Protein AF-0000000080752839 (afdb_homodimer)

Radius of gyration: 28.92 Å; Cα contacts (8 Å, |Δi|>4): 1980; chains: 2; bounding box: 73×85×80 Å

InterPro domains:
  IPR005656 MmgE/PrpD [PTHR16943] (7-370)
  IPR036148 MmgE/PrpD superfamily [SSF103378] (5-432)
  IPR042183 MmgE/PrpD superfamily, domain 1 [G3DSA:1.10.4100.10] (29-265)
  IPR042188 MmgE/PrpD superfamily, domain 2 [G3DSA:3.30.1330.120] (266-371)
  IPR045336 MmgE/PrpD, N-terminal [PF03972] (16-245)
  IPR045337 MmgE/PrpD, C-terminal [PF19305] (266-372)

Secondary structure (DSSP, 8-state):
-----HHHHHHHHHHH--GGGS-HHHHHHHHHHHHHHHHHHHHTTT-HHHHHHHHHHHHHT----EEETTTTEEE-HHHHHHHHHHHTTTTS-S-BBTTTTB--HHHHHHHHHHHHHHHT--HHHHHHHHHHHHHHHHHHHHHH-THHHHHTB-TTTHHHHHHHHHHHHHHHT--HHHHHHHHHHHHHH---BGGGTTSTHHHHHHHHHHHHHHHHHHHHHTT----S-TTTSTTSHHHHH-SS--SSPPP-TT--GGGG-B--SSSS-GGGHHHHHHHHHHHHHTTTPPPPS-EEEEE-GGGHHHHB-SS--SHHHHTTBHHHHHHHHHHT--SS-GGGGSHHHHT-HHHHHHHHTEEEEE-TTSPTTEEEEEETTEEEEEE-SS--S-HHHHHHHHHHHHHHHHBTTB-HHHHHHHHHHHHTGGG-S-HHHHHHHHHHHHHTS-----------/-----HHHHHHHHHHH--GGGS-HHHHHHHHHHHHHHHHHHHHTTT-HHHHHHHHHHHHHT----EEETTTTEEE-HHHHHHHHHHHTTTTS-S-BBTTTTB--HHHHHHHHHHHHHHHT--HHHHHHHHHHHHHHHHHHHHHH-THHHHHTB-TTTHHHHHHHHHHHHHHHT--HHHHHHHHHHHHHH---BGGGTTSTHHHHHHHHHHHHHHHHHHHHHTT----S-TTTSTTSHHHHH-SS--SSPPP-TT--GGGG-B--SSSS-GGGHHHHHHHHHHHHHTTTPPPPS-EEEEE-GGGHHHHB-SS--SHHHHTTBHHHHHHHHHHT--SS-GGGGSHHHHT-HHHHHHHHHEEEEE-TTSPTTEEEEEETTEEEEEE-SS--S-HHHHHHHHHHHHHHHHBTTB-HHHHHHHHHHHHTGGG-S-HHHHHHHHHHHHHTS-----------

Nearest PDB structures (foldseek):
  2hp0-assembly1_B  TM=9.163E-01  e=9.903E-26  Agrobacterium tumefaciens
  7e9d-assembly1_B  TM=8.704E-01  e=6.791E-26  Bacillus subtilis
  7bra-assembly1_B  TM=8.760E-01  e=1.314E-25  Bacillus subtilis
  7br9-assembly1_A  TM=8.448E-01  e=5.451E-24  Mus musculus
  6r6t-assembly1_A  TM=8.705E-01  e=1.411E-22  Mus musculus

Solvent-accessible surface area (backbone atoms only — not comparable to full-atom values): 44192 Å² total; per-residue (Å²): 124,81,79,66,53,45,38,57,45,44,49,49,54,41,70,64,65,48,61,88,73,52,53,68,68,54,52,48,47,52,31,48,44,46,37,47,40,54,30,37,19,52,57,21,38,79,40,68,65,36,46,48,52,49,51,53,50,58,71,42,43,34,45,63,56,9,62,31,78,68,68,46,42,54,24,31,39,54,53,19,3,26,42,44,4,18,11,19,33,65,55,43,40,45,42,36,28,70,92,49,52,23,43,50,50,35,10,32,51,26,13,37,52,18,48,24,35,67,62,44,30,26,22,44,56,47,52,40,26,45,52,25,13,47,40,40,24,40,48,50,33,61,21,25,32,68,46,25,49,74,61,32,38,30,36,26,13,41,44,27,14,49,11,9,18,51,20,26,18,55,71,73,61,51,49,70,69,40,42,30,13,13,49,27,42,29,59,31,58,36,28,27,46,46,63,31,55,95,35,62,44,48,18,40,24,24,1,44,8,3,21,42,2,40,48,22,20,50,42,15,71,71,63,46,57,40,42,59,43,38,55,56,41,84,61,16,54,31,57,58,60,15,90,61,38,47,80,57,63,73,82,59,85,88,61,58,58,63,67,49,48,35,76,55,88,43,45,26,40,66,71,33,48,8,43,26,50,14,28,40,53,48,16,58,77,53,75,60,45,67,77,70,76,60,32,40,38,36,27,24,51,72,39,62,80,67,26,56,41,82,75,45,83,45,46,71,41,37,29,25,10,39,34,48,44,28,32,31,33,30,71,68,42,58,60,63,50,68,70,57,42,31,67,69,47,60,63,30,63,69,53,48,54,47,23,71,34,41,42,78,45,70,31,84,84,41,53,76,38,25,20,36,34,35,44,85,92,42,76,30,70,24,72,59,66,65,47,78,84,52,62,68,59,49,48,53,51,45,52,49,51,32,48,60,52,34,52,87,67,46,55,68,68,52,46,53,50,50,52,51,51,36,65,44,38,61,78,33,70,30,34,51,58,54,51,50,53,49,25,57,58,56,58,68,38,75,74,74,74,76,78,85,60,85,73,127,125,83,79,66,52,45,38,56,45,45,49,48,54,39,70,65,65,48,60,89,73,51,52,67,69,53,52,49,47,52,31,49,44,47,37,47,40,52,30,38,19,50,57,21,37,80,39,67,65,36,47,47,52,48,50,53,49,57,71,42,43,36,44,61,56,10,62,31,78,70,71,44,43,54,25,32,40,54,54,18,4,25,42,44,3,17,12,19,32,65,54,43,40,46,41,34,29,70,91,46,53,23,44,51,49,33,10,33,50,25,15,37,52,16,46,23,35,66,60,45,30,26,23,44,55,46,52,40,26,45,52,26,12,45,40,40,25,39,48,48,34,63,20,24,32,70,47,24,48,73,60,32,39,30,35,28,14,42,44,28,14,48,11,9,18,51,20,26,18,55,70,72,62,50,50,72,68,38,42,31,12,13,49,26,42,28,60,31,60,36,27,27,45,47,62,31,56,96,35,62,46,48,18,41,27,23,0,45,9,2,21,41,2,39,49,20,22,52,42,16,72,71,64,46,58,41,42,59,43,38,57,56,42,83,61,16,54,31,56,56,59,16,91,62,38,47,80,56,62,74,82,58,85,87,61,59,57,64,66,47,46,34,76,54,86,43,46,26,40,68,72,33,48,9,44,28,50,13,28,41,52,48,17,59,76,52,75,59,45,67,79,72,76,61,33,39,39,35,28,24,51,72,40,61,80,67,26,57,40,82,75,46,82,44,46,71,41,37,29,25,10,38,35,47,44,27,32,30,34,30,71,69,41,59,59,64,50,69,70,56,42,30,68,68,46,59,62,29,63,69,53,47,54,47,23,72,33,42,44,79,45,68,32,84,86,41,53,74,36,25,20,38,34,36,45,85,92,40,76,31,68,25,75,59,64,65,46,78,84,54,60,68,58,49,47,52,52,45,53,50,50,34,49,60,51,35,53,88,65,44,56,70,68,53,46,54,50,49,53,50,51,37,66,43,38,62,77,31,71,29,33,50,58,55,51,49,52,50,25,57,57,55,58,67,39,76,75,73,74,75,78,84,62,84,73,127

Foldseek 3Di:
DPDDALLLVLLCLLLVDALVPDDPVLLLLLLLLLLLQLLLLLLQCPPPVLVVLVVVQVVVPADFQAAQLNQLGGGQLLSQLLSSLLSSPQLVQHKALVQLQARQSSQAVSLLRSLQSVLQAALSLSSSLSQSLLQSLNLLSQQLDDQLVVVWFRSNLQSSLLSLLSSSLSSLVHDSQLSLFLSQQLLVPTGGGNVCPVHSVNSSSRSNSNSSSNVSSVCSSVPDGGDSNQRQDCPHRSNVRHPDGHNDGDDCVPPGSSQQMAGGLFSAHLQLRFLLVQLLVVCVVVVLAAADAAKEKEAAPVLCVFQPDLQDQALRNLRSHSLLSSLCSSNVHGRQDSVCSDRVNSPPVSSNVSSVRYHYYYDNVHDHSKMWMDGPHDIGIGHRSGGDPPSVVSLVSSLVSSCNSCPVQADPVLSVVSSVLSSCSNVGRGSNVSSSVSSVSNNPGDPPPDPPPDDD/DPDDALLLVLLCLLLVDALVPDDPVLLLLLLLLLLLQLLLLLLQCPPPVLVVLVVVQVVVPADFQAAQLNQLGGGQLLSQLLSSLLSSPQLVQHKALVQLQARQSSQAVSLLRSLQSVLQAALSLSSSLSQSLLQSLNLLSQQLDDQLVVVWFRSNLQSSLLSLLSSSLSSLVHDSQLSLFLSQQLLVPTGGGNVCPVHSVVSSSRSNSNSSSNVSSVCSSVPDGGDSNQRQDCPHRSNVRHPDGHNDGDDCVPPGSSQQMAGGLFSAHLQLRFLLVQLLVVCVVVVLAQADAAKEKEAAPVLCVFQPDLQDQALRNLRSHSLLSSLCSSNVHGRQDSVCGDRVNSPPVSSNVSSVRYHYYYDNVHDHSKMWMDGPHDIGIGHRSGGDPPSVVSLVSSLVSSCNSCPVQADPVLSVVSSVLSSCSNVGRGSNVSSSSSSVSNNPGDPPPDPPPDDD

Organism: Azotobacter vinelandii (strain DJ / ATCC BAA-1303) (NCBI:txid322710)

Structure (mmCIF, N/CA/C/O backbone):
data_AF-0000000080752839-model_v1
#
loop_
_entity.id
_entity.type
_entity.pdbx_description
1 polymer 'MmgE/PrpD family protein'
#
loop_
_atom_site.group_PDB
_atom_site.id
_atom_site.type_symbol
_atom_site.label_atom_id
_atom_site.label_alt_id
_atom_site.label_comp_id
_atom_site.label_asym_id
_atom_site.label_entity_id
_atom_site.label_seq_id
_atom_site.pdbx_PDB_ins_code
_atom_site.Cartn_x
_atom_site.Cartn_y
_atom_site.Cartn_z
_atom_site.occupancy
_atom_site.B_iso_or_equiv
_atom_site.auth_seq_id
_atom_site.auth_comp_id
_atom_site.auth_asym_id
_atom_site.auth_atom_id
_atom_site.pdbx_PDB_model_num
ATOM 1 N N . MET A 1 1 ? -36.688 -7.707 -3.594 1 44.81 1 MET A N 1
ATOM 2 C CA . MET A 1 1 ? -35.656 -7.328 -2.621 1 44.81 1 MET A CA 1
ATOM 3 C C . MET A 1 1 ? -34.625 -6.387 -3.25 1 44.81 1 MET A C 1
ATOM 5 O O . MET A 1 1 ? -34.281 -6.551 -4.414 1 44.81 1 MET A O 1
ATOM 9 N N . PRO A 1 2 ? -34.5 -5.254 -2.766 1 57.47 2 PRO A N 1
ATOM 10 C CA . PRO A 1 2 ? -33.594 -4.324 -3.438 1 57.47 2 PRO A CA 1
ATOM 11 C C . PRO A 1 2 ? -32.25 -4.957 -3.771 1 57.47 2 PRO A C 1
ATOM 13 O O . PRO A 1 2 ? -31.781 -5.844 -3.053 1 57.47 2 PRO A O 1
ATOM 16 N N . ILE A 1 3 ? -31.859 -4.863 -5.008 1 64.5 3 ILE A N 1
ATOM 17 C CA . ILE A 1 3 ? -30.562 -5.371 -5.473 1 64.5 3 ILE A CA 1
ATOM 18 C C . ILE A 1 3 ? -29.453 -4.852 -4.57 1 64.5 3 ILE A C 1
ATOM 20 O O . ILE A 1 3 ? -29.312 -3.643 -4.387 1 64.5 3 ILE A O 1
ATOM 24 N N . PRO A 1 4 ? -28.891 -5.785 -3.889 1 79.19 4 PRO A N 1
ATOM 25 C CA . PRO A 1 4 ? -27.828 -5.355 -2.986 1 79.19 4 PRO A CA 1
ATOM 26 C C . PRO A 1 4 ? -26.734 -4.559 -3.703 1 79.19 4 PRO A C 1
ATOM 28 O O . PRO A 1 4 ? -26.516 -4.754 -4.902 1 79.19 4 PRO A O 1
ATOM 31 N N . SER A 1 5 ? -26.234 -3.623 -3.016 1 91.75 5 SER A N 1
ATOM 32 C CA . SER A 1 5 ? -25.094 -2.881 -3.543 1 91.75 5 SER A CA 1
ATOM 33 C C . SER A 1 5 ? -23.906 -3.801 -3.793 1 91.75 5 SER A C 1
ATOM 35 O O . SER A 1 5 ? -23.797 -4.871 -3.188 1 91.75 5 SER A O 1
ATOM 37 N N . PRO A 1 6 ? -23.062 -3.541 -4.711 1 95.62 6 PRO A N 1
ATOM 38 C CA . PRO A 1 6 ? -21.938 -4.398 -5.07 1 95.62 6 PRO A CA 1
ATOM 39 C C . PRO A 1 6 ? -21.094 -4.82 -3.859 1 95.62 6 PRO A C 1
ATOM 41 O O . PRO A 1 6 ? -20.766 -6 -3.711 1 95.62 6 PRO A O 1
ATOM 44 N N . THR A 1 7 ? -20.766 -3.91 -2.975 1 97.44 7 THR A N 1
ATOM 45 C CA . THR A 1 7 ? -19.938 -4.25 -1.818 1 97.44 7 THR A CA 1
ATOM 46 C C . THR A 1 7 ? -20.656 -5.25 -0.919 1 97.44 7 THR A C 1
ATOM 48 O O . THR A 1 7 ? -20.062 -6.242 -0.489 1 97.44 7 THR A O 1
ATOM 51 N N . ALA A 1 8 ? -21.906 -5.004 -0.637 1 96.38 8 ALA A N 1
ATOM 52 C CA . ALA A 1 8 ? -22.703 -5.906 0.2 1 96.38 8 ALA A CA 1
ATOM 53 C C . ALA A 1 8 ? -22.859 -7.273 -0.461 1 96.38 8 ALA A C 1
ATOM 55 O O . ALA A 1 8 ? -22.797 -8.305 0.211 1 96.38 8 ALA A O 1
ATOM 56 N N . ALA A 1 9 ? -23.094 -7.266 -1.784 1 95.5 9 ALA A N 1
ATOM 57 C CA . ALA A 1 9 ? -23.281 -8.516 -2.523 1 95.5 9 ALA A CA 1
ATOM 58 C C . ALA A 1 9 ? -22.016 -9.367 -2.473 1 95.5 9 ALA A C 1
ATOM 60 O O . ALA A 1 9 ? -22.094 -10.594 -2.363 1 95.5 9 ALA A O 1
ATOM 61 N N . LEU A 1 10 ? -20.859 -8.766 -2.594 1 96.88 10 LEU A N 1
ATOM 62 C CA . LEU A 1 10 ? -19.594 -9.469 -2.547 1 96.88 10 LEU A CA 1
ATOM 63 C C . LEU A 1 10 ? -19.359 -10.078 -1.171 1 96.88 10 LEU A C 1
ATOM 65 O O . LEU A 1 10 ? -18.891 -11.219 -1.063 1 96.88 10 LEU A O 1
ATOM 69 N N . VAL A 1 11 ? -19.641 -9.305 -0.128 1 97.69 11 VAL A N 1
ATOM 70 C CA . VAL A 1 11 ? -19.5 -9.781 1.243 1 97.69 11 VAL A CA 1
ATOM 71 C C . VAL A 1 11 ? -20.422 -10.969 1.482 1 97.69 11 VAL A C 1
ATOM 73 O O . VAL A 1 11 ? -20.016 -11.984 2.049 1 97.69 11 VAL A O 1
ATOM 76 N N . ASP A 1 12 ? -21.688 -10.852 0.991 1 95.69 12 ASP A N 1
ATOM 77 C CA . ASP A 1 12 ? -22.656 -11.922 1.141 1 95.69 12 ASP A CA 1
ATOM 78 C C . ASP A 1 12 ? -22.203 -13.18 0.398 1 95.69 12 ASP A C 1
ATOM 80 O O . ASP A 1 12 ? -22.359 -14.297 0.903 1 95.69 12 ASP A O 1
ATOM 84 N N . LEU A 1 13 ? -21.656 -12.977 -0.75 1 93.5 13 LEU A N 1
ATOM 85 C CA . LEU A 1 13 ? -21.141 -14.094 -1.531 1 93.5 13 LEU A CA 1
ATOM 86 C C . LEU A 1 13 ? -20.047 -14.828 -0.772 1 93.5 13 LEU A C 1
ATOM 88 O O . LEU A 1 13 ? -20.078 -16.062 -0.662 1 93.5 13 LEU A O 1
ATOM 92 N N . GLY A 1 14 ? -19.109 -14.125 -0.285 1 94.75 14 GLY A N 1
ATOM 93 C CA . GLY A 1 14 ? -17.969 -14.727 0.39 1 94.75 14 GLY A CA 1
ATOM 94 C C . GLY A 1 14 ? -18.328 -15.398 1.699 1 94.75 14 GLY A C 1
ATOM 95 O O . GLY A 1 14 ? -17.844 -16.484 2.004 1 94.75 14 GLY A O 1
ATOM 96 N N . LEU A 1 15 ? -19.188 -14.75 2.465 1 96.56 15 LEU A N 1
ATOM 97 C CA . LEU A 1 15 ? -19.547 -15.258 3.785 1 96.56 15 LEU A CA 1
ATOM 98 C C . LEU A 1 15 ? -20.609 -16.344 3.686 1 96.56 15 LEU A C 1
ATOM 100 O O . LEU A 1 15 ? -20.766 -17.141 4.609 1 96.56 15 LEU A O 1
ATOM 104 N N . GLY A 1 16 ? -21.297 -16.422 2.6 1 95.44 16 GLY A N 1
ATOM 105 C CA . GLY A 1 16 ? -22.422 -17.328 2.445 1 95.44 16 GLY A CA 1
ATOM 106 C C . GLY A 1 16 ? -22 -18.734 2.051 1 95.44 16 GLY A C 1
ATOM 107 O O . GLY A 1 16 ? -22.781 -19.688 2.17 1 95.44 16 GLY A O 1
ATOM 108 N N . LEU A 1 17 ? -20.797 -18.922 1.636 1 95.69 17 LEU A N 1
ATOM 109 C CA . LEU A 1 17 ? -20.328 -20.219 1.189 1 95.69 17 LEU A CA 1
ATOM 110 C C . LEU A 1 17 ? -20.078 -21.141 2.377 1 95.69 17 LEU A C 1
ATOM 112 O O . LEU A 1 17 ? -19.562 -20.719 3.408 1 95.69 17 LEU A O 1
ATOM 116 N N . ARG A 1 18 ? -20.516 -22.422 2.262 1 96.62 18 ARG A N 1
ATOM 117 C CA . ARG A 1 18 ? -20.281 -23.469 3.232 1 96.62 18 ARG A CA 1
ATOM 118 C C . ARG A 1 18 ? -19.531 -24.641 2.596 1 96.62 18 ARG A C 1
ATOM 120 O O . ARG A 1 18 ? -19.781 -25 1.442 1 96.62 18 ARG A O 1
ATOM 127 N N . HIS A 1 19 ? -18.594 -25.141 3.342 1 97.06 19 HIS A N 1
ATOM 128 C CA . HIS A 1 19 ? -17.75 -26.203 2.824 1 97.06 19 HIS A CA 1
ATOM 129 C C . HIS A 1 19 ? -18.594 -27.328 2.227 1 97.06 19 HIS A C 1
ATOM 131 O O . HIS A 1 19 ? -18.312 -27.812 1.133 1 97.06 19 HIS A O 1
ATOM 137 N N . ASP A 1 20 ? -19.625 -27.688 2.934 1 96.38 20 ASP A N 1
ATOM 138 C CA . ASP A 1 20 ? -20.438 -28.844 2.549 1 96.38 20 ASP A CA 1
ATOM 139 C C . ASP A 1 20 ? -21.25 -28.562 1.287 1 96.38 20 ASP A C 1
ATOM 141 O O . ASP A 1 20 ? -21.734 -29.469 0.626 1 96.38 20 ASP A O 1
ATOM 145 N N . ASP A 1 21 ? -21.391 -27.344 0.931 1 94.25 21 ASP A N 1
ATOM 146 C CA . ASP A 1 21 ? -22.172 -26.969 -0.249 1 94.25 21 ASP A CA 1
ATOM 147 C C . ASP A 1 21 ? -21.266 -26.812 -1.471 1 94.25 21 ASP A C 1
ATOM 149 O O . ASP A 1 21 ? -21.75 -26.672 -2.594 1 94.25 21 ASP A O 1
ATOM 153 N N . LEU A 1 22 ? -19.953 -26.875 -1.274 1 97.12 22 LEU A N 1
ATOM 154 C CA . LEU A 1 22 ? -19.031 -26.781 -2.404 1 97.12 22 LEU A CA 1
ATOM 155 C C . LEU A 1 22 ? -19.062 -28.062 -3.23 1 97.12 22 LEU A C 1
ATOM 157 O O . LEU A 1 22 ? -18.922 -29.172 -2.688 1 97.12 22 LEU A O 1
ATOM 161 N N . PRO A 1 23 ? -19.281 -27.906 -4.543 1 96.62 23 PRO A N 1
ATOM 162 C CA . PRO A 1 23 ? -19.156 -29.094 -5.391 1 96.62 23 PRO A CA 1
ATOM 163 C C . PRO A 1 23 ? -17.797 -29.766 -5.273 1 96.62 23 PRO A C 1
ATOM 165 O O . PRO A 1 23 ? -16.781 -29.094 -5.02 1 96.62 23 PRO A O 1
ATOM 168 N N . GLU A 1 24 ? -17.781 -31.062 -5.488 1 96.38 24 GLU A N 1
ATOM 169 C CA . GLU A 1 24 ? -16.547 -31.828 -5.316 1 96.38 24 GLU A CA 1
ATOM 170 C C . GLU A 1 24 ? -15.453 -31.328 -6.254 1 96.38 24 GLU A C 1
ATOM 172 O O . GLU A 1 24 ? -14.273 -31.344 -5.895 1 96.38 24 GLU A O 1
ATOM 177 N N . ASP A 1 25 ? -15.758 -31 -7.48 1 96.69 25 ASP A N 1
ATOM 178 C CA . ASP A 1 25 ? -14.75 -30.5 -8.414 1 96.69 25 ASP A CA 1
ATOM 179 C C . ASP A 1 25 ? -14.117 -29.203 -7.918 1 96.69 25 ASP A C 1
ATOM 181 O O . ASP A 1 25 ? -12.906 -29 -8.078 1 96.69 25 ASP A O 1
ATOM 185 N N . ILE A 1 26 ? -14.945 -28.344 -7.266 1 97.62 26 ILE A N 1
ATOM 186 C CA . ILE A 1 26 ? -14.445 -27.094 -6.703 1 97.62 26 ILE A CA 1
ATOM 187 C C . ILE A 1 26 ? -13.477 -27.391 -5.559 1 97.62 26 ILE A C 1
ATOM 189 O O . ILE A 1 26 ? -12.406 -26.781 -5.473 1 97.62 26 ILE A O 1
ATOM 193 N N . ARG A 1 27 ? -13.828 -28.297 -4.691 1 98.06 27 ARG A N 1
ATOM 194 C CA . ARG A 1 27 ? -12.953 -28.703 -3.592 1 98.06 27 ARG A CA 1
ATOM 195 C C . ARG A 1 27 ? -11.648 -29.297 -4.117 1 98.06 27 ARG A C 1
ATOM 197 O O . ARG A 1 27 ? -10.57 -29 -3.594 1 98.06 27 ARG A O 1
ATOM 204 N N . SER A 1 28 ? -11.781 -30.125 -5.141 1 97.88 28 SER A N 1
ATOM 205 C CA . SER A 1 28 ? -10.609 -30.75 -5.742 1 97.88 28 SER A CA 1
ATOM 206 C C . SER A 1 28 ? -9.656 -29.703 -6.316 1 97.88 28 SER A C 1
ATOM 208 O O . SER A 1 28 ? -8.445 -29.766 -6.098 1 97.88 28 SER A O 1
ATOM 210 N N . ILE A 1 29 ? -10.195 -28.75 -7.043 1 98.31 29 ILE A N 1
ATOM 211 C CA . ILE A 1 29 ? -9.383 -27.688 -7.648 1 98.31 29 ILE A CA 1
ATOM 212 C C . ILE A 1 29 ? -8.695 -26.891 -6.559 1 98.31 29 ILE A C 1
ATOM 214 O O . ILE A 1 29 ? -7.523 -26.516 -6.695 1 98.31 29 ILE A O 1
ATOM 218 N N . ALA A 1 30 ? -9.391 -26.609 -5.48 1 98.62 30 ALA A N 1
ATOM 219 C CA . ALA A 1 30 ? -8.797 -25.875 -4.367 1 98.62 30 ALA A CA 1
ATOM 220 C C . ALA A 1 30 ? -7.641 -26.656 -3.748 1 98.62 30 ALA A C 1
ATOM 222 O O . ALA A 1 30 ? -6.59 -26.078 -3.449 1 98.62 30 ALA A O 1
ATOM 223 N N . ARG A 1 31 ? -7.805 -27.984 -3.545 1 98.62 31 ARG A N 1
ATOM 224 C CA . ARG A 1 31 ? -6.727 -28.828 -3.033 1 98.62 31 ARG A CA 1
ATOM 225 C C . ARG A 1 31 ? -5.543 -28.844 -3.994 1 98.62 31 ARG A C 1
ATOM 227 O O . ARG A 1 31 ? -4.391 -28.781 -3.564 1 98.62 31 ARG A O 1
ATOM 234 N N . HIS A 1 32 ? -5.855 -28.953 -5.27 1 98.69 32 HIS A N 1
ATOM 235 C CA . HIS A 1 32 ? -4.809 -28.953 -6.285 1 98.69 32 HIS A CA 1
ATOM 236 C C . HIS A 1 32 ? -4.031 -27.641 -6.277 1 98.69 32 HIS A C 1
ATOM 238 O O . HIS A 1 32 ? -2.814 -27.625 -6.473 1 98.69 32 HIS A O 1
ATOM 244 N N . SER A 1 33 ? -4.734 -26.562 -6.102 1 98.75 33 SER A N 1
ATOM 245 C CA . SER A 1 33 ? -4.078 -25.25 -6.047 1 98.75 33 SER A CA 1
ATOM 246 C C . SER A 1 33 ? -3.121 -25.172 -4.863 1 98.75 33 SER A C 1
ATOM 248 O O . SER A 1 33 ? -2.051 -24.562 -4.965 1 98.75 33 SER A O 1
ATOM 250 N N . LEU A 1 34 ? -3.512 -25.719 -3.748 1 98.81 34 LEU A N 1
ATOM 251 C CA . LEU A 1 34 ? -2.643 -25.766 -2.576 1 98.81 34 LEU A CA 1
ATOM 252 C C . LEU A 1 34 ? -1.389 -26.578 -2.854 1 98.81 34 LEU A C 1
ATOM 254 O O . LEU A 1 34 ? -0.281 -26.172 -2.504 1 98.81 34 LEU A O 1
ATOM 258 N N . LEU A 1 35 ? -1.578 -27.75 -3.455 1 98.69 35 LEU A N 1
ATOM 259 C CA . LEU A 1 35 ? -0.456 -28.594 -3.836 1 98.69 35 LEU A CA 1
ATOM 260 C C . LEU A 1 35 ? 0.511 -27.844 -4.746 1 98.69 35 LEU A C 1
ATOM 262 O O . LEU A 1 35 ? 1.721 -27.859 -4.508 1 98.69 35 LEU A O 1
ATOM 266 N N . ASP A 1 36 ? -0.039 -27.25 -5.746 1 98.38 36 ASP A N 1
ATOM 267 C CA . ASP A 1 36 ? 0.763 -26.484 -6.695 1 98.38 36 ASP A CA 1
ATOM 268 C C . ASP A 1 36 ? 1.498 -25.344 -6 1 98.38 36 ASP A C 1
ATOM 270 O O . ASP A 1 36 ? 2.695 -25.156 -6.215 1 98.38 36 ASP A O 1
ATOM 274 N N . TRP A 1 37 ? 0.786 -24.656 -5.176 1 98.5 37 TRP A N 1
ATOM 275 C CA . TRP A 1 37 ? 1.313 -23.484 -4.488 1 98.5 37 TRP A CA 1
ATOM 276 C C . TRP A 1 37 ? 2.5 -23.859 -3.605 1 98.5 37 TRP A C 1
ATOM 278 O O . TRP A 1 37 ? 3.535 -23.203 -3.631 1 98.5 37 TRP A O 1
ATOM 288 N N . ILE A 1 38 ? 2.4 -24.891 -2.816 1 97.88 38 ILE A N 1
ATOM 289 C CA . ILE A 1 38 ? 3.461 -25.297 -1.903 1 97.88 38 ILE A CA 1
ATOM 290 C C . ILE A 1 38 ? 4.711 -25.672 -2.695 1 97.88 38 ILE A C 1
ATOM 292 O O . ILE A 1 38 ? 5.824 -25.281 -2.332 1 97.88 38 ILE A O 1
ATOM 296 N N . GLY A 1 39 ? 4.496 -26.453 -3.754 1 96.62 39 GLY A N 1
ATOM 297 C CA . GLY A 1 39 ? 5.633 -26.828 -4.586 1 96.62 39 GLY A CA 1
ATOM 298 C C . GLY A 1 39 ? 6.363 -25.625 -5.164 1 96.62 39 GLY A C 1
ATOM 299 O O . GLY A 1 39 ? 7.59 -25.547 -5.098 1 96.62 39 GLY A O 1
ATOM 300 N N . VAL A 1 40 ? 5.613 -24.703 -5.707 1 96.56 40 VAL A N 1
ATOM 301 C CA . VAL A 1 40 ? 6.18 -23.531 -6.352 1 96.56 40 VAL A CA 1
ATOM 302 C C . VAL A 1 40 ? 6.855 -22.641 -5.309 1 96.56 40 VAL A C 1
ATOM 304 O O . VAL A 1 40 ? 7.934 -22.094 -5.555 1 96.56 40 VAL A O 1
ATOM 307 N N . LEU A 1 41 ? 6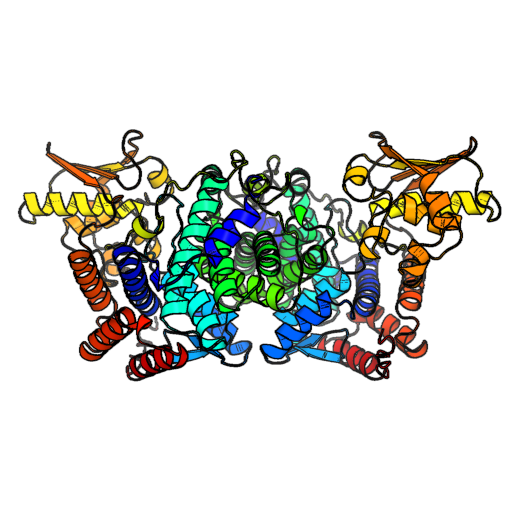.207 -22.484 -4.145 1 97.31 41 LEU A N 1
ATOM 308 C CA . LEU A 1 41 ? 6.758 -21.688 -3.061 1 97.31 41 LEU A CA 1
ATOM 309 C C . LEU A 1 41 ? 8.117 -22.219 -2.627 1 97.31 41 LEU A C 1
ATOM 311 O O . LEU A 1 41 ? 9.086 -21.453 -2.527 1 97.31 41 LEU A O 1
ATOM 315 N N . LEU A 1 42 ? 8.203 -23.5 -2.373 1 96.12 42 LEU A N 1
ATOM 316 C CA . LEU A 1 42 ? 9.445 -24.094 -1.904 1 96.12 42 LEU A CA 1
ATOM 317 C C . LEU A 1 42 ? 10.531 -23.984 -2.965 1 96.12 42 LEU A C 1
ATOM 319 O O . LEU A 1 42 ? 11.695 -23.75 -2.643 1 96.12 42 LEU A O 1
ATOM 323 N N . ALA A 1 43 ? 10.125 -24.156 -4.203 1 92.94 43 ALA A N 1
ATOM 324 C CA . ALA A 1 43 ? 11.086 -24.062 -5.301 1 92.94 43 ALA A CA 1
ATOM 325 C C . ALA A 1 43 ? 11.641 -22.641 -5.418 1 92.94 43 ALA A C 1
ATOM 327 O O . ALA A 1 43 ? 12.789 -22.453 -5.836 1 92.94 43 ALA A O 1
ATOM 328 N N . GLY A 1 44 ? 10.836 -21.641 -5.035 1 93.62 44 GLY A N 1
ATOM 329 C CA . GLY A 1 44 ? 11.242 -20.25 -5.168 1 93.62 44 GLY A CA 1
ATOM 330 C C . GLY A 1 44 ? 11.836 -19.672 -3.895 1 93.62 44 GLY A C 1
ATOM 331 O O . GLY A 1 44 ? 12.203 -18.5 -3.848 1 93.62 44 GLY A O 1
ATOM 332 N N . TRP A 1 45 ? 12.086 -20.453 -2.891 1 95.5 45 TRP A N 1
ATOM 333 C CA . TRP A 1 45 ? 12.367 -19.984 -1.539 1 95.5 45 TRP A CA 1
ATOM 334 C C . TRP A 1 45 ? 13.727 -19.297 -1.475 1 95.5 45 TRP A C 1
ATOM 336 O O . TRP A 1 45 ? 13.914 -18.344 -0.712 1 95.5 45 TRP A O 1
ATOM 346 N N . ASP A 1 46 ? 14.656 -19.75 -2.246 1 93.38 46 ASP A N 1
ATOM 347 C CA . ASP A 1 46 ? 16.031 -19.297 -2.096 1 93.38 46 ASP A CA 1
ATOM 348 C C . ASP A 1 46 ? 16.312 -18.078 -2.984 1 93.38 46 ASP A C 1
ATOM 350 O O . ASP A 1 46 ? 17.438 -17.594 -3.037 1 93.38 46 ASP A O 1
ATOM 354 N N . ASP A 1 47 ? 15.289 -17.656 -3.688 1 93.44 47 ASP A N 1
ATOM 355 C CA . ASP A 1 47 ? 15.461 -16.453 -4.5 1 93.44 47 ASP A CA 1
ATOM 356 C C . ASP A 1 47 ? 16.016 -15.305 -3.666 1 93.44 47 ASP A C 1
ATOM 358 O O . ASP A 1 47 ? 15.594 -15.102 -2.521 1 93.44 47 ASP A O 1
ATOM 362 N N . PRO A 1 48 ? 16.938 -14.5 -4.223 1 95.06 48 PRO A N 1
ATOM 363 C CA . PRO A 1 48 ? 17.562 -13.406 -3.471 1 95.06 48 PRO A CA 1
ATOM 364 C C . PRO A 1 48 ? 16.547 -12.406 -2.941 1 95.06 48 PRO A C 1
ATOM 366 O O . PRO A 1 48 ? 16.688 -11.898 -1.825 1 95.06 48 PRO A O 1
ATOM 369 N N . ALA A 1 49 ? 15.523 -12.062 -3.668 1 96.81 49 ALA A N 1
ATOM 370 C CA . ALA A 1 49 ? 14.508 -11.117 -3.225 1 96.81 49 ALA A CA 1
ATOM 371 C C . ALA A 1 49 ? 13.75 -11.648 -2.01 1 96.81 49 ALA A C 1
ATOM 373 O O . ALA A 1 49 ? 13.43 -10.883 -1.091 1 96.81 49 ALA A O 1
ATOM 374 N N . VAL A 1 50 ? 13.445 -12.914 -2.021 1 97.94 50 VAL A N 1
ATOM 375 C CA . VAL A 1 50 ? 12.758 -13.555 -0.907 1 97.94 50 VAL A CA 1
ATOM 376 C C . VAL A 1 50 ? 13.641 -13.516 0.337 1 97.94 50 VAL A C 1
ATOM 378 O O . VAL A 1 50 ? 13.164 -13.227 1.438 1 97.94 50 VAL A O 1
ATOM 381 N N . GLN A 1 51 ? 14.914 -13.773 0.15 1 97.94 51 GLN A N 1
ATOM 382 C CA . GLN A 1 51 ? 15.844 -13.773 1.274 1 97.94 51 GLN A CA 1
ATOM 383 C C . GLN A 1 51 ? 16 -12.375 1.861 1 97.94 51 GLN A C 1
ATOM 385 O O . GLN A 1 51 ? 16.188 -12.219 3.07 1 97.94 51 GLN A O 1
ATOM 390 N N . ILE A 1 52 ? 15.953 -11.344 1.047 1 98.62 52 ILE A N 1
ATOM 391 C CA . ILE A 1 52 ? 15.992 -9.969 1.533 1 98.62 52 ILE A CA 1
ATOM 392 C C . ILE A 1 52 ? 14.789 -9.703 2.426 1 98.62 52 ILE A C 1
ATOM 394 O O . ILE A 1 52 ? 14.922 -9.125 3.508 1 98.62 52 ILE A O 1
ATOM 398 N N . LEU A 1 53 ? 13.586 -10.078 1.973 1 98.56 53 LEU A N 1
ATOM 399 C CA . LEU A 1 53 ? 12.375 -9.898 2.766 1 98.56 53 LEU A CA 1
ATOM 400 C C . LEU A 1 53 ? 12.477 -10.648 4.086 1 98.56 53 LEU A C 1
ATOM 402 O O . LEU A 1 53 ? 12.086 -10.133 5.133 1 98.56 53 LEU A O 1
ATOM 406 N N . ARG A 1 54 ? 12.977 -11.859 4.004 1 97.75 54 ARG A N 1
ATOM 407 C CA . ARG A 1 54 ? 13.148 -12.664 5.211 1 97.75 54 ARG A CA 1
ATOM 408 C C . ARG A 1 54 ? 14.125 -12 6.176 1 97.75 54 ARG A C 1
ATOM 410 O O . ARG A 1 54 ? 13.883 -11.969 7.387 1 97.75 54 ARG A O 1
ATOM 417 N N . ALA A 1 55 ? 15.211 -11.523 5.652 1 97.75 55 ALA A N 1
ATOM 418 C CA . ALA A 1 55 ? 16.203 -10.852 6.488 1 97.75 55 ALA A CA 1
ATOM 419 C C . ALA A 1 55 ? 15.602 -9.625 7.172 1 97.75 55 ALA A C 1
ATOM 421 O O . ALA A 1 55 ? 15.875 -9.367 8.344 1 97.75 55 ALA A O 1
ATOM 422 N N . GLN A 1 56 ? 14.844 -8.859 6.461 1 97.75 56 GLN A N 1
ATOM 423 C CA . GLN A 1 56 ? 14.18 -7.695 7.043 1 97.75 56 GLN A CA 1
ATOM 424 C C . GLN A 1 56 ? 13.242 -8.102 8.18 1 97.75 56 GLN A C 1
ATOM 426 O O . GLN A 1 56 ? 13.227 -7.469 9.234 1 97.75 56 GLN A O 1
ATOM 431 N N . ALA A 1 57 ? 12.438 -9.102 7.93 1 97.06 57 ALA A N 1
ATOM 432 C CA . ALA A 1 57 ? 11.508 -9.594 8.938 1 97.06 57 ALA A CA 1
ATOM 433 C C . ALA A 1 57 ? 12.25 -10.078 10.18 1 97.06 57 ALA A C 1
ATOM 435 O O . ALA A 1 57 ? 11.82 -9.805 11.305 1 97.06 57 ALA A O 1
ATOM 436 N N . THR A 1 58 ? 13.32 -10.797 9.961 1 95.88 58 THR A N 1
ATOM 437 C CA . THR A 1 58 ? 14.117 -11.32 11.062 1 95.88 58 THR A CA 1
ATOM 438 C C . THR A 1 58 ? 14.688 -10.18 11.906 1 95.88 58 THR A C 1
ATOM 440 O O . THR A 1 58 ? 14.672 -10.242 13.141 1 95.88 58 THR A O 1
ATOM 443 N N . GLU A 1 59 ? 15.164 -9.18 11.25 1 96.06 59 GLU A N 1
ATOM 444 C CA . GLU A 1 59 ? 15.734 -8.031 11.953 1 96.06 59 GLU A CA 1
ATOM 445 C C . GLU A 1 59 ? 14.68 -7.316 12.797 1 96.06 59 GLU A C 1
ATOM 447 O O . GLU A 1 59 ? 14.977 -6.801 13.875 1 96.06 59 GLU A O 1
ATOM 452 N N . ARG A 1 60 ? 13.453 -7.238 12.336 1 95.56 60 ARG A N 1
ATOM 453 C CA . ARG A 1 60 ? 12.375 -6.59 13.07 1 95.56 60 ARG A CA 1
ATOM 454 C C . ARG A 1 60 ? 12.039 -7.359 14.344 1 95.56 60 ARG A C 1
ATOM 456 O O . ARG A 1 60 ? 11.609 -6.77 15.336 1 95.56 60 ARG A O 1
ATOM 463 N N . GLY A 1 61 ? 12.156 -8.688 14.305 1 95.19 61 GLY A N 1
ATOM 464 C CA . GLY A 1 61 ? 12.086 -9.523 15.5 1 95.19 61 GLY A CA 1
ATOM 465 C C . GLY A 1 61 ? 10.688 -9.602 16.094 1 95.19 61 GLY A C 1
ATOM 466 O O . GLY A 1 61 ? 10.523 -9.562 17.312 1 95.19 61 GLY A O 1
ATOM 467 N N . ALA A 1 62 ? 9.656 -9.68 15.234 1 95.56 62 ALA A N 1
ATOM 468 C CA . ALA A 1 62 ? 8.281 -9.836 15.727 1 95.56 62 ALA A CA 1
ATOM 469 C C . ALA A 1 62 ? 8.055 -11.242 16.266 1 95.56 62 ALA A C 1
ATOM 471 O O . ALA A 1 62 ? 8.875 -12.133 16.062 1 95.56 62 ALA A O 1
ATOM 472 N N . LEU A 1 63 ? 7.016 -11.438 17.016 1 96.06 63 LEU A N 1
ATOM 473 C CA . LEU A 1 63 ? 6.699 -12.727 17.625 1 96.06 63 LEU A CA 1
ATOM 474 C C . LEU A 1 63 ? 6.406 -13.773 16.547 1 96.06 63 LEU A C 1
ATOM 476 O O . LEU A 1 63 ? 5.719 -13.484 15.562 1 96.06 63 LEU A O 1
ATOM 480 N N . PRO A 1 64 ? 6.898 -14.906 16.625 1 96.12 64 PRO A N 1
ATOM 481 C CA . PRO A 1 64 ? 6.703 -15.977 15.648 1 96.12 64 PRO A CA 1
ATOM 482 C C . PRO A 1 64 ? 5.348 -16.656 15.781 1 96.12 64 PRO A C 1
ATOM 484 O O . PRO A 1 64 ? 5.195 -17.578 16.594 1 96.12 64 PRO A O 1
ATOM 487 N N . ARG A 1 65 ? 4.418 -16.328 14.906 1 96.38 65 ARG A N 1
ATOM 488 C CA . ARG A 1 65 ? 3.055 -16.797 15.094 1 96.38 65 ARG A CA 1
ATOM 489 C C . ARG A 1 65 ? 2.523 -17.453 13.82 1 96.38 65 ARG A C 1
ATOM 491 O O . ARG A 1 65 ? 1.447 -18.047 13.82 1 96.38 65 ARG A O 1
ATOM 498 N N . ALA A 1 66 ? 3.213 -17.344 12.75 1 97.69 66 ALA A N 1
ATOM 499 C CA . ALA A 1 66 ? 2.822 -17.938 11.477 1 97.69 66 ALA A CA 1
ATOM 500 C C . ALA A 1 66 ? 4.027 -18.547 10.766 1 97.69 66 ALA A C 1
ATOM 502 O O . ALA A 1 66 ? 5.133 -18 10.828 1 97.69 66 ALA A O 1
ATOM 503 N N . THR A 1 67 ? 3.848 -19.562 10.016 1 97.12 67 THR A N 1
ATOM 504 C CA . THR A 1 67 ? 4.91 -20.375 9.438 1 97.12 67 THR A CA 1
ATOM 505 C C . THR A 1 67 ? 5.48 -19.719 8.188 1 97.12 67 THR A C 1
ATOM 507 O O . THR A 1 67 ? 4.73 -19.25 7.328 1 97.12 67 THR A O 1
ATOM 510 N N . LEU A 1 68 ? 6.746 -19.562 8.133 1 96.81 68 LEU A N 1
ATOM 511 C CA . LEU A 1 68 ? 7.492 -19.391 6.891 1 96.81 68 LEU A CA 1
ATOM 512 C C . LEU A 1 68 ? 7.777 -20.734 6.23 1 96.81 68 LEU A C 1
ATOM 514 O O . LEU A 1 68 ? 8.711 -21.438 6.625 1 96.81 68 LEU A O 1
ATOM 518 N N . LEU A 1 69 ? 7.066 -21.016 5.238 1 92.88 69 LEU A N 1
ATOM 519 C CA . LEU A 1 69 ? 6.934 -22.391 4.762 1 92.88 69 LEU A CA 1
ATOM 520 C C . LEU A 1 69 ? 8.258 -22.906 4.203 1 92.88 69 LEU A C 1
ATOM 522 O O . LEU A 1 69 ? 8.516 -24.109 4.219 1 92.88 69 LEU A O 1
ATOM 526 N N . GLY A 1 70 ? 9.094 -22.078 3.74 1 91.44 70 GLY A N 1
ATOM 527 C CA . GLY A 1 70 ? 10.336 -22.531 3.131 1 91.44 70 GLY A CA 1
ATOM 528 C C . GLY A 1 70 ? 11.445 -22.75 4.141 1 91.44 70 GLY A C 1
ATOM 529 O O . GLY A 1 70 ? 12.516 -23.266 3.795 1 91.44 70 GLY A O 1
ATOM 530 N N . SER A 1 71 ? 11.469 -22.344 5.391 1 84.31 71 SER A N 1
ATOM 531 C CA . SER A 1 71 ? 12.547 -22.438 6.367 1 84.31 71 SER A CA 1
ATOM 532 C C . SER A 1 71 ? 12.086 -23.141 7.641 1 84.31 71 SER A C 1
ATOM 534 O O . SER A 1 71 ? 12.867 -23.312 8.578 1 84.31 71 SER A O 1
ATOM 536 N N . ALA A 1 72 ? 10.984 -23.703 7.738 1 81.12 72 ALA A N 1
ATOM 537 C CA . ALA A 1 72 ? 10.438 -24.344 8.93 1 81.12 72 ALA A CA 1
ATOM 538 C C . ALA A 1 72 ? 10.422 -23.391 10.117 1 81.12 72 ALA A C 1
ATOM 540 O O . ALA A 1 72 ? 10.336 -23.828 11.266 1 81.12 72 ALA A O 1
ATOM 541 N N . GLU A 1 73 ? 10.656 -22.172 9.984 1 91.06 73 GLU A N 1
ATOM 542 C CA . GLU A 1 73 ? 10.57 -21.125 10.992 1 91.06 73 GLU A CA 1
ATOM 543 C C . GLU A 1 73 ? 9.18 -20.484 11.008 1 91.06 73 GLU A C 1
ATOM 545 O O . GLU A 1 73 ? 8.336 -20.812 10.172 1 91.06 73 GLU A O 1
ATOM 550 N N . ARG A 1 74 ? 9.016 -19.781 12.078 1 95.31 74 ARG A N 1
ATOM 551 C CA . ARG A 1 74 ? 7.809 -18.969 12.172 1 95.31 74 ARG A CA 1
ATOM 552 C C . ARG A 1 74 ? 8.148 -17.5 12.289 1 95.31 74 ARG A C 1
ATOM 554 O O . ARG A 1 74 ? 9.273 -17.141 12.656 1 95.31 74 ARG A O 1
ATOM 561 N N . GLY A 1 75 ? 7.285 -16.703 11.914 1 95.44 75 GLY A N 1
ATOM 562 C CA . GLY A 1 75 ? 7.41 -15.25 12.023 1 95.44 75 GLY A CA 1
ATOM 563 C C . GLY A 1 75 ? 6.082 -14.555 12.25 1 95.44 75 GLY A C 1
ATOM 564 O O . GLY A 1 75 ? 5.109 -15.18 12.672 1 95.44 75 GLY A O 1
ATOM 565 N N . ASP A 1 76 ? 6.102 -13.227 12.062 1 96 76 ASP A N 1
ATOM 566 C CA . ASP A 1 76 ? 4.902 -12.398 12.141 1 96 76 ASP A CA 1
ATOM 567 C C . ASP A 1 76 ? 3.916 -12.758 11.023 1 96 76 ASP A C 1
ATOM 569 O O . ASP A 1 76 ? 4.32 -13.016 9.891 1 96 76 ASP A O 1
ATOM 573 N N . PRO A 1 77 ? 2.605 -12.859 11.336 1 97.62 77 PRO A N 1
ATOM 574 C CA . PRO A 1 77 ? 1.627 -13.25 10.32 1 97.62 77 PRO A CA 1
ATOM 575 C C . PRO A 1 77 ? 1.689 -12.375 9.07 1 97.62 77 PRO A C 1
ATOM 577 O O . PRO A 1 77 ? 1.553 -12.883 7.953 1 97.62 77 PRO A O 1
ATOM 580 N N . LEU A 1 78 ? 1.878 -11.086 9.266 1 98.06 78 LEU A N 1
ATOM 581 C CA . LEU A 1 78 ? 1.958 -10.195 8.109 1 98.06 78 LEU A CA 1
ATOM 582 C C . LEU A 1 78 ? 3.207 -10.492 7.285 1 98.06 78 LEU A C 1
ATOM 584 O O . LEU A 1 78 ? 3.148 -10.531 6.055 1 98.06 78 LEU A O 1
ATOM 588 N N . ASP A 1 79 ? 4.312 -10.711 7.93 1 98 79 ASP A N 1
ATOM 589 C CA . ASP A 1 79 ? 5.566 -11.023 7.254 1 98 79 ASP A CA 1
ATOM 590 C C . ASP A 1 79 ? 5.504 -12.398 6.59 1 98 79 ASP A C 1
ATOM 592 O O . ASP A 1 79 ? 6.027 -12.586 5.492 1 98 79 ASP A O 1
ATOM 596 N N . ALA A 1 80 ? 4.895 -13.336 7.289 1 98.44 80 ALA A N 1
ATOM 597 C CA . ALA A 1 80 ? 4.758 -14.672 6.715 1 98.44 80 ALA A CA 1
ATOM 598 C C . ALA A 1 80 ? 3.945 -14.641 5.426 1 98.44 80 ALA A C 1
ATOM 600 O O . ALA A 1 80 ? 4.305 -15.281 4.441 1 98.44 80 ALA A O 1
ATOM 601 N N . ALA A 1 81 ? 2.805 -13.922 5.43 1 98.81 81 ALA A N 1
ATOM 602 C CA . ALA A 1 81 ? 1.994 -13.781 4.227 1 98.81 81 ALA A CA 1
ATOM 603 C C . ALA A 1 81 ? 2.791 -13.125 3.102 1 98.81 81 ALA A C 1
ATOM 605 O O . ALA A 1 81 ? 2.752 -13.578 1.956 1 98.81 81 ALA A O 1
ATOM 606 N N . LEU A 1 82 ? 3.531 -12.055 3.43 1 98.81 82 LEU A N 1
ATOM 607 C CA . LEU A 1 82 ? 4.344 -11.312 2.469 1 98.81 82 LEU A CA 1
ATOM 608 C C . LEU A 1 82 ? 5.41 -12.211 1.854 1 98.81 82 LEU A C 1
ATOM 610 O O . LEU A 1 82 ? 5.551 -12.266 0.629 1 98.81 82 LEU A O 1
ATOM 614 N N . ILE A 1 83 ? 6.156 -12.938 2.67 1 98.75 83 ILE A N 1
ATOM 615 C CA . ILE A 1 83 ? 7.316 -13.711 2.244 1 98.75 83 ILE A CA 1
ATOM 616 C C . ILE A 1 83 ? 6.855 -14.961 1.501 1 98.75 83 ILE A C 1
ATOM 618 O O . ILE A 1 83 ? 7.359 -15.266 0.417 1 98.75 83 ILE A O 1
ATOM 622 N N . ASN A 1 84 ? 5.871 -15.688 2.051 1 98.75 84 ASN A N 1
ATOM 623 C CA . ASN A 1 84 ? 5.344 -16.875 1.376 1 98.75 84 ASN A CA 1
ATOM 624 C C . ASN A 1 84 ? 4.707 -16.516 0.036 1 98.75 84 ASN A C 1
ATOM 626 O O . ASN A 1 84 ? 4.844 -17.25 -0.94 1 98.75 84 ASN A O 1
ATOM 630 N N . GLY A 1 85 ? 3.959 -15.398 0.04 1 98.88 85 GLY A N 1
ATOM 631 C CA . GLY A 1 85 ? 3.367 -14.953 -1.211 1 98.88 85 GLY A CA 1
ATOM 632 C C . GLY A 1 85 ? 4.402 -14.562 -2.254 1 98.88 85 GLY A C 1
ATOM 633 O O . GLY A 1 85 ? 4.266 -14.914 -3.428 1 98.88 85 GLY A O 1
ATOM 634 N N . SER A 1 86 ? 5.445 -13.883 -1.86 1 98.75 86 SER A N 1
ATOM 635 C CA . SER A 1 86 ? 6.512 -13.484 -2.777 1 98.75 86 SER A CA 1
ATOM 636 C C . SER A 1 86 ? 7.27 -14.703 -3.301 1 98.75 86 SER A C 1
ATOM 638 O O . SER A 1 86 ? 7.504 -14.82 -4.504 1 98.75 86 SER A O 1
ATOM 640 N N . ALA A 1 87 ? 7.582 -15.609 -2.424 1 98.12 87 ALA A N 1
ATOM 641 C CA . ALA A 1 87 ? 8.344 -16.797 -2.785 1 98.12 87 ALA A CA 1
ATOM 642 C C . ALA A 1 87 ? 7.594 -17.641 -3.803 1 98.12 87 ALA A C 1
ATOM 644 O O . ALA A 1 87 ? 8.203 -18.281 -4.672 1 98.12 87 ALA A O 1
ATOM 645 N N . SER A 1 88 ? 6.328 -17.656 -3.668 1 98.12 88 SER A N 1
ATOM 646 C CA . SER A 1 88 ? 5.527 -18.531 -4.52 1 98.12 88 SER A CA 1
ATOM 647 C C . SER A 1 88 ? 5.285 -17.906 -5.887 1 98.12 88 SER A C 1
ATOM 649 O O . SER A 1 88 ? 4.66 -18.516 -6.754 1 98.12 88 SER A O 1
ATOM 651 N N . HIS A 1 89 ? 5.797 -16.688 -6.125 1 96.81 89 HIS A N 1
ATOM 652 C CA . HIS A 1 89 ? 5.527 -16.016 -7.387 1 96.81 89 HIS A CA 1
ATOM 653 C C . HIS A 1 89 ? 6.824 -15.656 -8.109 1 96.81 89 HIS A C 1
ATOM 655 O O . HIS A 1 89 ? 6.793 -15.148 -9.234 1 96.81 89 HIS A O 1
ATOM 661 N N . VAL A 1 90 ? 8.008 -15.93 -7.523 1 93.19 90 VAL A N 1
ATOM 662 C CA . VAL A 1 90 ? 9.281 -15.516 -8.102 1 93.19 90 VAL A CA 1
ATOM 663 C C . VAL A 1 90 ? 9.555 -16.312 -9.375 1 93.19 90 VAL A C 1
ATOM 665 O O . VAL A 1 90 ? 10.195 -15.82 -10.305 1 93.19 90 VAL A O 1
ATOM 668 N N . LEU A 1 91 ? 9 -17.531 -9.438 1 89.56 91 LEU A N 1
ATOM 669 C CA . LEU A 1 91 ? 9.281 -18.375 -10.594 1 89.56 91 LEU A CA 1
ATOM 670 C C . LEU A 1 91 ? 8.211 -18.203 -11.672 1 89.56 91 LEU A C 1
ATOM 672 O O . LEU A 1 91 ? 8.328 -18.766 -12.766 1 89.56 91 LEU A O 1
ATOM 676 N N . ASP A 1 92 ? 7.188 -17.422 -11.352 1 89.62 92 ASP A N 1
ATOM 677 C CA . ASP A 1 92 ? 6.059 -17.234 -12.258 1 89.62 92 ASP A CA 1
ATOM 678 C C . ASP A 1 92 ? 5.527 -18.594 -12.734 1 89.62 92 ASP A C 1
ATOM 680 O O . ASP A 1 92 ? 5.273 -18.781 -13.93 1 89.62 92 ASP A O 1
ATOM 684 N N . PHE A 1 93 ? 5.426 -19.484 -11.836 1 93.62 93 PHE A N 1
ATOM 685 C CA . PHE A 1 93 ? 5.059 -20.859 -12.156 1 93.62 93 PHE A CA 1
ATOM 686 C C . PHE A 1 93 ? 3.793 -21.266 -11.422 1 93.62 93 PHE A C 1
ATOM 688 O O . PHE A 1 93 ? 3.451 -22.453 -11.375 1 93.62 93 PHE A O 1
ATOM 695 N N . ASP A 1 94 ? 3.129 -20.297 -10.805 1 96.06 94 ASP A N 1
ATOM 696 C CA . ASP A 1 94 ? 1.908 -20.5 -10.031 1 96.06 94 ASP A CA 1
ATOM 697 C C . ASP A 1 94 ? 0.674 -20.469 -10.93 1 96.06 94 ASP A C 1
ATOM 699 O O . ASP A 1 94 ? 0.776 -20.172 -12.117 1 96.06 94 ASP A O 1
ATOM 703 N N . ASP A 1 95 ? -0.436 -20.844 -10.359 1 96.88 95 ASP A N 1
ATOM 704 C CA . ASP A 1 95 ? -1.694 -20.891 -11.094 1 96.88 95 ASP A CA 1
ATOM 705 C C . ASP A 1 95 ? -2.18 -19.484 -11.438 1 96.88 95 ASP A C 1
ATOM 707 O O . ASP A 1 95 ? -1.633 -18.5 -10.945 1 96.88 95 ASP A O 1
ATOM 711 N N . ALA A 1 96 ? -3.139 -19.453 -12.391 1 95.62 96 ALA A N 1
ATOM 712 C CA . ALA A 1 96 ? -3.678 -18.172 -12.836 1 95.62 96 ALA A CA 1
ATOM 713 C C . ALA A 1 96 ? -5.148 -18.297 -13.219 1 95.62 96 ALA A C 1
ATOM 715 O O . ALA A 1 96 ? -5.578 -19.328 -13.734 1 95.62 96 ALA A O 1
ATOM 716 N N . HIS A 1 97 ? -5.859 -17.359 -12.867 1 96 97 HIS A N 1
ATOM 717 C CA . HIS A 1 97 ? -7.199 -17.156 -13.398 1 96 97 HIS A CA 1
ATOM 718 C C . HIS A 1 97 ? -7.191 -16.156 -14.539 1 96 97 HIS A C 1
ATOM 720 O O . HIS A 1 97 ? -7.184 -14.938 -14.312 1 96 97 HIS A O 1
ATOM 726 N N . LEU A 1 98 ? -7.293 -16.578 -15.742 1 92.75 98 LEU A N 1
ATOM 727 C CA . LEU A 1 98 ? -7.023 -15.781 -16.938 1 92.75 98 LEU A CA 1
ATOM 728 C C . LEU A 1 98 ? -8.047 -14.656 -17.078 1 92.75 98 LEU A C 1
ATOM 730 O O . LEU A 1 98 ? -7.688 -13.539 -17.453 1 92.75 98 LEU A O 1
ATOM 734 N N . ALA A 1 99 ? -9.273 -14.984 -16.797 1 91 99 ALA A N 1
ATOM 735 C CA . ALA A 1 99 ? -10.328 -14 -17 1 91 99 ALA A CA 1
ATOM 736 C C . ALA A 1 99 ? -10.102 -12.766 -16.141 1 91 99 ALA A C 1
ATOM 738 O O . ALA A 1 99 ? -10.359 -11.641 -16.578 1 91 99 ALA A O 1
ATOM 739 N N . SER A 1 100 ? -9.648 -12.945 -14.938 1 94.56 100 SER A N 1
ATOM 740 C CA . SER A 1 100 ? -9.43 -11.82 -14.039 1 94.56 100 SER A CA 1
ATOM 741 C C . SER A 1 100 ? -7.992 -11.328 -14.102 1 94.56 100 SER A C 1
ATOM 743 O O . SER A 1 100 ? -7.664 -10.273 -13.562 1 94.56 100 SER A O 1
ATOM 745 N N . ARG A 1 101 ? -7.094 -12.141 -14.727 1 93.44 101 ARG A N 1
ATOM 746 C CA . ARG A 1 101 ? -5.664 -11.852 -14.789 1 93.44 101 ARG A CA 1
ATOM 747 C C . ARG A 1 101 ? -5.047 -11.812 -13.398 1 93.44 101 ARG A C 1
ATOM 749 O O . ARG A 1 101 ? -4.242 -10.93 -13.086 1 93.44 101 ARG A O 1
ATOM 756 N N . ILE A 1 102 ? -5.484 -12.703 -12.531 1 97.38 102 ILE A N 1
ATOM 757 C CA . ILE A 1 102 ? -4.98 -12.766 -11.164 1 97.38 102 ILE A CA 1
ATOM 758 C C . ILE A 1 102 ? -4.336 -14.125 -10.914 1 97.38 102 ILE A C 1
ATOM 760 O O . ILE A 1 102 ? -4.895 -15.164 -11.289 1 97.38 102 ILE A O 1
ATOM 764 N N . HIS A 1 103 ? -3.137 -14.086 -10.43 1 98.06 103 HIS A N 1
ATOM 765 C CA . HIS A 1 103 ? -2.584 -15.289 -9.828 1 98.06 103 HIS A CA 1
ATOM 766 C C . HIS A 1 103 ? -3.191 -15.539 -8.453 1 98.06 103 HIS A C 1
ATOM 768 O O . HIS A 1 103 ? -2.787 -14.922 -7.465 1 98.06 103 HIS A O 1
ATOM 774 N N . ALA A 1 104 ? -4.039 -16.453 -8.367 1 98.38 104 ALA A N 1
ATOM 775 C CA . ALA A 1 104 ? -4.973 -16.547 -7.246 1 98.38 104 ALA A CA 1
ATOM 776 C C . ALA A 1 104 ? -4.293 -17.141 -6.016 1 98.38 104 ALA A C 1
ATOM 778 O O . ALA A 1 104 ? -4.359 -16.562 -4.926 1 98.38 104 ALA A O 1
ATOM 779 N N . SER A 1 105 ? -3.59 -18.219 -6.184 1 98.81 105 SER A N 1
ATOM 780 C CA . SER A 1 105 ? -3.086 -18.984 -5.047 1 98.81 105 SER A CA 1
ATOM 781 C C . SER A 1 105 ? -2.012 -18.203 -4.293 1 98.81 105 SER A C 1
ATOM 783 O O . SER A 1 105 ? -1.925 -18.297 -3.066 1 98.81 105 SER A O 1
ATOM 785 N N . VAL A 1 106 ? -1.202 -17.453 -4.988 1 98.81 106 VAL A N 1
ATOM 786 C CA . VAL A 1 106 ? -0.038 -16.797 -4.398 1 98.81 106 VAL A CA 1
ATOM 787 C C . VAL A 1 106 ? -0.487 -15.633 -3.521 1 98.81 106 VAL A C 1
ATOM 789 O O . VAL A 1 106 ? 0.286 -15.125 -2.703 1 98.81 106 VAL A O 1
ATOM 792 N N . VAL A 1 107 ? -1.741 -15.203 -3.674 1 98.75 107 VAL A N 1
ATOM 793 C CA . VAL A 1 107 ? -2.279 -14.133 -2.844 1 98.75 107 VAL A CA 1
ATOM 794 C C . VAL A 1 107 ? -3.145 -14.719 -1.732 1 98.75 107 VAL A C 1
ATOM 796 O O . VAL A 1 107 ? -3.166 -14.203 -0.613 1 98.75 107 VAL A O 1
ATOM 799 N N . LEU A 1 108 ? -3.844 -15.789 -1.995 1 98.94 108 LEU A N 1
ATOM 800 C CA . LEU A 1 108 ? -4.879 -16.281 -1.095 1 98.94 108 LEU A CA 1
ATOM 801 C C . LEU A 1 108 ? -4.281 -17.234 -0.061 1 98.94 108 LEU A C 1
ATOM 803 O O . LEU A 1 108 ? -4.457 -17.047 1.144 1 98.94 108 LEU A O 1
ATOM 807 N N . TRP A 1 109 ? -3.492 -18.25 -0.467 1 98.94 109 TRP A N 1
ATOM 808 C CA . TRP A 1 109 ? -3.018 -19.266 0.456 1 98.94 109 TRP A CA 1
ATOM 809 C C . TRP A 1 109 ? -2.082 -18.672 1.501 1 98.94 109 TRP A C 1
ATOM 811 O O . TRP A 1 109 ? -2.182 -19 2.688 1 98.94 109 TRP A O 1
ATOM 821 N N . PRO A 1 110 ? -1.126 -17.734 1.098 1 98.88 110 PRO A N 1
ATOM 822 C CA . PRO A 1 110 ? -0.277 -17.141 2.129 1 98.88 110 PRO A CA 1
ATOM 823 C C . PRO A 1 110 ? -1.082 -16.422 3.215 1 98.88 110 PRO A C 1
ATOM 825 O O . PRO A 1 110 ? -0.767 -16.547 4.402 1 98.88 110 PRO A O 1
ATOM 828 N N . ALA A 1 111 ? -2.092 -15.68 2.822 1 98.94 111 ALA A N 1
ATOM 829 C CA . ALA A 1 111 ? -2.953 -14.992 3.781 1 98.94 111 ALA A CA 1
ATOM 830 C C . ALA A 1 111 ? -3.705 -15.992 4.656 1 98.94 111 ALA A C 1
ATOM 832 O O . ALA A 1 111 ? -3.801 -15.812 5.871 1 98.94 111 ALA A O 1
ATOM 833 N N . LEU A 1 112 ? -4.207 -17.047 4.055 1 98.88 112 LEU A N 1
ATOM 834 C CA . LEU A 1 112 ? -5.055 -18.016 4.738 1 98.88 112 LEU A CA 1
ATOM 835 C C . LEU A 1 112 ? -4.238 -18.844 5.73 1 98.88 112 LEU A C 1
ATOM 837 O O . LEU A 1 112 ? -4.719 -19.172 6.816 1 98.88 112 LEU A O 1
ATOM 841 N N . ILE A 1 113 ? -3.016 -19.219 5.336 1 98.56 113 ILE A N 1
ATOM 842 C CA . ILE A 1 113 ? -2.18 -19.984 6.242 1 98.56 113 ILE A CA 1
ATOM 843 C C . ILE A 1 113 ? -1.778 -19.125 7.438 1 98.56 113 ILE A C 1
ATOM 845 O O . ILE A 1 113 ? -1.829 -19.578 8.586 1 98.56 113 ILE A O 1
ATOM 849 N N . ALA A 1 114 ? -1.417 -17.891 7.215 1 98.62 114 ALA A N 1
ATOM 850 C CA . ALA A 1 114 ? -1.018 -17 8.297 1 98.62 114 ALA A CA 1
ATOM 851 C C . ALA A 1 114 ? -2.156 -16.797 9.289 1 98.62 114 ALA A C 1
ATOM 853 O O . ALA A 1 114 ? -1.977 -16.969 10.492 1 98.62 114 ALA A O 1
ATOM 854 N N . VAL A 1 115 ? -3.336 -16.453 8.805 1 98.75 115 VAL A N 1
ATOM 855 C CA . VAL A 1 115 ? -4.473 -16.172 9.68 1 98.75 115 VAL A CA 1
ATOM 856 C C . VAL A 1 115 ? -5.012 -17.469 10.258 1 98.75 115 VAL A C 1
ATOM 858 O O . VAL A 1 115 ? -5.465 -17.5 11.406 1 98.75 115 VAL A O 1
ATOM 861 N N . GLY A 1 116 ? -5.008 -18.531 9.438 1 98.69 116 GLY A N 1
ATOM 862 C CA . GLY A 1 116 ? -5.496 -19.812 9.906 1 98.69 116 GLY A CA 1
ATOM 863 C C . GLY A 1 116 ? -4.723 -20.359 11.094 1 98.69 116 GLY A C 1
ATOM 864 O O . GLY A 1 116 ? -5.309 -20.938 12.016 1 98.69 116 GLY A O 1
ATOM 865 N N . GLU A 1 117 ? -3.41 -20.234 11.062 1 98.06 117 GLU A N 1
ATOM 866 C CA . GLU A 1 117 ? -2.613 -20.609 12.227 1 98.06 117 GLU A CA 1
ATOM 867 C C . GLU A 1 117 ? -2.959 -19.766 13.445 1 98.06 117 GLU A C 1
ATOM 869 O O . GLU A 1 117 ? -3.129 -20.297 14.547 1 98.06 117 GLU A O 1
ATOM 874 N N . LEU A 1 118 ? -3.076 -18.5 13.211 1 96.75 118 LEU A N 1
ATOM 875 C CA . LEU A 1 118 ? -3.379 -17.578 14.297 1 96.75 118 LEU A CA 1
ATOM 876 C C . LEU A 1 118 ? -4.711 -17.938 14.953 1 96.75 118 LEU A C 1
ATOM 878 O O . LEU A 1 118 ? -4.867 -17.797 16.172 1 96.75 118 LEU A O 1
ATOM 882 N N . ARG A 1 119 ? -5.648 -18.391 14.141 1 97.69 119 ARG A N 1
ATOM 883 C CA . ARG A 1 119 ? -7.016 -18.594 14.609 1 97.69 119 ARG A CA 1
ATOM 884 C C . ARG A 1 119 ? -7.285 -20.078 14.859 1 97.69 119 ARG A C 1
ATOM 886 O O . ARG A 1 119 ? -8.391 -20.453 15.25 1 97.69 119 ARG A O 1
ATOM 893 N N . ALA A 1 120 ? -6.273 -20.922 14.602 1 98.31 120 ALA A N 1
ATOM 894 C CA . ALA A 1 120 ? -6.441 -22.359 14.703 1 98.31 120 ALA A CA 1
ATOM 895 C C . ALA A 1 120 ? -7.625 -22.844 13.859 1 98.31 120 ALA A C 1
ATOM 897 O O . ALA A 1 120 ? -8.461 -23.609 14.336 1 98.31 120 ALA A O 1
ATOM 898 N N . SER A 1 121 ? -7.73 -22.312 12.688 1 98.69 121 SER A N 1
ATOM 899 C CA . SER A 1 121 ? -8.797 -22.688 11.766 1 98.69 121 SER A CA 1
ATOM 900 C C . SER A 1 121 ? -8.625 -24.125 11.281 1 98.69 121 SER A C 1
ATOM 902 O O . SER A 1 121 ? -7.512 -24.656 11.281 1 98.69 121 SER A O 1
ATOM 904 N N . SER A 1 122 ? -9.727 -24.766 10.867 1 98.81 122 SER A N 1
ATOM 905 C CA . SER A 1 122 ? -9.648 -26.094 10.258 1 98.81 122 SER A CA 1
ATOM 906 C C . SER A 1 122 ? -9.266 -26 8.789 1 98.81 122 SER A C 1
ATOM 908 O O . SER A 1 122 ? -9.367 -24.938 8.18 1 98.81 122 SER A O 1
ATOM 910 N N . GLY A 1 123 ? -8.812 -27.125 8.281 1 98.75 123 GLY A N 1
ATOM 911 C CA . GLY A 1 123 ? -8.547 -27.203 6.859 1 98.75 123 GLY A CA 1
ATOM 912 C C . GLY A 1 123 ? -9.766 -26.938 6 1 98.75 123 GLY A C 1
ATOM 913 O O . GLY A 1 123 ? -9.664 -26.328 4.938 1 98.75 123 GLY A O 1
ATOM 914 N N . ARG A 1 124 ? -10.938 -27.375 6.438 1 98.75 124 ARG A N 1
ATOM 915 C CA . ARG A 1 124 ? -12.195 -27.141 5.73 1 98.75 124 ARG A CA 1
ATOM 916 C C . ARG A 1 124 ? -12.516 -25.656 5.664 1 98.75 124 ARG A C 1
ATOM 918 O O . ARG A 1 124 ? -12.969 -25.156 4.633 1 98.75 124 ARG A O 1
ATOM 925 N N . GLU A 1 125 ? -12.242 -24.953 6.801 1 98.75 125 GLU A N 1
ATOM 926 C CA . GLU A 1 125 ? -12.469 -23.516 6.824 1 98.75 125 GLU A CA 1
ATOM 927 C C . GLU A 1 125 ? -11.531 -22.797 5.863 1 98.75 125 GLU A C 1
ATOM 929 O O . GLU A 1 125 ? -11.953 -21.891 5.137 1 98.75 125 GLU A O 1
ATOM 934 N N . ALA A 1 126 ? -10.281 -23.234 5.859 1 98.81 126 ALA A N 1
ATOM 935 C CA . ALA A 1 126 ? -9.289 -22.594 4.992 1 98.81 126 ALA A CA 1
ATOM 936 C C . ALA A 1 126 ? -9.625 -22.828 3.52 1 98.81 126 ALA A C 1
ATOM 938 O O . ALA A 1 126 ? -9.531 -21.906 2.705 1 98.81 126 ALA A O 1
ATOM 939 N N . LEU A 1 127 ? -9.984 -24.031 3.18 1 98.81 127 LEU A N 1
ATOM 940 C CA . LEU A 1 127 ? -10.328 -24.359 1.8 1 98.81 127 LEU A CA 1
ATOM 941 C C . LEU A 1 127 ? -11.539 -23.562 1.336 1 98.81 127 LEU A C 1
ATOM 943 O O . LEU A 1 127 ? -11.57 -23.062 0.211 1 98.81 127 LEU A O 1
ATOM 947 N N . THR A 1 128 ? -12.562 -23.453 2.188 1 98.81 128 THR A N 1
ATOM 948 C CA . THR A 1 128 ? -13.758 -22.688 1.869 1 98.81 128 THR A CA 1
ATOM 949 C C . THR A 1 128 ? -13.422 -21.203 1.7 1 98.81 128 THR A C 1
ATOM 951 O O . THR A 1 128 ? -13.938 -20.547 0.794 1 98.81 128 THR A O 1
ATOM 954 N N . ALA A 1 129 ? -12.555 -20.719 2.568 1 98.94 129 ALA A N 1
ATOM 955 C CA . ALA A 1 129 ? -12.117 -19.312 2.482 1 98.94 129 ALA A CA 1
ATOM 956 C C . ALA A 1 129 ? -11.344 -19.062 1.193 1 98.94 129 ALA A C 1
ATOM 958 O O . ALA A 1 129 ? -11.438 -17.984 0.611 1 98.94 129 ALA A O 1
ATOM 959 N N . PHE A 1 130 ? -10.562 -20.078 0.751 1 98.94 130 PHE A N 1
ATOM 960 C CA . PHE A 1 130 ? -9.859 -19.953 -0.523 1 98.94 130 PHE A CA 1
ATOM 961 C C . PHE A 1 130 ? -10.852 -19.781 -1.669 1 98.94 130 PHE A C 1
ATOM 963 O O . PHE A 1 130 ? -10.695 -18.859 -2.482 1 98.94 130 PHE A O 1
ATOM 970 N N . VAL A 1 131 ? -11.836 -20.594 -1.702 1 98.75 131 VAL A N 1
ATOM 971 C CA . VAL A 1 131 ? -12.836 -20.531 -2.758 1 98.75 131 VAL A CA 1
ATOM 972 C C . VAL A 1 131 ? -13.57 -19.188 -2.695 1 98.75 131 VAL A C 1
ATOM 974 O O . VAL A 1 131 ? -13.773 -18.531 -3.723 1 98.75 131 VAL A O 1
ATOM 977 N N . ALA A 1 132 ? -13.938 -18.766 -1.518 1 98.56 132 ALA A N 1
ATOM 978 C CA . ALA A 1 132 ? -14.625 -17.5 -1.337 1 98.56 132 ALA A CA 1
ATOM 979 C C . ALA A 1 132 ? -13.781 -16.344 -1.867 1 98.56 132 ALA A C 1
ATOM 981 O O . ALA A 1 132 ? -14.289 -15.477 -2.592 1 98.56 132 ALA A O 1
ATOM 982 N N . GLY A 1 133 ? -12.5 -16.312 -1.445 1 98.75 133 GLY A N 1
ATOM 983 C CA . GLY A 1 133 ? -11.609 -15.273 -1.922 1 98.75 133 GLY A CA 1
ATOM 984 C C . GLY A 1 133 ? -11.477 -15.25 -3.434 1 98.75 133 GLY A C 1
ATOM 985 O O . GLY A 1 133 ? -11.484 -14.18 -4.043 1 98.75 133 GLY A O 1
ATOM 986 N N . LEU A 1 134 ? -11.359 -16.406 -4.027 1 98.56 134 LEU A N 1
ATOM 987 C CA . LEU A 1 134 ? -11.211 -16.516 -5.473 1 98.56 134 LEU A CA 1
ATOM 988 C C . LEU A 1 134 ? -12.461 -16.031 -6.188 1 98.56 134 LEU A C 1
ATOM 990 O O . LEU A 1 134 ? -12.375 -15.289 -7.168 1 98.56 134 LEU A O 1
ATOM 994 N N . GLU A 1 135 ? -13.633 -16.438 -5.719 1 97.5 135 GLU A N 1
ATOM 995 C CA . GLU A 1 135 ? -14.891 -16 -6.312 1 97.5 135 GLU A CA 1
ATOM 996 C C . GLU A 1 135 ? -15.047 -14.484 -6.234 1 97.5 135 GLU A C 1
ATOM 998 O O . GLU A 1 135 ? -15.453 -13.844 -7.207 1 97.5 135 GLU A O 1
ATOM 1003 N N . VAL A 1 136 ? -14.688 -13.953 -5.145 1 97 136 VAL A N 1
ATOM 1004 C CA . VAL A 1 136 ? -14.883 -12.531 -4.91 1 97 136 VAL A CA 1
ATOM 1005 C C . VAL A 1 136 ? -13.898 -11.727 -5.766 1 97 136 VAL A C 1
ATOM 1007 O O . VAL A 1 136 ? -14.289 -10.75 -6.406 1 97 136 VAL A O 1
ATOM 1010 N N . GLN A 1 137 ? -12.617 -12.086 -5.742 1 97.75 137 GLN A N 1
ATOM 1011 C CA . GLN A 1 137 ? -11.664 -11.32 -6.535 1 97.75 137 GLN A CA 1
ATOM 1012 C C . GLN A 1 137 ? -12.008 -11.391 -8.023 1 97.75 137 GLN A C 1
ATOM 1014 O O . GLN A 1 137 ? -11.797 -10.43 -8.758 1 97.75 137 GLN A O 1
ATOM 1019 N N . ALA A 1 138 ? -12.562 -12.531 -8.477 1 96.81 138 ALA A N 1
ATOM 1020 C CA . ALA A 1 138 ? -12.984 -12.656 -9.867 1 96.81 138 ALA A CA 1
ATOM 1021 C C . ALA A 1 138 ? -14.148 -11.711 -10.172 1 96.81 138 ALA A C 1
ATOM 1023 O O . ALA A 1 138 ? -14.18 -11.078 -11.227 1 96.81 138 ALA A O 1
ATOM 1024 N N . ARG A 1 139 ? -15.102 -11.625 -9.297 1 96.25 139 ARG A N 1
ATOM 1025 C CA . ARG A 1 139 ? -16.25 -10.742 -9.492 1 96.25 139 ARG A CA 1
ATOM 1026 C C . ARG A 1 139 ? -15.82 -9.281 -9.469 1 96.25 139 ARG A C 1
ATOM 1028 O O . ARG A 1 139 ? -16.375 -8.461 -10.203 1 96.25 139 ARG A O 1
ATOM 1035 N N . ILE A 1 140 ? -14.922 -8.961 -8.609 1 97.12 140 ILE A N 1
ATOM 1036 C CA . ILE A 1 140 ? -14.406 -7.594 -8.562 1 97.12 140 ILE A CA 1
ATOM 1037 C C . ILE A 1 140 ? -13.703 -7.262 -9.875 1 97.12 140 ILE A C 1
ATOM 1039 O O . ILE A 1 140 ? -13.82 -6.145 -10.383 1 97.12 140 ILE A O 1
ATOM 1043 N N . ALA A 1 141 ? -12.938 -8.203 -10.375 1 96.94 141 ALA A N 1
ATOM 1044 C CA . ALA A 1 141 ? -12.289 -8.008 -11.664 1 96.94 141 ALA A CA 1
ATOM 1045 C C . ALA A 1 141 ? -13.312 -7.727 -12.758 1 96.94 141 ALA A C 1
ATOM 1047 O O . ALA A 1 141 ? -13.086 -6.875 -13.625 1 96.94 141 ALA A O 1
ATOM 1048 N N . ASP A 1 142 ? -14.406 -8.438 -12.711 1 94.44 142 ASP A N 1
ATOM 1049 C CA . ASP A 1 142 ? -15.484 -8.195 -13.664 1 94.44 142 ASP A CA 1
ATOM 1050 C C . ASP A 1 142 ? -16.047 -6.789 -13.523 1 94.44 142 ASP A C 1
ATOM 1052 O O . ASP A 1 142 ? -16.375 -6.137 -14.516 1 94.44 142 ASP A O 1
ATOM 1056 N N . LEU A 1 143 ? -16.188 -6.414 -12.328 1 95.19 143 LEU A N 1
ATOM 1057 C CA . LEU A 1 143 ? -16.734 -5.094 -12.023 1 95.19 143 LEU A CA 1
ATOM 1058 C C . LEU A 1 143 ? -15.789 -3.998 -12.516 1 95.19 143 LEU A C 1
ATOM 1060 O O . LEU A 1 143 ? -16.234 -3.012 -13.109 1 95.19 143 LEU A O 1
ATOM 1064 N N . VAL A 1 144 ? -14.508 -4.137 -12.266 1 95.75 144 VAL A N 1
ATOM 1065 C CA . VAL A 1 144 ? -13.508 -3.121 -12.578 1 95.75 144 VAL A CA 1
ATOM 1066 C C . VAL A 1 144 ? -13.234 -3.105 -14.086 1 95.75 144 VAL A C 1
ATOM 1068 O O . VAL A 1 144 ? -12.961 -2.051 -14.664 1 95.75 144 VAL A O 1
ATOM 1071 N N . GLY A 1 145 ? -13.266 -4.262 -14.75 1 92.56 145 GLY A N 1
ATOM 1072 C CA . GLY A 1 145 ? -13.102 -4.367 -16.188 1 92.56 145 GLY A CA 1
ATOM 1073 C C . GLY A 1 145 ? -11.648 -4.445 -16.609 1 92.56 145 GLY A C 1
ATOM 1074 O O . GLY A 1 145 ? -10.742 -4.293 -15.789 1 92.56 145 GLY A O 1
ATOM 1075 N N . ASN A 1 146 ? -11.422 -4.574 -17.875 1 89.31 146 ASN A N 1
ATOM 1076 C CA . ASN A 1 146 ? -10.102 -4.863 -18.438 1 89.31 146 ASN A CA 1
ATOM 1077 C C . ASN A 1 146 ? -9.25 -3.605 -18.531 1 89.31 146 ASN A C 1
ATOM 1079 O O . ASN A 1 146 ? -8.031 -3.688 -18.703 1 89.31 146 ASN A O 1
ATOM 1083 N N . ASP A 1 147 ? -9.891 -2.473 -18.5 1 94.44 147 ASP A N 1
ATOM 1084 C CA . ASP A 1 147 ? -9.141 -1.225 -18.578 1 94.44 147 ASP A CA 1
ATOM 1085 C C . ASP A 1 147 ? -8.164 -1.097 -17.406 1 94.44 147 ASP A C 1
ATOM 1087 O O . ASP A 1 147 ? -7.125 -0.443 -17.531 1 94.44 147 ASP A O 1
ATOM 1091 N N . HIS A 1 148 ? -8.5 -1.722 -16.312 1 96.19 148 HIS A N 1
ATOM 1092 C CA . HIS A 1 148 ? -7.652 -1.729 -15.125 1 96.19 148 HIS A CA 1
ATOM 1093 C C . HIS A 1 148 ? -6.246 -2.217 -15.461 1 96.19 148 HIS A C 1
ATOM 1095 O O . HIS A 1 148 ? -5.266 -1.517 -15.203 1 96.19 148 HIS A O 1
ATOM 1101 N N . TYR A 1 149 ? -6.176 -3.326 -16.047 1 93.06 149 TYR A N 1
ATOM 1102 C CA . TYR A 1 149 ? -4.891 -3.912 -16.422 1 93.06 149 TYR A CA 1
ATOM 1103 C C . TYR A 1 149 ? -4.234 -3.115 -17.547 1 93.06 149 TYR A C 1
ATOM 1105 O O . TYR A 1 149 ? -3.023 -2.887 -17.531 1 93.06 149 TYR A O 1
ATOM 1113 N N . ARG A 1 150 ? -4.988 -2.693 -18.5 1 90.94 150 ARG A N 1
ATOM 1114 C CA . ARG A 1 150 ? -4.477 -1.961 -19.656 1 90.94 150 ARG A CA 1
ATOM 1115 C C . ARG A 1 150 ? -3.842 -0.642 -19.219 1 90.94 150 ARG A C 1
ATOM 1117 O O . ARG A 1 150 ? -2.865 -0.194 -19.828 1 90.94 150 ARG A O 1
ATOM 1124 N N . ARG A 1 151 ? -4.34 -0.099 -18.203 1 93.69 151 ARG A N 1
ATOM 1125 C CA . ARG A 1 151 ? -3.844 1.188 -17.734 1 93.69 151 ARG A CA 1
ATOM 1126 C C . ARG A 1 151 ? -2.494 1.033 -17.031 1 93.69 151 ARG A C 1
ATOM 1128 O O . ARG A 1 151 ? -1.733 1.997 -16.922 1 93.69 151 ARG A O 1
ATOM 1135 N N . GLY A 1 152 ? -2.305 -0.167 -16.484 1 95 152 GLY A N 1
ATOM 1136 C CA . GLY A 1 152 ? -0.979 -0.355 -15.922 1 95 152 GLY A CA 1
ATOM 1137 C C . GLY A 1 152 ? -1.002 -0.985 -14.539 1 95 152 GLY A C 1
ATOM 1138 O O . GLY A 1 152 ? 0.045 -1.165 -13.914 1 95 152 GLY A O 1
ATOM 1139 N N . TRP A 1 153 ? -2.152 -1.42 -14.086 1 97.44 153 TRP A N 1
ATOM 1140 C CA . TRP A 1 153 ? -2.256 -2.037 -12.766 1 97.44 153 TRP A CA 1
ATOM 1141 C C . TRP A 1 153 ? -1.976 -3.533 -12.844 1 97.44 153 TRP A C 1
ATOM 1143 O O . TRP A 1 153 ? -2.387 -4.203 -13.789 1 97.44 153 TRP A O 1
ATOM 1153 N N . HIS A 1 154 ? -1.308 -4.043 -11.891 1 97 154 HIS A N 1
ATOM 1154 C CA . HIS A 1 154 ? -1.137 -5.48 -11.719 1 97 154 HIS A CA 1
ATOM 1155 C C . HIS A 1 154 ? -2.295 -6.086 -10.938 1 97 154 HIS A C 1
ATOM 1157 O O . HIS A 1 154 ? -2.307 -6.043 -9.703 1 97 154 HIS A O 1
ATOM 1163 N N . SER A 1 155 ? -3.168 -6.727 -11.586 1 97.88 155 SER A N 1
ATOM 1164 C CA . SER A 1 155 ? -4.402 -7.227 -10.992 1 97.88 155 SER A CA 1
ATOM 1165 C C . SER A 1 155 ? -4.117 -8.141 -9.812 1 97.88 155 SER A C 1
ATOM 1167 O O . SER A 1 155 ? -4.852 -8.141 -8.82 1 97.88 155 SER A O 1
ATOM 1169 N N . THR A 1 156 ? -3.074 -8.945 -9.883 1 98.19 156 THR A N 1
ATOM 1170 C CA . THR A 1 156 ? -2.719 -9.836 -8.781 1 98.19 156 THR A CA 1
ATOM 1171 C C . THR A 1 156 ? -2.475 -9.039 -7.504 1 98.19 156 THR A C 1
ATOM 1173 O O . THR A 1 156 ? -2.881 -9.453 -6.418 1 98.19 156 THR A O 1
ATOM 1176 N N . ALA A 1 157 ? -1.879 -7.906 -7.645 1 98.62 157 ALA A N 1
ATOM 1177 C CA . ALA A 1 157 ? -1.569 -7.047 -6.508 1 98.62 157 ALA A CA 1
ATOM 1178 C C . ALA A 1 157 ? -2.818 -6.328 -6.008 1 98.62 157 ALA A C 1
ATOM 1180 O O . ALA A 1 157 ? -3.092 -6.309 -4.805 1 98.62 157 ALA A O 1
ATOM 1181 N N . THR A 1 158 ? -3.531 -5.699 -6.938 1 98.31 158 THR A N 1
ATOM 1182 C CA . THR A 1 158 ? -4.645 -4.82 -6.598 1 98.31 158 THR A CA 1
ATOM 1183 C C . THR A 1 158 ? -5.887 -5.629 -6.25 1 98.31 158 THR A C 1
ATOM 1185 O O . THR A 1 158 ? -6.223 -5.785 -5.074 1 98.31 158 THR A O 1
ATOM 1188 N N . LEU A 1 159 ? -6.406 -6.344 -7.203 1 98.56 159 LEU A N 1
ATOM 1189 C CA . LEU A 1 159 ? -7.672 -7.047 -7.023 1 98.56 159 LEU A CA 1
ATOM 1190 C C . LEU A 1 159 ? -7.484 -8.289 -6.16 1 98.56 159 LEU A C 1
ATOM 1192 O O . LEU A 1 159 ? -8.391 -8.672 -5.418 1 98.56 159 LEU A O 1
ATOM 1196 N N . GLY A 1 160 ? -6.289 -8.898 -6.242 1 98.75 160 GLY A N 1
ATOM 1197 C CA . GLY A 1 160 ? -5.973 -10.008 -5.355 1 98.75 160 GLY A CA 1
ATOM 1198 C C . GLY A 1 160 ? -6.035 -9.633 -3.887 1 98.75 160 GLY A C 1
ATOM 1199 O O . GLY A 1 160 ? -6.371 -10.469 -3.041 1 98.75 160 GLY A O 1
ATOM 1200 N N . SER A 1 161 ? -5.742 -8.383 -3.553 1 98.75 161 SER A N 1
ATOM 1201 C CA . SER A 1 161 ? -5.805 -7.906 -2.176 1 98.75 161 SER A CA 1
ATOM 1202 C C . SER A 1 161 ? -7.219 -8.008 -1.618 1 98.75 161 SER A C 1
ATOM 1204 O O . SER A 1 161 ? -7.406 -8.266 -0.427 1 98.75 161 SER A O 1
ATOM 1206 N N . PHE A 1 162 ? -8.18 -7.766 -2.469 1 98.81 162 PHE A N 1
ATOM 1207 C CA . PHE A 1 162 ? -9.562 -7.844 -2.016 1 98.81 162 PHE A CA 1
ATOM 1208 C C . PHE A 1 162 ? -9.961 -9.289 -1.735 1 98.81 162 PHE A C 1
ATOM 1210 O O . PHE A 1 162 ? -10.664 -9.57 -0.759 1 98.81 162 PHE A O 1
ATOM 1217 N N . GLY A 1 163 ? -9.539 -10.195 -2.631 1 98.81 163 GLY A N 1
ATOM 1218 C CA . GLY A 1 163 ? -9.758 -11.602 -2.355 1 98.81 163 GLY A CA 1
ATOM 1219 C C . GLY A 1 163 ? -9.133 -12.062 -1.053 1 98.81 163 GLY A C 1
ATOM 1220 O O . GLY A 1 163 ? -9.773 -12.75 -0.256 1 98.81 163 GLY A O 1
ATOM 1221 N N . ALA A 1 164 ? -7.875 -11.68 -0.861 1 98.94 164 ALA A N 1
ATOM 1222 C CA . ALA A 1 164 ? -7.164 -12.023 0.367 1 98.94 164 ALA A CA 1
ATOM 1223 C C . ALA A 1 164 ? -7.859 -11.43 1.589 1 98.94 164 ALA A C 1
ATOM 1225 O O . ALA A 1 164 ? -7.922 -12.062 2.645 1 98.94 164 ALA A O 1
ATOM 1226 N N . THR A 1 165 ? -8.352 -10.195 1.473 1 98.94 165 THR A N 1
ATOM 1227 C CA . THR A 1 165 ? -9.047 -9.531 2.564 1 98.94 165 THR A CA 1
ATOM 1228 C C . THR A 1 165 ? -10.312 -10.297 2.951 1 98.94 165 THR A C 1
ATOM 1230 O O . THR A 1 165 ? -10.562 -10.531 4.133 1 98.94 165 THR A O 1
ATOM 1233 N N . LEU A 1 166 ? -11.094 -10.633 1.934 1 98.81 166 LEU A N 1
ATOM 1234 C CA . LEU A 1 166 ? -12.312 -11.383 2.197 1 98.81 166 LEU A CA 1
ATOM 1235 C C . LEU A 1 166 ? -11.992 -12.727 2.842 1 98.81 166 LEU A C 1
ATOM 1237 O O . LEU A 1 166 ? -12.633 -13.117 3.824 1 98.81 166 LEU A O 1
ATOM 1241 N N . ALA A 1 167 ? -11.039 -13.453 2.271 1 98.88 167 ALA A N 1
ATOM 1242 C CA . ALA A 1 167 ? -10.664 -14.773 2.768 1 98.88 167 ALA A CA 1
ATOM 1243 C C . ALA A 1 167 ? -10.148 -14.695 4.203 1 98.88 167 ALA A C 1
ATOM 1245 O O . ALA A 1 167 ? -10.57 -15.469 5.062 1 98.88 167 ALA A O 1
ATOM 1246 N N . ALA A 1 168 ? -9.242 -13.781 4.496 1 98.94 168 ALA A N 1
ATOM 1247 C CA . ALA A 1 168 ? -8.727 -13.578 5.848 1 98.94 168 ALA A CA 1
ATOM 1248 C C . ALA A 1 168 ? -9.844 -13.164 6.801 1 98.94 168 ALA A C 1
ATOM 1250 O O . ALA A 1 168 ? -9.906 -13.633 7.938 1 98.94 168 ALA A O 1
ATOM 1251 N N . GLY A 1 169 ? -10.68 -12.219 6.32 1 98.88 169 GLY A N 1
ATOM 1252 C CA . GLY A 1 169 ? -11.797 -11.766 7.133 1 98.88 169 GLY A CA 1
ATOM 1253 C C . GLY A 1 169 ? -12.719 -12.898 7.555 1 98.88 169 GLY A C 1
ATOM 1254 O O . GLY A 1 169 ? -13.195 -12.922 8.688 1 98.88 169 GLY A O 1
ATOM 1255 N N . ARG A 1 170 ? -12.961 -13.82 6.652 1 98.56 170 ARG A N 1
ATOM 1256 C CA . ARG A 1 170 ? -13.766 -14.992 6.961 1 98.56 170 ARG A CA 1
ATOM 1257 C C . ARG A 1 170 ? -13.141 -15.812 8.078 1 98.56 170 ARG A C 1
ATOM 1259 O O . ARG A 1 170 ? -13.82 -16.219 9.016 1 98.56 170 ARG A O 1
ATOM 1266 N N . LEU A 1 171 ? -11.844 -16.062 7.996 1 98.69 171 LEU A N 1
ATOM 1267 C CA . LEU A 1 171 ? -11.172 -16.859 9.016 1 98.69 171 LEU A CA 1
ATOM 1268 C C . LEU A 1 171 ? -11.133 -16.125 10.344 1 98.69 171 LEU A C 1
ATOM 1270 O O . LEU A 1 171 ? -11.18 -16.734 11.406 1 98.69 171 LEU A O 1
ATOM 1274 N N . TYR A 1 172 ? -11.055 -14.75 10.305 1 98.56 172 TYR A N 1
ATOM 1275 C CA . TYR A 1 172 ? -11.094 -13.945 11.516 1 98.56 172 TYR A CA 1
ATOM 1276 C C . TYR A 1 172 ? -12.492 -13.922 12.117 1 98.56 172 TYR A C 1
ATOM 1278 O O . TYR A 1 172 ? -12.68 -13.492 13.258 1 98.56 172 TYR A O 1
ATOM 1286 N N . GLY A 1 173 ? -13.477 -14.359 11.352 1 98.38 173 GLY A N 1
ATOM 1287 C CA . GLY A 1 173 ? -14.852 -14.352 11.82 1 98.38 173 GLY A CA 1
ATOM 1288 C C . GLY A 1 173 ? -15.492 -12.984 11.766 1 98.38 173 GLY A C 1
ATOM 1289 O O . GLY A 1 173 ? -16.312 -12.641 12.617 1 98.38 173 GLY A O 1
ATOM 1290 N N . LEU A 1 174 ? -15.133 -12.172 10.82 1 98.56 174 LEU A N 1
ATOM 1291 C CA . LEU A 1 174 ? -15.688 -10.82 10.719 1 98.56 174 LEU A CA 1
ATOM 1292 C C . LEU A 1 174 ? -17.172 -10.867 10.352 1 98.56 174 LEU A C 1
ATOM 1294 O O . LEU A 1 174 ? -17.578 -11.703 9.547 1 98.56 174 LEU A O 1
ATOM 1298 N N . GLU A 1 175 ? -17.922 -9.969 10.953 1 98.38 175 GLU A N 1
ATOM 1299 C CA . GLU A 1 175 ? -19.312 -9.734 10.555 1 98.38 175 GLU A CA 1
ATOM 1300 C C . GLU A 1 175 ? -19.375 -8.93 9.258 1 98.38 175 GLU A C 1
ATOM 1302 O O . GLU A 1 175 ? -18.406 -8.281 8.867 1 98.38 175 GLU A O 1
ATOM 1307 N N . PRO A 1 176 ? -20.547 -9 8.594 1 98.25 176 PRO A N 1
ATOM 1308 C CA . PRO A 1 176 ? -20.656 -8.352 7.285 1 98.25 176 PRO A CA 1
ATOM 1309 C C . PRO A 1 176 ? -20.234 -6.891 7.312 1 98.25 176 PRO A C 1
ATOM 1311 O O . PRO A 1 176 ? -19.516 -6.438 6.418 1 98.25 176 PRO A O 1
ATOM 1314 N N . GLY A 1 177 ? -20.625 -6.18 8.312 1 98.12 177 GLY A N 1
ATOM 1315 C CA . GLY A 1 177 ? -20.25 -4.777 8.414 1 98.12 177 GLY A CA 1
ATOM 1316 C C . GLY A 1 177 ? -18.75 -4.566 8.516 1 98.12 177 GLY A C 1
ATOM 1317 O O . GLY A 1 177 ? -18.188 -3.715 7.824 1 98.12 177 GLY A O 1
ATOM 1318 N N . ALA A 1 178 ? -18.094 -5.332 9.406 1 98.62 178 ALA A N 1
ATOM 1319 C CA . ALA A 1 178 ? -16.641 -5.242 9.578 1 98.62 178 ALA A CA 1
ATOM 1320 C C . ALA A 1 178 ? -15.914 -5.645 8.297 1 98.62 178 ALA A C 1
ATOM 1322 O O . ALA A 1 178 ? -14.875 -5.082 7.965 1 98.62 178 ALA A O 1
ATOM 1323 N N . LEU A 1 179 ? -16.453 -6.613 7.598 1 98.75 179 LEU A N 1
ATOM 1324 C CA . LEU A 1 179 ? -15.828 -7.055 6.355 1 98.75 179 LEU A CA 1
ATOM 1325 C C . LEU A 1 179 ? -15.953 -5.988 5.273 1 98.75 179 LEU A C 1
ATOM 1327 O O . LEU A 1 179 ? -15.055 -5.836 4.441 1 98.75 179 LEU A O 1
ATOM 1331 N N . ARG A 1 180 ? -17.094 -5.238 5.223 1 98.69 180 ARG A N 1
ATOM 1332 C CA . ARG A 1 180 ? -17.203 -4.121 4.289 1 98.69 180 ARG A CA 1
ATOM 1333 C C . ARG A 1 180 ? -16.156 -3.051 4.586 1 98.69 180 ARG A C 1
ATOM 1335 O O . ARG A 1 180 ? -15.555 -2.5 3.668 1 98.69 180 ARG A O 1
ATOM 1342 N N . HIS A 1 181 ? -15.906 -2.789 5.902 1 98.75 181 HIS A N 1
ATOM 1343 C CA . HIS A 1 181 ? -14.836 -1.872 6.281 1 98.75 181 HIS A CA 1
ATOM 1344 C C . HIS A 1 181 ? -13.477 -2.4 5.84 1 98.75 181 HIS A C 1
ATOM 1346 O O . HIS A 1 181 ? -12.625 -1.634 5.375 1 98.75 181 HIS A O 1
ATOM 1352 N N . ALA A 1 182 ? -13.289 -3.699 5.988 1 98.88 182 ALA A N 1
ATOM 1353 C CA . ALA A 1 182 ? -12.016 -4.305 5.598 1 98.88 182 ALA A CA 1
ATOM 1354 C C . ALA A 1 182 ? -11.758 -4.117 4.105 1 98.88 182 ALA A C 1
ATOM 1356 O O . ALA A 1 182 ? -10.625 -3.867 3.691 1 98.88 182 ALA A O 1
ATOM 1357 N N . LEU A 1 183 ? -12.797 -4.254 3.301 1 98.81 183 LEU A N 1
ATOM 1358 C CA . LEU A 1 183 ? -12.648 -4.062 1.861 1 98.81 183 LEU A CA 1
ATOM 1359 C C . LEU A 1 183 ? -12.336 -2.605 1.537 1 98.81 183 LEU A C 1
ATOM 1361 O O . LEU A 1 183 ? -11.539 -2.326 0.64 1 98.81 183 LEU A O 1
ATOM 1365 N N . GLY A 1 184 ? -13 -1.695 2.27 1 98.69 184 GLY A N 1
ATOM 1366 C CA . GLY A 1 184 ? -12.633 -0.295 2.129 1 98.69 184 GLY A CA 1
ATOM 1367 C C . GLY A 1 184 ? -11.18 -0.019 2.486 1 98.69 184 GLY A C 1
ATOM 1368 O O . GLY A 1 184 ? -10.492 0.709 1.773 1 98.69 184 GLY A O 1
ATOM 1369 N N . LEU A 1 185 ? -10.688 -0.627 3.568 1 98.75 185 LEU A N 1
ATOM 1370 C CA . LEU A 1 185 ? -9.297 -0.504 4.004 1 98.75 185 LEU A CA 1
ATOM 1371 C C . LEU A 1 185 ? -8.344 -1.067 2.953 1 98.75 185 LEU A C 1
ATOM 1373 O O . LEU A 1 185 ? -7.348 -0.431 2.611 1 98.75 185 LEU A O 1
ATOM 1377 N N . ALA A 1 186 ? -8.68 -2.232 2.432 1 98.69 186 ALA A N 1
ATOM 1378 C CA . ALA A 1 186 ? -7.836 -2.861 1.419 1 98.69 186 ALA A CA 1
ATOM 1379 C C . ALA A 1 186 ? -7.691 -1.964 0.193 1 98.69 186 ALA A C 1
ATOM 1381 O O . ALA A 1 186 ? -6.609 -1.87 -0.392 1 98.69 186 ALA A O 1
ATOM 1382 N N . ALA A 1 187 ? -8.766 -1.326 -0.191 1 98.56 187 ALA A N 1
ATOM 1383 C CA . ALA A 1 187 ? -8.789 -0.491 -1.389 1 98.56 187 ALA A CA 1
ATOM 1384 C C . ALA A 1 187 ? -7.777 0.649 -1.281 1 98.56 187 ALA A C 1
ATOM 1386 O O . ALA A 1 187 ? -7.098 0.979 -2.256 1 98.56 187 ALA A O 1
ATOM 1387 N N . THR A 1 188 ? -7.66 1.245 -0.128 1 98.06 188 THR A N 1
ATOM 1388 C CA . THR A 1 188 ? -6.844 2.445 0.009 1 98.06 188 THR A CA 1
ATOM 1389 C C . THR A 1 188 ? -5.395 2.078 0.323 1 98.06 188 THR A C 1
ATOM 1391 O O . THR A 1 188 ? -4.496 2.914 0.199 1 98.06 188 THR A O 1
ATOM 1394 N N . LEU A 1 189 ? -5.121 0.771 0.659 1 97.12 189 LEU A N 1
ATOM 1395 C CA . LEU A 1 189 ? -3.777 0.343 1.035 1 97.12 189 LEU A CA 1
ATOM 1396 C C . LEU A 1 189 ? -3.092 -0.374 -0.123 1 97.12 189 LEU A C 1
ATOM 1398 O O . LEU A 1 189 ? -1.932 -0.777 -0.009 1 97.12 189 LEU A O 1
ATOM 1402 N N . THR A 1 190 ? -3.764 -0.528 -1.179 1 95.75 190 THR A N 1
ATOM 1403 C CA . THR A 1 190 ? -3.236 -1.387 -2.234 1 95.75 190 THR A CA 1
ATOM 1404 C C . THR A 1 190 ? -2.592 -0.553 -3.338 1 95.75 190 THR A C 1
ATOM 1406 O O . THR A 1 190 ? -3.053 0.55 -3.639 1 95.75 190 THR A O 1
ATOM 1409 N N . GLY A 1 191 ? -1.506 -1.062 -3.893 1 96.31 191 GLY A N 1
ATOM 1410 C CA . GLY A 1 191 ? -0.812 -0.624 -5.094 1 96.31 191 GLY A CA 1
ATOM 1411 C C . GLY A 1 191 ? -0.387 -1.772 -5.988 1 96.31 191 GLY A C 1
ATOM 1412 O O . GLY A 1 191 ? -0.889 -2.891 -5.852 1 96.31 191 GLY A O 1
ATOM 1413 N N . GLY A 1 192 ? 0.468 -1.542 -6.891 1 98 192 GLY A N 1
ATOM 1414 C CA . GLY A 1 192 ? 0.97 -2.537 -7.824 1 98 192 GLY A CA 1
ATOM 1415 C C . GLY A 1 192 ? 0.968 -2.059 -9.266 1 98 192 GLY A C 1
ATOM 1416 O O . GLY A 1 192 ? -0.066 -2.092 -9.938 1 98 192 GLY A O 1
ATOM 1417 N N . LEU A 1 193 ? 2.152 -1.739 -9.766 1 97.69 193 LEU A N 1
ATOM 1418 C CA . LEU A 1 193 ? 2.293 -1.219 -11.117 1 97.69 193 LEU A CA 1
ATOM 1419 C C . LEU A 1 193 ? 2.91 -2.266 -12.039 1 97.69 193 LEU A C 1
ATOM 1421 O O . LEU A 1 193 ? 3.945 -2.854 -11.719 1 97.69 193 LEU A O 1
ATOM 1425 N N . ARG A 1 194 ? 2.365 -2.445 -13.195 1 94.31 194 ARG A N 1
ATOM 1426 C CA . ARG A 1 194 ? 2.941 -3.334 -14.195 1 94.31 194 ARG A CA 1
ATOM 1427 C C . ARG A 1 194 ? 4.301 -2.826 -14.664 1 94.31 194 ARG A C 1
ATOM 1429 O O . ARG A 1 194 ? 5.125 -3.602 -15.156 1 94.31 194 ARG A O 1
ATOM 1436 N N . ALA A 1 195 ? 4.547 -1.486 -14.508 1 94.56 195 ALA A N 1
ATOM 1437 C CA . ALA A 1 195 ? 5.809 -0.864 -14.898 1 94.56 195 ALA A CA 1
ATOM 1438 C C . ALA A 1 195 ? 6.992 -1.54 -14.219 1 94.56 195 ALA A C 1
ATOM 1440 O O . ALA A 1 195 ? 8.141 -1.37 -14.633 1 94.56 195 ALA A O 1
ATOM 1441 N N . LEU A 1 196 ? 6.742 -2.277 -13.18 1 94.75 196 LEU A N 1
ATOM 1442 C CA . LEU A 1 196 ? 7.824 -2.883 -12.406 1 94.75 196 LEU A CA 1
ATOM 1443 C C . LEU A 1 196 ? 8.031 -4.34 -12.812 1 94.75 196 LEU A C 1
ATOM 1445 O O . LEU A 1 196 ? 8.898 -5.02 -12.266 1 94.75 196 LEU A O 1
ATOM 1449 N N . PHE A 1 197 ? 7.195 -4.836 -13.75 1 88.31 197 PHE A N 1
ATOM 1450 C CA . PHE A 1 197 ? 7.445 -6.184 -14.25 1 88.31 197 PHE A CA 1
ATOM 1451 C C . PHE A 1 197 ? 8.875 -6.32 -14.75 1 88.31 197 PHE A C 1
ATOM 1453 O O . PHE A 1 197 ? 9.469 -5.348 -15.219 1 88.31 197 PHE A O 1
ATOM 1460 N N . GLY A 1 198 ? 9.398 -7.492 -14.57 1 84.44 198 GLY A N 1
ATOM 1461 C CA . GLY A 1 198 ? 10.797 -7.719 -14.922 1 84.44 198 GLY A CA 1
ATOM 1462 C C . GLY A 1 198 ? 11.742 -7.469 -13.766 1 84.44 198 GLY A C 1
ATOM 1463 O O . GLY A 1 198 ? 12.945 -7.715 -13.883 1 84.44 198 GLY A O 1
ATOM 1464 N N . THR A 1 199 ? 11.25 -6.93 -12.664 1 91.5 199 THR A N 1
ATOM 1465 C CA . THR A 1 199 ? 11.984 -6.75 -11.414 1 91.5 199 THR A CA 1
ATOM 1466 C C . THR A 1 199 ? 11.414 -7.656 -10.328 1 91.5 199 THR A C 1
ATOM 1468 O O . THR A 1 199 ? 10.367 -8.273 -10.508 1 91.5 199 THR A O 1
ATOM 1471 N N . PRO A 1 200 ? 12.086 -7.734 -9.188 1 94.88 200 PRO A N 1
ATOM 1472 C CA . PRO A 1 200 ? 11.555 -8.531 -8.078 1 94.88 200 PRO A CA 1
ATOM 1473 C C . PRO A 1 200 ? 10.258 -7.973 -7.512 1 94.88 200 PRO A C 1
ATOM 1475 O O . PRO A 1 200 ? 9.633 -8.602 -6.656 1 94.88 200 PRO A O 1
ATOM 1478 N N . CYS A 1 201 ? 9.844 -6.836 -8.023 1 97.06 201 CYS A N 1
ATOM 1479 C CA . CYS A 1 201 ? 8.641 -6.207 -7.5 1 97.06 201 CYS A CA 1
ATOM 1480 C C . CYS A 1 201 ? 7.395 -6.98 -7.918 1 97.06 201 CYS A C 1
ATOM 1482 O O . CYS A 1 201 ? 6.387 -6.977 -7.207 1 97.06 201 CYS A O 1
ATOM 1484 N N . LYS A 1 202 ? 7.457 -7.66 -9.055 1 94.12 202 LYS A N 1
ATOM 1485 C CA . LYS A 1 202 ? 6.281 -8.422 -9.469 1 94.12 202 LYS A CA 1
ATOM 1486 C C . LYS A 1 202 ? 5.941 -9.508 -8.445 1 94.12 202 LYS A C 1
ATOM 1488 O O . LYS A 1 202 ? 4.809 -9.586 -7.969 1 94.12 202 LYS A O 1
ATOM 1493 N N . PRO A 1 203 ? 6.941 -10.391 -8.07 1 96.88 203 PRO A N 1
ATOM 1494 C CA . PRO A 1 203 ? 6.598 -11.344 -7.012 1 96.88 203 PRO A CA 1
ATOM 1495 C C . PRO A 1 203 ? 6.281 -10.664 -5.684 1 96.88 203 PRO A C 1
ATOM 1497 O O . PRO A 1 203 ? 5.43 -11.141 -4.93 1 96.88 203 PRO A O 1
ATOM 1500 N N . LEU A 1 204 ? 6.898 -9.531 -5.402 1 98.56 204 LEU A N 1
ATOM 1501 C CA . LEU A 1 204 ? 6.578 -8.766 -4.203 1 98.56 204 LEU A CA 1
ATOM 1502 C C . LEU A 1 204 ? 5.109 -8.367 -4.184 1 98.56 204 LEU A C 1
ATOM 1504 O O . LEU A 1 204 ? 4.48 -8.344 -3.123 1 98.56 204 LEU A O 1
ATOM 1508 N N . HIS A 1 205 ? 4.566 -8.055 -5.324 1 98.69 205 HIS A N 1
ATOM 1509 C CA . HIS A 1 205 ? 3.164 -7.664 -5.438 1 98.69 205 HIS A CA 1
ATOM 1510 C C . HIS A 1 205 ? 2.244 -8.758 -4.902 1 98.69 205 HIS A C 1
ATOM 1512 O O . HIS A 1 205 ? 1.261 -8.461 -4.215 1 98.69 205 HIS A O 1
ATOM 1518 N N . ALA A 1 206 ? 2.592 -9.969 -5.223 1 98.62 206 ALA A N 1
ATOM 1519 C CA . ALA A 1 206 ? 1.783 -11.086 -4.738 1 98.62 206 ALA A CA 1
ATOM 1520 C C . ALA A 1 206 ? 1.822 -11.172 -3.217 1 98.62 206 ALA A C 1
ATOM 1522 O O . ALA A 1 206 ? 0.779 -11.273 -2.566 1 98.62 206 ALA A O 1
ATOM 1523 N N . GLY A 1 207 ? 3.018 -11.141 -2.703 1 98.81 207 GLY A N 1
ATOM 1524 C CA . GLY A 1 207 ? 3.168 -11.156 -1.257 1 98.81 207 GLY A CA 1
ATOM 1525 C C . GLY A 1 207 ? 2.48 -9.992 -0.572 1 98.81 207 GLY A C 1
ATOM 1526 O O . GLY A 1 207 ? 1.835 -10.164 0.463 1 98.81 207 GLY A O 1
ATOM 1527 N N . ARG A 1 208 ? 2.609 -8.844 -1.159 1 98.75 208 ARG A N 1
ATOM 1528 C CA . ARG A 1 208 ? 2.006 -7.641 -0.587 1 98.75 208 ARG A CA 1
ATOM 1529 C C . ARG A 1 208 ? 0.484 -7.73 -0.608 1 98.75 208 ARG A C 1
ATOM 1531 O O . ARG A 1 208 ? -0.184 -7.246 0.309 1 98.75 208 ARG A O 1
ATOM 1538 N N . ALA A 1 209 ? -0.067 -8.25 -1.672 1 98.81 209 ALA A N 1
ATOM 1539 C CA . ALA A 1 209 ? -1.514 -8.438 -1.743 1 98.81 209 ALA A CA 1
ATOM 1540 C C . ALA A 1 209 ? -2.008 -9.32 -0.604 1 98.81 209 ALA A C 1
ATOM 1542 O O . ALA A 1 209 ? -3.018 -9.016 0.036 1 98.81 209 ALA A O 1
ATOM 1543 N N . ALA A 1 210 ? -1.293 -10.422 -0.361 1 98.94 210 ALA A N 1
ATOM 1544 C CA . ALA A 1 210 ? -1.637 -11.32 0.739 1 98.94 210 ALA A CA 1
ATOM 1545 C C . ALA A 1 210 ? -1.545 -10.602 2.082 1 98.94 210 ALA A C 1
ATOM 1547 O O . ALA A 1 210 ? -2.477 -10.656 2.887 1 98.94 210 ALA A O 1
ATOM 1548 N N . ALA A 1 211 ? -0.453 -9.906 2.293 1 98.81 211 ALA A N 1
ATOM 1549 C CA . ALA A 1 211 ? -0.231 -9.195 3.549 1 98.81 211 ALA A CA 1
ATOM 1550 C C . ALA A 1 211 ? -1.257 -8.086 3.736 1 98.81 211 ALA A C 1
ATOM 1552 O O . ALA A 1 211 ? -1.709 -7.828 4.855 1 98.81 211 ALA A O 1
ATOM 1553 N N . ASN A 1 212 ? -1.568 -7.387 2.68 1 98.56 212 ASN A N 1
ATOM 1554 C CA . ASN A 1 212 ? -2.574 -6.332 2.736 1 98.56 212 ASN A CA 1
ATOM 1555 C C . ASN A 1 212 ? -3.934 -6.875 3.162 1 98.56 212 ASN A C 1
ATOM 1557 O O . ASN A 1 212 ? -4.656 -6.227 3.924 1 98.56 212 ASN A O 1
ATOM 1561 N N . GLY A 1 213 ? -4.285 -7.996 2.58 1 98.81 213 GLY A N 1
ATOM 1562 C CA . GLY A 1 213 ? -5.535 -8.617 2.979 1 98.81 213 GLY A CA 1
ATOM 1563 C C . GLY A 1 213 ? -5.582 -8.977 4.453 1 98.81 213 GLY A C 1
ATOM 1564 O O . GLY A 1 213 ? -6.566 -8.68 5.137 1 98.81 213 GLY A O 1
ATOM 1565 N N . VAL A 1 214 ? -4.5 -9.602 4.957 1 98.88 214 VAL A N 1
ATOM 1566 C CA . VAL A 1 214 ? -4.414 -9.953 6.367 1 98.88 214 VAL A CA 1
ATOM 1567 C C . VAL A 1 214 ? -4.508 -8.695 7.227 1 98.88 214 VAL A C 1
ATOM 1569 O O . VAL A 1 214 ? -5.246 -8.664 8.211 1 98.88 214 VAL A O 1
ATOM 1572 N N . ASN A 1 215 ? -3.812 -7.656 6.848 1 98.75 215 ASN A N 1
ATOM 1573 C CA . ASN A 1 215 ? -3.766 -6.406 7.602 1 98.75 215 ASN A CA 1
ATOM 1574 C C . ASN A 1 215 ? -5.129 -5.723 7.637 1 98.75 215 ASN A C 1
ATOM 1576 O O . ASN A 1 215 ? -5.582 -5.289 8.695 1 98.75 215 ASN A O 1
ATOM 1580 N N . ALA A 1 216 ? -5.75 -5.57 6.473 1 98.88 216 ALA A N 1
ATOM 1581 C CA . ALA A 1 216 ? -7.051 -4.914 6.387 1 98.88 216 ALA A CA 1
ATOM 1582 C C . ALA A 1 216 ? -8.094 -5.641 7.238 1 98.88 216 ALA A C 1
ATOM 1584 O O . ALA A 1 216 ? -8.859 -5.004 7.965 1 98.88 216 ALA A O 1
ATOM 1585 N N . ALA A 1 217 ? -8.109 -6.957 7.145 1 98.88 217 ALA A N 1
ATOM 1586 C CA . ALA A 1 217 ? -9.055 -7.75 7.926 1 98.88 217 ALA A CA 1
ATOM 1587 C C . ALA A 1 217 ? -8.781 -7.613 9.422 1 98.88 217 ALA A C 1
ATOM 1589 O O . ALA A 1 217 ? -9.711 -7.508 10.219 1 98.88 217 ALA A O 1
ATOM 1590 N N . ASP A 1 218 ? -7.523 -7.625 9.797 1 98.81 218 ASP A N 1
ATOM 1591 C CA . ASP A 1 218 ? -7.16 -7.52 11.211 1 98.81 218 ASP A CA 1
ATOM 1592 C C . ASP A 1 218 ? -7.539 -6.152 11.773 1 98.81 218 ASP A C 1
ATOM 1594 O O . ASP A 1 218 ? -8.039 -6.059 12.898 1 98.81 218 ASP A O 1
ATOM 1598 N N . LEU A 1 219 ? -7.258 -5.082 11.039 1 98.81 219 LEU A N 1
ATOM 1599 C CA . LEU A 1 219 ? -7.652 -3.748 11.484 1 98.81 219 LEU A CA 1
ATOM 1600 C C . LEU A 1 219 ? -9.164 -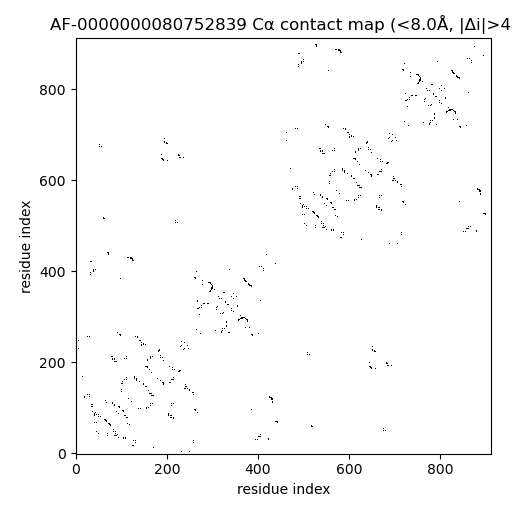3.656 11.664 1 98.81 219 LEU A C 1
ATOM 1602 O O . LEU A 1 219 ? -9.641 -3.123 12.664 1 98.81 219 LEU A O 1
ATOM 1606 N N . ALA A 1 220 ? -9.898 -4.141 10.688 1 98.81 220 ALA A N 1
ATOM 1607 C CA . ALA A 1 220 ? -11.352 -4.121 10.797 1 98.81 220 ALA A CA 1
ATOM 1608 C C . ALA A 1 220 ? -11.82 -4.93 12.008 1 98.81 220 ALA A C 1
ATOM 1610 O O . ALA A 1 220 ? -12.766 -4.531 12.695 1 98.81 220 ALA A O 1
ATOM 1611 N N . ARG A 1 221 ? -11.234 -6.094 12.266 1 98.44 221 ARG A N 1
ATOM 1612 C CA . ARG A 1 221 ? -11.547 -6.926 13.422 1 98.44 221 ARG A CA 1
ATOM 1613 C C . ARG A 1 221 ? -11.383 -6.145 14.719 1 98.44 221 ARG A C 1
ATOM 1615 O O . ARG A 1 221 ? -12.133 -6.348 15.672 1 98.44 221 ARG A O 1
ATOM 1622 N N . ARG A 1 222 ? -10.438 -5.227 14.727 1 98.38 222 ARG A N 1
ATOM 1623 C CA . ARG A 1 222 ? -10.125 -4.43 15.906 1 98.38 222 ARG A CA 1
ATOM 1624 C C . ARG A 1 222 ? -11.016 -3.195 15.992 1 98.38 222 ARG A C 1
ATOM 1626 O O . ARG A 1 222 ? -10.945 -2.439 16.969 1 98.38 222 ARG A O 1
ATOM 1633 N N . GLY A 1 223 ? -11.766 -2.973 14.969 1 98.31 223 GLY A N 1
ATOM 1634 C CA . GLY A 1 223 ? -12.734 -1.889 15.031 1 98.31 223 GLY A CA 1
ATOM 1635 C C . GLY A 1 223 ? -12.352 -0.701 14.164 1 98.31 223 GLY A C 1
ATOM 1636 O O . GLY A 1 223 ? -13.008 0.337 14.203 1 98.31 223 GLY A O 1
ATOM 1637 N N . PHE A 1 224 ? -11.297 -0.782 13.391 1 98.38 224 PHE A N 1
ATOM 1638 C CA . PHE A 1 224 ? -10.945 0.285 12.461 1 98.38 224 PHE A CA 1
ATOM 1639 C C . PHE A 1 224 ? -11.984 0.391 11.344 1 98.38 224 PHE A C 1
ATOM 1641 O O . PHE A 1 224 ? -12.383 -0.62 10.766 1 98.38 224 PHE A O 1
ATOM 1648 N N . THR A 1 225 ? -12.383 1.566 11.023 1 97 225 THR A N 1
ATOM 1649 C CA . THR A 1 225 ? -13.5 1.716 10.094 1 97 225 THR A CA 1
ATOM 1650 C C . THR A 1 225 ? -13.047 2.396 8.805 1 97 225 THR A C 1
ATOM 1652 O O . THR A 1 225 ? -12.047 3.119 8.797 1 97 225 THR A O 1
ATOM 1655 N N . ALA A 1 226 ? -13.727 2.08 7.75 1 97.44 226 ALA A N 1
ATOM 1656 C CA . ALA A 1 226 ? -13.664 2.693 6.43 1 97.44 226 ALA A CA 1
ATOM 1657 C C . ALA A 1 226 ? -15.055 2.855 5.832 1 97.44 226 ALA A C 1
ATOM 1659 O O . ALA A 1 226 ? -16.062 2.727 6.539 1 97.44 226 ALA A O 1
ATOM 1660 N N . VAL A 1 227 ? -15.133 3.277 4.602 1 95.44 227 VAL A N 1
ATOM 1661 C CA . VAL A 1 227 ? -16.438 3.326 3.955 1 95.44 227 VAL A CA 1
ATOM 1662 C C . VAL A 1 227 ? -16.953 1.908 3.715 1 95.44 227 VAL A C 1
ATOM 1664 O O . VAL A 1 227 ? -16.156 0.975 3.561 1 95.44 227 VAL A O 1
ATOM 1667 N N . GLU A 1 228 ? -18.188 1.73 3.65 1 97.12 228 GLU A N 1
ATOM 1668 C CA . GLU A 1 228 ? -18.797 0.407 3.514 1 97.12 228 GLU A CA 1
ATOM 1669 C C . GLU A 1 228 ? -19.266 0.162 2.084 1 97.12 228 GLU A C 1
ATOM 1671 O O . GLU A 1 228 ? -19.812 -0.901 1.779 1 97.12 228 GLU A O 1
ATOM 1676 N N . ASP A 1 229 ? -19.031 1.16 1.196 1 97.44 229 ASP A N 1
ATOM 1677 C CA . ASP A 1 229 ? -19.547 1.089 -0.163 1 97.44 229 ASP A CA 1
ATOM 1678 C C . ASP A 1 229 ? -18.469 1.401 -1.189 1 97.44 229 ASP A C 1
ATOM 1680 O O . ASP A 1 229 ? -18.719 2.111 -2.166 1 97.44 229 ASP A O 1
ATOM 1684 N N . ILE A 1 230 ? -17.312 0.857 -0.996 1 97.88 230 ILE A N 1
ATOM 1685 C CA . ILE A 1 230 ? -16.109 1.265 -1.718 1 97.88 230 ILE A CA 1
ATOM 1686 C C . ILE A 1 230 ? -16.25 0.897 -3.193 1 97.88 230 ILE A C 1
ATOM 1688 O O . ILE A 1 230 ? -15.609 1.506 -4.055 1 97.88 230 ILE A O 1
ATOM 1692 N N . PHE A 1 231 ? -17.125 -0.033 -3.576 1 97.62 231 PHE A N 1
ATOM 1693 C CA . PHE A 1 231 ? -17.156 -0.49 -4.961 1 97.62 231 PHE A CA 1
ATOM 1694 C C . PHE A 1 231 ? -18.297 0.19 -5.73 1 97.62 231 PHE A C 1
ATOM 1696 O O . PHE A 1 231 ? -18.312 0.158 -6.961 1 97.62 231 PHE A O 1
ATOM 1703 N N . GLU A 1 232 ? -19.281 0.791 -5.066 1 96.19 232 GLU A N 1
ATOM 1704 C CA . GLU A 1 232 ? -20.406 1.39 -5.777 1 96.19 232 GLU A CA 1
ATOM 1705 C C . GLU A 1 232 ? -20.391 2.912 -5.668 1 96.19 232 GLU A C 1
ATOM 1707 O O . GLU A 1 232 ? -21.094 3.604 -6.406 1 96.19 232 GLU A O 1
ATOM 1712 N N . ARG A 1 233 ? -19.656 3.412 -4.73 1 93.31 233 ARG A N 1
ATOM 1713 C CA . ARG A 1 233 ? -19.672 4.863 -4.574 1 93.31 233 ARG A CA 1
ATOM 1714 C C . ARG A 1 233 ? -19.047 5.551 -5.785 1 93.31 233 ARG A C 1
ATOM 1716 O O . ARG A 1 233 ? -18.094 5.027 -6.383 1 93.31 233 ARG A O 1
ATOM 1723 N N . PRO A 1 234 ? -19.484 6.699 -6.211 1 91.06 234 PRO A N 1
ATOM 1724 C CA . PRO A 1 234 ? -19.062 7.355 -7.449 1 91.06 234 PRO A CA 1
ATOM 1725 C C . PRO A 1 234 ? -17.562 7.621 -7.496 1 91.06 234 PRO A C 1
ATOM 1727 O O . PRO A 1 234 ? -16.953 7.578 -8.57 1 91.06 234 PRO A O 1
ATOM 1730 N N . ASP A 1 235 ? -16.953 7.859 -6.41 1 92.19 235 ASP A N 1
ATOM 1731 C CA . ASP A 1 235 ? -15.516 8.109 -6.352 1 92.19 235 ASP A CA 1
ATOM 1732 C C . ASP A 1 235 ? -14.781 6.938 -5.691 1 92.19 235 ASP A C 1
ATOM 1734 O O . ASP A 1 235 ? -13.695 7.113 -5.141 1 92.19 235 ASP A O 1
ATOM 1738 N N . GLY A 1 236 ? -15.406 5.766 -5.824 1 96.19 236 GLY A N 1
ATOM 1739 C CA . GLY A 1 236 ? -14.852 4.582 -5.188 1 96.19 236 GLY A CA 1
ATOM 1740 C C . GLY A 1 236 ? -13.695 3.975 -5.965 1 96.19 236 GLY A C 1
ATOM 1741 O O . GLY A 1 236 ? -13.078 4.645 -6.793 1 96.19 236 GLY A O 1
ATOM 1742 N N . TYR A 1 237 ? -13.375 2.758 -5.656 1 98.12 237 TYR A N 1
ATOM 1743 C CA . TYR A 1 237 ? -12.172 2.115 -6.172 1 98.12 237 TYR A CA 1
ATOM 1744 C C . TYR A 1 237 ? -12.273 1.883 -7.676 1 98.12 237 TYR A C 1
ATOM 1746 O O . TYR A 1 237 ? -11.367 2.246 -8.43 1 98.12 237 TYR A O 1
ATOM 1754 N N . PRO A 1 238 ? -13.438 1.295 -8.18 1 97.5 238 PRO A N 1
ATOM 1755 C CA . PRO A 1 238 ? -13.516 1.066 -9.625 1 97.5 238 PRO A CA 1
ATOM 1756 C C . PRO A 1 238 ? -13.398 2.357 -10.43 1 97.5 238 PRO A C 1
ATOM 1758 O O . PRO A 1 238 ? -12.727 2.383 -11.469 1 97.5 238 PRO A O 1
ATOM 1761 N N . ALA A 1 239 ? -13.977 3.398 -9.953 1 95.56 239 ALA A N 1
ATOM 1762 C CA . ALA A 1 239 ? -13.961 4.68 -10.656 1 95.56 239 ALA A CA 1
ATOM 1763 C C . ALA A 1 239 ? -12.547 5.242 -10.734 1 95.56 239 ALA A C 1
ATOM 1765 O O . ALA A 1 239 ? -12.203 5.922 -11.703 1 95.56 239 ALA A O 1
ATOM 1766 N N . LEU A 1 240 ? -11.781 4.961 -9.781 1 96.5 240 LEU A N 1
ATOM 1767 C CA . LEU A 1 240 ? -10.43 5.504 -9.703 1 96.5 240 LEU A CA 1
ATOM 1768 C C . LEU A 1 240 ? -9.484 4.738 -10.625 1 96.5 240 LEU A C 1
ATOM 1770 O O . LEU A 1 240 ? -8.625 5.336 -11.273 1 96.5 240 LEU A O 1
ATOM 1774 N N . VAL A 1 241 ? -9.648 3.422 -10.719 1 96.94 241 VAL A N 1
ATOM 1775 C CA . VAL A 1 241 ? -8.57 2.607 -11.281 1 96.94 241 VAL A CA 1
ATOM 1776 C C . VAL A 1 241 ? -8.945 2.152 -12.688 1 96.94 241 VAL A C 1
ATOM 1778 O O . VAL A 1 241 ? -8.141 1.512 -13.375 1 96.94 241 VAL A O 1
ATOM 1781 N N . SER A 1 242 ? -10.18 2.453 -13.078 1 95.5 242 SER A N 1
ATOM 1782 C CA . SER A 1 242 ? -10.625 1.991 -14.391 1 95.5 242 SER A CA 1
ATOM 1783 C C . SER A 1 242 ? -11.547 3.006 -15.055 1 95.5 242 SER A C 1
ATOM 1785 O O . SER A 1 242 ? -12.367 3.641 -14.383 1 95.5 242 SER A O 1
ATOM 1787 N N . GLY A 1 243 ? -11.438 3.127 -16.359 1 90.31 243 GLY A N 1
ATOM 1788 C CA . GLY A 1 243 ? -12.305 4.012 -17.125 1 90.31 243 GLY A CA 1
ATOM 1789 C C . GLY A 1 243 ? -13.578 3.336 -17.609 1 90.31 243 GLY A C 1
ATOM 1790 O O . GLY A 1 243 ? -14.492 4 -18.094 1 90.31 243 GLY A O 1
ATOM 1791 N N . ASN A 1 244 ? -13.711 2.039 -17.438 1 89.5 244 ASN A N 1
ATOM 1792 C CA . ASN A 1 244 ? -14.883 1.331 -17.953 1 89.5 244 ASN A CA 1
ATOM 1793 C C . ASN A 1 244 ? -15.477 0.409 -16.891 1 89.5 244 ASN A C 1
ATOM 1795 O O . ASN A 1 244 ? -15.977 -0.671 -17.219 1 89.5 244 ASN A O 1
ATOM 1799 N N . ALA A 1 245 ? -15.328 0.786 -15.68 1 90.81 245 ALA A N 1
ATOM 1800 C CA . ALA A 1 245 ? -15.914 0.002 -14.594 1 90.81 245 ALA A CA 1
ATOM 1801 C C . ALA A 1 245 ? -17.422 -0.075 -14.727 1 90.81 245 ALA A C 1
ATOM 1803 O O . ALA A 1 245 ? -18.078 0.883 -15.156 1 90.81 245 ALA A O 1
ATOM 1804 N N . ARG A 1 246 ? -17.938 -1.191 -14.344 1 89.81 246 ARG A N 1
ATOM 1805 C CA . ARG A 1 246 ? -19.375 -1.386 -14.336 1 89.81 246 ARG A CA 1
ATOM 1806 C C . ARG A 1 246 ? -20 -0.835 -13.055 1 89.81 246 ARG A C 1
ATOM 1808 O O . ARG A 1 246 ? -19.328 -0.737 -12.023 1 89.81 246 ARG A O 1
ATOM 1815 N N . ARG A 1 247 ? -21.203 -0.557 -13.148 1 86.19 247 ARG A N 1
ATOM 1816 C CA . ARG A 1 247 ? -21.906 -0.032 -11.977 1 86.19 247 ARG A CA 1
ATOM 1817 C C . ARG A 1 247 ? -22.422 -1.162 -11.094 1 86.19 247 ARG A C 1
ATOM 1819 O O . ARG A 1 247 ? -22.438 -1.037 -9.867 1 86.19 247 ARG A O 1
ATOM 1826 N N . ASP A 1 248 ? -22.781 -2.24 -11.805 1 87.88 248 ASP A N 1
ATOM 1827 C CA . ASP A 1 248 ? -23.359 -3.369 -11.078 1 87.88 248 ASP A CA 1
ATOM 1828 C C . ASP A 1 248 ? -22.516 -4.633 -11.266 1 87.88 248 ASP A C 1
ATOM 1830 O O . ASP A 1 248 ? -21.828 -4.777 -12.281 1 87.88 248 ASP A O 1
ATOM 1834 N N . LEU A 1 249 ? -22.594 -5.422 -10.211 1 88.5 249 LEU A N 1
ATOM 1835 C CA . LEU A 1 249 ? -21.938 -6.719 -10.328 1 88.5 249 LEU A CA 1
ATOM 1836 C C . LEU A 1 249 ? -22.641 -7.59 -11.367 1 88.5 249 LEU A C 1
ATOM 1838 O O . LEU A 1 249 ? -23.859 -7.711 -11.359 1 88.5 249 LEU A O 1
ATOM 1842 N N . PRO A 1 250 ? -21.859 -8.148 -12.203 1 78.25 250 PRO A N 1
ATOM 1843 C CA . PRO A 1 250 ? -22.5 -9.055 -13.164 1 78.25 250 PRO A CA 1
ATOM 1844 C C . PRO A 1 250 ? -23.141 -10.273 -12.492 1 78.25 250 PRO A C 1
ATOM 1846 O O . PRO A 1 250 ? -22.656 -10.727 -11.453 1 78.25 250 PRO A O 1
ATOM 1849 N N . VAL A 1 251 ? -24.203 -10.742 -13.055 1 72.25 251 VAL A N 1
ATOM 1850 C CA . VAL A 1 251 ? -24.906 -11.906 -12.547 1 72.25 251 VAL A CA 1
ATOM 1851 C C . VAL A 1 251 ? -24.062 -13.156 -12.742 1 72.25 251 VAL A C 1
ATOM 1853 O O . VAL A 1 251 ? -23.5 -13.375 -13.82 1 72.25 251 VAL A O 1
ATOM 1856 N N . ALA A 1 252 ? -23.719 -13.883 -11.711 1 68.25 252 ALA A N 1
ATOM 1857 C CA . ALA A 1 252 ? -22.812 -15.023 -11.781 1 68.25 252 ALA A CA 1
ATOM 1858 C C . ALA A 1 252 ? -23.531 -16.266 -12.305 1 68.25 252 ALA A C 1
ATOM 1860 O O . ALA A 1 252 ? -22.906 -17.172 -12.844 1 68.25 252 ALA A O 1
ATOM 1861 N N . ASP A 1 253 ? -24.781 -16.219 -12.547 1 68.88 253 ASP A N 1
ATOM 1862 C CA . ASP A 1 253 ? -25.641 -17.281 -13.086 1 68.88 253 ASP A CA 1
ATOM 1863 C C . ASP A 1 253 ? -25.062 -18.656 -12.742 1 68.88 253 ASP A C 1
ATOM 1865 O O . ASP A 1 253 ? -24.922 -19.516 -13.617 1 68.88 253 ASP A O 1
ATOM 1869 N N . GLY A 1 254 ? -24.656 -18.984 -11.5 1 76.62 254 GLY A N 1
ATOM 1870 C CA . GLY A 1 254 ? -24.203 -20.297 -11.086 1 76.62 254 GLY A CA 1
ATOM 1871 C C . GLY A 1 254 ? -22.781 -20.594 -11.508 1 76.62 254 GLY A C 1
ATOM 1872 O O . GLY A 1 254 ? -22.266 -21.703 -11.289 1 76.62 254 GLY A O 1
ATOM 1873 N N . ARG A 1 255 ? -22.125 -19.781 -11.992 1 86.25 255 ARG A N 1
ATOM 1874 C CA . ARG A 1 255 ? -20.766 -19.984 -12.477 1 86.25 255 ARG A CA 1
ATOM 1875 C C . ARG A 1 255 ? -19.75 -19.812 -11.344 1 86.25 255 ARG A C 1
ATOM 1877 O O . ARG A 1 255 ? -19.922 -18.953 -10.477 1 86.25 255 ARG A O 1
ATOM 1884 N N . TRP A 1 256 ? -18.734 -20.766 -11.367 1 94.44 256 TRP A N 1
ATOM 1885 C CA . TRP A 1 256 ? -17.625 -20.734 -10.414 1 94.44 256 TRP A CA 1
ATOM 1886 C C . TRP A 1 256 ? -16.344 -20.25 -11.078 1 94.44 256 TRP A C 1
ATOM 1888 O O . TRP A 1 256 ? -15.852 -20.891 -12.016 1 94.44 256 TRP A O 1
ATOM 1898 N N . ALA A 1 257 ? -15.859 -19.156 -10.578 1 96.31 257 ALA A N 1
ATOM 1899 C CA . ALA A 1 257 ? -14.547 -18.703 -11.039 1 96.31 257 ALA A CA 1
ATOM 1900 C C . ALA A 1 257 ? -13.469 -19.734 -10.727 1 96.31 257 ALA A C 1
ATOM 1902 O O . ALA A 1 257 ? -12.516 -19.906 -11.492 1 96.31 257 ALA A O 1
ATOM 1903 N N . THR A 1 258 ? -13.641 -20.5 -9.688 1 97.38 258 THR A N 1
ATOM 1904 C CA . THR A 1 258 ? -12.695 -21.531 -9.258 1 97.38 258 THR A CA 1
ATOM 1905 C C . THR A 1 258 ? -12.523 -22.594 -10.344 1 97.38 258 THR A C 1
ATOM 1907 O O . THR A 1 258 ? -11.43 -23.125 -10.523 1 97.38 258 THR A O 1
ATOM 1910 N N . ARG A 1 259 ? -13.555 -22.859 -11.094 1 96.38 259 ARG A N 1
ATOM 1911 C CA . ARG A 1 259 ? -13.508 -23.844 -12.156 1 96.38 259 ARG A CA 1
ATOM 1912 C C . ARG A 1 259 ? -12.602 -23.391 -13.297 1 96.38 259 ARG A C 1
ATOM 1914 O O . ARG A 1 259 ? -12.172 -24.188 -14.125 1 96.38 259 ARG A O 1
ATOM 1921 N N . GLU A 1 260 ? -12.344 -22.125 -13.289 1 95.5 260 GLU A N 1
ATOM 1922 C CA . GLU A 1 260 ? -11.594 -21.531 -14.391 1 95.5 260 GLU A CA 1
ATOM 1923 C C . GLU A 1 260 ? -10.125 -21.359 -14.016 1 95.5 260 GLU A C 1
ATOM 1925 O O . GLU A 1 260 ? -9.344 -20.812 -14.797 1 95.5 260 GLU A O 1
ATOM 1930 N N . LEU A 1 261 ? -9.742 -21.828 -12.875 1 96.56 261 LEU A N 1
ATOM 1931 C CA . LEU A 1 261 ? -8.344 -21.734 -12.453 1 96.56 261 LEU A CA 1
ATOM 1932 C C . LEU A 1 261 ? -7.457 -22.625 -13.312 1 96.56 261 LEU A C 1
ATOM 1934 O O . LEU A 1 261 ? -7.781 -23.797 -13.539 1 96.56 261 LEU A O 1
ATOM 1938 N N . LEU A 1 262 ? -6.371 -22.031 -13.789 1 96.06 262 LEU A N 1
ATOM 1939 C CA . LEU A 1 262 ? -5.453 -22.734 -14.672 1 96.06 262 LEU A CA 1
ATOM 1940 C C . LEU A 1 262 ? -4.105 -22.953 -13.992 1 96.06 262 LEU A C 1
ATOM 1942 O O . LEU A 1 262 ? -3.637 -22.094 -13.242 1 96.06 262 LEU A O 1
ATOM 1946 N N . PHE A 1 263 ? -3.49 -24.062 -14.25 1 96.06 263 PHE A N 1
ATOM 1947 C CA . PHE A 1 263 ? -2.168 -24.391 -13.734 1 96.06 263 PHE A CA 1
ATOM 1948 C C . PHE A 1 263 ? -1.129 -24.375 -14.852 1 96.06 263 PHE A C 1
ATOM 1950 O O . PHE A 1 263 ? -1.402 -24.812 -15.969 1 96.06 263 PHE A O 1
ATOM 1957 N N . LYS A 1 264 ? -0.024 -23.781 -14.523 1 93.44 264 LYS A N 1
ATOM 1958 C CA . LYS A 1 264 ? 1.093 -23.797 -15.461 1 93.44 264 LYS A CA 1
ATOM 1959 C C . LYS A 1 264 ? 1.894 -25.094 -15.344 1 93.44 264 LYS A C 1
ATOM 1961 O O . LYS A 1 264 ? 2.098 -25.609 -14.242 1 93.44 264 LYS A O 1
ATOM 1966 N N . TYR A 1 265 ? 2.34 -25.5 -16.5 1 91.69 265 TYR A N 1
ATOM 1967 C CA . TYR A 1 265 ? 3.15 -26.703 -16.5 1 91.69 265 TYR A CA 1
ATOM 1968 C C . TYR A 1 265 ? 4.523 -26.438 -17.094 1 91.69 265 TYR A C 1
ATOM 1970 O O . TYR A 1 265 ? 5.348 -27.359 -17.203 1 91.69 265 TYR A O 1
ATOM 1978 N N . HIS A 1 266 ? 4.723 -25.203 -17.516 1 91.56 266 HIS A N 1
ATOM 1979 C CA . HIS A 1 266 ? 6.016 -24.688 -17.938 1 91.56 266 HIS A CA 1
ATOM 1980 C C . HIS A 1 266 ? 6.414 -23.469 -17.094 1 91.56 266 HIS A C 1
ATOM 1982 O O . HIS A 1 266 ? 5.586 -22.594 -16.844 1 91.56 266 HIS A O 1
ATOM 1988 N N . ALA A 1 267 ? 7.594 -23.406 -16.656 1 88.88 267 ALA A N 1
ATOM 1989 C CA . ALA A 1 267 ? 8.031 -22.406 -15.688 1 88.88 267 ALA A CA 1
ATOM 1990 C C . ALA A 1 267 ? 8.305 -21.062 -16.375 1 88.88 267 ALA A C 1
ATOM 1992 O O . ALA A 1 267 ? 9.43 -20.578 -16.359 1 88.88 267 ALA A O 1
ATOM 1993 N N . SER A 1 268 ? 7.262 -20.453 -16.891 1 89.06 268 SER A N 1
ATOM 1994 C CA . SER A 1 268 ? 7.398 -19.219 -17.656 1 89.06 268 SER A CA 1
ATOM 1995 C C . SER A 1 268 ? 6.086 -18.438 -17.688 1 89.06 268 SER A C 1
ATOM 1997 O O . SER A 1 268 ? 5.074 -18.891 -17.141 1 89.06 268 SER A O 1
ATOM 1999 N N . CYS A 1 269 ? 6.172 -17.234 -18.203 1 88.5 269 CYS A N 1
ATOM 2000 C CA . CYS A 1 269 ? 5 -16.391 -18.375 1 88.5 269 CYS A CA 1
ATOM 2001 C C . CYS A 1 269 ? 3.877 -17.125 -19.078 1 88.5 269 CYS A C 1
ATOM 2003 O O . CYS A 1 269 ? 4.133 -17.984 -19.922 1 88.5 269 CYS A O 1
ATOM 2005 N N . TYR A 1 270 ? 2.648 -16.719 -18.781 1 88.12 270 TYR A N 1
ATOM 2006 C CA . TYR A 1 270 ? 1.508 -17.469 -19.297 1 88.12 270 TYR A CA 1
ATOM 2007 C C . TYR A 1 270 ? 1.425 -17.359 -20.812 1 88.12 270 TYR A C 1
ATOM 2009 O O . TYR A 1 270 ? 0.96 -18.281 -21.484 1 88.12 270 TYR A O 1
ATOM 2017 N N . GLY A 1 271 ? 1.875 -16.312 -21.344 1 89.56 271 GLY A N 1
ATOM 2018 C CA . GLY A 1 271 ? 1.858 -16.125 -22.781 1 89.56 271 GLY A CA 1
ATOM 2019 C C . GLY A 1 271 ? 2.754 -17.109 -23.516 1 89.56 271 GLY A C 1
ATOM 2020 O O . GLY A 1 271 ? 2.627 -17.266 -24.734 1 89.56 271 GLY A O 1
ATOM 2021 N N . THR A 1 272 ? 3.566 -17.766 -22.797 1 93.5 272 THR A N 1
ATOM 2022 C CA . THR A 1 272 ? 4.496 -18.703 -23.422 1 93.5 272 THR A CA 1
ATOM 2023 C C . THR A 1 272 ? 3.928 -20.109 -23.422 1 93.5 272 THR A C 1
ATOM 2025 O O . THR A 1 272 ? 4.43 -21 -24.109 1 93.5 272 THR A O 1
ATOM 2028 N N . GLN A 1 273 ? 2.9 -20.344 -22.625 1 94 273 GLN A N 1
ATOM 2029 C CA . GLN A 1 273 ? 2.414 -21.703 -22.406 1 94 273 GLN A CA 1
ATOM 2030 C C . GLN A 1 273 ? 1.925 -22.328 -23.719 1 94 273 GLN A C 1
ATOM 2032 O O . GLN A 1 273 ? 2.377 -23.406 -24.109 1 94 273 GLN A O 1
ATOM 2037 N N . ALA A 1 274 ? 1.059 -21.641 -24.453 1 95.5 274 ALA A N 1
ATOM 2038 C CA . ALA A 1 274 ? 0.5 -22.156 -25.688 1 95.5 274 ALA A CA 1
ATOM 2039 C C . ALA A 1 274 ? 1.581 -22.312 -26.766 1 95.5 274 ALA A C 1
ATOM 2041 O O . ALA A 1 274 ? 1.652 -23.328 -27.438 1 95.5 274 ALA A O 1
ATOM 2042 N N . PRO A 1 275 ? 2.457 -21.344 -26.875 1 96.56 275 PRO A N 1
ATOM 2043 C CA . PRO A 1 275 ? 3.564 -21.516 -27.812 1 96.56 275 PRO A CA 1
ATOM 2044 C C . PRO A 1 275 ? 4.418 -22.734 -27.516 1 96.56 275 PRO A C 1
ATOM 2046 O O . PRO A 1 275 ? 4.816 -23.453 -28.422 1 96.56 275 PRO A O 1
ATOM 2049 N N . ILE A 1 276 ? 4.711 -23 -26.25 1 96.25 276 ILE A N 1
ATOM 2050 C CA . ILE A 1 276 ? 5.508 -24.156 -25.859 1 96.25 276 ILE A CA 1
ATOM 2051 C C . ILE A 1 276 ? 4.781 -25.453 -26.234 1 96.25 276 ILE A C 1
ATOM 2053 O O . ILE A 1 276 ? 5.379 -26.359 -26.812 1 96.25 276 ILE A O 1
ATOM 2057 N N . GLU A 1 27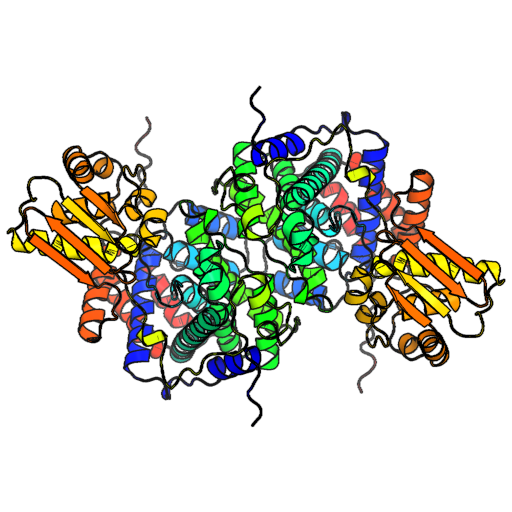7 ? 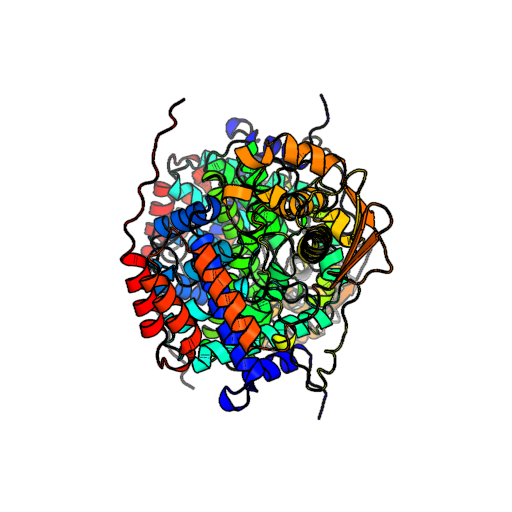3.512 -25.469 -25.953 1 94.88 277 GLU A N 1
ATOM 2058 C CA . GLU A 1 277 ? 2.721 -26.656 -26.266 1 94.88 277 GLU A CA 1
ATOM 2059 C C . GLU A 1 277 ? 2.678 -26.906 -27.781 1 94.88 277 GLU A C 1
ATOM 2061 O O . GLU A 1 277 ? 2.758 -28.047 -28.219 1 94.88 277 GLU A O 1
ATOM 2066 N N . ALA A 1 278 ? 2.527 -25.875 -28.516 1 96.31 278 ALA A N 1
ATOM 2067 C CA . ALA A 1 278 ? 2.553 -26 -29.969 1 96.31 278 ALA A CA 1
ATOM 2068 C C . ALA A 1 278 ? 3.904 -26.516 -30.453 1 96.31 278 ALA A C 1
ATOM 2070 O O . ALA A 1 278 ? 3.973 -27.344 -31.375 1 96.31 278 ALA A O 1
ATOM 2071 N N . ALA A 1 279 ? 4.914 -26.062 -29.875 1 96.75 279 ALA A N 1
ATOM 2072 C CA . ALA A 1 279 ? 6.266 -26.469 -30.219 1 96.75 279 ALA A CA 1
ATOM 2073 C C . ALA A 1 279 ? 6.492 -27.938 -29.891 1 96.75 279 ALA A C 1
ATOM 2075 O O . ALA A 1 279 ? 7.137 -28.672 -30.641 1 96.75 279 ALA A O 1
ATOM 2076 N N . LEU A 1 280 ? 6.055 -28.328 -28.75 1 94.94 280 LEU A N 1
ATOM 2077 C CA . LEU A 1 280 ? 6.184 -29.719 -28.328 1 94.94 280 LEU A CA 1
ATOM 2078 C C . LEU A 1 280 ? 5.426 -30.641 -29.297 1 94.94 280 LEU A C 1
ATOM 2080 O O . LEU A 1 280 ? 5.914 -31.719 -29.641 1 94.94 280 LEU A O 1
ATOM 2084 N N . ALA A 1 281 ? 4.246 -30.188 -29.688 1 94.31 281 ALA A N 1
ATOM 2085 C CA . ALA A 1 281 ? 3.475 -30.938 -30.656 1 94.31 281 ALA A CA 1
ATOM 2086 C C . ALA A 1 281 ? 4.227 -31.062 -31.984 1 94.31 281 ALA A C 1
ATOM 2088 O O . ALA A 1 281 ? 4.246 -32.125 -32.594 1 94.31 281 ALA A O 1
ATOM 2089 N N . LEU A 1 282 ? 4.805 -30 -32.375 1 94.56 282 LEU A N 1
ATOM 2090 C CA . LEU A 1 282 ? 5.598 -30 -33.594 1 94.56 282 LEU A CA 1
ATOM 2091 C C . LEU A 1 282 ? 6.785 -30.953 -33.469 1 94.56 282 LEU A C 1
ATOM 2093 O O . LEU A 1 282 ? 7.055 -31.734 -34.375 1 94.56 282 LEU A O 1
ATOM 2097 N N . ARG A 1 283 ? 7.457 -30.859 -32.406 1 94.19 283 ARG A N 1
ATOM 2098 C CA . ARG A 1 283 ? 8.609 -31.719 -32.188 1 94.19 283 ARG A CA 1
ATOM 2099 C C . ARG A 1 283 ? 8.211 -33.188 -32.25 1 94.19 283 ARG A C 1
ATOM 2101 O O . ARG A 1 283 ? 8.906 -34 -32.844 1 94.19 283 ARG A O 1
ATOM 2108 N N . GLU A 1 284 ? 7.148 -33.469 -31.578 1 93.62 284 GLU A N 1
ATOM 2109 C CA . GLU A 1 284 ? 6.645 -34.844 -31.594 1 93.62 284 GLU A CA 1
ATOM 2110 C C . GLU A 1 284 ? 6.324 -35.312 -33 1 93.62 284 GLU A C 1
ATOM 2112 O O . GLU A 1 284 ? 6.668 -36.406 -33.406 1 93.62 284 GLU A O 1
ATOM 2117 N N . ALA A 1 285 ? 5.699 -34.469 -33.75 1 92.44 285 ALA A N 1
ATOM 2118 C CA . ALA A 1 285 ? 5.32 -34.781 -35.125 1 92.44 285 ALA A CA 1
ATOM 2119 C C . ALA A 1 285 ? 6.555 -35 -36 1 92.44 285 ALA A C 1
ATOM 2121 O O . ALA A 1 285 ? 6.508 -35.781 -36.969 1 92.44 285 ALA A O 1
ATOM 2122 N N . LEU A 1 286 ? 7.668 -34.469 -35.531 1 92.06 286 LEU A N 1
ATOM 2123 C CA . LEU A 1 286 ? 8.898 -34.531 -36.312 1 92.06 286 LEU A CA 1
ATOM 2124 C C . LEU A 1 286 ? 9.812 -35.625 -35.75 1 92.06 286 LEU A C 1
ATOM 2126 O O . LEU A 1 286 ? 10.969 -35.75 -36.188 1 92.06 286 LEU A O 1
ATOM 2130 N N . GLY A 1 287 ? 9.406 -36.344 -34.75 1 92.94 287 GLY A N 1
ATOM 2131 C CA . GLY A 1 287 ? 10.195 -37.438 -34.188 1 92.94 287 GLY A CA 1
ATOM 2132 C C . GLY A 1 287 ? 11.359 -36.938 -33.344 1 92.94 287 GLY A C 1
ATOM 2133 O O . GLY A 1 287 ? 12.398 -37.594 -33.281 1 92.94 287 GLY A O 1
ATOM 2134 N N . GLY A 1 288 ? 11.18 -35.719 -32.938 1 92.69 288 GLY A N 1
ATOM 2135 C CA . GLY A 1 288 ? 12.195 -35.188 -32.031 1 92.69 288 GLY A CA 1
ATOM 2136 C C . GLY A 1 288 ? 13.219 -34.312 -32.719 1 92.69 288 GLY A C 1
ATOM 2137 O O . GLY A 1 288 ? 14.078 -33.719 -32.062 1 92.69 288 GLY A O 1
ATOM 2138 N N . GLU A 1 289 ? 13.109 -34.156 -33.969 1 90.81 289 GLU A N 1
ATOM 2139 C CA . GLU A 1 289 ? 14.062 -33.344 -34.719 1 90.81 289 GLU A CA 1
ATOM 2140 C C . GLU A 1 289 ? 13.703 -31.875 -34.688 1 90.81 289 GLU A C 1
ATOM 2142 O O . GLU A 1 289 ? 12.523 -31.516 -34.625 1 90.81 289 GLU A O 1
ATOM 2147 N N . VAL A 1 290 ? 14.648 -31.062 -34.719 1 91.5 290 VAL A N 1
ATOM 2148 C CA . VAL A 1 290 ? 14.453 -29.625 -34.812 1 91.5 290 VAL A CA 1
ATOM 2149 C C . VAL A 1 290 ? 14.117 -29.234 -36.25 1 91.5 290 VAL A C 1
ATOM 2151 O O . VAL A 1 290 ? 14.812 -29.625 -37.188 1 91.5 290 VAL A O 1
ATOM 2154 N N . PRO A 1 291 ? 13.078 -28.547 -36.344 1 90.31 291 PRO A N 1
ATOM 2155 C CA . PRO A 1 291 ? 12.703 -28.156 -37.719 1 90.31 291 PRO A CA 1
ATOM 2156 C C . PRO A 1 291 ? 13.727 -27.234 -38.344 1 90.31 291 PRO A C 1
ATOM 2158 O O . PRO A 1 291 ? 14.305 -26.375 -37.688 1 90.31 291 PRO A O 1
ATOM 2161 N N . ALA A 1 292 ? 13.883 -27.422 -39.625 1 88.31 292 ALA A N 1
ATOM 2162 C CA . ALA A 1 292 ? 14.75 -26.516 -40.406 1 88.31 292 ALA A CA 1
ATOM 2163 C C . ALA A 1 292 ? 14.008 -25.25 -40.781 1 88.31 292 ALA A C 1
ATOM 2165 O O . ALA A 1 292 ? 12.781 -25.188 -40.719 1 88.31 292 ALA A O 1
ATOM 2166 N N . GLY A 1 293 ? 14.742 -24.156 -41.062 1 91.62 293 GLY A N 1
ATOM 2167 C CA . GLY A 1 293 ? 14.172 -22.938 -41.594 1 91.62 293 GLY A CA 1
ATOM 2168 C C . GLY A 1 293 ? 13.602 -22.031 -40.5 1 91.62 293 GLY A C 1
ATOM 2169 O O . GLY A 1 293 ? 13.852 -22.219 -39.312 1 91.62 293 GLY A O 1
ATOM 2170 N N . GLU A 1 294 ? 12.828 -21.047 -41 1 94.62 294 GLU A N 1
ATOM 2171 C CA . GLU A 1 294 ? 12.227 -20.062 -40.125 1 94.62 294 GLU A CA 1
ATOM 2172 C C . GLU A 1 294 ? 10.922 -20.578 -39.5 1 94.62 294 GLU A C 1
ATOM 2174 O O . GLU A 1 294 ? 10.156 -21.281 -40.188 1 94.62 294 GLU A O 1
ATOM 2179 N N . LEU A 1 295 ? 10.742 -20.234 -38.344 1 96.56 295 LEU A N 1
ATOM 2180 C CA . LEU A 1 295 ? 9.523 -20.578 -37.625 1 96.56 295 LEU A CA 1
ATOM 2181 C C . LEU A 1 295 ? 8.727 -19.328 -37.281 1 96.56 295 LEU A C 1
ATOM 2183 O O . LEU A 1 295 ? 9.305 -18.281 -36.938 1 96.56 295 LEU A O 1
ATOM 2187 N N . ARG A 1 296 ? 7.43 -19.469 -37.344 1 97.12 296 ARG A N 1
ATOM 2188 C CA . ARG A 1 296 ? 6.559 -18.359 -37.031 1 97.12 296 ARG A CA 1
ATOM 2189 C C . ARG A 1 296 ? 5.602 -18.719 -35.906 1 97.12 296 ARG A C 1
ATOM 2191 O O . ARG A 1 296 ? 4.887 -19.719 -35.969 1 97.12 296 ARG A O 1
ATOM 2198 N N . VAL A 1 297 ? 5.637 -18 -34.844 1 97.62 297 VAL A N 1
ATOM 2199 C CA . VAL A 1 297 ? 4.719 -18.156 -33.719 1 97.62 297 VAL A CA 1
ATOM 2200 C C . VAL A 1 297 ? 3.748 -16.984 -33.656 1 97.62 297 VAL A C 1
ATOM 2202 O O . VAL A 1 297 ? 4.168 -15.82 -33.562 1 97.62 297 VAL A O 1
ATOM 2205 N N . GLU A 1 298 ? 2.469 -17.219 -33.781 1 97.56 298 GLU A N 1
ATOM 2206 C CA . GLU A 1 298 ? 1.433 -16.203 -33.688 1 97.56 298 GLU A CA 1
ATOM 2207 C C . GLU A 1 298 ? 0.714 -16.281 -32.344 1 97.56 298 GLU A C 1
ATOM 2209 O O . GLU A 1 298 ? 0.363 -17.359 -31.891 1 97.56 298 GLU A O 1
ATOM 2214 N N . VAL A 1 299 ? 0.586 -15.164 -31.703 1 96.31 299 VAL A N 1
ATOM 2215 C CA . VAL A 1 299 ? -0.064 -15.078 -30.406 1 96.31 299 VAL A CA 1
ATOM 2216 C C . VAL A 1 299 ? -0.969 -13.844 -30.359 1 96.31 299 VAL A C 1
ATOM 2218 O O . VAL A 1 299 ? -0.998 -13.055 -31.297 1 96.31 299 VAL A O 1
ATOM 2221 N N . GLU A 1 300 ? -1.848 -13.75 -29.297 1 92.19 300 GLU A N 1
ATOM 2222 C CA . GLU A 1 300 ? -2.629 -12.539 -29.047 1 92.19 300 GLU A CA 1
ATOM 2223 C C . GLU A 1 300 ? -1.725 -11.328 -28.859 1 92.19 300 GLU A C 1
ATOM 2225 O O . GLU A 1 300 ? -0.689 -11.422 -28.188 1 92.19 300 GLU A O 1
ATOM 2230 N N . PRO A 1 301 ? -2.127 -10.125 -29.359 1 88.88 301 PRO A N 1
ATOM 2231 C CA . PRO A 1 301 ? -1.252 -8.953 -29.469 1 88.88 301 PRO A CA 1
ATOM 2232 C C . PRO A 1 301 ? -0.688 -8.508 -28.125 1 88.88 301 PRO A C 1
ATOM 2234 O O . PRO A 1 301 ? 0.462 -8.062 -28.047 1 88.88 301 PRO A O 1
ATOM 2237 N N . GLN A 1 302 ? -1.396 -8.641 -27.062 1 82.38 302 GLN A N 1
ATOM 2238 C CA . GLN A 1 302 ? -0.948 -8.133 -25.766 1 82.38 302 GLN A CA 1
ATOM 2239 C C . GLN A 1 302 ? 0.295 -8.867 -25.281 1 82.38 302 GLN A C 1
ATOM 2241 O O . GLN A 1 302 ? 1.104 -8.312 -24.547 1 82.38 302 GLN A O 1
ATOM 2246 N N . TYR A 1 303 ? 0.534 -10.062 -25.703 1 87.44 303 TYR A N 1
ATOM 2247 C CA . TYR A 1 303 ? 1.66 -10.867 -25.25 1 87.44 303 TYR A CA 1
ATOM 2248 C C . TYR A 1 303 ? 2.973 -10.352 -25.812 1 87.44 303 TYR A C 1
ATOM 2250 O O . TYR A 1 303 ? 4.047 -10.617 -25.281 1 87.44 303 TYR A O 1
ATOM 2258 N N . LEU A 1 304 ? 2.875 -9.57 -26.953 1 87.12 304 LEU A N 1
ATOM 2259 C CA . LEU A 1 304 ? 4.09 -9.031 -27.547 1 87.12 304 LEU A CA 1
ATOM 2260 C C . LEU A 1 304 ? 4.738 -8 -26.641 1 87.12 304 LEU A C 1
ATOM 2262 O O . LEU A 1 304 ? 5.961 -7.852 -26.625 1 87.12 304 LEU A O 1
ATOM 2266 N N . SER A 1 305 ? 3.867 -7.383 -25.828 1 77.5 305 SER A N 1
ATOM 2267 C CA . SER A 1 305 ? 4.391 -6.371 -24.922 1 77.5 305 SER A CA 1
ATOM 2268 C C . SER A 1 305 ? 4.883 -6.992 -23.609 1 77.5 305 SER A C 1
ATOM 2270 O O . SER A 1 305 ? 5.594 -6.352 -22.844 1 77.5 305 SER A O 1
ATOM 2272 N N . VAL A 1 306 ? 4.637 -8.25 -23.438 1 77.81 306 VAL A N 1
ATOM 2273 C CA . VAL A 1 306 ? 4.902 -8.859 -22.125 1 77.81 306 VAL A CA 1
ATOM 2274 C C . VAL A 1 306 ? 6.027 -9.883 -22.266 1 77.81 306 VAL A C 1
ATOM 2276 O O . VAL A 1 306 ? 6.926 -9.938 -21.422 1 77.81 306 VAL A O 1
ATOM 2279 N N . CYS A 1 307 ? 5.93 -10.727 -23.297 1 85.19 307 CYS A N 1
ATOM 2280 C CA . CYS A 1 307 ? 6.836 -11.867 -23.297 1 85.19 307 CYS A CA 1
ATOM 2281 C C . CYS A 1 307 ? 7.477 -12.062 -24.656 1 85.19 307 CYS A C 1
ATOM 2283 O O . CYS A 1 307 ? 7.652 -13.195 -25.109 1 85.19 307 CYS A O 1
ATOM 2285 N N . ASP A 1 308 ? 7.883 -11.016 -25.312 1 85.25 308 ASP A N 1
ATOM 2286 C CA . ASP A 1 308 ? 8.562 -11.148 -26.594 1 85.25 308 ASP A CA 1
ATOM 2287 C C . ASP A 1 308 ? 9.992 -10.625 -26.516 1 85.25 308 ASP A C 1
ATOM 2289 O O . ASP A 1 308 ? 10.453 -9.922 -27.422 1 85.25 308 ASP A O 1
ATOM 2293 N N . LEU A 1 309 ? 10.617 -10.961 -25.453 1 83.31 309 LEU A N 1
ATOM 2294 C CA . LEU A 1 309 ? 12.023 -10.602 -25.344 1 83.31 309 LEU A CA 1
ATOM 2295 C C . LEU A 1 309 ? 12.883 -11.461 -26.266 1 83.31 309 LEU A C 1
ATOM 2297 O O . LEU A 1 309 ? 12.984 -12.672 -26.078 1 83.31 309 LEU A O 1
ATOM 2301 N N . PRO A 1 310 ? 13.539 -10.828 -27.234 1 86.62 310 PRO A N 1
ATOM 2302 C CA . PRO A 1 310 ? 14.219 -11.617 -28.266 1 86.62 310 PRO A CA 1
ATOM 2303 C C . PRO A 1 310 ? 15.492 -12.297 -27.734 1 86.62 310 PRO A C 1
ATOM 2305 O O . PRO A 1 310 ? 15.797 -13.422 -28.125 1 86.62 310 PRO A O 1
ATOM 2308 N N . GLU A 1 311 ? 16.234 -11.562 -26.875 1 88.94 311 GLU A N 1
ATOM 2309 C CA . GLU A 1 311 ? 17.5 -12.07 -26.359 1 88.94 311 GLU A CA 1
ATOM 2310 C C . GLU A 1 311 ? 17.547 -11.977 -24.828 1 88.94 311 GLU A C 1
ATOM 2312 O O . GLU A 1 311 ? 18.234 -11.109 -24.281 1 88.94 311 GLU A O 1
ATOM 2317 N N . PRO A 1 312 ? 16.891 -12.961 -24.219 1 90.25 312 PRO A N 1
ATOM 2318 C CA . PRO A 1 312 ? 16.938 -12.93 -22.75 1 90.25 312 PRO A CA 1
ATOM 2319 C C . PRO A 1 312 ? 18.344 -13.148 -22.203 1 90.25 312 PRO A C 1
ATOM 2321 O O . PRO A 1 312 ? 19.109 -13.945 -22.75 1 90.25 312 PRO A O 1
ATOM 2324 N N . ARG A 1 313 ? 18.672 -12.398 -21.125 1 85.81 313 ARG A N 1
ATOM 2325 C CA . ARG A 1 313 ? 20.016 -12.445 -20.562 1 85.81 313 ARG A CA 1
ATOM 2326 C C . ARG A 1 313 ? 20 -12.984 -19.141 1 85.81 313 ARG A C 1
ATOM 2328 O O . ARG A 1 313 ? 21.031 -13.328 -18.578 1 85.81 313 ARG A O 1
ATOM 2335 N N . THR A 1 314 ? 18.812 -13.031 -18.516 1 82.81 314 THR A N 1
ATOM 2336 C CA . THR A 1 314 ? 18.641 -13.555 -17.156 1 82.81 314 THR A CA 1
ATOM 2337 C C . THR A 1 314 ? 17.562 -14.633 -17.125 1 82.81 314 THR A C 1
ATOM 2339 O O . THR A 1 314 ? 16.781 -14.766 -18.078 1 82.81 314 THR A O 1
ATOM 2342 N N . ALA A 1 315 ? 17.625 -15.398 -16.047 1 82.69 315 ALA A N 1
ATOM 2343 C CA . ALA A 1 315 ? 16.609 -16.422 -15.875 1 82.69 315 ALA A CA 1
ATOM 2344 C C . ALA A 1 315 ? 15.203 -15.82 -15.922 1 82.69 315 ALA A C 1
ATOM 2346 O O . ALA A 1 315 ? 14.297 -16.375 -16.531 1 82.69 315 ALA A O 1
ATOM 2347 N N . MET A 1 316 ? 15.023 -14.758 -15.289 1 78.62 316 MET A N 1
ATOM 2348 C CA . MET A 1 316 ? 13.734 -14.078 -15.273 1 78.62 316 MET A CA 1
ATOM 2349 C C . MET A 1 316 ? 13.312 -13.656 -16.672 1 78.62 316 MET A C 1
ATOM 2351 O O . MET A 1 316 ? 12.172 -13.867 -17.078 1 78.62 316 MET A O 1
ATOM 2355 N N . GLU A 1 317 ? 14.25 -13.125 -17.406 1 82.94 317 GLU A N 1
ATOM 2356 C CA . GLU A 1 317 ? 13.953 -12.711 -18.781 1 82.94 317 GLU A CA 1
ATOM 2357 C C . GLU A 1 317 ? 13.602 -13.906 -19.656 1 82.94 317 GLU A C 1
ATOM 2359 O O . GLU A 1 317 ? 12.727 -13.812 -20.516 1 82.94 317 GLU A O 1
ATOM 2364 N N . ALA A 1 318 ? 14.305 -14.961 -19.453 1 89.31 318 ALA A N 1
ATOM 2365 C CA . ALA A 1 318 ? 14.078 -16.172 -20.234 1 89.31 318 ALA A CA 1
ATOM 2366 C C . ALA A 1 318 ? 12.641 -16.656 -20.094 1 89.31 318 ALA A C 1
ATOM 2368 O O . ALA A 1 318 ? 12.023 -17.109 -21.062 1 89.31 318 ALA A O 1
ATOM 2369 N N . ARG A 1 319 ? 12.109 -16.5 -18.906 1 88.44 319 ARG A N 1
ATOM 2370 C CA . ARG A 1 319 ? 10.758 -16.969 -18.594 1 88.44 319 ARG A CA 1
ATOM 2371 C C . ARG A 1 319 ? 9.719 -16.078 -19.281 1 88.44 319 ARG A C 1
ATOM 2373 O O . ARG A 1 319 ? 8.547 -16.469 -19.391 1 88.44 319 ARG A O 1
ATOM 2380 N N . PHE A 1 320 ? 10.188 -14.953 -19.797 1 87.88 320 PHE A N 1
ATOM 2381 C CA . PHE A 1 320 ? 9.312 -14.023 -20.484 1 87.88 320 PHE A CA 1
ATOM 2382 C C . PHE A 1 320 ? 9.68 -13.914 -21.953 1 87.88 320 PHE A C 1
ATOM 2384 O O . PHE A 1 320 ? 9.469 -12.867 -22.578 1 87.88 320 PHE A O 1
ATOM 2391 N N . SER A 1 321 ? 10.25 -14.93 -22.516 1 93 321 SER A N 1
ATOM 2392 C CA . SER A 1 321 ? 10.617 -14.977 -23.922 1 93 321 SER A CA 1
ATOM 2393 C C . SER A 1 321 ? 9.945 -16.141 -24.625 1 93 321 SER A C 1
ATOM 2395 O O . SER A 1 321 ? 10.344 -17.297 -24.453 1 93 321 SER A O 1
ATOM 2397 N N . ILE A 1 322 ? 9.016 -15.75 -25.469 1 95.88 322 ILE A N 1
ATOM 2398 C CA . ILE A 1 322 ? 8.359 -16.781 -26.281 1 95.88 322 ILE A CA 1
ATOM 2399 C C . ILE A 1 322 ? 9.398 -17.5 -27.141 1 95.88 322 ILE A C 1
ATOM 2401 O O . ILE A 1 322 ? 9.398 -18.719 -27.219 1 95.88 322 ILE A O 1
ATOM 2405 N N . ARG A 1 323 ? 10.32 -16.75 -27.703 1 96.38 323 ARG A N 1
ATOM 2406 C CA . ARG A 1 323 ? 11.344 -17.297 -28.594 1 96.38 323 ARG A CA 1
ATOM 2407 C C . ARG A 1 323 ? 12.211 -18.312 -27.844 1 96.38 323 ARG A C 1
ATOM 2409 O O . ARG A 1 323 ? 12.445 -19.422 -28.359 1 96.38 323 ARG A O 1
ATOM 2416 N N . HIS A 1 324 ? 12.57 -17.953 -26.688 1 95.94 324 HIS A N 1
ATOM 2417 C CA . HIS A 1 324 ? 13.461 -18.828 -25.938 1 95.94 324 HIS A CA 1
ATOM 2418 C C . HIS A 1 324 ? 12.734 -20.094 -25.484 1 95.94 324 HIS A C 1
ATOM 2420 O O . HIS A 1 324 ? 13.266 -21.188 -25.578 1 95.94 324 HIS A O 1
ATOM 2426 N N . MET A 1 325 ? 11.578 -19.938 -25 1 95.75 325 MET A N 1
ATOM 2427 C CA . MET A 1 325 ? 10.836 -21.062 -24.469 1 95.75 325 MET A CA 1
ATOM 2428 C C . MET A 1 325 ? 10.469 -22.047 -25.578 1 95.75 325 MET A C 1
ATOM 2430 O O . MET A 1 325 ? 10.523 -23.266 -25.375 1 95.75 325 MET A O 1
ATOM 2434 N N . VAL A 1 326 ? 10.117 -21.531 -26.688 1 96.75 326 VAL A N 1
ATOM 2435 C CA . VAL A 1 326 ? 9.844 -22.359 -27.844 1 96.75 326 VAL A CA 1
ATOM 2436 C C . VAL A 1 326 ? 11.117 -23.078 -28.281 1 96.75 326 VAL A C 1
ATOM 2438 O O . VAL A 1 326 ? 11.086 -24.266 -28.625 1 96.75 326 VAL A O 1
ATOM 2441 N N . ALA A 1 327 ? 12.188 -22.391 -28.25 1 96.75 327 ALA A N 1
ATOM 2442 C CA . ALA A 1 327 ? 13.469 -22.984 -28.609 1 96.75 327 ALA A CA 1
ATOM 2443 C C . ALA A 1 327 ? 13.812 -24.141 -27.672 1 96.75 327 ALA A C 1
ATOM 2445 O O . ALA A 1 327 ? 14.281 -25.188 -28.109 1 96.75 327 ALA A O 1
ATOM 2446 N N . LEU A 1 328 ? 13.617 -23.938 -26.359 1 96.38 328 LEU A N 1
ATOM 2447 C CA . LEU A 1 328 ? 13.852 -24.984 -25.375 1 96.38 328 LEU A CA 1
ATOM 2448 C C . LEU A 1 328 ? 13.023 -26.234 -25.703 1 96.38 328 LEU A C 1
ATOM 2450 O O . LEU A 1 328 ? 13.547 -27.344 -25.75 1 96.38 328 LEU A O 1
ATOM 2454 N N . ALA A 1 329 ? 11.766 -26.031 -25.984 1 96.06 329 ALA A N 1
ATOM 2455 C CA . ALA A 1 329 ? 10.844 -27.125 -26.266 1 96.06 329 ALA A CA 1
ATOM 2456 C C . ALA A 1 329 ? 11.273 -27.875 -27.516 1 96.06 329 ALA A C 1
ATOM 2458 O O . ALA A 1 329 ? 11.312 -29.109 -27.531 1 96.06 329 ALA A O 1
ATOM 2459 N N . LEU A 1 330 ? 11.625 -27.188 -28.5 1 96.06 330 LEU A N 1
ATOM 2460 C CA . LEU A 1 330 ? 12.008 -27.797 -29.766 1 96.06 330 LEU A CA 1
ATOM 2461 C C . LEU A 1 330 ? 13.32 -28.547 -29.641 1 96.06 330 LEU A C 1
ATOM 2463 O O . LEU A 1 330 ? 13.531 -29.578 -30.297 1 96.06 330 LEU A O 1
ATOM 2467 N N . ALA A 1 331 ? 14.18 -28.031 -28.797 1 95.81 331 ALA A N 1
ATOM 2468 C CA . ALA A 1 331 ? 15.5 -28.641 -28.609 1 95.81 331 ALA A CA 1
ATOM 2469 C C . ALA A 1 331 ? 15.414 -29.828 -27.656 1 95.81 331 ALA A C 1
ATOM 2471 O O . ALA A 1 331 ? 16.406 -30.516 -27.438 1 95.81 331 ALA A O 1
ATOM 2472 N N . GLY A 1 332 ? 14.305 -30.016 -27.062 1 93.75 332 GLY A N 1
ATOM 2473 C CA . GLY A 1 332 ? 14.117 -31.125 -26.141 1 93.75 332 GLY A CA 1
ATOM 2474 C C . GLY A 1 332 ? 14.617 -30.844 -24.734 1 93.75 332 GLY A C 1
ATOM 2475 O O . GLY A 1 332 ? 14.891 -31.766 -23.969 1 93.75 332 GLY A O 1
ATOM 2476 N N . ARG A 1 333 ? 14.797 -29.625 -24.516 1 93.12 333 ARG A N 1
ATOM 2477 C CA . ARG A 1 333 ? 15.203 -29.219 -23.172 1 93.12 333 ARG A CA 1
ATOM 2478 C C . ARG A 1 333 ? 13.992 -28.984 -22.281 1 93.12 333 ARG A C 1
ATOM 2480 O O . ARG A 1 333 ? 12.898 -28.703 -22.766 1 93.12 333 ARG A O 1
ATOM 2487 N N . SER A 1 334 ? 14.227 -29.219 -21.031 1 90.44 334 SER A N 1
ATOM 2488 C CA . SER A 1 334 ? 13.148 -29.016 -20.062 1 90.44 334 SER A CA 1
ATOM 2489 C C . SER A 1 334 ? 12.719 -27.547 -20.031 1 90.44 334 SER A C 1
ATOM 2491 O O . SER A 1 334 ? 13.555 -26.641 -20.094 1 90.44 334 SER A O 1
ATOM 2493 N N . THR A 1 335 ? 11.43 -27.422 -19.984 1 91.25 335 THR A N 1
ATOM 2494 C CA . THR A 1 335 ? 10.891 -26.078 -19.781 1 91.25 335 THR A CA 1
ATOM 2495 C C . THR A 1 335 ? 10.562 -25.828 -18.312 1 91.25 335 THR A C 1
ATOM 2497 O O . THR A 1 335 ? 9.914 -24.844 -17.969 1 91.25 335 THR A O 1
ATOM 2500 N N . LEU A 1 336 ? 11.031 -26.766 -17.406 1 84.81 336 LEU A N 1
ATOM 2501 C CA . LEU A 1 336 ? 10.703 -26.703 -15.984 1 84.81 336 LEU A CA 1
ATOM 2502 C C . LEU A 1 336 ? 11.977 -26.594 -15.148 1 84.81 336 LEU A C 1
ATOM 2504 O O . LEU A 1 336 ? 12.008 -25.875 -14.141 1 84.81 336 LEU A O 1
ATOM 2508 N N . ASP A 1 337 ? 12.984 -27.266 -15.617 1 80.19 337 ASP A N 1
ATOM 2509 C CA . ASP A 1 337 ? 14.227 -27.391 -14.859 1 80.19 337 ASP A CA 1
ATOM 2510 C C . ASP A 1 337 ? 14.961 -26.047 -14.781 1 80.19 337 ASP A C 1
ATOM 2512 O O . ASP A 1 337 ? 15.133 -25.375 -15.789 1 80.19 337 ASP A O 1
ATOM 2516 N N . GLU A 1 338 ? 15.328 -25.734 -13.539 1 78.69 338 GLU A N 1
ATOM 2517 C CA . GLU A 1 338 ? 16.047 -24.469 -13.32 1 78.69 338 GLU A CA 1
ATOM 2518 C C . GLU A 1 338 ? 17.297 -24.391 -14.18 1 78.69 338 GLU A C 1
ATOM 2520 O O . GLU A 1 338 ? 17.719 -23.312 -14.586 1 78.69 338 GLU A O 1
ATOM 2525 N N . ARG A 1 339 ? 18.016 -25.531 -14.508 1 82.44 339 ARG A N 1
ATOM 2526 C CA . ARG A 1 339 ? 19.234 -25.578 -15.32 1 82.44 339 ARG A CA 1
ATOM 2527 C C . ARG A 1 339 ? 18.969 -25.047 -16.719 1 82.44 339 ARG A C 1
ATOM 2529 O O . ARG A 1 339 ? 19.891 -24.594 -17.406 1 82.44 339 ARG A O 1
ATOM 2536 N N . SER A 1 340 ? 17.672 -25.109 -17.109 1 89.5 340 SER A N 1
ATOM 2537 C CA . SER A 1 340 ? 17.297 -24.609 -18.438 1 89.5 340 SER A CA 1
ATOM 2538 C C . SER A 1 340 ? 17.328 -23.094 -18.5 1 89.5 340 SER A C 1
ATOM 2540 O O . SER A 1 340 ? 17.328 -22.5 -19.578 1 89.5 340 SER A O 1
ATOM 2542 N N . PHE A 1 341 ? 17.359 -22.469 -17.359 1 88.56 341 PHE A N 1
ATOM 2543 C CA . PHE A 1 341 ? 17.312 -21.016 -17.297 1 88.56 341 PHE A CA 1
ATOM 2544 C C . PHE A 1 341 ? 18.656 -20.438 -16.812 1 88.56 341 PHE A C 1
ATOM 2546 O O . PHE A 1 341 ? 18.797 -19.234 -16.656 1 88.56 341 PHE A O 1
ATOM 2553 N N . ALA A 1 342 ? 19.625 -21.281 -16.594 1 87.62 342 ALA A N 1
ATOM 2554 C CA . ALA A 1 342 ? 20.953 -20.875 -16.141 1 87.62 342 ALA A CA 1
ATOM 2555 C C . ALA A 1 342 ? 21.688 -20.078 -17.234 1 87.62 342 ALA A C 1
ATOM 2557 O O . ALA A 1 342 ? 21.375 -20.219 -18.422 1 87.62 342 ALA A O 1
ATOM 2558 N N . ALA A 1 343 ? 22.656 -19.375 -16.812 1 88.56 343 ALA A N 1
ATOM 2559 C CA . ALA A 1 343 ? 23.422 -18.516 -17.719 1 88.56 343 ALA A CA 1
ATOM 2560 C C . ALA A 1 343 ? 24.062 -19.344 -18.828 1 88.56 343 ALA A C 1
ATOM 2562 O O . ALA A 1 343 ? 24.125 -18.906 -19.984 1 88.56 343 ALA A O 1
ATOM 2563 N N . GLU A 1 344 ? 24.547 -20.484 -18.484 1 91.25 344 GLU A N 1
ATOM 2564 C CA . GLU A 1 344 ? 25.188 -21.344 -19.469 1 91.25 344 GLU A CA 1
ATOM 2565 C C . GLU A 1 344 ? 24.234 -21.766 -20.562 1 91.25 344 GLU A C 1
ATOM 2567 O O . GLU A 1 344 ? 24.609 -21.828 -21.734 1 91.25 344 GLU A O 1
ATOM 2572 N N . THR A 1 345 ? 22.984 -22.062 -20.203 1 92.25 345 THR A N 1
ATOM 2573 C CA . THR A 1 345 ? 21.984 -22.453 -21.172 1 92.25 345 THR A CA 1
ATOM 2574 C C . THR A 1 345 ? 21.562 -21.266 -22.031 1 92.25 345 THR A C 1
ATOM 2576 O O . THR A 1 345 ? 21.375 -21.406 -23.25 1 92.25 345 THR A O 1
ATOM 2579 N N . LEU A 1 346 ? 21.422 -20.141 -21.469 1 92.44 346 LEU A N 1
ATOM 2580 C CA . LEU A 1 346 ? 21.031 -18.938 -22.188 1 92.44 346 LEU A CA 1
ATOM 2581 C C . LEU A 1 346 ? 22.078 -18.562 -23.234 1 92.44 346 LEU A C 1
ATOM 2583 O O . LEU A 1 346 ? 21.734 -18 -24.281 1 92.44 346 LEU A O 1
ATOM 2587 N N . ALA A 1 347 ? 23.312 -18.969 -22.969 1 92.38 347 ALA A N 1
ATOM 2588 C CA . ALA A 1 347 ? 24.422 -18.641 -23.859 1 92.38 347 ALA A CA 1
ATOM 2589 C C . ALA A 1 347 ? 24.688 -19.75 -24.859 1 92.38 347 ALA A C 1
ATOM 2591 O O . ALA A 1 347 ? 25.547 -19.625 -25.734 1 92.38 347 ALA A O 1
ATOM 2592 N N . ASP A 1 348 ? 23.984 -20.812 -24.734 1 94.88 348 ASP A N 1
ATOM 2593 C CA . ASP A 1 348 ? 24.188 -21.938 -25.641 1 94.88 348 ASP A CA 1
ATOM 2594 C C . ASP A 1 348 ? 24 -21.516 -27.094 1 94.88 348 ASP A C 1
ATOM 2596 O O . ASP A 1 348 ? 22.922 -21.062 -27.484 1 94.88 348 ASP A O 1
ATOM 2600 N N . PRO A 1 349 ? 25.047 -21.688 -27.938 1 95 349 PRO A N 1
ATOM 2601 C CA . PRO A 1 349 ? 24.969 -21.188 -29.312 1 95 349 PRO A CA 1
ATOM 2602 C C . PRO A 1 349 ? 23.875 -21.859 -30.141 1 95 349 PRO A C 1
ATOM 2604 O O . PRO A 1 349 ? 23.281 -21.234 -31.016 1 95 349 PRO A O 1
ATOM 2607 N N . GLY A 1 350 ? 23.688 -23.109 -29.953 1 94.75 350 GLY A N 1
ATOM 2608 C CA . GLY A 1 350 ? 22.609 -23.812 -30.625 1 94.75 350 GLY A CA 1
ATOM 2609 C C . GLY A 1 350 ? 21.25 -23.25 -30.312 1 94.75 350 GLY A C 1
ATOM 2610 O O . GLY A 1 350 ? 20.422 -23.078 -31.219 1 94.75 350 GLY A O 1
ATOM 2611 N N . LEU A 1 351 ? 20.969 -23.047 -29.078 1 95.5 351 LEU A N 1
ATOM 2612 C CA . LEU A 1 351 ? 19.703 -22.453 -28.656 1 95.5 351 LEU A CA 1
ATOM 2613 C C . LEU A 1 351 ? 19.562 -21.031 -29.188 1 95.5 351 LEU A C 1
ATOM 2615 O O . LEU A 1 351 ? 18.469 -20.625 -29.609 1 95.5 351 LEU A O 1
ATOM 2619 N N . ALA A 1 352 ? 20.656 -20.312 -29.156 1 95.06 352 ALA A N 1
ATOM 2620 C CA . ALA A 1 352 ? 20.656 -18.953 -29.656 1 95.06 352 ALA A CA 1
ATOM 2621 C C . ALA A 1 352 ? 20.328 -18.922 -31.156 1 95.06 352 ALA A C 1
ATOM 2623 O O . ALA A 1 352 ? 19.578 -18.047 -31.609 1 95.06 352 ALA A O 1
ATOM 2624 N N . ALA A 1 353 ? 20.922 -19.812 -31.812 1 95.25 353 ALA A N 1
ATOM 2625 C CA . ALA A 1 353 ? 20.656 -19.906 -33.25 1 95.25 353 ALA A CA 1
ATOM 2626 C C . ALA A 1 353 ? 19.188 -20.25 -33.531 1 95.25 353 ALA A C 1
ATOM 2628 O O . ALA A 1 353 ? 18.578 -19.703 -34.438 1 95.25 353 ALA A O 1
ATOM 2629 N N . LEU A 1 354 ? 18.703 -21.109 -32.781 1 95.5 354 LEU A N 1
ATOM 2630 C CA . LEU A 1 354 ? 17.297 -21.5 -32.906 1 95.5 354 LEU A CA 1
ATOM 2631 C C . LEU A 1 354 ? 16.375 -20.328 -32.594 1 95.5 354 LEU A C 1
ATOM 2633 O O . LEU A 1 354 ? 15.398 -20.078 -33.281 1 95.5 354 LEU A O 1
ATOM 2637 N N . ARG A 1 355 ? 16.609 -19.547 -31.562 1 95 355 ARG A N 1
ATOM 2638 C CA . ARG A 1 355 ? 15.844 -18.359 -31.172 1 95 355 ARG A CA 1
ATOM 2639 C C . ARG A 1 355 ? 15.773 -17.344 -32.312 1 95 355 ARG A C 1
ATOM 2641 O O . ARG A 1 355 ? 14.719 -16.75 -32.562 1 95 355 ARG A O 1
ATOM 2648 N N . ARG A 1 356 ? 16.875 -17.219 -32.969 1 94.62 356 ARG A N 1
ATOM 2649 C CA . ARG A 1 356 ? 16.969 -16.219 -34.031 1 94.62 356 ARG A CA 1
ATOM 2650 C C . ARG A 1 356 ? 16.062 -16.594 -35.219 1 94.62 356 ARG A C 1
ATOM 2652 O O . ARG A 1 356 ? 15.656 -15.719 -35.969 1 94.62 356 ARG A O 1
ATOM 2659 N N . ARG A 1 357 ? 15.766 -17.828 -35.281 1 95.75 357 ARG A N 1
ATOM 2660 C CA . ARG A 1 357 ? 14.93 -18.312 -36.375 1 95.75 357 ARG A CA 1
ATOM 2661 C C . ARG A 1 357 ? 13.453 -18.188 -36.031 1 95.75 357 ARG A C 1
ATOM 2663 O O . ARG A 1 357 ? 12.594 -18.391 -36.906 1 95.75 357 ARG A O 1
ATOM 2670 N N . ILE A 1 358 ? 13.117 -17.906 -34.875 1 96.56 358 ILE A N 1
ATOM 2671 C CA . ILE A 1 358 ? 11.734 -17.859 -34.438 1 96.56 358 ILE A CA 1
ATOM 2672 C C . ILE A 1 358 ? 11.219 -16.422 -34.531 1 96.56 358 ILE A C 1
ATOM 2674 O O . ILE A 1 358 ? 11.758 -15.523 -33.875 1 96.56 358 ILE A O 1
ATOM 2678 N N . ARG A 1 359 ? 10.266 -16.203 -35.312 1 96.12 359 ARG A N 1
ATOM 2679 C CA . ARG A 1 359 ? 9.586 -14.922 -35.406 1 96.12 359 ARG A CA 1
ATOM 2680 C C . ARG A 1 359 ? 8.25 -14.945 -34.688 1 96.12 359 ARG A C 1
ATOM 2682 O O . ARG A 1 359 ? 7.422 -15.828 -34.906 1 96.12 359 ARG A O 1
ATOM 2689 N N . VAL A 1 360 ? 8.062 -14.055 -33.781 1 96.94 360 VAL A N 1
ATOM 2690 C CA . VAL A 1 360 ? 6.82 -13.945 -33.031 1 96.94 360 VAL A CA 1
ATOM 2691 C C . VAL A 1 360 ? 5.965 -12.812 -33.625 1 96.94 360 VAL A C 1
ATOM 2693 O O . VAL A 1 360 ? 6.457 -11.703 -33.844 1 96.94 360 VAL A O 1
ATOM 2696 N N . ALA A 1 361 ? 4.742 -13.078 -33.906 1 95.5 361 ALA A N 1
ATOM 2697 C CA . ALA A 1 361 ? 3.85 -12.094 -34.531 1 95.5 361 ALA A CA 1
ATOM 2698 C C . ALA A 1 361 ? 2.51 -12.047 -33.781 1 95.5 361 ALA A C 1
ATOM 2700 O O . ALA A 1 361 ? 2.109 -13.031 -33.156 1 95.5 361 ALA A O 1
ATOM 2701 N N . ALA A 1 362 ? 1.894 -10.883 -33.906 1 94.94 362 ALA A N 1
ATOM 2702 C CA . ALA A 1 362 ? 0.562 -10.703 -33.344 1 94.94 362 ALA A CA 1
ATOM 2703 C C . ALA A 1 362 ? -0.521 -11.156 -34.312 1 94.94 362 ALA A C 1
ATOM 2705 O O . ALA A 1 362 ? -0.417 -10.922 -35.5 1 94.94 362 ALA A O 1
ATOM 2706 N N . ASP A 1 363 ? -1.457 -11.914 -33.812 1 95.19 363 ASP A N 1
ATOM 2707 C CA . ASP A 1 363 ? -2.693 -12.227 -34.531 1 95.19 363 ASP A CA 1
ATOM 2708 C C . ASP A 1 363 ? -3.916 -11.859 -33.688 1 95.19 363 ASP A C 1
ATOM 2710 O O . ASP A 1 363 ? -4.289 -12.602 -32.781 1 95.19 363 ASP A O 1
ATOM 2714 N N . PRO A 1 364 ? -4.578 -10.781 -34 1 92.62 364 PRO A N 1
ATOM 2715 C CA . PRO A 1 364 ? -5.715 -10.312 -33.188 1 92.62 364 PRO A CA 1
ATOM 2716 C C . PRO A 1 364 ? -6.875 -11.312 -33.188 1 92.62 364 PRO A C 1
ATOM 2718 O O . PRO A 1 364 ? -7.773 -11.203 -32.344 1 92.62 364 PRO A O 1
ATOM 2721 N N . ALA A 1 365 ? -6.836 -12.25 -34.094 1 93.19 365 ALA A N 1
ATOM 2722 C CA . ALA A 1 365 ? -7.914 -13.234 -34.156 1 93.19 365 ALA A CA 1
ATOM 2723 C C . ALA A 1 365 ? -7.707 -14.344 -33.125 1 93.19 365 ALA A C 1
ATOM 2725 O O . ALA A 1 365 ? -8.633 -15.102 -32.844 1 93.19 365 ALA A O 1
ATOM 2726 N N . LEU A 1 366 ? -6.512 -14.508 -32.656 1 93.44 366 LEU A N 1
ATOM 2727 C CA . LEU A 1 366 ? -6.227 -15.523 -31.641 1 93.44 366 LEU A CA 1
ATOM 2728 C C . LEU A 1 366 ? -6.66 -15.062 -30.266 1 93.44 366 LEU A C 1
ATOM 2730 O O . LEU A 1 366 ? -6.312 -13.961 -29.828 1 93.44 366 LEU A O 1
ATOM 2734 N N . PRO A 1 367 ? -7.473 -15.938 -29.609 1 90.06 367 PRO A N 1
ATOM 2735 C CA . PRO A 1 367 ? -7.82 -15.602 -28.219 1 90.06 367 PRO A CA 1
ATOM 2736 C C . PRO A 1 367 ? -6.609 -15.602 -27.297 1 90.06 367 PRO A C 1
ATOM 2738 O O . PRO A 1 367 ? -5.566 -16.172 -27.641 1 90.06 367 PRO A O 1
ATOM 2741 N N . ARG A 1 368 ? -6.855 -15.039 -26.156 1 87.75 368 ARG A N 1
ATOM 2742 C CA . ARG A 1 368 ? -5.812 -15.031 -25.125 1 87.75 368 ARG A CA 1
ATOM 2743 C C . ARG A 1 368 ? -5.375 -16.453 -24.781 1 87.75 368 ARG A C 1
ATOM 2745 O O . ARG A 1 368 ? -6.203 -17.359 -24.672 1 87.75 368 ARG A O 1
ATOM 2752 N N . ALA A 1 369 ? -4.055 -16.672 -24.672 1 92.69 369 ALA A N 1
ATOM 2753 C CA . ALA A 1 369 ? -3.412 -17.922 -24.25 1 92.69 369 ALA A CA 1
ATOM 2754 C C . ALA A 1 369 ? -3.547 -18.984 -25.344 1 92.69 369 ALA A C 1
ATOM 2756 O O . ALA A 1 369 ? -3.574 -20.188 -25.031 1 92.69 369 ALA A O 1
ATOM 2757 N N . ASN A 1 370 ? -3.746 -18.547 -26.562 1 95 370 ASN A N 1
ATOM 2758 C CA . ASN A 1 370 ? -3.656 -19.406 -27.734 1 95 370 ASN A CA 1
ATOM 2759 C C . ASN A 1 370 ? -2.445 -19.062 -28.594 1 95 370 ASN A C 1
ATOM 2761 O O . ASN A 1 370 ? -1.938 -17.938 -28.547 1 95 370 ASN A O 1
ATOM 2765 N N . ALA A 1 371 ? -2 -20.094 -29.312 1 96.94 371 ALA A N 1
ATOM 2766 C CA . ALA A 1 371 ? -0.872 -19.859 -30.203 1 96.94 371 ALA A CA 1
ATOM 2767 C C . ALA A 1 371 ? -0.951 -20.781 -31.438 1 96.94 371 ALA A C 1
ATOM 2769 O O . ALA A 1 371 ? -1.586 -21.828 -31.391 1 96.94 371 ALA A O 1
ATOM 2770 N N . ARG A 1 372 ? -0.386 -20.266 -32.469 1 97.44 372 ARG A N 1
ATOM 2771 C CA . ARG A 1 372 ? -0.171 -21.047 -33.688 1 97.44 372 ARG A CA 1
ATOM 2772 C C . ARG A 1 372 ? 1.295 -21.016 -34.094 1 97.44 372 ARG A C 1
ATOM 2774 O O . ARG A 1 372 ? 1.893 -19.938 -34.188 1 97.44 372 ARG A O 1
ATOM 2781 N N . LEU A 1 373 ? 1.83 -22.156 -34.188 1 97.44 373 LEU A N 1
ATOM 2782 C CA . LEU A 1 373 ? 3.207 -22.297 -34.656 1 97.44 373 LEU A CA 1
ATOM 2783 C C . LEU A 1 373 ? 3.254 -22.906 -36.062 1 97.44 373 LEU A C 1
ATOM 2785 O O . LEU A 1 373 ? 2.678 -23.969 -36.281 1 97.44 373 LEU A O 1
ATOM 2789 N N . SER A 1 374 ? 3.893 -22.109 -36.906 1 95.62 374 SER A N 1
ATOM 2790 C CA . SER A 1 374 ? 4.016 -22.562 -38.281 1 95.62 374 SER A CA 1
ATOM 2791 C C . SER A 1 374 ? 5.473 -22.797 -38.688 1 95.62 374 SER A C 1
ATOM 2793 O O . SER A 1 374 ? 6.336 -21.969 -38.375 1 95.62 374 SER A O 1
ATOM 2795 N N . ALA A 1 375 ? 5.684 -24 -39.25 1 91.38 375 ALA A N 1
ATOM 2796 C CA . ALA A 1 375 ? 7.008 -24.375 -39.75 1 91.38 375 ALA A CA 1
ATOM 2797 C C . ALA A 1 375 ? 6.898 -25.281 -40.969 1 91.38 375 ALA A C 1
ATOM 2799 O O . ALA A 1 375 ? 6.203 -26.297 -40.938 1 91.38 375 ALA A O 1
ATOM 2800 N N . ALA A 1 376 ? 7.711 -24.922 -41.969 1 82.31 376 ALA A N 1
ATOM 2801 C CA . ALA A 1 376 ? 7.844 -25.734 -43.188 1 82.31 376 ALA A CA 1
ATOM 2802 C C . ALA A 1 376 ? 6.477 -26.141 -43.719 1 82.31 376 ALA A C 1
ATOM 2804 O O . ALA A 1 376 ? 6.238 -27.328 -44 1 82.31 376 ALA A O 1
ATOM 2805 N N . GLY A 1 377 ? 5.602 -25.359 -43.75 1 84.06 377 GLY A N 1
ATOM 2806 C CA . GLY A 1 377 ? 4.301 -25.609 -44.344 1 84.06 377 GLY A CA 1
ATOM 2807 C C . GLY A 1 377 ? 3.33 -26.297 -43.406 1 84.06 377 GLY A C 1
ATOM 2808 O O . GLY A 1 377 ? 2.193 -26.594 -43.781 1 84.06 377 GLY A O 1
ATOM 2809 N N . ARG A 1 378 ? 3.688 -26.594 -42.188 1 90.38 378 ARG A N 1
ATOM 2810 C CA . ARG A 1 378 ? 2.814 -27.172 -41.188 1 90.38 378 ARG A CA 1
ATOM 2811 C C . ARG A 1 378 ? 2.494 -26.172 -40.094 1 90.38 378 ARG A C 1
ATOM 2813 O O . ARG A 1 378 ? 3.299 -25.281 -39.812 1 90.38 378 ARG A O 1
ATOM 2820 N N . ALA A 1 379 ? 1.268 -26.344 -39.594 1 94.5 379 ALA A N 1
ATOM 2821 C CA . ALA A 1 379 ? 0.84 -25.453 -38.531 1 94.5 379 ALA A CA 1
ATOM 2822 C C . ALA A 1 379 ? 0.321 -26.25 -37.344 1 94.5 379 ALA A C 1
ATOM 2824 O O . ALA A 1 379 ? -0.377 -27.25 -37.5 1 94.5 379 ALA A O 1
ATOM 2825 N N . PHE A 1 380 ? 0.746 -25.875 -36.219 1 96.06 380 PHE A N 1
ATOM 2826 C CA . PHE A 1 380 ? 0.298 -26.484 -34.969 1 96.06 380 PHE A CA 1
ATOM 2827 C C . PHE A 1 380 ? -0.314 -25.422 -34.031 1 96.06 380 PHE A C 1
ATOM 2829 O O . PHE A 1 380 ? 0.265 -24.359 -33.844 1 96.06 380 PHE A O 1
ATOM 2836 N N . ALA A 1 381 ? -1.508 -25.766 -33.594 1 95.88 381 ALA A N 1
ATOM 2837 C CA . ALA A 1 381 ? -2.199 -24.844 -32.719 1 95.88 381 ALA A CA 1
ATOM 2838 C C . ALA A 1 381 ? -2.268 -25.422 -31.297 1 95.88 381 ALA A C 1
ATOM 2840 O O . ALA A 1 381 ? -2.299 -26.641 -31.109 1 95.88 381 ALA A O 1
ATOM 2841 N N . ALA A 1 382 ? -2.258 -24.562 -30.328 1 95.38 382 ALA A N 1
ATOM 2842 C CA . ALA A 1 382 ? -2.436 -24.938 -28.922 1 95.38 382 ALA A CA 1
ATOM 2843 C C . ALA A 1 382 ? -3.303 -23.922 -28.188 1 95.38 382 ALA A C 1
ATOM 2845 O O . ALA A 1 382 ? -3.238 -22.734 -28.469 1 95.38 382 ALA A O 1
ATOM 2846 N N . ASP A 1 383 ? -4.172 -24.469 -27.375 1 94.25 383 ASP A N 1
ATOM 2847 C CA . ASP A 1 383 ? -5.031 -23.656 -26.5 1 94.25 383 ASP A CA 1
ATOM 2848 C C . ASP A 1 383 ? -4.711 -23.906 -25.031 1 94.25 383 ASP A C 1
ATOM 2850 O O . ASP A 1 383 ? -5.086 -24.938 -24.469 1 94.25 383 ASP A O 1
ATOM 2854 N N . ALA A 1 384 ? -4.09 -22.953 -24.438 1 90.81 384 ALA A N 1
ATOM 2855 C CA . ALA A 1 384 ? -3.713 -23.078 -23.031 1 90.81 384 ALA A CA 1
ATOM 2856 C C . ALA A 1 384 ? -4.695 -22.328 -22.141 1 90.81 384 ALA A C 1
ATOM 2858 O O . ALA A 1 384 ? -4.426 -22.109 -20.953 1 90.81 384 ALA A O 1
ATOM 2859 N N . SER A 1 385 ? -5.82 -21.922 -22.656 1 90.75 385 SER A N 1
ATOM 2860 C CA . SER A 1 385 ? -6.77 -21.094 -21.922 1 90.75 385 SER A CA 1
ATOM 2861 C C . SER A 1 385 ? -7.855 -21.953 -21.281 1 90.75 385 SER A C 1
ATOM 2863 O O . SER A 1 385 ? -8.719 -21.438 -20.562 1 90.75 385 SER A O 1
ATOM 2865 N N . ARG A 1 386 ? -7.84 -23.25 -21.453 1 89.44 386 ARG A N 1
ATOM 2866 C CA . ARG A 1 386 ? -8.93 -24.094 -20.984 1 89.44 386 ARG A CA 1
ATOM 2867 C C . ARG A 1 386 ? -8.531 -24.875 -19.734 1 89.44 386 ARG A C 1
ATOM 2869 O O . ARG A 1 386 ? -7.52 -25.578 -19.734 1 89.44 386 ARG A O 1
ATOM 2876 N N . PRO A 1 387 ? -9.414 -24.781 -18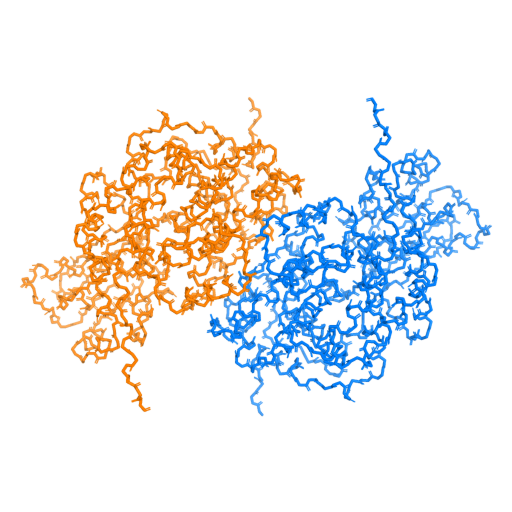.781 1 91.12 387 PRO A N 1
ATOM 2877 C CA . PRO A 1 387 ? -9.156 -25.609 -17.594 1 91.12 387 PRO A CA 1
ATOM 2878 C C . PRO A 1 387 ? -9.266 -27.094 -17.875 1 91.12 387 PRO A C 1
ATOM 2880 O O . PRO A 1 387 ? -10.023 -27.516 -18.75 1 91.12 387 PRO A O 1
ATOM 2883 N N . GLU A 1 388 ? -8.5 -27.859 -17.172 1 88.75 388 GLU A N 1
ATOM 2884 C CA . GLU A 1 388 ? -8.578 -29.312 -17.281 1 88.75 388 GLU A CA 1
ATOM 2885 C C . GLU A 1 388 ? -9.898 -29.828 -16.703 1 88.75 388 GLU A C 1
ATOM 2887 O O . GLU A 1 388 ? -10.289 -29.453 -15.602 1 88.75 388 GLU A O 1
ATOM 2892 N N . SER A 1 389 ? -10.602 -30.656 -17.438 1 89.88 389 SER A N 1
ATOM 2893 C CA . SER A 1 389 ? -11.875 -31.219 -16.984 1 89.88 389 SER A CA 1
ATOM 2894 C C . SER A 1 389 ? -11.672 -32.5 -16.219 1 89.88 389 SER A C 1
ATOM 2896 O O . SER A 1 389 ? -12.516 -32.875 -15.391 1 89.88 389 SER A O 1
ATOM 2898 N N . ASP A 1 390 ? -10.594 -33.25 -16.5 1 94.88 390 ASP A N 1
ATOM 2899 C CA . ASP A 1 390 ? -10.234 -34.438 -15.766 1 94.88 390 ASP A CA 1
ATOM 2900 C C . ASP A 1 390 ? -9.359 -34.094 -14.562 1 94.88 390 ASP A C 1
ATOM 2902 O O . ASP A 1 390 ? -8.133 -34.031 -14.672 1 94.88 390 ASP A O 1
ATOM 2906 N N . HIS A 1 391 ? -9.961 -34.094 -13.422 1 95.44 391 HIS A N 1
ATOM 2907 C CA . HIS A 1 391 ? -9.266 -33.656 -12.227 1 95.44 391 HIS A CA 1
ATOM 2908 C C . HIS A 1 391 ? -8.281 -34.719 -11.734 1 95.44 391 HIS A C 1
ATOM 2910 O O . HIS A 1 391 ? -7.309 -34.375 -11.055 1 95.44 391 HIS A O 1
ATOM 2916 N N . ALA A 1 392 ? -8.539 -35.938 -12.078 1 95.94 392 ALA A N 1
ATOM 2917 C CA . ALA A 1 392 ? -7.551 -37 -11.781 1 95.94 392 ALA A CA 1
ATOM 2918 C C . ALA A 1 392 ? -6.273 -36.781 -12.586 1 95.94 392 ALA A C 1
ATOM 2920 O O . ALA A 1 392 ? -5.168 -36.938 -12.062 1 95.94 392 ALA A O 1
ATOM 2921 N N . ALA A 1 393 ? -6.457 -36.438 -13.852 1 95.56 393 ALA A N 1
ATOM 2922 C CA . ALA A 1 393 ? -5.309 -36.156 -14.703 1 95.56 393 ALA A CA 1
ATOM 2923 C C . ALA A 1 393 ? -4.578 -34.906 -14.211 1 95.56 393 ALA A C 1
ATOM 2925 O O . ALA A 1 393 ? -3.348 -34.844 -14.211 1 95.56 393 ALA A O 1
ATOM 2926 N N . GLN A 1 394 ? -5.309 -33.906 -13.852 1 96.19 394 GLN A N 1
ATOM 2927 C CA . GLN A 1 394 ? -4.73 -32.688 -13.297 1 96.19 394 GLN A CA 1
ATOM 2928 C C . GLN A 1 394 ? -3.902 -33 -12.047 1 96.19 394 GLN A C 1
ATOM 2930 O O . GLN A 1 394 ? -2.779 -32.5 -11.914 1 96.19 394 GLN A O 1
ATOM 2935 N N . ARG A 1 395 ? -4.488 -33.812 -11.188 1 97.81 395 ARG A N 1
ATOM 2936 C CA . ARG A 1 395 ? -3.781 -34.188 -9.977 1 97.81 395 ARG A CA 1
ATOM 2937 C C . ARG A 1 395 ? -2.455 -34.875 -10.305 1 97.81 395 ARG A C 1
ATOM 2939 O O . ARG A 1 395 ? -1.422 -34.531 -9.719 1 97.81 395 ARG A O 1
ATOM 2946 N N . ARG A 1 396 ? -2.5 -35.781 -11.18 1 97 396 ARG A N 1
ATOM 2947 C CA . ARG A 1 396 ? -1.298 -36.531 -11.562 1 97 396 ARG A CA 1
ATOM 2948 C C . ARG A 1 396 ? -0.235 -35.594 -12.117 1 97 396 ARG A C 1
ATOM 2950 O O . ARG A 1 396 ? 0.944 -35.688 -11.773 1 97 396 ARG A O 1
ATOM 2957 N N . ARG A 1 397 ? -0.657 -34.656 -12.969 1 94.56 397 ARG A N 1
ATOM 2958 C CA . ARG A 1 397 ? 0.276 -33.719 -13.555 1 94.56 397 ARG A CA 1
ATOM 2959 C C . ARG A 1 397 ? 0.885 -32.812 -12.492 1 94.56 397 ARG A C 1
ATOM 2961 O O . ARG A 1 397 ? 2.08 -32.5 -12.531 1 94.56 397 ARG A O 1
ATOM 2968 N N . LEU A 1 398 ? 0.088 -32.406 -11.547 1 97.31 398 LEU A N 1
ATOM 2969 C CA . LEU A 1 398 ? 0.56 -31.516 -10.5 1 97.31 398 LEU A CA 1
ATOM 2970 C C . LEU A 1 398 ? 1.483 -32.25 -9.531 1 97.31 398 LEU A C 1
ATOM 2972 O O . LEU A 1 398 ? 2.428 -31.656 -9 1 97.31 398 LEU A O 1
ATOM 2976 N N . LEU A 1 399 ? 1.163 -33.562 -9.273 1 97.56 399 LEU A N 1
ATOM 2977 C CA . LEU A 1 399 ? 2.086 -34.375 -8.5 1 97.56 399 LEU A CA 1
ATOM 2978 C C . LEU A 1 399 ? 3.439 -34.469 -9.195 1 97.56 399 LEU A C 1
ATOM 2980 O O . LEU A 1 399 ? 4.484 -34.375 -8.547 1 97.56 399 LEU A O 1
ATOM 2984 N N . GLY A 1 400 ? 3.395 -34.625 -10.453 1 94.44 400 GLY A N 1
ATOM 2985 C CA . GLY A 1 400 ? 4.621 -34.656 -11.227 1 94.44 400 GLY A CA 1
ATOM 2986 C C . GLY A 1 400 ? 5.371 -33.344 -11.195 1 94.44 400 GLY A C 1
ATOM 2987 O O . GLY A 1 400 ? 6.594 -33.312 -11.023 1 94.44 400 GLY A O 1
ATOM 2988 N N . LYS A 1 401 ? 4.668 -32.25 -11.398 1 93.31 401 LYS A N 1
ATOM 2989 C CA . LYS A 1 401 ? 5.258 -30.906 -11.344 1 93.31 401 LYS A CA 1
ATOM 2990 C C . LYS A 1 401 ? 5.961 -30.672 -10.008 1 93.31 401 LYS A C 1
ATOM 2992 O O . LYS A 1 401 ? 7.117 -30.234 -9.969 1 93.31 401 LYS A O 1
ATOM 2997 N N . SER A 1 402 ? 5.27 -30.969 -8.922 1 95.19 402 SER A N 1
ATOM 2998 C CA . SER A 1 402 ? 5.836 -30.75 -7.598 1 95.19 402 SER A CA 1
ATOM 2999 C C . SER A 1 402 ? 7.055 -31.625 -7.355 1 95.19 402 SER A C 1
ATOM 3001 O O . SER A 1 402 ? 8.039 -31.188 -6.762 1 95.19 402 SER A O 1
ATOM 3003 N N . ALA A 1 403 ? 6.961 -32.844 -7.789 1 94.12 403 ALA A N 1
ATOM 3004 C CA . ALA A 1 403 ? 8.094 -33.75 -7.641 1 94.12 403 ALA A CA 1
ATOM 3005 C C . ALA A 1 403 ? 9.32 -33.219 -8.367 1 94.12 403 ALA A C 1
ATOM 3007 O O . ALA A 1 403 ? 10.438 -33.281 -7.844 1 94.12 403 ALA A O 1
ATOM 3008 N N . GLN A 1 404 ? 9.117 -32.719 -9.531 1 89.81 404 GLN A N 1
ATOM 3009 C CA . GLN A 1 404 ? 10.227 -32.188 -10.32 1 89.81 404 GLN A CA 1
ATOM 3010 C C . GLN A 1 404 ? 10.789 -30.906 -9.688 1 89.81 404 GLN A C 1
ATOM 3012 O O . GLN A 1 404 ? 12.008 -30.734 -9.625 1 89.81 404 GLN A O 1
ATOM 3017 N N . LEU A 1 405 ? 9.906 -30.094 -9.234 1 91.31 405 LEU A N 1
ATOM 3018 C CA . LEU A 1 405 ? 10.312 -28.828 -8.641 1 91.31 405 LEU A CA 1
ATOM 3019 C C . LEU A 1 405 ? 11.133 -29.047 -7.375 1 91.31 405 LEU A C 1
ATOM 3021 O O . LEU A 1 405 ? 12.047 -28.281 -7.078 1 91.31 405 LEU A O 1
ATOM 3025 N N . LEU A 1 406 ? 10.758 -30.047 -6.707 1 92.75 406 LEU A N 1
ATOM 3026 C CA . LEU A 1 406 ? 11.336 -30.219 -5.375 1 92.75 406 LEU A CA 1
ATOM 3027 C C . LEU A 1 406 ? 12.438 -31.266 -5.387 1 92.75 406 LEU A C 1
ATOM 3029 O O . LEU A 1 406 ? 13.062 -31.531 -4.355 1 92.75 406 LEU A O 1
ATOM 3033 N N . ALA A 1 407 ? 12.633 -31.688 -6.66 1 86.94 407 ALA A N 1
ATOM 3034 C CA . ALA A 1 407 ? 13.727 -32.656 -6.785 1 86.94 407 ALA A CA 1
ATOM 3035 C C . ALA A 1 407 ? 15.055 -32.031 -6.359 1 86.94 407 ALA A C 1
ATOM 3037 O O . ALA A 1 407 ? 15.352 -30.891 -6.719 1 86.94 407 ALA A O 1
ATOM 3038 N N . GLY A 1 408 ? 15.773 -32.5 -5.477 1 83.25 408 GLY A N 1
ATOM 3039 C CA . GLY A 1 408 ? 17.047 -31.984 -5.004 1 83.25 408 GLY A CA 1
ATOM 3040 C C . GLY A 1 408 ? 16.938 -31.219 -3.701 1 83.25 408 GLY A C 1
ATOM 3041 O O . GLY A 1 408 ? 17.938 -30.984 -3.021 1 83.25 408 GLY A O 1
ATOM 3042 N N . ARG A 1 409 ? 15.711 -30.766 -3.539 1 87.94 409 ARG A N 1
ATOM 3043 C CA . ARG A 1 409 ? 15.5 -30.031 -2.303 1 87.94 409 ARG A CA 1
ATOM 3044 C C . ARG A 1 409 ? 15.031 -30.953 -1.181 1 87.94 409 ARG A C 1
ATOM 3046 O O . ARG A 1 409 ? 15.32 -30.703 -0.008 1 87.94 409 ARG A O 1
ATOM 3053 N N . LEU A 1 410 ? 14.203 -31.891 -1.576 1 91.94 410 LEU A N 1
ATOM 3054 C CA . LEU A 1 410 ? 13.68 -32.875 -0.626 1 91.94 410 LEU A CA 1
ATOM 3055 C C . LEU A 1 410 ? 13.883 -34.281 -1.14 1 91.94 410 LEU A C 1
ATOM 3057 O O . LEU A 1 410 ? 13.953 -34.5 -2.35 1 91.94 410 LEU A O 1
ATOM 3061 N N . GLU A 1 411 ? 13.969 -35.188 -0.183 1 93.31 411 GLU A N 1
ATOM 3062 C CA . GLU A 1 411 ? 13.992 -36.625 -0.557 1 93.31 411 GLU A CA 1
ATOM 3063 C C . GLU A 1 411 ? 12.641 -37.062 -1.111 1 93.31 411 GLU A C 1
ATOM 3065 O O . GLU A 1 411 ? 11.602 -36.5 -0.737 1 93.31 411 GLU A O 1
ATOM 3070 N N . PRO A 1 412 ? 12.617 -38.031 -1.982 1 94.06 412 PRO A N 1
ATOM 3071 C CA . PRO A 1 412 ? 11.375 -38.5 -2.615 1 94.06 412 PRO A CA 1
ATOM 3072 C C . PRO A 1 412 ? 10.289 -38.812 -1.601 1 94.06 412 PRO A C 1
ATOM 3074 O O . PRO A 1 412 ? 9.125 -38.469 -1.8 1 94.06 412 PRO A O 1
ATOM 3077 N N . ALA A 1 413 ? 10.711 -39.438 -0.501 1 95.12 413 ALA A N 1
ATOM 3078 C CA . ALA A 1 413 ? 9.727 -39.812 0.517 1 95.12 413 ALA A CA 1
ATOM 3079 C C . ALA A 1 413 ? 9.102 -38.562 1.137 1 95.12 413 ALA A C 1
ATOM 3081 O O . ALA A 1 413 ? 7.91 -38.562 1.47 1 95.12 413 ALA A O 1
ATOM 3082 N N . ALA A 1 414 ? 9.922 -37.594 1.329 1 95.06 414 ALA A N 1
ATOM 3083 C CA . ALA A 1 414 ? 9.43 -36.312 1.873 1 95.06 414 ALA A CA 1
ATOM 3084 C C . ALA A 1 414 ? 8.5 -35.625 0.882 1 95.06 414 ALA A C 1
ATOM 3086 O O . ALA A 1 414 ? 7.535 -34.969 1.28 1 95.06 414 ALA A O 1
ATOM 3087 N N . ILE A 1 415 ? 8.805 -35.719 -0.402 1 96.56 415 ILE A N 1
ATOM 3088 C CA . ILE A 1 415 ? 7.957 -35.125 -1.439 1 96.56 415 ILE A CA 1
ATOM 3089 C C . ILE A 1 415 ? 6.586 -35.812 -1.425 1 96.56 415 ILE A C 1
ATOM 3091 O O . ILE A 1 415 ? 5.555 -35.125 -1.471 1 96.56 415 ILE A O 1
ATOM 3095 N N . ASP A 1 416 ? 6.625 -37.125 -1.325 1 97.25 416 ASP A N 1
ATOM 3096 C CA . ASP A 1 416 ? 5.371 -37.875 -1.261 1 97.25 416 ASP A CA 1
ATOM 3097 C C . ASP A 1 416 ? 4.539 -37.438 -0.056 1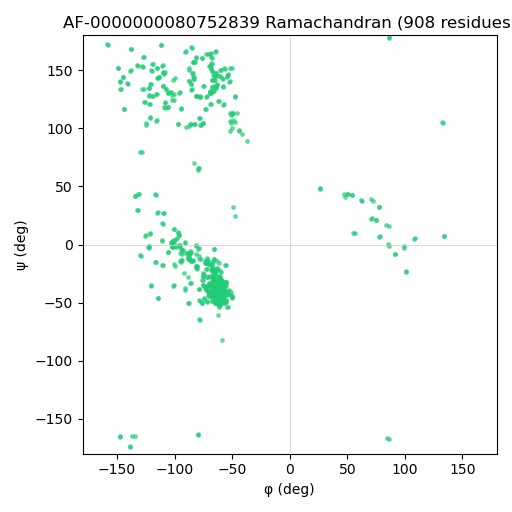 97.25 416 ASP A C 1
ATOM 3099 O O . ASP A 1 416 ? 3.32 -37.25 -0.165 1 97.25 416 ASP A O 1
ATOM 3103 N N . GLU A 1 417 ? 5.215 -37.312 1.069 1 97.44 417 GLU A N 1
ATOM 3104 C CA . GLU A 1 417 ? 4.527 -36.906 2.289 1 97.44 417 GLU A CA 1
ATOM 3105 C C . GLU A 1 417 ? 3.969 -35.5 2.158 1 97.44 417 GLU A C 1
ATOM 3107 O O . GLU A 1 417 ? 2.855 -35.219 2.609 1 97.44 417 GLU A O 1
ATOM 3112 N N . LEU A 1 418 ? 4.742 -34.625 1.602 1 97.31 418 LEU A N 1
ATOM 3113 C CA . LEU A 1 418 ? 4.305 -33.25 1.377 1 97.31 418 LEU A CA 1
ATOM 3114 C C . LEU A 1 418 ? 3.061 -33.219 0.497 1 97.31 418 LEU A C 1
ATOM 3116 O O . LEU A 1 418 ? 2.107 -32.5 0.792 1 97.31 418 LEU A O 1
ATOM 3120 N N . GLN A 1 419 ? 3.113 -33.969 -0.606 1 98.44 419 GLN A N 1
ATOM 3121 C CA . GLN A 1 419 ? 1.983 -34.031 -1.527 1 98.44 419 GLN A CA 1
ATOM 3122 C C . GLN A 1 419 ? 0.736 -34.562 -0.828 1 98.44 419 GLN A C 1
ATOM 3124 O O . GLN A 1 419 ? -0.362 -34.031 -1.021 1 98.44 419 GLN A O 1
ATOM 3129 N N . ALA A 1 420 ? 0.934 -35.531 0.007 1 98.38 420 ALA A N 1
ATOM 3130 C CA . ALA A 1 420 ? -0.179 -36.125 0.757 1 98.38 420 ALA A CA 1
ATOM 3131 C C . ALA A 1 420 ? -0.765 -35.094 1.735 1 98.38 420 ALA A C 1
ATOM 3133 O O . ALA A 1 420 ? -1.985 -35 1.885 1 98.38 420 ALA A O 1
ATOM 3134 N N . LEU A 1 421 ? 0.075 -34.375 2.432 1 97.81 421 LEU A N 1
ATOM 3135 C CA . LEU A 1 421 ? -0.369 -33.375 3.373 1 97.81 421 LEU A CA 1
ATOM 3136 C C . LEU A 1 421 ? -1.176 -32.281 2.662 1 97.81 421 LEU A C 1
ATOM 3138 O O . LEU A 1 421 ? -2.221 -31.859 3.158 1 97.81 421 LEU A O 1
ATOM 3142 N N . ALA A 1 422 ? -0.683 -31.812 1.504 1 98.38 422 ALA A N 1
ATOM 3143 C CA . ALA A 1 422 ? -1.375 -30.781 0.744 1 98.38 422 ALA A CA 1
ATOM 3144 C C . ALA A 1 422 ? -2.779 -31.234 0.352 1 98.38 422 ALA A C 1
ATOM 3146 O O . ALA A 1 422 ? -3.744 -30.469 0.496 1 98.38 422 ALA A O 1
ATOM 3147 N N . LEU A 1 423 ? -2.904 -32.438 -0.111 1 98.44 423 LEU A N 1
ATOM 3148 C CA . LEU A 1 423 ? -4.164 -32.969 -0.643 1 98.44 423 LEU A CA 1
ATOM 3149 C C . LEU A 1 423 ? -5.109 -33.344 0.485 1 98.44 423 LEU A C 1
ATOM 3151 O O . LEU A 1 423 ? -6.309 -33.531 0.262 1 98.44 423 LEU A O 1
ATOM 3155 N N . ALA A 1 424 ? -4.613 -33.406 1.783 1 98.12 424 ALA A N 1
ATOM 3156 C CA . ALA A 1 424 ? -5.422 -33.875 2.91 1 98.12 424 ALA A CA 1
ATOM 3157 C C . ALA A 1 424 ? -5.746 -32.719 3.855 1 98.12 424 ALA A C 1
ATOM 3159 O O . ALA A 1 424 ? -6.137 -32.938 5.004 1 98.12 424 ALA A O 1
ATOM 3160 N N . ILE A 1 425 ? -5.625 -31.531 3.408 1 98.25 425 ILE A N 1
ATOM 3161 C CA . ILE A 1 425 ? -5.734 -30.375 4.289 1 98.25 425 ILE A CA 1
ATOM 3162 C C . ILE A 1 425 ? -7.074 -30.406 5.023 1 98.25 425 ILE A C 1
ATOM 3164 O O . ILE A 1 425 ? -7.164 -30 6.184 1 98.25 425 ILE A O 1
ATOM 3168 N N . GLU A 1 426 ? -8.18 -30.891 4.375 1 98.06 426 GLU A N 1
ATOM 3169 C CA . GLU A 1 426 ? -9.531 -30.859 4.922 1 98.06 426 GLU A CA 1
ATOM 3170 C C . GLU A 1 426 ? -9.656 -31.781 6.133 1 98.06 426 GLU A C 1
ATOM 3172 O O . GLU A 1 426 ? -10.625 -31.703 6.887 1 98.06 426 GLU A O 1
ATOM 3177 N N . THR A 1 427 ? -8.711 -32.656 6.316 1 98.06 427 THR A N 1
ATOM 3178 C CA . THR A 1 427 ? -8.789 -33.625 7.41 1 98.06 427 THR A CA 1
ATOM 3179 C C . THR A 1 427 ? -8.227 -33.031 8.695 1 98.06 427 THR A C 1
ATOM 3181 O O . THR A 1 427 ? -8.344 -33.625 9.766 1 98.06 427 THR A O 1
ATOM 3184 N N . PHE A 1 428 ? -7.66 -31.859 8.672 1 98.5 428 PHE A N 1
ATOM 3185 C CA . PHE A 1 428 ? -7.074 -31.234 9.852 1 98.5 428 PHE A CA 1
ATOM 3186 C C . PHE A 1 428 ? -8.07 -30.281 10.508 1 98.5 428 PHE A C 1
ATOM 3188 O O . PHE A 1 428 ? -8.625 -29.391 9.836 1 98.5 428 PHE A O 1
ATOM 3195 N N . ASP A 1 429 ? -8.242 -30.375 11.781 1 98.12 429 ASP A N 1
ATOM 3196 C CA . ASP A 1 429 ? -9.148 -29.516 12.531 1 98.12 429 ASP A CA 1
ATOM 3197 C C . ASP A 1 429 ? -8.445 -28.25 12.992 1 98.12 429 ASP A C 1
ATOM 3199 O O . ASP A 1 429 ? -9.094 -27.281 13.414 1 98.12 429 ASP A O 1
ATOM 3203 N N . ASP A 1 430 ? -7.152 -28.312 12.852 1 98.5 430 ASP A N 1
ATOM 3204 C CA . ASP A 1 430 ? -6.293 -27.203 13.266 1 98.5 430 ASP A CA 1
ATOM 3205 C C . ASP A 1 430 ? -5.105 -27.047 12.312 1 98.5 430 ASP A C 1
ATOM 3207 O O . ASP A 1 430 ? -4.234 -27.906 12.258 1 98.5 430 ASP A O 1
ATOM 3211 N N . LEU A 1 431 ? -5.059 -25.906 11.648 1 98.25 431 LEU A N 1
ATOM 3212 C CA . LEU A 1 431 ? -4.012 -25.688 10.664 1 98.25 431 LEU A CA 1
ATOM 3213 C C . LEU A 1 431 ? -2.635 -25.688 11.32 1 98.25 431 LEU A C 1
ATOM 3215 O O . LEU A 1 431 ? -1.624 -25.922 10.656 1 98.25 431 LEU A O 1
ATOM 3219 N N . ASN A 1 432 ? -2.531 -25.453 12.664 1 97.88 432 ASN A N 1
ATOM 3220 C CA . ASN A 1 432 ? -1.248 -25.547 13.352 1 97.88 432 ASN A CA 1
ATOM 3221 C C . ASN A 1 432 ? -0.677 -26.969 13.281 1 97.88 432 ASN A C 1
ATOM 3223 O O . ASN A 1 432 ? 0.54 -27.141 13.203 1 97.88 432 ASN A O 1
ATOM 3227 N N . GLN A 1 433 ? -1.561 -27.906 13.305 1 97.94 433 GLN A N 1
ATOM 3228 C CA . GLN A 1 433 ? -1.109 -29.297 13.172 1 97.94 433 GLN A CA 1
ATOM 3229 C C . GLN A 1 433 ? -0.602 -29.562 11.758 1 97.94 433 GLN A C 1
ATOM 3231 O O . GLN A 1 433 ? 0.411 -30.25 11.586 1 97.94 433 GLN A O 1
ATOM 3236 N N . TRP A 1 434 ? -1.313 -29.047 10.82 1 97.81 434 TRP A N 1
ATOM 3237 C CA . TRP A 1 434 ? -0.952 -29.219 9.414 1 97.81 434 TRP A CA 1
ATOM 3238 C C . TRP A 1 434 ? 0.389 -28.547 9.117 1 97.81 434 TRP A C 1
ATOM 3240 O O . TRP A 1 434 ? 1.276 -29.172 8.523 1 97.81 434 TRP A O 1
ATOM 3250 N N . THR A 1 435 ? 0.582 -27.281 9.57 1 97.5 435 THR A N 1
ATOM 3251 C CA . THR A 1 435 ? 1.818 -26.547 9.305 1 97.5 435 THR A CA 1
ATOM 3252 C C . THR A 1 435 ? 2.977 -27.141 10.102 1 97.5 435 THR A C 1
ATOM 3254 O O . THR A 1 435 ? 4.121 -27.141 9.641 1 97.5 435 THR A O 1
ATOM 3257 N N . ALA A 1 436 ? 2.717 -27.641 11.297 1 96.5 436 ALA A N 1
ATOM 3258 C CA . ALA A 1 436 ? 3.756 -28.312 12.078 1 96.5 436 ALA A CA 1
ATOM 3259 C C . ALA A 1 436 ? 4.289 -29.547 11.336 1 96.5 436 ALA A C 1
ATOM 3261 O O . ALA A 1 436 ? 5.492 -29.812 11.344 1 96.5 436 ALA A O 1
ATOM 3262 N N . ALA A 1 437 ? 3.361 -30.297 10.734 1 95.69 437 ALA A N 1
ATOM 3263 C CA . ALA A 1 437 ? 3.768 -31.453 9.953 1 95.69 437 ALA A CA 1
ATOM 3264 C C . ALA A 1 437 ? 4.633 -31.047 8.766 1 95.69 437 ALA A C 1
ATOM 3266 O O . ALA A 1 437 ? 5.633 -31.703 8.469 1 95.69 437 ALA A O 1
ATOM 3267 N N . LEU A 1 438 ? 4.254 -29.969 8.133 1 95.25 438 LEU A N 1
ATOM 3268 C CA . LEU A 1 438 ? 5.027 -29.469 7.004 1 95.25 438 LEU A CA 1
ATOM 3269 C C . LEU A 1 438 ? 6.402 -28.984 7.453 1 95.25 438 LEU A C 1
ATOM 3271 O O . LEU A 1 438 ? 7.406 -29.25 6.785 1 95.25 438 LEU A O 1
ATOM 3275 N N . ARG A 1 439 ? 6.441 -28.266 8.578 1 94.56 439 ARG A N 1
ATOM 3276 C CA . ARG A 1 439 ? 7.707 -27.766 9.094 1 94.56 439 ARG A CA 1
ATOM 3277 C C . ARG A 1 439 ? 8.648 -28.906 9.445 1 94.56 439 ARG A C 1
ATOM 3279 O O . ARG A 1 439 ? 9.859 -28.828 9.211 1 94.56 439 ARG A O 1
ATOM 3286 N N . ARG A 1 440 ? 8.141 -29.969 10.008 1 92.62 440 ARG A N 1
ATOM 3287 C CA . ARG A 1 440 ? 8.953 -31.125 10.344 1 92.62 440 ARG A CA 1
ATOM 3288 C C . ARG A 1 440 ? 9.555 -31.75 9.094 1 92.62 440 ARG A C 1
ATOM 3290 O O . ARG A 1 440 ? 10.711 -32.188 9.109 1 92.62 440 ARG A O 1
ATOM 3297 N N . LEU A 1 441 ? 8.766 -31.75 8.133 1 91.88 441 LEU A N 1
ATOM 3298 C CA . LEU A 1 441 ? 9.211 -32.344 6.875 1 91.88 441 LEU A CA 1
ATOM 3299 C C . LEU A 1 441 ? 10.312 -31.516 6.23 1 91.88 441 LEU A C 1
ATOM 3301 O O . LEU A 1 441 ? 11.312 -32.062 5.758 1 91.88 441 LEU A O 1
ATOM 3305 N N . ILE A 1 442 ? 10.133 -30.203 6.211 1 89.94 442 ILE A N 1
ATOM 3306 C CA . ILE A 1 442 ? 11.047 -29.297 5.539 1 89.94 442 ILE A CA 1
ATOM 3307 C C . ILE A 1 442 ? 12.32 -29.125 6.367 1 89.94 442 ILE A C 1
ATOM 3309 O O . ILE A 1 442 ? 13.406 -28.969 5.816 1 89.94 442 ILE A O 1
ATOM 3313 N N . GLY A 1 443 ? 12.227 -29.141 7.648 1 84.31 443 GLY A N 1
ATOM 3314 C CA . GLY A 1 443 ? 13.359 -29 8.547 1 84.31 443 GLY A CA 1
ATOM 3315 C C . GLY A 1 443 ? 14.312 -30.172 8.508 1 84.31 443 GLY A C 1
ATOM 3316 O O . GLY A 1 443 ? 15.469 -30.062 8.93 1 84.31 443 GLY A O 1
ATOM 3317 N N . ARG A 1 444 ? 13.93 -31.359 8.102 1 72 444 ARG A N 1
ATOM 3318 C CA . ARG A 1 444 ? 14.742 -32.562 8.008 1 72 444 ARG A CA 1
ATOM 3319 C C . ARG A 1 444 ? 15.75 -32.469 6.863 1 72 444 ARG A C 1
ATOM 3321 O O . ARG A 1 444 ? 16.672 -33.281 6.766 1 72 444 ARG A O 1
ATOM 3328 N N . VAL A 1 445 ? 15.555 -31.578 5.996 1 60.66 445 VAL A N 1
ATOM 3329 C CA . VAL A 1 445 ? 16.391 -31.453 4.805 1 60.66 445 VAL A CA 1
ATOM 3330 C C . VAL A 1 445 ? 17.703 -30.781 5.164 1 60.66 445 VAL A C 1
ATOM 3332 O O . VAL A 1 445 ? 17.719 -29.672 5.695 1 60.66 445 VAL A O 1
ATOM 3335 N N . PRO A 1 446 ? 18.781 -31.641 5.129 1 52.72 446 PRO A N 1
ATOM 3336 C CA . PRO A 1 446 ? 20.078 -30.984 5.34 1 52.72 446 PRO A CA 1
ATOM 3337 C C . PRO A 1 446 ? 20.281 -29.781 4.426 1 52.72 446 PRO A C 1
ATOM 3339 O O . PRO A 1 446 ? 19.812 -29.781 3.283 1 52.72 446 PRO A O 1
ATOM 3342 N N . ARG A 1 447 ? 20.297 -28.562 4.941 1 48.53 447 ARG A N 1
ATOM 3343 C CA . ARG A 1 447 ? 20.625 -27.406 4.117 1 48.53 447 ARG A CA 1
ATOM 3344 C C . ARG A 1 447 ? 21.828 -27.703 3.221 1 48.53 447 ARG A C 1
ATOM 3346 O O . ARG A 1 447 ? 22.875 -28.141 3.697 1 48.53 447 ARG A O 1
ATOM 3353 N N . ILE A 1 448 ? 21.609 -28.016 2.066 1 43.12 448 ILE A N 1
ATOM 3354 C CA . ILE A 1 448 ? 22.75 -28.094 1.166 1 43.12 448 ILE A CA 1
ATOM 3355 C C . ILE A 1 448 ? 23.562 -26.812 1.238 1 43.12 448 ILE A C 1
ATOM 3357 O O . ILE A 1 448 ? 23.031 -25.719 1.018 1 43.12 448 ILE A O 1
ATOM 3361 N N . PRO A 1 449 ? 24.75 -26.875 1.895 1 38.66 449 PRO A N 1
ATOM 3362 C CA . PRO A 1 449 ? 25.609 -25.688 1.962 1 38.66 449 PRO A CA 1
ATOM 3363 C C . PRO A 1 449 ? 25.812 -25.031 0.6 1 38.66 449 PRO A C 1
ATOM 3365 O O . PRO A 1 449 ? 25.922 -25.719 -0.415 1 38.66 449 PRO A O 1
ATOM 3368 N N . HIS A 1 450 ? 25.312 -23.906 0.456 1 36.62 450 HIS A N 1
ATOM 3369 C CA . HIS A 1 450 ? 25.75 -23.125 -0.706 1 36.62 450 HIS A CA 1
ATOM 3370 C C . HIS A 1 450 ? 27.266 -23.125 -0.829 1 36.62 450 HIS A C 1
ATOM 3372 O O . HIS A 1 450 ? 27.969 -22.875 0.154 1 36.62 450 HIS A O 1
ATOM 3378 N N . HIS A 1 451 ? 27.906 -23.812 -1.718 1 29.16 451 HIS A N 1
ATOM 3379 C CA . HIS A 1 451 ? 29.328 -23.734 -2.035 1 29.16 451 HIS A CA 1
ATOM 3380 C C . HIS A 1 451 ? 29.75 -22.281 -2.311 1 29.16 451 HIS A C 1
ATOM 3382 O O . HIS A 1 451 ? 29.188 -21.625 -3.186 1 29.16 451 HIS A O 1
ATOM 3388 N N . LYS A 1 452 ? 30.312 -21.531 -1.389 1 39.56 452 LYS A N 1
ATOM 3389 C CA . LYS A 1 452 ? 31.125 -20.328 -1.584 1 39.56 452 LYS A CA 1
ATOM 3390 C C . LYS A 1 452 ? 32.188 -20.562 -2.643 1 39.56 452 LYS A C 1
ATOM 3392 O O . LYS A 1 452 ? 33.375 -20.672 -2.316 1 39.56 452 LYS A O 1
ATOM 3397 N N . ASP A 1 453 ? 32.156 -21.438 -3.623 1 28.06 453 ASP A N 1
ATOM 3398 C CA . ASP A 1 453 ? 33.375 -21.656 -4.391 1 28.06 453 ASP A CA 1
ATOM 3399 C C . ASP A 1 453 ? 33.812 -20.375 -5.109 1 28.06 453 ASP A C 1
ATOM 3401 O O . ASP A 1 453 ? 35 -20.219 -5.449 1 28.06 453 ASP A O 1
ATOM 3405 N N . SER A 1 454 ? 33 -19.75 -6.059 1 25.44 454 SER A N 1
ATOM 3406 C CA . SER A 1 454 ? 33.781 -19.188 -7.148 1 25.44 454 SER A CA 1
ATOM 3407 C C . SER A 1 454 ? 34.406 -17.844 -6.754 1 25.44 454 SER A C 1
ATOM 3409 O O . SER A 1 454 ? 33.688 -16.844 -6.633 1 25.44 454 SER A O 1
ATOM 3411 N N . GLU A 1 455 ? 35.312 -17.797 -5.785 1 24.78 455 GLU A N 1
ATOM 3412 C CA . GLU A 1 455 ? 36.344 -16.766 -5.879 1 24.78 455 GLU A CA 1
ATOM 3413 C C . GLU A 1 455 ? 36.844 -16.625 -7.309 1 24.78 455 GLU A C 1
ATOM 3415 O O . GLU A 1 455 ? 37.344 -17.594 -7.891 1 24.78 455 GLU A O 1
ATOM 3420 N N . PRO A 1 456 ? 36.25 -15.617 -8.102 1 21.22 456 PRO A N 1
ATOM 3421 C CA . PRO A 1 456 ? 37.344 -15.219 -8.977 1 21.22 456 PRO A CA 1
ATOM 3422 C C . PRO A 1 456 ? 38.469 -14.492 -8.227 1 21.22 456 PRO A C 1
ATOM 3424 O O . PRO A 1 456 ? 38.219 -13.891 -7.18 1 21.22 456 PRO A O 1
ATOM 3427 N N . MET B 1 1 ? 25.156 19.312 -21.047 1 45.28 1 MET B N 1
ATOM 3428 C CA . MET B 1 1 ? 24.984 18.062 -20.281 1 45.28 1 MET B CA 1
ATOM 3429 C C . MET B 1 1 ? 23.578 17.516 -20.453 1 45.28 1 MET B C 1
ATOM 3431 O O . MET B 1 1 ? 22.609 18.266 -20.516 1 45.28 1 MET B O 1
ATOM 3435 N N . PRO B 1 2 ? 23.438 16.359 -20.938 1 57.72 2 PRO B N 1
ATOM 3436 C CA . PRO B 1 2 ? 22.078 15.875 -21.172 1 57.72 2 PRO B CA 1
ATOM 3437 C C . PRO B 1 2 ? 21.156 16.094 -19.984 1 57.72 2 PRO B C 1
ATOM 3439 O O . PRO B 1 2 ? 21.609 16.062 -18.828 1 57.72 2 PRO B O 1
ATOM 3442 N N . ILE B 1 3 ? 20.031 16.703 -20.219 1 64.69 3 ILE B N 1
ATOM 3443 C CA . ILE B 1 3 ? 19.031 16.938 -19.188 1 64.69 3 ILE B CA 1
ATOM 3444 C C . ILE B 1 3 ? 18.719 15.625 -18.469 1 64.69 3 ILE B C 1
ATOM 3446 O O . ILE B 1 3 ? 18.359 14.633 -19.094 1 64.69 3 ILE B O 1
ATOM 3450 N N . PRO B 1 4 ? 19.109 15.641 -17.25 1 79.38 4 PRO B N 1
ATOM 3451 C CA . PRO B 1 4 ? 18.859 14.406 -16.5 1 79.38 4 PRO B CA 1
ATOM 3452 C C . PRO B 1 4 ? 17.391 13.984 -16.547 1 79.38 4 PRO B C 1
ATOM 3454 O O . PRO B 1 4 ? 16.5 14.82 -16.703 1 79.38 4 PRO B O 1
ATOM 3457 N N . SER B 1 5 ? 17.203 12.727 -16.578 1 91.69 5 SER B N 1
ATOM 3458 C CA . SER B 1 5 ? 15.852 12.195 -16.484 1 91.69 5 SER B CA 1
ATOM 3459 C C . SER B 1 5 ? 15.188 12.602 -15.18 1 91.69 5 SER B C 1
ATOM 3461 O O . SER B 1 5 ? 15.867 12.906 -14.195 1 91.69 5 SER B O 1
ATOM 3463 N N . PRO B 1 6 ? 13.93 12.758 -15.109 1 95.62 6 PRO B N 1
ATOM 3464 C CA . PRO B 1 6 ? 13.203 13.219 -13.922 1 95.62 6 PRO B CA 1
ATOM 3465 C C . PRO B 1 6 ? 13.594 12.438 -12.664 1 95.62 6 PRO B C 1
ATOM 3467 O O . PRO B 1 6 ? 13.844 13.039 -11.617 1 95.62 6 PRO B O 1
ATOM 3470 N N . THR B 1 7 ? 13.664 11.125 -12.719 1 97.44 7 THR B N 1
ATOM 3471 C CA . THR B 1 7 ? 13.992 10.336 -11.539 1 97.44 7 THR B CA 1
ATOM 3472 C C . THR B 1 7 ? 15.398 10.664 -11.039 1 97.44 7 THR B C 1
ATOM 3474 O O . THR B 1 7 ? 15.609 10.867 -9.844 1 97.44 7 THR B O 1
ATOM 3477 N N . ALA B 1 8 ? 16.344 10.711 -11.945 1 96.38 8 ALA B N 1
ATOM 3478 C CA . ALA B 1 8 ? 17.719 11.039 -11.586 1 96.38 8 ALA B CA 1
ATOM 3479 C C . ALA B 1 8 ? 17.828 12.453 -11.031 1 96.38 8 ALA B C 1
ATOM 3481 O O . ALA B 1 8 ? 18.562 12.703 -10.078 1 96.38 8 ALA B O 1
ATOM 3482 N N . ALA B 1 9 ? 17.109 13.398 -11.656 1 95.5 9 ALA B N 1
ATOM 3483 C CA . ALA B 1 9 ? 17.141 14.797 -11.227 1 95.5 9 ALA B CA 1
ATOM 3484 C C . ALA B 1 9 ? 16.594 14.938 -9.805 1 95.5 9 ALA B C 1
ATOM 3486 O O . ALA B 1 9 ? 17.125 15.734 -9.016 1 95.5 9 ALA B O 1
ATOM 3487 N N . LEU B 1 10 ? 15.555 14.227 -9.484 1 96.88 10 LEU B N 1
ATOM 3488 C CA . LEU B 1 10 ? 14.953 14.273 -8.156 1 96.88 10 LEU B CA 1
ATOM 3489 C C . LEU B 1 10 ? 15.914 13.711 -7.109 1 96.88 10 LEU B C 1
ATOM 3491 O O . LEU B 1 10 ? 16.047 14.273 -6.016 1 96.88 10 LEU B O 1
ATOM 3495 N N . VAL B 1 11 ? 16.562 12.594 -7.441 1 97.62 11 VAL B N 1
ATOM 3496 C CA . VAL B 1 11 ? 17.531 11.977 -6.543 1 97.62 11 VAL B CA 1
ATOM 3497 C C . VAL B 1 11 ? 18.688 12.93 -6.309 1 97.62 11 VAL B C 1
ATOM 3499 O O . VAL B 1 11 ? 19.125 13.125 -5.168 1 97.62 11 VAL B O 1
ATOM 3502 N N . ASP B 1 12 ? 19.172 13.57 -7.395 1 95.62 12 ASP B N 1
ATOM 3503 C CA . ASP B 1 12 ? 20.266 14.523 -7.293 1 95.62 12 ASP B CA 1
ATOM 3504 C C . ASP B 1 12 ? 19.891 15.727 -6.438 1 95.62 12 ASP B C 1
ATOM 3506 O O . ASP B 1 12 ? 20.688 16.203 -5.633 1 95.62 12 ASP B O 1
ATOM 3510 N N . LEU B 1 13 ? 18.672 16.156 -6.609 1 93.44 13 LEU B N 1
ATOM 3511 C CA . LEU B 1 13 ? 18.172 17.266 -5.812 1 93.44 13 LEU B CA 1
ATOM 3512 C C . LEU B 1 13 ? 18.188 16.922 -4.328 1 93.44 13 LEU B C 1
ATOM 3514 O O . LEU B 1 13 ? 18.672 17.703 -3.506 1 93.44 13 LEU B O 1
ATOM 3518 N N . GLY B 1 14 ? 17.641 15.82 -3.988 1 94.69 14 GLY B N 1
ATOM 3519 C CA . GLY B 1 14 ? 17.531 15.422 -2.594 1 94.69 14 GLY B CA 1
ATOM 3520 C C . GLY B 1 14 ? 18.875 15.148 -1.938 1 94.69 14 GLY B C 1
ATOM 3521 O O . GLY B 1 14 ? 19.094 15.531 -0.79 1 94.69 14 GLY B O 1
ATOM 3522 N N . LEU B 1 15 ? 19.75 14.484 -2.658 1 96.5 15 LEU B N 1
ATOM 3523 C CA . LEU B 1 15 ? 21.031 14.078 -2.09 1 96.5 15 LEU B CA 1
ATOM 3524 C C . LEU B 1 15 ? 22.031 15.227 -2.127 1 96.5 15 LEU B C 1
ATOM 3526 O O . LEU B 1 15 ? 23.016 15.227 -1.381 1 96.5 15 LEU B O 1
ATOM 3530 N N . GLY B 1 16 ? 21.781 16.203 -2.934 1 95.38 16 GLY B N 1
ATOM 3531 C CA . GLY B 1 16 ? 22.734 17.297 -3.139 1 95.38 16 GLY B CA 1
ATOM 3532 C C . GLY B 1 16 ? 22.625 18.375 -2.084 1 95.38 16 GLY B C 1
ATOM 3533 O O . GLY B 1 16 ? 23.531 19.203 -1.945 1 95.38 16 GLY B O 1
ATOM 3534 N N . LEU B 1 17 ? 21.609 18.391 -1.304 1 95.62 17 LEU B N 1
ATOM 3535 C CA . LEU B 1 17 ? 21.406 19.422 -0.295 1 95.62 17 LEU B CA 1
ATOM 3536 C C . LEU B 1 17 ? 22.344 19.203 0.894 1 95.62 17 LEU B C 1
ATOM 3538 O O . LEU B 1 17 ? 22.531 18.062 1.336 1 95.62 17 LEU B O 1
ATOM 3542 N N . ARG B 1 18 ? 22.969 20.297 1.384 1 96.56 18 ARG B N 1
ATOM 3543 C CA . ARG B 1 18 ? 23.797 20.312 2.586 1 96.56 18 ARG B CA 1
ATOM 3544 C C . ARG B 1 18 ? 23.25 21.281 3.623 1 96.56 18 ARG B C 1
ATOM 3546 O O . ARG B 1 18 ? 22.75 22.359 3.275 1 96.56 18 ARG B O 1
ATOM 3553 N N . HIS B 1 19 ? 23.281 20.828 4.836 1 97.06 19 HIS B N 1
ATOM 3554 C CA . HIS B 1 19 ? 22.719 21.625 5.918 1 97.06 19 HIS B CA 1
ATOM 3555 C C . HIS B 1 19 ? 23.25 23.062 5.875 1 97.06 19 HIS B C 1
ATOM 3557 O O . HIS B 1 19 ? 22.484 24.016 6.008 1 97.06 19 HIS B O 1
ATOM 3563 N N . ASP B 1 20 ? 24.531 23.172 5.672 1 96.31 20 ASP B N 1
ATOM 3564 C CA . ASP B 1 20 ? 25.188 24.469 5.746 1 96.31 20 ASP B CA 1
ATOM 3565 C C . ASP B 1 20 ? 24.797 25.359 4.566 1 96.31 20 ASP B C 1
ATOM 3567 O O . ASP B 1 20 ? 24.984 26.578 4.609 1 96.31 20 ASP B O 1
ATOM 3571 N N . ASP B 1 21 ? 24.266 24.812 3.543 1 94.19 21 ASP B N 1
ATOM 3572 C CA . ASP B 1 21 ? 23.875 25.578 2.361 1 94.19 21 ASP B CA 1
ATOM 3573 C C . ASP B 1 21 ? 22.406 25.984 2.441 1 94.19 21 ASP B C 1
ATOM 3575 O O . ASP B 1 21 ? 21.922 26.781 1.627 1 94.19 21 ASP B O 1
ATOM 3579 N N . LEU B 1 22 ? 21.672 25.469 3.424 1 97.06 22 LEU B N 1
ATOM 3580 C CA . LEU B 1 22 ? 20.266 25.859 3.584 1 97.06 22 LEU B CA 1
ATOM 3581 C C . LEU B 1 22 ? 20.156 27.281 4.109 1 97.06 22 LEU B C 1
ATOM 3583 O O . LEU B 1 22 ? 20.781 27.625 5.117 1 97.06 22 LEU B O 1
ATOM 3587 N N . PRO B 1 23 ? 19.359 28.109 3.4 1 96.56 23 PRO B N 1
ATOM 3588 C CA . PRO B 1 23 ? 19.094 29.438 3.961 1 96.56 23 PRO B CA 1
ATOM 3589 C C . PRO B 1 23 ? 18.484 29.375 5.355 1 96.56 23 PRO B C 1
ATOM 3591 O O . PRO B 1 23 ? 17.766 28.422 5.672 1 96.56 23 PRO B O 1
ATOM 3594 N N . GLU B 1 24 ? 18.734 30.406 6.137 1 96.31 24 GLU B N 1
ATOM 3595 C CA . GLU B 1 24 ? 18.281 30.406 7.523 1 96.31 24 GLU B CA 1
ATOM 3596 C C . GLU B 1 24 ? 16.75 30.328 7.598 1 96.31 24 GLU B C 1
ATOM 3598 O O . GLU B 1 24 ? 16.203 29.719 8.516 1 96.31 24 GLU B O 1
ATOM 3603 N N . ASP B 1 25 ? 16.031 31 6.734 1 96.62 25 ASP B N 1
ATOM 3604 C CA . ASP B 1 25 ? 14.57 30.953 6.758 1 96.62 25 ASP B CA 1
ATOM 3605 C C . ASP B 1 25 ? 14.062 29.531 6.512 1 96.62 25 ASP B C 1
ATOM 3607 O O . ASP B 1 25 ? 13.086 29.109 7.125 1 96.62 25 ASP B O 1
ATOM 3611 N N . ILE B 1 26 ? 14.773 28.766 5.621 1 97.56 26 ILE B N 1
ATOM 3612 C CA . ILE B 1 26 ? 14.414 27.391 5.336 1 97.56 26 ILE B CA 1
ATOM 3613 C C . ILE B 1 26 ? 14.625 26.531 6.586 1 97.56 26 ILE B C 1
ATOM 3615 O O . ILE B 1 26 ? 13.773 25.719 6.941 1 97.56 26 ILE B O 1
ATOM 3619 N N . ARG B 1 27 ? 15.734 26.703 7.258 1 98 27 ARG B N 1
ATOM 3620 C CA . ARG B 1 27 ? 16.016 25.984 8.492 1 98 27 ARG B CA 1
ATOM 3621 C C . ARG B 1 27 ? 14.984 26.312 9.57 1 98 27 ARG B C 1
ATOM 3623 O O . ARG B 1 27 ? 14.523 25.422 10.281 1 98 27 ARG B O 1
ATOM 3630 N N . SER B 1 28 ? 14.656 27.594 9.656 1 97.88 28 SER B N 1
ATOM 3631 C CA . SER B 1 28 ? 13.672 28.031 10.633 1 97.88 28 SER B CA 1
ATOM 3632 C C . SER B 1 28 ? 12.312 27.375 10.383 1 97.88 28 SER B C 1
ATOM 3634 O O . SER B 1 28 ? 11.664 26.891 11.312 1 97.88 28 SER B O 1
ATOM 3636 N N . ILE B 1 29 ? 11.875 27.375 9.141 1 98.31 29 ILE B N 1
ATOM 3637 C CA . ILE B 1 29 ? 10.586 26.781 8.781 1 98.31 29 ILE B CA 1
ATOM 3638 C C . ILE B 1 29 ? 10.594 25.297 9.102 1 98.31 29 ILE B C 1
ATOM 3640 O O . ILE B 1 29 ? 9.602 24.75 9.594 1 98.31 29 ILE B O 1
ATOM 3644 N N . ALA B 1 30 ? 11.695 24.641 8.836 1 98.62 30 ALA B N 1
ATOM 3645 C CA . ALA B 1 30 ? 11.812 23.219 9.141 1 98.62 30 ALA B CA 1
ATOM 3646 C C . ALA B 1 30 ? 11.695 22.969 10.648 1 98.62 30 ALA B C 1
ATOM 3648 O O . ALA B 1 30 ? 11.008 22.031 11.078 1 98.62 30 ALA B O 1
ATOM 3649 N N . ARG B 1 31 ? 12.375 23.797 11.477 1 98.62 31 ARG B N 1
ATOM 3650 C CA . ARG B 1 31 ? 12.266 23.688 12.93 1 98.62 31 ARG B CA 1
ATOM 3651 C C . ARG B 1 31 ? 10.836 23.953 13.391 1 98.62 31 ARG B C 1
ATOM 3653 O O . ARG B 1 31 ? 10.336 23.25 14.281 1 98.62 31 ARG B O 1
ATOM 3660 N N . HIS B 1 32 ? 10.227 24.953 12.805 1 98.69 32 HIS B N 1
ATOM 3661 C CA . HIS B 1 32 ? 8.844 25.281 13.141 1 98.69 32 HIS B CA 1
ATOM 3662 C C . HIS B 1 32 ? 7.91 24.125 12.805 1 98.69 32 HIS B C 1
ATOM 3664 O O . HIS B 1 32 ? 6.961 23.859 13.547 1 98.69 32 HIS B O 1
ATOM 3670 N N . SER B 1 33 ? 8.148 23.5 11.688 1 98.69 33 SER B N 1
ATOM 3671 C CA . SER B 1 33 ? 7.328 22.359 11.297 1 98.69 33 SER B CA 1
ATOM 3672 C C . SER B 1 33 ? 7.449 21.219 12.297 1 98.69 33 SER B C 1
ATOM 3674 O O . SER B 1 33 ? 6.465 20.516 12.586 1 98.69 33 SER B O 1
ATOM 3676 N N . LEU B 1 34 ? 8.641 21 12.797 1 98.81 34 LEU B N 1
ATOM 3677 C CA . LEU B 1 34 ? 8.852 19.969 13.812 1 98.81 34 LEU B CA 1
ATOM 3678 C C . LEU B 1 34 ? 8.094 20.312 15.094 1 98.81 34 LEU B C 1
ATOM 3680 O O . LEU B 1 34 ? 7.449 19.438 15.688 1 98.81 34 LEU B O 1
ATOM 3684 N N . LEU B 1 35 ? 8.188 21.562 15.516 1 98.69 35 LEU B N 1
ATOM 3685 C CA . LEU B 1 35 ? 7.461 22.031 16.688 1 98.69 35 LEU B CA 1
ATOM 3686 C C . LEU B 1 35 ? 5.961 21.812 16.531 1 98.69 35 LEU B C 1
ATOM 3688 O O . LEU B 1 35 ? 5.309 21.266 17.422 1 98.69 35 LEU B O 1
ATOM 3692 N N . ASP B 1 36 ? 5.465 22.234 15.422 1 98.38 36 ASP B N 1
ATOM 3693 C CA . ASP B 1 36 ? 4.043 22.078 15.117 1 98.38 36 ASP B CA 1
ATOM 3694 C C . ASP B 1 36 ? 3.646 20.594 15.109 1 98.38 36 ASP B C 1
ATOM 3696 O O . ASP B 1 36 ? 2.637 20.219 15.703 1 98.38 36 ASP B O 1
ATOM 3700 N N . TRP B 1 37 ? 4.445 19.812 14.469 1 98.44 37 TRP B N 1
ATOM 3701 C CA . TRP B 1 37 ? 4.176 18.391 14.305 1 98.44 37 TRP B CA 1
ATOM 3702 C C . TRP B 1 37 ? 4.094 17.688 15.656 1 98.44 37 TRP B C 1
ATOM 3704 O O . TRP B 1 37 ? 3.168 16.922 15.898 1 98.44 37 TRP B O 1
ATOM 3714 N N . ILE B 1 38 ? 5.023 17.922 16.531 1 97.88 38 ILE B N 1
ATOM 3715 C CA . ILE B 1 38 ? 5.059 17.266 17.844 1 97.88 38 ILE B CA 1
ATOM 3716 C C . ILE B 1 38 ? 3.805 17.625 18.641 1 97.88 38 ILE B C 1
ATOM 3718 O O . ILE B 1 38 ? 3.178 16.75 19.25 1 97.88 38 ILE B O 1
ATOM 3722 N N . GLY B 1 39 ? 3.502 18.922 18.641 1 96.62 39 GLY B N 1
ATOM 3723 C CA . GLY B 1 39 ? 2.303 19.344 19.344 1 96.62 39 GLY B CA 1
ATOM 3724 C C . GLY B 1 39 ? 1.042 18.672 18.844 1 96.62 39 GLY B C 1
ATOM 3725 O O . GLY B 1 39 ? 0.238 18.188 19.625 1 96.62 39 GLY B O 1
ATOM 3726 N N . VAL B 1 40 ? 0.885 18.641 17.547 1 96.56 40 VAL B N 1
ATOM 3727 C CA . VAL B 1 40 ? -0.309 18.062 16.922 1 96.56 40 VAL B CA 1
ATOM 3728 C C . VAL B 1 40 ? -0.348 16.562 17.156 1 96.56 40 VAL B C 1
ATOM 3730 O O . VAL B 1 40 ? -1.41 16 17.438 1 96.56 40 VAL B O 1
ATOM 3733 N N . LEU B 1 41 ? 0.809 15.906 17.047 1 97.31 41 LEU B N 1
ATOM 3734 C CA . LEU B 1 41 ? 0.907 14.469 17.266 1 97.31 41 LEU B CA 1
ATOM 3735 C C . LEU B 1 41 ? 0.456 14.109 18.688 1 97.31 41 LEU B C 1
ATOM 3737 O O . LEU B 1 41 ? -0.369 13.211 18.875 1 97.31 41 LEU B O 1
ATOM 3741 N N . LEU B 1 42 ? 0.988 14.805 19.656 1 96.19 42 LEU B N 1
ATOM 3742 C CA . LEU B 1 42 ? 0.665 14.508 21.047 1 96.19 42 LEU B CA 1
ATOM 3743 C C . LEU B 1 42 ? -0.809 14.781 21.344 1 96.19 42 LEU B C 1
ATOM 3745 O O . LEU B 1 42 ? -1.454 14.023 22.062 1 96.19 42 LEU B O 1
ATOM 3749 N N . ALA B 1 43 ? -1.317 15.828 20.734 1 93 43 ALA B N 1
ATOM 3750 C CA . ALA B 1 43 ? -2.727 16.172 20.922 1 93 43 ALA B CA 1
ATOM 3751 C C . ALA B 1 43 ? -3.633 15.094 20.328 1 93 43 ALA B C 1
ATOM 3753 O O . ALA B 1 43 ? -4.742 14.867 20.828 1 93 43 ALA B O 1
ATOM 3754 N N . GLY B 1 44 ? -3.162 14.422 19.281 1 93.62 44 GLY B N 1
ATOM 3755 C CA . GLY B 1 44 ? -3.971 13.422 18.594 1 93.62 44 GLY B CA 1
ATOM 3756 C C . GLY B 1 44 ? -3.699 12.008 19.062 1 93.62 44 GLY B C 1
ATOM 3757 O O . GLY B 1 44 ? -4.289 11.055 18.562 1 93.62 44 GLY B O 1
ATOM 3758 N N . TRP B 1 45 ? -2.941 11.805 20.094 1 95.56 45 TRP B N 1
ATOM 3759 C CA . TRP B 1 45 ? -2.379 10.516 20.453 1 95.56 45 TRP B CA 1
ATOM 3760 C C . TRP B 1 45 ? -3.471 9.562 20.938 1 95.56 45 TRP B C 1
ATOM 3762 O O . TRP B 1 45 ? -3.391 8.352 20.703 1 95.56 45 TRP B O 1
ATOM 3772 N N . ASP B 1 46 ? -4.469 10.086 21.594 1 93.38 46 ASP B N 1
ATOM 3773 C CA . ASP B 1 46 ? -5.438 9.227 22.266 1 93.38 46 ASP B CA 1
ATOM 3774 C C . ASP B 1 46 ? -6.609 8.883 21.344 1 93.38 46 ASP B C 1
ATOM 3776 O O . ASP B 1 46 ? -7.559 8.219 21.75 1 93.38 46 ASP B O 1
ATOM 3780 N N . ASP B 1 47 ? -6.527 9.375 20.125 1 93.38 47 ASP B N 1
ATOM 3781 C CA . ASP B 1 47 ? -7.57 9.031 19.156 1 93.38 47 ASP B CA 1
ATOM 3782 C C . ASP B 1 47 ? -7.75 7.516 19.078 1 93.38 47 ASP B C 1
ATOM 3784 O O . ASP B 1 47 ? -6.773 6.766 19.062 1 93.38 47 ASP B O 1
ATOM 3788 N N . PRO B 1 48 ? -9.008 7.031 18.984 1 95.06 48 PRO B N 1
ATOM 3789 C CA . PRO B 1 48 ? -9.273 5.594 18.938 1 95.06 48 PRO B CA 1
ATOM 3790 C C . PRO B 1 48 ? -8.562 4.887 17.797 1 95.06 48 PRO B C 1
ATOM 3792 O O . PRO B 1 48 ? -8.078 3.766 17.953 1 95.06 48 PRO B O 1
ATOM 3795 N N . ALA B 1 49 ? -8.469 5.449 16.641 1 96.88 49 ALA B N 1
ATOM 3796 C CA . ALA B 1 49 ? -7.797 4.84 15.492 1 96.88 49 ALA B CA 1
ATOM 3797 C C . ALA B 1 49 ? -6.309 4.652 15.766 1 96.88 49 ALA B C 1
ATOM 3799 O O . ALA B 1 49 ? -5.723 3.637 15.391 1 96.88 49 ALA B O 1
ATOM 3800 N N . VAL B 1 50 ? -5.703 5.637 16.391 1 97.94 50 VAL B N 1
ATOM 3801 C CA . VAL B 1 50 ? -4.293 5.57 16.734 1 97.94 50 VAL B CA 1
ATOM 3802 C C . VAL B 1 50 ? -4.062 4.449 17.75 1 97.94 50 VAL B C 1
ATOM 3804 O O . VAL B 1 50 ? -3.102 3.686 17.625 1 97.94 50 VAL B O 1
ATOM 3807 N N . GLN B 1 51 ? -4.957 4.328 18.688 1 97.94 51 GLN B N 1
ATOM 3808 C CA . GLN B 1 51 ? -4.828 3.295 19.719 1 97.94 51 GLN B CA 1
ATOM 3809 C C . GLN B 1 51 ? -4.988 1.903 19.109 1 97.94 51 GLN B C 1
ATOM 3811 O O . GLN B 1 51 ? -4.355 0.948 19.562 1 97.94 51 GLN B O 1
ATOM 3816 N N . ILE B 1 52 ? -5.836 1.746 18.125 1 98.62 52 ILE B N 1
ATOM 3817 C CA . ILE B 1 52 ? -5.984 0.473 17.422 1 98.62 52 ILE B CA 1
ATOM 3818 C C . ILE B 1 52 ? -4.664 0.093 16.75 1 98.62 52 ILE B C 1
ATOM 3820 O O . ILE B 1 52 ? -4.219 -1.052 16.859 1 98.62 52 ILE B O 1
ATOM 3824 N N . LEU B 1 53 ? -4.047 1.034 16.047 1 98.56 53 LEU B N 1
ATOM 3825 C CA . LEU B 1 53 ? -2.764 0.785 15.398 1 98.56 53 LEU B CA 1
ATOM 3826 C C . LEU B 1 53 ? -1.703 0.407 16.422 1 98.56 53 LEU B C 1
ATOM 3828 O O . LEU B 1 53 ? -0.905 -0.505 16.188 1 98.56 53 LEU B O 1
ATOM 3832 N N . ARG B 1 54 ? -1.696 1.133 17.516 1 97.81 54 ARG B N 1
ATOM 3833 C CA . ARG B 1 54 ? -0.749 0.84 18.594 1 97.81 54 ARG B CA 1
ATOM 3834 C C . ARG B 1 54 ? -0.965 -0.564 19.141 1 97.81 54 ARG B C 1
ATOM 3836 O O . ARG B 1 54 ? -0.004 -1.296 19.391 1 97.81 54 ARG B O 1
ATOM 3843 N N . ALA B 1 55 ? -2.203 -0.899 19.375 1 97.81 55 ALA B N 1
ATOM 3844 C CA . ALA B 1 55 ? -2.521 -2.227 19.891 1 97.81 55 ALA B CA 1
ATOM 3845 C C . ALA B 1 55 ? -2.061 -3.318 18.938 1 97.81 55 ALA B C 1
ATOM 3847 O O . ALA B 1 55 ? -1.54 -4.352 19.359 1 97.81 55 ALA B O 1
ATOM 3848 N N . GLN B 1 56 ? -2.275 -3.133 17.672 1 97.75 56 GLN B N 1
ATOM 3849 C CA . GLN B 1 56 ? -1.819 -4.094 16.672 1 97.75 56 GLN B CA 1
ATOM 3850 C C . GLN B 1 56 ? -0.303 -4.254 16.719 1 97.75 56 GLN B C 1
ATOM 3852 O O . GLN B 1 56 ? 0.209 -5.375 16.656 1 97.75 56 GLN B O 1
ATOM 3857 N N . ALA B 1 57 ? 0.4 -3.146 16.75 1 97.06 57 ALA B N 1
ATOM 3858 C CA . ALA B 1 57 ? 1.859 -3.168 16.797 1 97.06 57 ALA B CA 1
ATOM 3859 C C . ALA B 1 57 ? 2.35 -3.893 18.047 1 97.06 57 ALA B C 1
ATOM 3861 O O . ALA B 1 57 ? 3.301 -4.676 17.984 1 97.06 57 ALA B O 1
ATOM 3862 N N . THR B 1 58 ? 1.719 -3.604 19.156 1 95.94 58 THR B N 1
ATOM 3863 C CA . THR B 1 58 ? 2.086 -4.227 20.422 1 95.94 58 THR B CA 1
ATOM 3864 C C . THR B 1 58 ? 1.903 -5.742 20.359 1 95.94 58 THR B C 1
ATOM 3866 O O . THR B 1 58 ? 2.758 -6.496 20.812 1 95.94 58 THR B O 1
ATOM 3869 N N . GLU B 1 59 ? 0.816 -6.156 19.781 1 96.06 59 GLU B N 1
ATOM 3870 C CA . GLU B 1 59 ? 0.536 -7.582 19.672 1 96.06 59 GLU B CA 1
ATOM 3871 C C . GLU B 1 59 ? 1.576 -8.273 18.797 1 96.06 59 GLU B C 1
ATOM 3873 O O . GLU B 1 59 ? 1.929 -9.43 19.031 1 96.06 59 GLU B O 1
ATOM 3878 N N . ARG B 1 60 ? 2.068 -7.637 17.766 1 95.56 60 ARG B N 1
ATOM 3879 C CA . ARG B 1 60 ? 3.078 -8.211 16.875 1 95.56 60 ARG B CA 1
ATOM 3880 C C . ARG B 1 60 ? 4.402 -8.406 17.609 1 95.56 60 ARG B C 1
ATOM 3882 O O . ARG B 1 60 ? 5.164 -9.32 17.297 1 95.56 60 ARG B O 1
ATOM 3889 N N . GLY B 1 61 ? 4.73 -7.5 18.531 1 95.31 61 GLY B N 1
ATOM 3890 C CA . GLY B 1 61 ? 5.84 -7.688 19.453 1 95.31 61 GLY B CA 1
ATOM 3891 C C . GLY B 1 61 ? 7.199 -7.566 18.797 1 95.31 61 GLY B C 1
ATOM 3892 O O . GLY B 1 61 ? 8.109 -8.336 19.094 1 95.31 61 GLY B O 1
ATOM 3893 N N . ALA B 1 62 ? 7.34 -6.637 17.844 1 95.62 62 ALA B N 1
ATOM 3894 C CA . ALA B 1 62 ? 8.633 -6.406 17.203 1 95.62 62 ALA B CA 1
ATOM 3895 C C . ALA B 1 62 ? 9.609 -5.73 18.172 1 95.62 62 ALA B C 1
ATOM 3897 O O . ALA B 1 62 ? 9.203 -5.242 19.234 1 95.62 62 ALA B O 1
ATOM 3898 N N . LEU B 1 63 ? 10.867 -5.746 17.875 1 96.06 63 LEU B N 1
ATOM 3899 C CA . LEU B 1 63 ? 11.898 -5.152 18.719 1 96.06 63 LEU B CA 1
ATOM 3900 C C . LEU B 1 63 ? 11.711 -3.643 18.812 1 96.06 63 LEU B C 1
ATOM 3902 O O . LEU B 1 63 ? 11.414 -2.977 17.828 1 96.06 63 LEU B O 1
ATOM 3906 N N . PRO B 1 64 ? 11.805 -3.08 19.922 1 96.12 64 PRO B N 1
ATOM 3907 C CA . PRO B 1 64 ? 11.633 -1.643 20.141 1 96.12 64 PRO B CA 1
ATOM 3908 C C . PRO B 1 64 ? 12.852 -0.825 19.719 1 96.12 64 PRO B C 1
ATOM 3910 O O . PRO B 1 64 ? 13.797 -0.688 20.5 1 96.12 64 PRO B O 1
ATOM 3913 N N . ARG B 1 65 ? 12.773 -0.176 18.578 1 96.44 65 ARG B N 1
ATOM 3914 C CA . ARG B 1 65 ? 13.961 0.473 18.047 1 96.44 65 ARG B CA 1
ATOM 3915 C C . ARG B 1 65 ? 13.672 1.918 17.656 1 96.44 65 ARG B C 1
ATOM 3917 O O . ARG B 1 65 ? 14.586 2.674 17.312 1 96.44 65 ARG B O 1
ATOM 3924 N N . ALA B 1 66 ? 12.461 2.322 17.656 1 97.75 66 ALA B N 1
ATOM 3925 C CA . ALA B 1 66 ? 12.055 3.688 17.344 1 97.75 66 ALA B CA 1
ATOM 3926 C C . ALA B 1 66 ? 10.969 4.176 18.297 1 97.75 66 ALA B C 1
ATOM 3928 O O . ALA B 1 66 ? 10.094 3.404 18.703 1 97.75 66 ALA B O 1
ATOM 3929 N N . THR B 1 67 ? 10.914 5.426 18.562 1 97.19 67 THR B N 1
ATOM 3930 C CA . THR B 1 67 ? 10.078 6.016 19.609 1 97.19 67 THR B CA 1
ATOM 3931 C C . THR B 1 67 ? 8.641 6.195 19.109 1 97.19 67 THR B C 1
ATOM 3933 O O . THR B 1 67 ? 8.422 6.684 18 1 97.19 67 THR B O 1
ATOM 3936 N N . LEU B 1 68 ? 7.719 5.711 19.844 1 96.88 68 LEU B N 1
ATOM 3937 C CA . LEU B 1 68 ? 6.332 6.16 19.781 1 96.88 68 LEU B CA 1
ATOM 3938 C C . LEU B 1 68 ? 6.129 7.418 20.625 1 96.88 68 LEU B C 1
ATOM 3940 O O . LEU B 1 68 ? 5.992 7.336 21.844 1 96.88 68 LEU B O 1
ATOM 3944 N N . LEU B 1 69 ? 6.035 8.492 20 1 93.06 69 LEU B N 1
ATOM 3945 C CA . LEU B 1 69 ? 6.25 9.789 20.625 1 93.06 69 LEU B CA 1
ATOM 3946 C C . LEU B 1 69 ? 5.156 10.078 21.656 1 93.06 69 LEU B C 1
ATOM 3948 O O . LEU B 1 69 ? 5.383 10.812 22.625 1 93.06 69 LEU B O 1
ATOM 3952 N N . GLY B 1 70 ? 4.023 9.555 21.516 1 91.56 70 GLY B N 1
ATOM 3953 C CA . GLY B 1 70 ? 2.926 9.852 22.422 1 91.56 70 GLY B CA 1
ATOM 3954 C C . GLY B 1 70 ? 2.924 8.984 23.656 1 91.56 70 GLY B C 1
ATOM 3955 O O . GLY B 1 70 ? 2.146 9.219 24.594 1 91.56 70 GLY B O 1
ATOM 3956 N N . SER B 1 71 ? 3.609 7.887 23.859 1 84.56 71 SER B N 1
ATOM 3957 C CA . SER B 1 71 ? 3.572 6.973 25 1 84.56 71 SER B CA 1
ATOM 3958 C C . SER B 1 71 ? 4.961 6.77 25.594 1 84.56 71 SER B C 1
ATOM 3960 O O . SER B 1 71 ? 5.125 6.035 26.562 1 84.56 71 SER B O 1
ATOM 3962 N N . ALA B 1 72 ? 5.961 7.441 25.219 1 81.38 72 ALA B N 1
ATOM 3963 C CA . ALA B 1 72 ? 7.332 7.289 25.703 1 81.38 72 ALA B CA 1
ATOM 3964 C C . ALA B 1 72 ? 7.832 5.859 25.5 1 81.38 72 ALA B C 1
ATOM 3966 O O . ALA B 1 72 ? 8.789 5.43 26.141 1 81.38 72 ALA B O 1
ATOM 3967 N N . GLU B 1 73 ? 7.184 5.035 24.812 1 91.38 73 GLU B N 1
ATOM 3968 C CA . GLU B 1 73 ? 7.582 3.684 24.422 1 91.38 73 GLU B CA 1
ATOM 3969 C C . GLU B 1 73 ? 8.32 3.682 23.094 1 91.38 73 GLU B C 1
ATOM 3971 O O . GLU B 1 73 ? 8.43 4.723 22.438 1 91.38 73 GLU B O 1
ATOM 3976 N N . ARG B 1 74 ? 8.906 2.559 22.906 1 95.44 74 ARG B N 1
ATOM 3977 C CA . ARG B 1 74 ? 9.516 2.332 21.609 1 95.44 74 ARG B CA 1
ATOM 3978 C C . ARG B 1 74 ? 8.898 1.126 20.906 1 95.44 74 ARG B C 1
ATOM 3980 O O . ARG B 1 74 ? 8.281 0.279 21.547 1 95.44 74 ARG B O 1
ATOM 3987 N N . GLY B 1 75 ? 8.969 1.106 19.672 1 95.5 75 GLY B N 1
ATOM 3988 C CA . GLY B 1 75 ? 8.492 0.006 18.859 1 95.5 75 GLY B CA 1
ATOM 3989 C C . GLY B 1 75 ? 9.305 -0.193 17.594 1 95.5 75 GLY B C 1
ATOM 3990 O O . GLY B 1 75 ? 10.438 0.281 17.5 1 95.5 75 GLY B O 1
ATOM 3991 N N . ASP B 1 76 ? 8.734 -0.974 16.672 1 96 76 ASP B N 1
ATOM 3992 C CA . ASP B 1 76 ? 9.32 -1.207 15.352 1 96 76 ASP B CA 1
ATOM 3993 C C . ASP B 1 76 ? 9.352 0.081 14.531 1 96 76 ASP B C 1
ATOM 3995 O O . ASP B 1 76 ? 8.406 0.873 14.57 1 96 76 ASP B O 1
ATOM 3999 N N . PRO B 1 77 ? 10.469 0.363 13.828 1 97.69 77 PRO B N 1
ATOM 4000 C CA . PRO B 1 77 ? 10.578 1.611 13.07 1 97.69 77 PRO B CA 1
ATOM 4001 C C . PRO B 1 77 ? 9.414 1.812 12.102 1 97.69 77 PRO B C 1
ATOM 4003 O O . PRO B 1 77 ? 8.922 2.934 11.945 1 97.69 77 PRO B O 1
ATOM 4006 N N . LEU B 1 78 ? 9 0.734 11.445 1 98.06 78 LEU B N 1
ATOM 4007 C CA . LEU B 1 78 ? 7.887 0.858 10.516 1 98.06 78 LEU B CA 1
ATOM 4008 C C . LEU B 1 78 ? 6.594 1.193 11.25 1 98.06 78 LEU B C 1
ATOM 4010 O O . LEU B 1 78 ? 5.824 2.049 10.805 1 98.06 78 LEU B O 1
ATOM 4014 N N . ASP B 1 79 ? 6.359 0.565 12.359 1 98 79 ASP B N 1
ATOM 4015 C CA . ASP B 1 79 ? 5.172 0.82 13.172 1 98 79 ASP B CA 1
ATOM 4016 C C . ASP B 1 79 ? 5.215 2.215 13.789 1 98 79 ASP B C 1
ATOM 4018 O O . ASP B 1 79 ? 4.188 2.895 13.867 1 98 79 ASP B O 1
ATOM 4022 N N . ALA B 1 80 ? 6.387 2.602 14.242 1 98.44 80 ALA B N 1
ATOM 4023 C CA . ALA B 1 80 ? 6.527 3.934 14.82 1 98.44 80 ALA B CA 1
ATOM 4024 C C . ALA B 1 80 ? 6.195 5.016 13.797 1 98.44 80 ALA B C 1
ATOM 4026 O O . ALA B 1 80 ? 5.504 5.988 14.109 1 98.44 80 ALA B O 1
ATOM 4027 N N . ALA B 1 81 ? 6.73 4.887 12.57 1 98.81 81 ALA B N 1
ATOM 4028 C CA . ALA B 1 81 ? 6.422 5.84 11.508 1 98.81 81 ALA B CA 1
ATOM 4029 C C . ALA B 1 81 ? 4.922 5.871 11.211 1 98.81 81 ALA B C 1
ATOM 4031 O O . ALA B 1 81 ? 4.328 6.941 11.086 1 98.81 81 ALA B O 1
ATOM 4032 N N . LEU B 1 82 ? 4.305 4.676 11.117 1 98.81 82 LEU B N 1
ATOM 4033 C CA . LEU B 1 82 ? 2.881 4.535 10.836 1 98.81 82 LEU B CA 1
ATOM 4034 C C . LEU B 1 82 ? 2.043 5.207 11.922 1 98.81 82 LEU B C 1
ATOM 4036 O O . LEU B 1 82 ? 1.148 6 11.617 1 98.81 82 LEU B O 1
ATOM 4040 N N . ILE B 1 83 ? 2.324 4.938 13.18 1 98.75 83 ILE B N 1
ATOM 4041 C CA . ILE B 1 83 ? 1.511 5.371 14.312 1 98.75 83 ILE B CA 1
ATOM 4042 C C . ILE B 1 83 ? 1.726 6.859 14.562 1 98.75 83 ILE B C 1
ATOM 4044 O O . ILE B 1 83 ? 0.762 7.613 14.719 1 98.75 83 ILE B O 1
ATOM 4048 N N . ASN B 1 84 ? 2.988 7.32 14.57 1 98.75 84 ASN B N 1
ATOM 4049 C CA . ASN B 1 84 ? 3.27 8.742 14.75 1 98.75 84 ASN B CA 1
ATOM 4050 C C . ASN B 1 84 ? 2.686 9.578 13.617 1 98.75 84 ASN B C 1
ATOM 4052 O O . ASN B 1 84 ? 2.182 10.68 13.844 1 98.75 84 ASN B O 1
ATOM 4056 N N . GLY B 1 85 ? 2.83 9.047 12.391 1 98.88 85 GLY B N 1
ATOM 4057 C CA . GLY B 1 85 ? 2.242 9.75 11.258 1 98.88 85 GLY B CA 1
ATOM 4058 C C . GLY B 1 85 ? 0.729 9.836 11.328 1 98.88 85 GLY B C 1
ATOM 4059 O O . GLY B 1 85 ? 0.147 10.883 11.055 1 98.88 85 GLY B O 1
ATOM 4060 N N . SER B 1 86 ? 0.071 8.766 11.719 1 98.75 86 SER B N 1
ATOM 4061 C CA . SER B 1 86 ? -1.383 8.758 11.852 1 98.75 86 SER B CA 1
ATOM 4062 C C . SER B 1 86 ? -1.848 9.688 12.961 1 98.75 86 SER B C 1
ATOM 4064 O O . SER B 1 86 ? -2.771 10.477 12.773 1 98.75 86 SER B O 1
ATOM 4066 N N . ALA B 1 87 ? -1.176 9.633 14.086 1 98.19 87 ALA B N 1
ATOM 4067 C CA . ALA B 1 87 ? -1.548 10.438 15.242 1 98.19 87 ALA B CA 1
ATOM 4068 C C . ALA B 1 87 ? -1.449 11.93 14.938 1 98.19 87 ALA B C 1
ATOM 4070 O O . ALA B 1 87 ? -2.238 12.727 15.438 1 98.19 87 ALA B O 1
ATOM 4071 N N . SER B 1 88 ? -0.515 12.258 14.141 1 98.12 88 SER B N 1
ATOM 4072 C CA . SER B 1 88 ? -0.264 13.672 13.867 1 98.12 88 SER B CA 1
ATOM 4073 C C . SER B 1 88 ? -1.22 14.211 12.812 1 98.12 88 SER B C 1
ATOM 4075 O O . SER B 1 88 ? -1.191 15.398 12.492 1 98.12 88 SER B O 1
ATOM 4077 N N . HIS B 1 89 ? -2.105 13.367 12.281 1 96.81 89 HIS B N 1
ATOM 4078 C CA . HIS B 1 89 ? -2.988 13.812 11.211 1 96.81 89 HIS B CA 1
ATOM 4079 C C . HIS B 1 89 ? -4.453 13.625 11.586 1 96.81 89 HIS B C 1
ATOM 4081 O O . HIS B 1 89 ? -5.348 14.016 10.836 1 96.81 89 HIS B O 1
ATOM 4087 N N . VAL B 1 90 ? -4.77 13.047 12.758 1 93.19 90 VAL B N 1
ATOM 4088 C CA . VAL B 1 90 ? -6.145 12.727 13.141 1 93.19 90 VAL B CA 1
ATOM 4089 C C . VAL B 1 90 ? -6.922 14.016 13.391 1 93.19 90 VAL B C 1
ATOM 4091 O O . VAL B 1 90 ? -8.133 14.078 13.172 1 93.19 90 VAL B O 1
ATOM 4094 N N . LEU B 1 91 ? -6.195 15.078 13.797 1 89.69 91 LEU B N 1
ATOM 4095 C CA . LEU B 1 91 ? -6.887 16.328 14.125 1 89.69 91 LEU B CA 1
ATOM 4096 C C . LEU B 1 91 ? -6.949 17.25 12.914 1 89.69 91 LEU B C 1
ATOM 4098 O O . LEU B 1 91 ? -7.578 18.312 12.977 1 89.69 91 LEU B O 1
ATOM 4102 N N . ASP B 1 92 ? -6.309 16.828 11.828 1 89.69 92 ASP B N 1
ATOM 4103 C CA . ASP B 1 92 ? -6.219 17.672 10.641 1 89.69 92 ASP B CA 1
ATOM 4104 C C . ASP B 1 92 ? -5.742 19.078 10.992 1 89.69 92 ASP B C 1
ATOM 4106 O O . ASP B 1 92 ? -6.309 20.062 10.531 1 89.69 92 ASP B O 1
ATOM 4110 N N . PHE B 1 93 ? -4.773 19.125 11.82 1 93.62 93 PHE B N 1
ATOM 4111 C CA . PHE B 1 93 ? -4.301 20.391 12.367 1 93.62 93 PHE B CA 1
ATOM 4112 C C . PHE B 1 93 ? -2.826 20.609 12.047 1 93.62 93 PHE B C 1
ATOM 4114 O O . PHE B 1 93 ? -2.188 21.5 12.609 1 93.62 93 PHE B O 1
ATOM 4121 N N . ASP B 1 94 ? -2.283 19.75 11.195 1 96 94 ASP B N 1
ATOM 4122 C CA . ASP B 1 94 ? -0.883 19.766 10.781 1 96 94 ASP B CA 1
ATOM 4123 C C . ASP B 1 94 ? -0.668 20.734 9.617 1 96 94 ASP B C 1
ATOM 4125 O O . ASP B 1 94 ? -1.629 21.281 9.078 1 96 94 ASP B O 1
ATOM 4129 N N . ASP B 1 95 ? 0.58 20.984 9.336 1 96.88 95 ASP B N 1
ATOM 4130 C CA . ASP B 1 95 ? 0.944 21.906 8.266 1 96.88 95 ASP B CA 1
ATOM 4131 C C . ASP B 1 95 ? 0.588 21.328 6.895 1 96.88 95 ASP B C 1
ATOM 4133 O O . ASP B 1 95 ? 0.242 20.141 6.789 1 96.88 95 ASP B O 1
ATOM 4137 N N . ALA B 1 96 ? 0.583 22.234 5.895 1 95.62 96 ALA B N 1
ATOM 4138 C CA . ALA B 1 96 ? 0.234 21.812 4.539 1 95.62 96 ALA B CA 1
ATOM 4139 C C . ALA B 1 96 ? 1.006 22.625 3.5 1 95.62 96 ALA B C 1
ATOM 4141 O O . ALA B 1 96 ? 1.28 23.812 3.707 1 95.62 96 ALA B O 1
ATOM 4142 N N . HIS B 1 97 ? 1.409 22 2.533 1 95.94 97 HIS B N 1
ATOM 4143 C CA . HIS B 1 97 ? 1.886 22.641 1.312 1 95.94 97 HIS B CA 1
ATOM 4144 C C . HIS B 1 97 ? 0.788 22.688 0.255 1 95.94 97 HIS B C 1
ATOM 4146 O O . HIS B 1 97 ? 0.54 21.703 -0.442 1 95.94 97 HIS B O 1
ATOM 4152 N N . LEU B 1 98 ? 0.197 23.797 0.042 1 92.75 98 LEU B N 1
ATOM 4153 C CA . LEU B 1 98 ? -1.037 23.953 -0.722 1 92.75 98 LEU B CA 1
ATOM 4154 C C . LEU B 1 98 ? -0.813 23.594 -2.189 1 92.75 98 LEU B C 1
ATOM 4156 O O . LEU B 1 98 ? -1.658 22.953 -2.814 1 92.75 98 LEU B O 1
ATOM 4160 N N . ALA B 1 99 ? 0.302 24.031 -2.695 1 91 99 ALA B N 1
ATOM 4161 C CA . ALA B 1 99 ? 0.549 23.844 -4.121 1 91 99 ALA B CA 1
ATOM 4162 C C . ALA B 1 99 ? 0.581 22.359 -4.469 1 91 99 ALA B C 1
ATOM 4164 O O . ALA B 1 99 ? 0.101 21.953 -5.531 1 91 99 ALA B O 1
ATOM 4165 N N . SER B 1 100 ? 1.141 21.547 -3.629 1 94.56 100 SER B N 1
ATOM 4166 C CA . SER B 1 100 ? 1.239 20.109 -3.893 1 94.56 100 SER B CA 1
ATOM 4167 C C . SER B 1 100 ? 0.071 19.344 -3.273 1 94.56 100 SER B C 1
ATOM 4169 O O . SER B 1 100 ? -0.125 18.172 -3.551 1 94.56 100 SER B O 1
ATOM 4171 N N . ARG B 1 101 ? -0.691 20.031 -2.355 1 93.5 101 ARG B N 1
ATOM 4172 C CA . ARG B 1 101 ? -1.785 19.406 -1.611 1 93.5 101 ARG B CA 1
ATOM 4173 C C . ARG B 1 101 ? -1.275 18.281 -0.725 1 93.5 101 ARG B C 1
ATOM 4175 O O . ARG B 1 101 ? -1.897 17.219 -0.644 1 93.5 101 ARG B O 1
ATOM 4182 N N . ILE B 1 102 ? -0.116 18.453 -0.137 1 97.31 102 ILE B N 1
ATOM 4183 C CA . ILE B 1 102 ? 0.486 17.453 0.728 1 97.31 102 ILE B CA 1
ATOM 4184 C C . ILE B 1 102 ? 0.658 18.016 2.137 1 97.31 102 ILE B C 1
ATOM 4186 O O . ILE B 1 102 ? 1.117 19.141 2.307 1 97.31 102 ILE B O 1
ATOM 4190 N N . HIS B 1 103 ? 0.165 17.281 3.074 1 98.06 103 HIS B N 1
ATOM 4191 C CA . HIS B 1 103 ? 0.585 17.531 4.449 1 98.06 103 HIS B CA 1
ATOM 4192 C C . HIS B 1 103 ? 1.995 17 4.695 1 98.06 103 HIS B C 1
ATOM 4194 O O . HIS B 1 103 ? 2.186 15.805 4.918 1 98.06 103 HIS B O 1
ATOM 4200 N N . ALA B 1 104 ? 2.906 17.844 4.754 1 98.38 104 ALA B N 1
ATOM 4201 C CA . ALA B 1 104 ? 4.312 17.484 4.59 1 98.38 104 ALA B CA 1
ATOM 4202 C C . ALA B 1 104 ? 4.871 16.859 5.863 1 98.38 104 ALA B C 1
ATOM 4204 O O . ALA B 1 104 ? 5.461 15.773 5.828 1 98.38 104 ALA B O 1
ATOM 4205 N N . SER B 1 105 ? 4.637 17.484 6.984 1 98.81 105 SER B N 1
ATOM 4206 C CA . SER B 1 105 ? 5.305 17.094 8.227 1 98.81 105 SER B CA 1
ATOM 4207 C C . SER B 1 105 ? 4.84 15.727 8.703 1 98.81 105 SER B C 1
ATOM 4209 O O . SER B 1 105 ? 5.625 14.961 9.266 1 98.81 105 SER B O 1
ATOM 4211 N N . VAL B 1 106 ? 3.584 15.406 8.5 1 98.81 106 VAL B N 1
ATOM 4212 C CA . VAL B 1 106 ? 2.988 14.195 9.062 1 98.81 106 VAL B CA 1
ATOM 4213 C C . VAL B 1 106 ? 3.498 12.969 8.312 1 98.81 106 VAL B C 1
ATOM 4215 O O . VAL B 1 106 ? 3.369 11.844 8.789 1 98.81 106 VAL B O 1
ATOM 4218 N N . VAL B 1 107 ? 4.102 13.18 7.145 1 98.75 107 VAL B N 1
ATOM 4219 C CA . VAL B 1 107 ? 4.672 12.078 6.375 1 98.75 107 VAL B CA 1
ATOM 4220 C C . VAL B 1 107 ? 6.184 12.039 6.578 1 98.75 107 VAL B C 1
ATOM 4222 O O . VAL B 1 107 ? 6.777 10.953 6.629 1 98.75 107 VAL B O 1
ATOM 4225 N N . LEU B 1 108 ? 6.824 13.164 6.703 1 98.94 108 LEU B N 1
ATOM 4226 C CA . LEU B 1 108 ? 8.281 13.25 6.66 1 98.94 108 LEU B CA 1
ATOM 4227 C C . LEU B 1 108 ? 8.883 13.031 8.047 1 98.94 108 LEU B C 1
ATOM 4229 O O . LEU B 1 108 ? 9.742 12.164 8.227 1 98.94 108 LEU B O 1
ATOM 4233 N N . TRP B 1 109 ? 8.406 13.734 9.086 1 98.94 10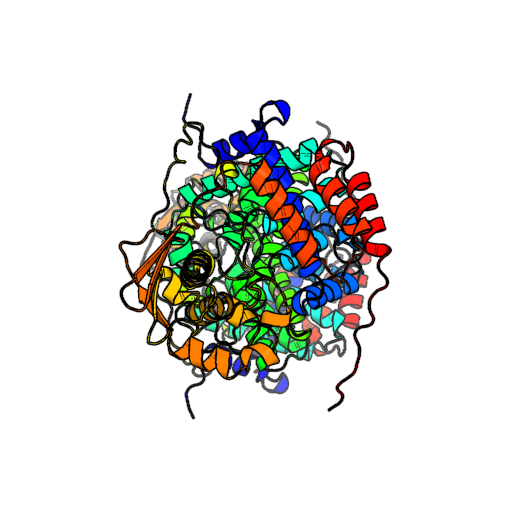9 TRP B N 1
ATOM 4234 C CA . TRP B 1 109 ? 9.031 13.68 10.406 1 98.94 109 TRP B CA 1
ATOM 4235 C C . TRP B 1 109 ? 8.914 12.289 11.008 1 98.94 109 TRP B C 1
ATOM 4237 O O . TRP B 1 109 ? 9.875 11.766 11.57 1 98.94 109 TRP B O 1
ATOM 4247 N N . PRO B 1 110 ? 7.703 11.602 10.891 1 98.88 110 PRO B N 1
ATOM 4248 C CA . PRO B 1 110 ? 7.629 10.242 11.438 1 98.88 110 PRO B CA 1
ATOM 4249 C C . PRO B 1 110 ? 8.664 9.305 10.812 1 98.88 110 PRO B C 1
ATOM 4251 O O . PRO B 1 110 ? 9.289 8.516 11.523 1 98.88 110 PRO B O 1
ATOM 4254 N N . ALA B 1 111 ? 8.828 9.367 9.516 1 98.94 111 ALA B N 1
ATOM 4255 C CA . ALA B 1 111 ? 9.828 8.547 8.828 1 98.94 111 ALA B CA 1
ATOM 4256 C C . ALA B 1 111 ? 11.242 8.906 9.289 1 98.94 111 ALA B C 1
ATOM 4258 O O . ALA B 1 111 ? 12.055 8.016 9.539 1 98.94 111 ALA B O 1
ATOM 4259 N N . LEU B 1 112 ? 11.523 10.188 9.422 1 98.88 112 LEU B N 1
ATOM 4260 C CA . LEU B 1 112 ? 12.859 10.68 9.734 1 98.88 112 LEU B CA 1
ATOM 4261 C C . LEU B 1 112 ? 13.242 10.336 11.172 1 98.88 112 LEU B C 1
ATOM 4263 O O . LEU B 1 112 ? 14.391 10.008 11.445 1 98.88 112 LEU B O 1
ATOM 4267 N N . ILE B 1 113 ? 12.273 10.453 12.094 1 98.56 113 ILE B N 1
ATOM 4268 C CA . ILE B 1 113 ? 12.57 10.125 13.484 1 98.56 113 ILE B CA 1
ATOM 4269 C C . ILE B 1 113 ? 12.82 8.625 13.617 1 98.56 113 ILE B C 1
ATOM 4271 O O . ILE B 1 113 ? 13.766 8.203 14.281 1 98.56 113 ILE B O 1
ATOM 4275 N N . ALA B 1 114 ? 12.031 7.809 12.969 1 98.62 114 ALA B N 1
ATOM 4276 C CA . ALA B 1 114 ? 12.195 6.355 13.031 1 98.62 114 ALA B CA 1
ATOM 4277 C C . ALA B 1 114 ? 13.562 5.934 12.492 1 98.62 114 ALA B C 1
ATOM 4279 O O . ALA B 1 114 ? 14.305 5.215 13.164 1 98.62 114 ALA B O 1
ATOM 4280 N N . VAL B 1 115 ? 13.914 6.387 11.297 1 98.75 115 VAL B N 1
ATOM 4281 C CA . VAL B 1 115 ? 15.164 5.992 10.664 1 98.75 115 VAL B CA 1
ATOM 4282 C C . VAL B 1 115 ? 16.344 6.68 11.359 1 98.75 115 VAL B C 1
ATOM 4284 O O . VAL B 1 115 ? 17.422 6.102 11.484 1 98.75 115 VAL B O 1
ATOM 4287 N N . GLY B 1 116 ? 16.125 7.949 11.766 1 98.69 116 GLY B N 1
ATOM 4288 C CA . GLY B 1 116 ? 17.172 8.688 12.445 1 98.69 116 GLY B CA 1
ATOM 4289 C C . GLY B 1 116 ? 17.641 8.031 13.734 1 98.69 116 GLY B C 1
ATOM 4290 O O . GLY B 1 116 ? 18.828 8.023 14.047 1 98.69 116 GLY B O 1
ATOM 4291 N N . GLU B 1 117 ? 16.703 7.535 14.523 1 98.06 117 GLU B N 1
ATOM 4292 C CA . GLU B 1 117 ? 17.062 6.789 15.719 1 98.06 117 GLU B CA 1
ATOM 4293 C C . GLU B 1 117 ? 17.844 5.52 15.367 1 98.06 117 GLU B C 1
ATOM 4295 O O . GLU B 1 117 ? 18.859 5.219 15.984 1 98.06 117 GLU B O 1
ATOM 4300 N N . LEU B 1 118 ? 17.344 4.844 14.383 1 96.75 118 LEU B N 1
ATOM 4301 C CA . LEU B 1 118 ? 17.984 3.6 13.969 1 96.75 118 LEU B CA 1
ATOM 4302 C C . LEU B 1 118 ? 19.422 3.838 13.531 1 96.75 118 LEU B C 1
ATOM 4304 O O . LEU B 1 118 ? 20.297 2.998 13.773 1 96.75 118 LEU B O 1
ATOM 4308 N N . ARG B 1 119 ? 19.656 4.984 12.914 1 97.69 119 ARG B N 1
ATOM 4309 C CA . ARG B 1 119 ? 20.953 5.262 12.305 1 97.69 119 ARG B CA 1
ATOM 4310 C C . ARG B 1 119 ? 21.781 6.195 13.18 1 97.69 119 ARG B C 1
ATOM 4312 O O . ARG B 1 119 ? 22.906 6.559 12.82 1 97.69 119 ARG B O 1
ATOM 4319 N N . ALA B 1 120 ? 21.203 6.613 14.312 1 98.25 120 ALA B N 1
ATOM 4320 C CA . ALA B 1 120 ? 21.859 7.598 15.18 1 98.25 120 ALA B CA 1
ATOM 4321 C C . ALA B 1 120 ? 22.234 8.852 14.398 1 98.25 120 ALA B C 1
ATOM 4323 O O . ALA B 1 120 ? 23.359 9.344 14.516 1 98.25 120 ALA B O 1
ATOM 4324 N N . SER B 1 121 ? 21.344 9.281 13.562 1 98.69 121 SER B N 1
ATOM 4325 C CA . SER B 1 121 ? 21.578 10.484 12.773 1 98.69 121 SER B CA 1
ATOM 4326 C C . SER B 1 121 ? 21.594 11.727 13.648 1 98.69 121 SER B C 1
ATOM 4328 O O . SER B 1 121 ? 21.016 11.734 14.742 1 98.69 121 SER B O 1
ATOM 4330 N N . SER B 1 122 ? 22.25 12.797 13.195 1 98.81 122 SER B N 1
ATOM 4331 C CA . SER B 1 122 ? 22.234 14.078 13.898 1 98.81 122 SER B CA 1
ATOM 4332 C C . SER B 1 122 ? 20.969 14.859 13.578 1 98.81 122 SER B C 1
ATOM 4334 O O . SER B 1 122 ? 20.281 14.555 12.594 1 98.81 122 SER B O 1
ATOM 4336 N N . GLY B 1 123 ? 20.672 15.805 14.438 1 98.75 123 GLY B N 1
ATOM 4337 C CA . GLY B 1 123 ? 19.562 16.703 14.164 1 98.75 123 GLY B CA 1
ATOM 4338 C C . GLY B 1 123 ? 19.734 17.484 12.867 1 98.75 123 GLY B C 1
ATOM 4339 O O . GLY B 1 123 ? 18.75 17.719 12.164 1 98.75 123 GLY B O 1
ATOM 4340 N N . ARG B 1 124 ? 20.953 17.875 12.523 1 98.75 124 ARG B N 1
ATOM 4341 C CA . ARG B 1 124 ? 21.234 18.578 11.281 1 98.75 124 ARG B CA 1
ATOM 4342 C C . ARG B 1 124 ? 20.922 17.703 10.07 1 98.75 124 ARG B C 1
ATOM 4344 O O . ARG B 1 124 ? 20.375 18.188 9.078 1 98.75 124 ARG B O 1
ATOM 4351 N N . GLU B 1 125 ? 21.297 16.391 10.188 1 98.75 125 GLU B N 1
ATOM 4352 C CA . GLU B 1 125 ? 20.984 15.469 9.102 1 98.75 125 GLU B CA 1
ATOM 4353 C C . GLU B 1 125 ? 19.484 15.305 8.922 1 98.75 125 GLU B C 1
ATOM 4355 O O . GLU B 1 125 ? 18.984 15.297 7.793 1 98.75 125 GLU B O 1
ATOM 4360 N N . ALA B 1 126 ? 18.781 15.203 10.047 1 98.81 126 ALA B N 1
ATOM 4361 C CA . ALA B 1 126 ? 17.344 15.016 9.992 1 98.81 126 ALA B CA 1
ATOM 4362 C C . ALA B 1 126 ? 16.656 16.234 9.391 1 98.81 126 ALA B C 1
ATOM 4364 O O . ALA B 1 126 ? 15.742 16.109 8.562 1 98.81 126 ALA B O 1
ATOM 4365 N N . LEU B 1 127 ? 17.047 17.406 9.812 1 98.81 127 LEU B N 1
ATOM 4366 C CA . LEU B 1 127 ? 16.453 18.641 9.312 1 98.81 127 LEU B CA 1
ATOM 4367 C C . LEU B 1 127 ? 16.703 18.797 7.816 1 98.81 127 LEU B C 1
ATOM 4369 O O . LEU B 1 127 ? 15.812 19.203 7.07 1 98.81 127 LEU B O 1
ATOM 4373 N N . THR B 1 128 ? 17.938 18.5 7.367 1 98.81 128 THR B N 1
ATOM 4374 C CA . THR B 1 128 ? 18.266 18.562 5.949 1 98.81 128 THR B CA 1
ATOM 4375 C C . THR B 1 128 ? 17.453 17.547 5.152 1 98.81 128 THR B C 1
ATOM 4377 O O . THR B 1 128 ? 16.984 17.859 4.055 1 98.81 128 THR B O 1
ATOM 4380 N N . ALA B 1 129 ? 17.297 16.359 5.715 1 98.94 129 ALA B N 1
ATOM 4381 C CA . ALA B 1 129 ? 16.5 15.328 5.066 1 98.94 129 ALA B CA 1
ATOM 4382 C C . ALA B 1 129 ? 15.031 15.742 4.961 1 98.94 129 ALA B C 1
ATOM 4384 O O . ALA B 1 129 ? 14.359 15.414 3.986 1 98.94 129 ALA B O 1
ATOM 4385 N N . PHE B 1 130 ? 14.531 16.469 5.984 1 98.94 130 PHE B N 1
ATOM 4386 C CA . PHE B 1 130 ? 13.172 17 5.93 1 98.94 130 PHE B CA 1
ATOM 4387 C C . PHE B 1 130 ? 13.008 17.938 4.742 1 98.94 130 PHE B C 1
ATOM 4389 O O . PHE B 1 130 ? 12.07 17.797 3.955 1 98.94 130 PHE B O 1
ATOM 4396 N N . VAL B 1 131 ? 13.922 18.844 4.605 1 98.75 131 VAL B N 1
ATOM 4397 C CA . VAL B 1 131 ? 13.867 19.812 3.52 1 98.75 131 VAL B CA 1
ATOM 4398 C C . VAL B 1 131 ? 13.969 19.094 2.176 1 98.75 131 VAL B C 1
ATOM 4400 O O . VAL B 1 131 ? 13.211 19.375 1.249 1 98.75 131 VAL B O 1
ATOM 4403 N N . ALA B 1 132 ? 14.859 18.141 2.08 1 98.56 132 ALA B N 1
ATOM 4404 C CA . ALA B 1 132 ? 15.031 17.375 0.85 1 98.56 132 ALA B CA 1
ATOM 4405 C C . ALA B 1 132 ? 13.742 16.656 0.467 1 98.56 132 ALA B C 1
ATOM 4407 O O . ALA B 1 132 ? 13.32 16.703 -0.691 1 98.56 132 ALA B O 1
ATOM 4408 N N . GLY B 1 133 ? 13.156 15.953 1.462 1 98.75 133 GLY B N 1
ATOM 4409 C CA . GLY B 1 133 ? 11.898 15.266 1.209 1 98.75 133 GLY B CA 1
ATOM 4410 C C . GLY B 1 133 ? 10.789 16.188 0.742 1 98.75 133 GLY B C 1
ATOM 4411 O O . GLY B 1 133 ? 10.047 15.859 -0.183 1 98.75 133 GLY B O 1
ATOM 4412 N N . LEU B 1 134 ? 10.695 17.344 1.375 1 98.56 134 LEU B N 1
ATOM 4413 C CA . LEU B 1 134 ? 9.664 18.312 1.03 1 98.56 134 LEU B CA 1
ATOM 4414 C C . LEU B 1 134 ? 9.867 18.844 -0.382 1 98.56 134 LEU B C 1
ATOM 4416 O O . LEU B 1 134 ? 8.914 18.953 -1.157 1 98.56 134 LEU B O 1
ATOM 4420 N N . GLU B 1 135 ? 11.094 19.203 -0.738 1 97.44 135 GLU B N 1
ATOM 4421 C CA . GLU B 1 135 ? 11.406 19.688 -2.076 1 97.44 135 GLU B CA 1
ATOM 4422 C C . GLU B 1 135 ? 11.07 18.656 -3.141 1 97.44 135 GLU B C 1
ATOM 4424 O O . GLU B 1 135 ? 10.492 18.984 -4.18 1 97.44 135 GLU B O 1
ATOM 4429 N N . VAL B 1 136 ? 11.383 17.453 -2.857 1 97 136 VAL B N 1
ATOM 4430 C CA . VAL B 1 136 ? 11.211 16.391 -3.84 1 97 136 VAL B CA 1
ATOM 4431 C C . VAL B 1 136 ? 9.727 16.094 -4.012 1 97 136 VAL B C 1
ATOM 4433 O O . VAL B 1 136 ? 9.234 15.961 -5.137 1 97 136 VAL B O 1
ATOM 4436 N N . GLN B 1 137 ? 9 15.906 -2.906 1 97.75 137 GLN B N 1
ATOM 4437 C CA . GLN B 1 137 ? 7.582 15.594 -3.053 1 97.75 137 GLN B CA 1
ATOM 4438 C C . GLN B 1 137 ? 6.836 16.719 -3.756 1 97.75 137 GLN B C 1
ATOM 4440 O O . GLN B 1 137 ? 5.891 16.469 -4.508 1 97.75 137 GLN B O 1
ATOM 4445 N N . ALA B 1 138 ? 7.277 17.984 -3.549 1 96.81 138 ALA B N 1
ATOM 4446 C CA . ALA B 1 138 ? 6.664 19.109 -4.246 1 96.81 138 ALA B CA 1
ATOM 4447 C C . ALA B 1 138 ? 6.938 19.031 -5.746 1 96.81 138 ALA B C 1
ATOM 4449 O O . ALA B 1 138 ? 6.051 19.297 -6.559 1 96.81 138 ALA B O 1
ATOM 4450 N N . ARG B 1 139 ? 8.141 18.719 -6.137 1 96.25 139 ARG B N 1
ATOM 4451 C CA . ARG B 1 139 ? 8.492 18.609 -7.551 1 96.25 139 ARG B CA 1
ATOM 4452 C C . ARG B 1 139 ? 7.75 17.453 -8.211 1 96.25 139 ARG B C 1
ATOM 4454 O O . ARG B 1 139 ? 7.359 17.547 -9.375 1 96.25 139 ARG B O 1
ATOM 4461 N N . ILE B 1 140 ? 7.617 16.375 -7.512 1 97.12 140 ILE B N 1
ATOM 4462 C CA . ILE B 1 140 ? 6.863 15.25 -8.047 1 97.12 140 ILE B CA 1
ATOM 4463 C C . ILE B 1 140 ? 5.406 15.648 -8.25 1 97.12 140 ILE B C 1
ATOM 4465 O O . ILE B 1 140 ? 4.785 15.258 -9.242 1 97.12 140 ILE B O 1
ATOM 4469 N N . ALA B 1 141 ? 4.867 16.375 -7.309 1 96.88 141 ALA B N 1
ATOM 4470 C CA . ALA B 1 141 ? 3.502 16.875 -7.465 1 96.88 141 ALA B CA 1
ATOM 4471 C C . ALA B 1 141 ? 3.367 17.734 -8.719 1 96.88 141 ALA B C 1
ATOM 4473 O O . ALA B 1 141 ? 2.365 17.641 -9.43 1 96.88 141 ALA B O 1
ATOM 4474 N N . ASP B 1 142 ? 4.363 18.531 -8.969 1 94.38 142 ASP B N 1
ATOM 4475 C CA . ASP B 1 142 ? 4.371 19.344 -10.18 1 94.38 142 ASP B CA 1
ATOM 4476 C C . ASP B 1 142 ? 4.391 18.469 -11.43 1 94.38 142 ASP B C 1
ATOM 4478 O O . ASP B 1 142 ? 3.73 18.781 -12.422 1 94.38 142 ASP B O 1
ATOM 4482 N N . LEU B 1 143 ? 5.156 17.484 -11.352 1 95.12 143 LEU B N 1
ATOM 4483 C CA . LEU B 1 143 ? 5.293 16.547 -12.461 1 95.12 143 LEU B CA 1
ATOM 4484 C C . LEU B 1 143 ? 3.98 15.812 -12.727 1 95.12 143 LEU B C 1
ATOM 4486 O O . LEU B 1 143 ? 3.568 15.672 -13.883 1 95.12 143 LEU B O 1
ATOM 4490 N N . VAL B 1 144 ? 3.342 15.328 -11.688 1 95.69 144 VAL B N 1
ATOM 4491 C CA . VAL B 1 144 ? 2.135 14.508 -11.789 1 95.69 144 VAL B CA 1
ATOM 4492 C C . VAL B 1 144 ? 0.944 15.398 -12.156 1 95.69 144 VAL B C 1
ATOM 4494 O O . VAL B 1 144 ? 0.036 14.961 -12.867 1 95.69 144 VAL B O 1
ATOM 4497 N N . GLY B 1 145 ? 0.884 16.625 -11.656 1 92.56 145 GLY B N 1
ATOM 4498 C CA . GLY B 1 145 ? -0.158 17.594 -11.984 1 92.56 145 GLY B CA 1
ATOM 4499 C C . GLY B 1 145 ? -1.393 17.453 -11.109 1 92.56 145 GLY B C 1
ATOM 4500 O O . GLY B 1 145 ? -1.502 16.516 -10.328 1 92.56 145 GLY B O 1
ATOM 4501 N N . ASN B 1 146 ? -2.342 18.312 -11.312 1 89.31 146 ASN B N 1
ATOM 4502 C CA . ASN B 1 146 ? -3.498 18.453 -10.438 1 89.31 146 ASN B CA 1
ATOM 4503 C C . ASN B 1 146 ? -4.547 17.391 -10.727 1 89.31 146 ASN B C 1
ATOM 4505 O O . ASN B 1 146 ? -5.445 17.156 -9.914 1 89.31 146 ASN B O 1
ATOM 4509 N N . ASP B 1 147 ? -4.453 16.797 -11.875 1 94.5 147 ASP B N 1
ATOM 4510 C CA . ASP B 1 147 ? -5.41 15.75 -12.219 1 94.5 147 ASP B CA 1
ATOM 4511 C C . ASP B 1 147 ? -5.324 14.578 -11.242 1 94.5 147 ASP B C 1
ATOM 4513 O O . ASP B 1 147 ? -6.309 13.875 -11.023 1 94.5 147 ASP B O 1
ATOM 4517 N N . HIS B 1 148 ? -4.16 14.391 -10.672 1 96.19 148 HIS B N 1
ATOM 4518 C CA . HIS B 1 148 ? -3.936 13.352 -9.68 1 96.19 148 HIS B CA 1
ATOM 4519 C C . HIS B 1 148 ? -4.941 13.445 -8.539 1 96.19 148 HIS B C 1
ATOM 4521 O O . HIS B 1 148 ? -5.652 12.484 -8.25 1 96.19 148 HIS B O 1
ATOM 4527 N N . TYR B 1 149 ? -5.027 14.562 -7.973 1 93.12 149 TYR B N 1
ATOM 4528 C CA . TYR B 1 149 ? -5.949 14.789 -6.867 1 93.12 149 TYR B CA 1
ATOM 4529 C C . TYR B 1 149 ? -7.395 14.766 -7.344 1 93.12 149 TYR B C 1
ATOM 4531 O O . TYR B 1 149 ? -8.266 14.203 -6.68 1 93.12 149 TYR B O 1
ATOM 4539 N N . ARG B 1 150 ? -7.668 15.359 -8.461 1 91 150 ARG B N 1
ATOM 4540 C CA . ARG B 1 150 ? -9.023 15.445 -9.008 1 91 150 ARG B CA 1
ATOM 4541 C C . ARG B 1 150 ? -9.586 14.062 -9.297 1 91 150 ARG B C 1
ATOM 4543 O O . ARG B 1 150 ? -10.789 13.828 -9.148 1 91 150 ARG B O 1
ATOM 4550 N N . ARG B 1 151 ? -8.75 13.172 -9.625 1 93.69 151 ARG B N 1
ATOM 4551 C CA . ARG B 1 151 ? -9.18 11.828 -9.969 1 93.69 151 ARG B CA 1
ATOM 4552 C C . ARG B 1 151 ? -9.562 11.039 -8.727 1 93.69 151 ARG B C 1
ATOM 4554 O O . ARG B 1 151 ? -10.305 10.055 -8.805 1 93.69 151 ARG B O 1
ATOM 4561 N N . GLY B 1 152 ? -8.938 11.445 -7.609 1 95 152 GLY B N 1
ATOM 4562 C CA . GLY B 1 152 ? -9.391 10.773 -6.398 1 95 152 GLY B CA 1
ATOM 4563 C C . GLY B 1 152 ? -8.25 10.305 -5.516 1 95 152 GLY B C 1
ATOM 4564 O O . GLY B 1 152 ? -8.477 9.68 -4.477 1 95 152 GLY B O 1
ATOM 4565 N N . TRP B 1 153 ? -7.031 10.68 -5.84 1 97.44 153 TRP B N 1
ATOM 4566 C CA . TRP B 1 153 ? -5.883 10.273 -5.039 1 97.44 153 TRP B CA 1
ATOM 4567 C C . TRP B 1 153 ? -5.633 11.258 -3.9 1 97.44 153 TRP B C 1
ATOM 4569 O O . TRP B 1 153 ? -5.773 12.469 -4.078 1 97.44 153 TRP B O 1
ATOM 4579 N N . HIS B 1 154 ? -5.281 10.766 -2.785 1 96.94 154 HIS B N 1
ATOM 4580 C CA . HIS B 1 154 ? -4.82 11.594 -1.672 1 96.94 154 HIS B CA 1
ATOM 4581 C C . HIS B 1 154 ? -3.324 11.867 -1.772 1 96.94 154 HIS B C 1
ATOM 4583 O O . HIS B 1 154 ? -2.508 11.031 -1.367 1 96.94 154 HIS B O 1
ATOM 4589 N N . SER B 1 155 ? -2.969 13.008 -2.17 1 97.81 155 SER B N 1
ATOM 4590 C CA . SER B 1 155 ? -1.582 13.359 -2.459 1 97.81 155 SER B CA 1
ATOM 4591 C C . SER B 1 155 ? -0.687 13.125 -1.248 1 97.81 155 SER B C 1
ATOM 4593 O O . SER B 1 155 ? 0.466 12.711 -1.393 1 97.81 155 SER B O 1
ATOM 4595 N N . THR B 1 156 ? -1.179 13.383 -0.047 1 98.19 156 THR B N 1
ATOM 4596 C CA . THR B 1 156 ? -0.395 13.156 1.162 1 98.19 156 THR B CA 1
ATOM 4597 C C . THR B 1 156 ? 0.038 11.695 1.257 1 98.19 156 THR B C 1
ATOM 4599 O O . THR B 1 156 ? 1.174 11.406 1.638 1 98.19 156 THR B O 1
ATOM 4602 N N . ALA B 1 157 ? -0.812 10.82 0.863 1 98.62 157 ALA B N 1
ATOM 4603 C CA . ALA B 1 157 ? -0.536 9.391 0.913 1 98.62 157 ALA B CA 1
ATOM 4604 C C . ALA B 1 157 ? 0.402 8.969 -0.217 1 98.62 157 ALA B C 1
ATOM 4606 O O . ALA B 1 157 ? 1.378 8.25 0.012 1 98.62 157 ALA B O 1
ATOM 4607 N N . THR B 1 158 ? 0.052 9.383 -1.436 1 98.31 158 THR B N 1
ATOM 4608 C CA . THR B 1 158 ? 0.74 8.914 -2.633 1 98.31 158 THR B CA 1
ATOM 4609 C C . THR B 1 158 ? 2.068 9.641 -2.816 1 98.31 158 THR B C 1
ATOM 4611 O O . THR B 1 158 ? 3.129 9.102 -2.508 1 98.31 158 THR B O 1
ATOM 4614 N N . LEU B 1 159 ? 2.012 10.922 -3.031 1 98.56 159 LEU B N 1
ATOM 4615 C CA . LEU B 1 159 ? 3.205 11.695 -3.355 1 98.56 159 LEU B CA 1
ATOM 4616 C C . LEU B 1 159 ? 4.059 11.93 -2.113 1 98.56 159 LEU B C 1
ATOM 4618 O O . LEU B 1 159 ? 5.285 12 -2.203 1 98.56 159 LEU B O 1
ATOM 4622 N N . GLY B 1 160 ? 3.395 12.008 -0.938 1 98.75 160 GLY B N 1
ATOM 4623 C CA . GLY B 1 160 ? 4.133 12.086 0.312 1 98.75 160 GLY B CA 1
ATOM 4624 C C . GLY B 1 160 ? 5.035 10.891 0.548 1 98.75 160 GLY B C 1
ATOM 4625 O O . GLY B 1 160 ? 6.094 11.016 1.166 1 98.75 160 GLY B O 1
ATOM 4626 N N . SER B 1 161 ? 4.656 9.727 0.036 1 98.75 161 SER B N 1
ATOM 4627 C CA . SER B 1 161 ? 5.465 8.516 0.172 1 98.75 161 SER B CA 1
ATOM 4628 C C . SER B 1 161 ? 6.816 8.672 -0.513 1 98.75 161 SER B C 1
ATOM 4630 O O . SER B 1 161 ? 7.824 8.133 -0.045 1 98.75 161 SER B O 1
ATOM 4632 N N . PHE B 1 162 ? 6.82 9.367 -1.606 1 98.81 162 PHE B N 1
ATOM 4633 C CA . PHE B 1 162 ? 8.078 9.578 -2.32 1 98.81 162 PHE B CA 1
ATOM 4634 C C . PHE B 1 162 ? 8.992 10.508 -1.544 1 98.81 162 PHE B C 1
ATOM 4636 O O . PHE B 1 162 ? 10.203 10.289 -1.483 1 98.81 162 PHE B O 1
ATOM 4643 N N . GLY B 1 163 ? 8.398 11.578 -0.993 1 98.81 163 GLY B N 1
ATOM 4644 C CA . GLY B 1 163 ? 9.188 12.438 -0.122 1 98.81 163 GLY B CA 1
ATOM 4645 C C . GLY B 1 163 ? 9.789 11.703 1.062 1 98.81 163 GLY B C 1
ATOM 4646 O O . GLY B 1 163 ? 10.969 11.859 1.365 1 98.81 163 GLY B O 1
ATOM 4647 N N . ALA B 1 164 ? 8.945 10.906 1.72 1 98.94 164 ALA B N 1
ATOM 4648 C CA . ALA B 1 164 ? 9.406 10.109 2.857 1 98.94 164 ALA B CA 1
ATOM 4649 C C . ALA B 1 164 ? 10.492 9.133 2.438 1 98.94 164 ALA B C 1
ATOM 4651 O O . ALA B 1 164 ? 11.445 8.891 3.186 1 98.94 164 ALA B O 1
ATOM 4652 N N . THR B 1 165 ? 10.352 8.523 1.265 1 98.94 165 THR B N 1
ATOM 4653 C CA . THR B 1 165 ? 11.328 7.578 0.747 1 98.94 165 THR B CA 1
ATOM 4654 C C . THR B 1 165 ? 12.68 8.258 0.54 1 98.94 165 THR B C 1
ATOM 4656 O O . THR B 1 165 ? 13.719 7.727 0.946 1 98.94 165 THR B O 1
ATOM 4659 N N . LEU B 1 166 ? 12.641 9.406 -0.122 1 98.81 166 LEU B N 1
ATOM 4660 C CA . LEU B 1 166 ? 13.875 10.141 -0.355 1 98.81 166 LEU B CA 1
ATOM 4661 C C . LEU B 1 166 ? 14.531 10.539 0.964 1 98.81 166 LEU B C 1
ATOM 4663 O O . LEU B 1 166 ? 15.742 10.367 1.141 1 98.81 166 LEU B O 1
ATOM 4667 N N . ALA B 1 167 ? 13.734 11.094 1.877 1 98.88 167 ALA B N 1
ATOM 4668 C CA . ALA B 1 167 ? 14.242 11.555 3.17 1 98.88 167 ALA B CA 1
ATOM 4669 C C . ALA B 1 167 ? 14.836 10.398 3.967 1 98.88 167 ALA B C 1
ATOM 4671 O O . ALA B 1 167 ? 15.945 10.508 4.496 1 98.88 167 ALA B O 1
ATOM 4672 N N . ALA B 1 168 ? 14.125 9.289 4.078 1 98.88 168 ALA B N 1
ATOM 4673 C CA . ALA B 1 168 ? 14.625 8.102 4.77 1 98.88 168 ALA B CA 1
ATOM 4674 C C . ALA B 1 168 ? 15.875 7.551 4.086 1 98.88 168 ALA B C 1
ATOM 4676 O O . ALA B 1 168 ? 16.828 7.152 4.758 1 98.88 168 ALA B O 1
ATOM 4677 N N . GLY B 1 169 ? 15.805 7.484 2.742 1 98.88 169 GLY B N 1
ATOM 4678 C CA . GLY B 1 169 ? 16.953 7.008 1.987 1 98.88 169 GLY B CA 1
ATOM 4679 C C . GLY B 1 169 ? 18.219 7.805 2.26 1 98.88 169 GLY B C 1
ATOM 4680 O O . GLY B 1 169 ? 19.297 7.234 2.357 1 98.88 169 GLY B O 1
ATOM 4681 N N . ARG B 1 170 ? 18.078 9.102 2.385 1 98.56 170 ARG B N 1
ATOM 4682 C CA . ARG B 1 170 ? 19.203 9.969 2.717 1 98.56 170 ARG B CA 1
ATOM 4683 C C . ARG B 1 170 ? 19.797 9.594 4.07 1 98.56 170 ARG B C 1
ATOM 4685 O O . ARG B 1 170 ? 21.016 9.492 4.215 1 98.56 170 ARG B O 1
ATOM 4692 N N . LEU B 1 171 ? 18.953 9.406 5.07 1 98.69 171 LEU B N 1
ATOM 4693 C CA . LEU B 1 171 ? 19.438 9.07 6.406 1 98.69 171 LEU B CA 1
ATOM 4694 C C . LEU B 1 171 ? 20.062 7.676 6.418 1 98.69 171 LEU B C 1
ATOM 4696 O O . LEU B 1 171 ? 21 7.422 7.172 1 98.69 171 LEU B O 1
ATOM 4700 N N . TYR B 1 172 ? 19.547 6.746 5.555 1 98.56 172 TYR B N 1
ATOM 4701 C CA . TYR B 1 172 ? 20.125 5.41 5.434 1 98.56 172 TYR B CA 1
ATOM 4702 C C . TYR B 1 172 ? 21.453 5.457 4.695 1 98.56 172 TYR B C 1
ATOM 4704 O O . TYR B 1 172 ? 22.203 4.477 4.688 1 98.56 172 TYR B O 1
ATOM 4712 N N . GLY B 1 173 ? 21.75 6.57 4.059 1 98.38 173 GLY B N 1
ATOM 4713 C CA . GLY B 1 173 ? 22.984 6.699 3.301 1 98.38 173 GLY B CA 1
ATOM 4714 C C . GLY B 1 173 ? 22.922 6.004 1.952 1 98.38 173 GLY B C 1
ATOM 4715 O O . GLY B 1 173 ? 23.938 5.477 1.482 1 98.38 173 GLY B O 1
ATOM 4716 N N . LEU B 1 174 ? 21.797 5.949 1.332 1 98.56 174 LEU B N 1
ATOM 4717 C CA . LEU B 1 174 ? 21.656 5.273 0.047 1 98.56 174 LEU B CA 1
ATOM 4718 C C . LEU B 1 174 ? 22.422 6.016 -1.043 1 98.56 174 LEU B C 1
ATOM 4720 O O . LEU B 1 174 ? 22.438 7.25 -1.067 1 98.56 174 LEU B O 1
ATOM 4724 N N . GLU B 1 175 ? 23.031 5.254 -1.922 1 98.38 175 GLU B N 1
ATOM 4725 C CA . GLU B 1 175 ? 23.625 5.801 -3.145 1 98.38 175 GLU B CA 1
ATOM 4726 C C . GLU B 1 175 ? 22.547 6.125 -4.172 1 98.38 175 GLU B C 1
ATOM 4728 O O . GLU B 1 175 ? 21.422 5.617 -4.086 1 98.38 175 GLU B O 1
ATOM 4733 N N . PRO B 1 176 ? 22.906 6.984 -5.148 1 98.19 176 PRO B N 1
ATOM 4734 C CA . PRO B 1 176 ? 21.891 7.434 -6.113 1 98.19 176 PRO B CA 1
ATOM 4735 C C . PRO B 1 176 ? 21.156 6.273 -6.77 1 98.19 176 PRO B C 1
ATOM 4737 O O . PRO B 1 176 ? 19.922 6.316 -6.902 1 98.19 176 PRO B O 1
ATOM 4740 N N . GLY B 1 177 ? 21.859 5.258 -7.145 1 98.12 177 GLY B N 1
ATOM 4741 C CA . GLY B 1 177 ? 21.219 4.113 -7.773 1 98.12 177 GLY B CA 1
ATOM 4742 C C . GLY B 1 177 ? 20.219 3.416 -6.871 1 98.12 177 GLY B C 1
ATOM 4743 O O . GLY B 1 177 ? 19.109 3.105 -7.297 1 98.12 177 GLY B O 1
ATOM 4744 N N . ALA B 1 178 ? 20.609 3.141 -5.613 1 98.62 178 ALA B N 1
ATOM 4745 C CA . ALA B 1 178 ? 19.734 2.504 -4.645 1 98.62 178 ALA B CA 1
ATOM 4746 C C . ALA B 1 178 ? 18.516 3.381 -4.352 1 98.62 178 ALA B C 1
ATOM 4748 O O . ALA B 1 178 ? 17.406 2.875 -4.133 1 98.62 178 ALA B O 1
ATOM 4749 N N . LEU B 1 179 ? 18.719 4.684 -4.332 1 98.75 179 LEU B N 1
ATOM 4750 C CA . LEU B 1 179 ? 17.609 5.59 -4.059 1 98.75 179 LEU B CA 1
ATOM 4751 C C . LEU B 1 179 ? 16.625 5.609 -5.223 1 98.75 179 LEU B C 1
ATOM 4753 O O . LEU B 1 179 ? 15.422 5.758 -5.016 1 98.75 179 LEU B O 1
ATOM 4757 N N . ARG B 1 180 ? 17.125 5.5 -6.492 1 98.69 180 ARG B N 1
ATOM 4758 C CA . ARG B 1 180 ? 16.203 5.383 -7.629 1 98.69 180 ARG B CA 1
ATOM 4759 C C . ARG B 1 180 ? 15.367 4.117 -7.523 1 98.69 180 ARG B C 1
ATOM 4761 O O . ARG B 1 180 ? 14.164 4.145 -7.805 1 98.69 180 ARG B O 1
ATOM 4768 N N . HIS B 1 181 ? 15.984 3 -7.059 1 98.75 181 HIS B N 1
ATOM 4769 C CA . HIS B 1 181 ? 15.227 1.78 -6.809 1 98.75 181 HIS B CA 1
ATOM 4770 C C . HIS B 1 181 ? 14.195 1.992 -5.707 1 98.75 181 HIS B C 1
ATOM 4772 O O . HIS B 1 181 ? 13.062 1.499 -5.805 1 98.75 181 HIS B O 1
ATOM 4778 N N . ALA B 1 182 ? 14.586 2.717 -4.684 1 98.88 182 ALA B N 1
ATOM 4779 C CA . ALA B 1 182 ? 13.664 2.98 -3.578 1 98.88 182 ALA B CA 1
ATOM 4780 C C . ALA B 1 182 ? 12.438 3.742 -4.055 1 98.88 182 ALA B C 1
ATOM 4782 O O . ALA B 1 182 ? 11.32 3.473 -3.607 1 98.88 182 ALA B O 1
ATOM 4783 N N . LEU B 1 183 ? 12.641 4.699 -4.941 1 98.81 183 LEU B N 1
ATOM 4784 C CA . LEU B 1 183 ? 11.516 5.461 -5.48 1 98.81 183 LEU B CA 1
ATOM 4785 C C . LEU B 1 183 ? 10.617 4.574 -6.332 1 98.81 183 LEU B C 1
ATOM 4787 O O . LEU B 1 183 ? 9.391 4.711 -6.297 1 98.81 183 LEU B O 1
ATOM 4791 N N . GLY B 1 184 ? 11.258 3.684 -7.117 1 98.75 184 GLY B N 1
ATOM 4792 C CA . GLY B 1 184 ? 10.469 2.699 -7.836 1 98.75 184 GLY B CA 1
ATOM 4793 C C . GLY B 1 184 ? 9.648 1.811 -6.922 1 98.75 184 GLY B C 1
ATOM 4794 O O . GLY B 1 184 ? 8.469 1.558 -7.184 1 98.75 184 GLY B O 1
ATOM 4795 N N . LEU B 1 185 ? 10.227 1.352 -5.809 1 98.75 185 LEU B N 1
ATOM 4796 C CA . LEU B 1 185 ? 9.555 0.537 -4.809 1 98.75 185 LEU B CA 1
ATOM 4797 C C . LEU B 1 185 ? 8.398 1.303 -4.176 1 98.75 185 LEU B C 1
ATOM 4799 O O . LEU B 1 185 ? 7.289 0.771 -4.047 1 98.75 185 LEU B O 1
ATOM 4803 N N . ALA B 1 186 ? 8.641 2.545 -3.816 1 98.69 186 ALA B N 1
ATOM 4804 C CA . ALA B 1 186 ? 7.605 3.363 -3.201 1 98.69 186 ALA B CA 1
ATOM 4805 C C . ALA B 1 186 ? 6.398 3.506 -4.125 1 98.69 186 ALA B C 1
ATOM 4807 O O . ALA B 1 186 ? 5.254 3.473 -3.672 1 98.69 186 ALA B O 1
ATOM 4808 N N . ALA B 1 187 ? 6.66 3.672 -5.398 1 98.56 187 ALA B N 1
ATOM 4809 C CA . ALA B 1 187 ? 5.602 3.891 -6.379 1 98.56 187 ALA B CA 1
ATOM 4810 C C . ALA B 1 187 ? 4.629 2.713 -6.414 1 98.56 187 ALA B C 1
ATOM 4812 O O . ALA B 1 187 ? 3.416 2.904 -6.523 1 98.56 187 ALA B O 1
ATOM 4813 N N . THR B 1 188 ? 5.125 1.515 -6.316 1 98.06 188 THR B N 1
ATOM 4814 C CA . THR B 1 188 ? 4.285 0.339 -6.504 1 98.06 188 THR B CA 1
ATOM 4815 C C . THR B 1 188 ? 3.645 -0.084 -5.184 1 98.06 188 THR B C 1
ATOM 4817 O O . THR B 1 188 ? 2.691 -0.868 -5.172 1 98.06 188 THR B O 1
ATOM 4820 N N . LEU B 1 189 ? 4.098 0.5 -4.023 1 97.19 189 LEU B N 1
ATOM 4821 C CA . LEU B 1 189 ? 3.588 0.116 -2.711 1 97.19 189 LEU B CA 1
ATOM 4822 C C . LEU B 1 189 ? 2.582 1.14 -2.197 1 97.19 189 LEU B C 1
ATOM 4824 O O . LEU B 1 189 ? 2.02 0.974 -1.112 1 97.19 189 LEU B O 1
ATOM 4828 N N . THR B 1 190 ? 2.365 2.146 -2.924 1 95.69 190 THR B N 1
ATOM 4829 C CA . THR B 1 190 ? 1.589 3.258 -2.387 1 95.69 190 THR B CA 1
ATOM 4830 C C . THR B 1 190 ? 0.151 3.209 -2.895 1 95.69 190 THR B C 1
ATOM 4832 O O . THR B 1 190 ? -0.095 2.826 -4.043 1 95.69 190 THR B O 1
ATOM 4835 N N . GLY B 1 191 ? -0.782 3.543 -2.023 1 96.31 191 GLY B N 1
ATOM 4836 C CA . GLY B 1 191 ? -2.189 3.811 -2.273 1 96.31 191 GLY B CA 1
ATOM 4837 C C . GLY B 1 191 ? -2.697 5.051 -1.563 1 96.31 191 GLY B C 1
ATOM 4838 O O . GLY B 1 191 ? -1.907 5.895 -1.134 1 96.31 191 GLY B O 1
ATOM 4839 N N . GLY B 1 192 ? -3.949 5.211 -1.461 1 98 192 GLY B N 1
ATOM 4840 C CA . GLY B 1 192 ? -4.582 6.348 -0.811 1 98 192 GLY B CA 1
ATOM 4841 C C . GLY B 1 192 ? -5.703 6.957 -1.635 1 98 192 GLY B C 1
ATOM 4842 O O . GLY B 1 192 ? -5.449 7.762 -2.535 1 98 192 GLY B O 1
ATOM 4843 N N . LEU B 1 193 ? -6.922 6.684 -1.23 1 97.62 193 LEU B N 1
ATOM 4844 C CA . LEU B 1 193 ? -8.094 7.164 -1.954 1 97.62 193 LEU B CA 1
ATOM 4845 C C . LEU B 1 193 ? -8.789 8.281 -1.186 1 97.62 193 LEU B C 1
ATOM 4847 O O . LEU B 1 193 ? -9.07 8.141 0.006 1 97.62 193 LEU B O 1
ATOM 4851 N N . ARG B 1 194 ? -9.141 9.328 -1.84 1 94.25 194 ARG B N 1
ATOM 4852 C CA . ARG B 1 194 ? -9.906 10.406 -1.228 1 94.25 194 ARG B CA 1
ATOM 4853 C C . ARG B 1 194 ? -11.297 9.922 -0.817 1 94.25 194 ARG B C 1
ATOM 4855 O O . ARG B 1 194 ? -11.93 10.508 0.068 1 94.25 194 ARG B O 1
ATOM 4862 N N . ALA B 1 195 ? -11.789 8.828 -1.472 1 94.5 195 ALA B N 1
ATOM 4863 C CA . ALA B 1 195 ? -13.094 8.25 -1.177 1 94.5 195 ALA B CA 1
ATOM 4864 C C . ALA B 1 195 ? -13.211 7.883 0.3 1 94.5 195 ALA B C 1
ATOM 4866 O O . ALA B 1 195 ? -14.312 7.668 0.806 1 94.5 195 ALA B O 1
ATOM 4867 N N . LEU B 1 196 ? -12.117 7.789 0.982 1 94.75 196 LEU B N 1
ATOM 4868 C CA . LEU B 1 196 ? -12.133 7.355 2.375 1 94.75 196 LEU B CA 1
ATOM 4869 C C . LEU B 1 196 ? -12.07 8.555 3.318 1 94.75 196 LEU B C 1
ATOM 4871 O O . LEU B 1 196 ? -12.062 8.383 4.539 1 94.75 196 LEU B O 1
ATOM 4875 N N . PHE B 1 197 ? -11.977 9.773 2.758 1 88.25 197 PHE B N 1
ATOM 4876 C CA . PHE B 1 197 ? -12.039 10.945 3.625 1 88.25 197 PHE B CA 1
ATOM 4877 C C . PHE B 1 197 ? -13.297 10.906 4.492 1 88.25 197 PHE B C 1
ATOM 4879 O O . PHE B 1 197 ? -14.328 10.367 4.078 1 88.25 197 PHE B O 1
ATOM 4886 N N . GLY B 1 198 ? -13.141 11.422 5.684 1 84.44 198 GLY B N 1
ATOM 4887 C CA . GLY B 1 198 ? -14.234 11.359 6.637 1 84.44 198 GLY B CA 1
ATOM 4888 C C . GLY B 1 198 ? -14.188 10.133 7.52 1 84.44 198 GLY B C 1
ATOM 4889 O O . GLY B 1 198 ? -14.992 9.992 8.445 1 84.44 198 GLY B O 1
ATOM 4890 N N . THR B 1 199 ? -13.289 9.195 7.227 1 91.38 199 THR B N 1
ATOM 4891 C CA . THR B 1 199 ? -13.008 8.023 8.047 1 91.38 199 THR B CA 1
ATOM 4892 C C . THR B 1 199 ? -11.609 8.109 8.648 1 91.38 199 THR B C 1
ATOM 4894 O O . THR B 1 199 ? -10.828 8.992 8.289 1 91.38 199 THR B O 1
ATOM 4897 N N . PRO B 1 200 ? -11.273 7.215 9.547 1 94.81 200 PRO B N 1
ATOM 4898 C CA . PRO B 1 200 ? -9.914 7.211 10.117 1 94.81 200 PRO B CA 1
ATOM 4899 C C . PRO B 1 200 ? -8.852 6.871 9.078 1 94.81 200 PRO B C 1
ATOM 4901 O O . PRO B 1 200 ? -7.652 6.945 9.375 1 94.81 200 PRO B O 1
ATOM 4904 N N . CYS B 1 201 ? -9.281 6.551 7.875 1 97 201 CYS B N 1
ATOM 4905 C CA . CYS B 1 201 ? -8.32 6.164 6.844 1 97 201 CYS B CA 1
ATOM 4906 C C . CYS B 1 201 ? -7.516 7.367 6.371 1 97 201 CYS B C 1
ATOM 4908 O O . CYS B 1 201 ? -6.367 7.223 5.945 1 97 201 CYS B O 1
ATOM 4910 N N . LYS B 1 202 ? -8.094 8.555 6.453 1 94.12 202 LYS B N 1
ATOM 4911 C CA . LYS B 1 202 ? -7.336 9.734 6.02 1 94.12 202 LYS B CA 1
ATOM 4912 C C . LYS B 1 202 ? -6.078 9.914 6.863 1 94.12 202 LYS B C 1
ATOM 4914 O O . LYS B 1 202 ? -4.973 10.023 6.324 1 94.12 202 LYS B O 1
ATOM 4919 N N . PRO B 1 203 ? -6.207 9.953 8.242 1 96.81 203 PRO B N 1
ATOM 4920 C CA . PRO B 1 203 ? -4.965 10.031 9.008 1 96.81 203 PRO B CA 1
ATOM 4921 C C . PRO B 1 203 ? -4.082 8.797 8.828 1 96.81 203 PRO B C 1
ATOM 4923 O O . PRO B 1 203 ? -2.854 8.906 8.836 1 96.81 203 PRO B O 1
ATOM 4926 N N . LEU B 1 204 ? -4.676 7.641 8.602 1 98.56 204 LEU B N 1
ATOM 4927 C CA . LEU B 1 204 ? -3.908 6.434 8.32 1 98.56 204 LEU B CA 1
ATOM 4928 C C . LEU B 1 204 ? -3.039 6.621 7.078 1 98.56 204 LEU B C 1
ATOM 4930 O O . LEU B 1 204 ? -1.917 6.113 7.02 1 98.56 204 LEU B O 1
ATOM 4934 N N . HIS B 1 205 ? -3.537 7.324 6.098 1 98.69 205 HIS B N 1
ATOM 4935 C CA . HIS B 1 205 ? -2.801 7.586 4.867 1 98.69 205 HIS B CA 1
ATOM 4936 C C . HIS B 1 205 ? -1.473 8.281 5.156 1 98.69 205 HIS B C 1
ATOM 4938 O O . HIS B 1 205 ? -0.45 7.949 4.551 1 98.69 205 HIS B O 1
ATOM 4944 N N . ALA B 1 206 ? -1.523 9.211 6.07 1 98.62 206 ALA B N 1
ATOM 4945 C CA . ALA B 1 206 ? -0.298 9.922 6.43 1 98.62 206 ALA B CA 1
ATOM 4946 C C . ALA B 1 206 ? 0.722 8.969 7.055 1 98.62 206 ALA B C 1
ATOM 4948 O O . ALA B 1 206 ? 1.889 8.953 6.652 1 98.62 206 ALA B O 1
ATOM 4949 N N . GLY B 1 207 ? 0.248 8.227 8.016 1 98.81 207 GLY B N 1
ATOM 4950 C CA . GLY B 1 207 ? 1.121 7.242 8.641 1 98.81 207 GLY B CA 1
ATOM 4951 C C . GLY B 1 207 ? 1.661 6.215 7.66 1 98.81 207 GLY B C 1
ATOM 4952 O O . GLY B 1 207 ? 2.844 5.867 7.707 1 98.81 207 GLY B O 1
ATOM 4953 N N . ARG B 1 208 ? 0.812 5.77 6.785 1 98.75 208 ARG B N 1
ATOM 4954 C CA . ARG B 1 208 ? 1.211 4.766 5.801 1 98.75 208 ARG B CA 1
ATOM 4955 C C . ARG B 1 208 ? 2.246 5.332 4.832 1 98.75 208 ARG B C 1
ATOM 4957 O O . ARG B 1 208 ? 3.15 4.617 4.398 1 98.75 208 ARG B O 1
ATOM 4964 N N . ALA B 1 209 ? 2.074 6.559 4.43 1 98.81 209 ALA B N 1
ATOM 4965 C CA . ALA B 1 209 ? 3.055 7.199 3.557 1 98.81 209 ALA B CA 1
ATOM 4966 C C . ALA B 1 209 ? 4.438 7.223 4.207 1 98.81 209 ALA B C 1
ATOM 4968 O O . ALA B 1 209 ? 5.438 6.914 3.561 1 98.81 209 ALA B O 1
ATOM 4969 N N . ALA B 1 210 ? 4.477 7.59 5.488 1 98.94 210 ALA B N 1
ATOM 4970 C CA . ALA B 1 210 ? 5.73 7.598 6.234 1 98.94 210 ALA B CA 1
ATOM 4971 C C . ALA B 1 210 ? 6.336 6.199 6.305 1 98.94 210 ALA B C 1
ATOM 4973 O O . ALA B 1 210 ? 7.52 6.012 6.004 1 98.94 210 ALA B O 1
ATOM 4974 N N . ALA B 1 211 ? 5.52 5.238 6.652 1 98.81 211 ALA B N 1
ATOM 4975 C CA . ALA B 1 211 ? 5.984 3.859 6.781 1 98.81 211 ALA B CA 1
ATOM 4976 C C . ALA B 1 211 ? 6.434 3.305 5.434 1 98.81 211 ALA B C 1
ATOM 4978 O O . ALA B 1 211 ? 7.402 2.545 5.359 1 98.81 211 ALA B O 1
ATOM 4979 N N . ASN B 1 212 ? 5.715 3.619 4.398 1 98.56 212 ASN B N 1
ATOM 4980 C CA . ASN B 1 212 ? 6.086 3.184 3.055 1 98.56 212 ASN B CA 1
ATOM 4981 C C . ASN B 1 212 ? 7.457 3.715 2.65 1 98.56 212 ASN B C 1
ATOM 4983 O O . ASN B 1 212 ? 8.242 3.006 2.018 1 98.56 212 ASN B O 1
ATOM 4987 N N . GLY B 1 213 ? 7.664 4.98 2.945 1 98.81 213 GLY B N 1
ATOM 4988 C CA . GLY B 1 213 ? 8.969 5.551 2.656 1 98.81 213 GLY B CA 1
ATOM 4989 C C . GLY B 1 213 ? 10.102 4.844 3.381 1 98.81 213 GLY B C 1
ATOM 4990 O O . GLY B 1 213 ? 11.125 4.512 2.773 1 98.81 213 GLY B O 1
ATOM 4991 N N . VAL B 1 214 ? 9.914 4.59 4.688 1 98.81 214 VAL B N 1
ATOM 4992 C CA . VAL B 1 214 ? 10.914 3.883 5.48 1 98.81 214 VAL B CA 1
ATOM 4993 C C . VAL B 1 214 ? 11.148 2.49 4.898 1 98.81 214 VAL B C 1
ATOM 4995 O O . VAL B 1 214 ? 12.289 2.061 4.738 1 98.81 214 VAL B O 1
ATOM 4998 N N . ASN B 1 215 ? 10.086 1.801 4.551 1 98.75 215 ASN B N 1
ATOM 4999 C CA . ASN B 1 215 ? 10.156 0.438 4.031 1 98.75 215 ASN B CA 1
ATOM 5000 C C . ASN B 1 215 ? 10.875 0.385 2.688 1 98.75 215 ASN B C 1
ATOM 5002 O O . ASN B 1 215 ? 11.75 -0.456 2.479 1 98.75 215 ASN B O 1
ATOM 5006 N N . ALA B 1 216 ? 10.469 1.24 1.759 1 98.88 216 ALA B N 1
ATOM 5007 C CA . ALA B 1 216 ? 11.07 1.268 0.428 1 98.88 216 ALA B CA 1
ATOM 5008 C C . ALA B 1 216 ? 12.57 1.545 0.508 1 98.88 216 ALA B C 1
ATOM 5010 O O . ALA B 1 216 ? 13.367 0.883 -0.161 1 98.88 216 ALA B O 1
ATOM 5011 N N . ALA B 1 217 ? 12.945 2.512 1.326 1 98.88 217 ALA B N 1
ATOM 5012 C CA . ALA B 1 217 ? 14.359 2.85 1.49 1 98.88 217 ALA B CA 1
ATOM 5013 C C . ALA B 1 217 ? 15.133 1.692 2.113 1 98.88 217 ALA B C 1
ATOM 5015 O O . ALA B 1 217 ? 16.25 1.4 1.707 1 98.88 217 ALA B O 1
ATOM 5016 N N . ASP B 1 218 ? 14.547 1.047 3.096 1 98.81 218 ASP B N 1
ATOM 5017 C CA . ASP B 1 218 ? 15.211 -0.062 3.77 1 98.81 218 ASP B CA 1
ATOM 5018 C C . ASP B 1 218 ? 15.406 -1.245 2.824 1 98.81 218 ASP B C 1
ATOM 5020 O O . ASP B 1 218 ? 16.453 -1.885 2.826 1 98.81 218 ASP B O 1
ATOM 5024 N N . LEU B 1 219 ? 14.375 -1.592 2.053 1 98.81 219 LEU B N 1
ATOM 5025 C CA . LEU B 1 219 ? 14.508 -2.668 1.075 1 98.81 219 LEU B CA 1
ATOM 5026 C C . LEU B 1 219 ? 15.609 -2.359 0.067 1 98.81 219 LEU B C 1
ATOM 5028 O O . LEU B 1 219 ? 16.422 -3.225 -0.247 1 98.81 219 LEU B O 1
ATOM 5032 N N . ALA B 1 220 ? 15.602 -1.154 -0.453 1 98.81 220 ALA B N 1
ATOM 5033 C CA . ALA B 1 220 ? 16.641 -0.766 -1.4 1 98.81 220 ALA B CA 1
ATOM 5034 C C . ALA B 1 220 ? 18.031 -0.848 -0.761 1 98.81 220 ALA B C 1
ATOM 5036 O O . ALA B 1 220 ? 19 -1.266 -1.406 1 98.81 220 ALA B O 1
ATOM 5037 N N . ARG B 1 221 ? 18.172 -0.407 0.484 1 98.44 221 ARG B N 1
ATOM 5038 C CA . ARG B 1 221 ? 19.438 -0.492 1.226 1 98.44 221 ARG B CA 1
ATOM 5039 C C . ARG B 1 221 ? 19.938 -1.93 1.287 1 98.44 221 ARG B C 1
ATOM 5041 O O . ARG B 1 221 ? 21.141 -2.172 1.254 1 98.44 221 ARG B O 1
ATOM 5048 N N . ARG B 1 222 ? 19.016 -2.871 1.314 1 98.38 222 ARG B N 1
ATOM 5049 C CA . ARG B 1 222 ? 19.344 -4.289 1.423 1 98.38 222 ARG B CA 1
ATOM 5050 C C . ARG B 1 222 ? 19.594 -4.902 0.048 1 98.38 222 ARG B C 1
ATOM 5052 O O . ARG B 1 222 ? 19.953 -6.074 -0.058 1 98.38 222 ARG B O 1
ATOM 5059 N N . GLY B 1 223 ? 19.328 -4.148 -0.958 1 98.31 223 GLY B N 1
ATOM 5060 C CA . GLY B 1 223 ? 19.672 -4.613 -2.295 1 98.31 223 GLY B CA 1
ATOM 5061 C C . GLY B 1 223 ? 18.453 -4.984 -3.119 1 98.31 223 GLY B C 1
ATOM 5062 O O . GLY B 1 223 ? 18.578 -5.5 -4.23 1 98.31 223 GLY B O 1
ATOM 5063 N N . PHE B 1 224 ? 17.25 -4.754 -2.627 1 98.44 224 PHE B N 1
ATOM 5064 C CA . PHE B 1 224 ? 16.047 -4.984 -3.42 1 98.44 224 PHE B CA 1
ATOM 5065 C C . PHE B 1 224 ? 15.969 -3.996 -4.578 1 98.44 224 PHE B C 1
ATOM 5067 O O . PHE B 1 224 ? 16.172 -2.797 -4.391 1 98.44 224 PHE B O 1
ATOM 5074 N N . THR B 1 225 ? 15.641 -4.461 -5.73 1 97.06 225 THR B N 1
ATOM 5075 C CA . THR B 1 225 ? 15.719 -3.6 -6.906 1 97.06 225 THR B CA 1
ATOM 5076 C C . THR B 1 225 ? 14.328 -3.371 -7.5 1 97.06 225 THR B C 1
ATOM 5078 O O . THR B 1 225 ? 13.422 -4.176 -7.297 1 97.06 225 THR B O 1
ATOM 5081 N N . ALA B 1 226 ? 14.188 -2.258 -8.125 1 97.5 226 ALA B N 1
ATOM 5082 C CA . ALA B 1 226 ? 13.055 -1.835 -8.953 1 97.5 226 ALA B CA 1
ATOM 5083 C C . ALA B 1 226 ? 13.539 -1.11 -10.211 1 97.5 226 ALA B C 1
ATOM 5085 O O . ALA B 1 226 ? 14.719 -1.174 -10.555 1 97.5 226 ALA B O 1
ATOM 5086 N N . VAL B 1 227 ? 12.633 -0.562 -10.961 1 95.5 227 VAL B N 1
ATOM 5087 C CA . VAL B 1 227 ? 13.07 0.243 -12.102 1 95.5 227 VAL B CA 1
ATOM 5088 C C . VAL B 1 227 ? 13.711 1.537 -11.609 1 95.5 227 VAL B C 1
ATOM 5090 O O . VAL B 1 227 ? 13.383 2.023 -10.523 1 95.5 227 VAL B O 1
ATOM 5093 N N . GLU B 1 228 ? 14.555 2.098 -12.344 1 97.12 228 GLU B N 1
ATOM 5094 C CA . GLU B 1 228 ? 15.289 3.287 -11.93 1 97.12 228 GLU B CA 1
ATOM 5095 C C . GLU B 1 228 ? 14.727 4.543 -12.594 1 97.12 228 GLU B C 1
ATOM 5097 O O . GLU B 1 228 ? 15.227 5.648 -12.367 1 97.12 228 GLU B O 1
ATOM 5102 N N . ASP B 1 229 ? 13.648 4.367 -13.398 1 97.44 229 ASP B N 1
ATOM 5103 C CA . ASP B 1 229 ? 13.117 5.473 -14.188 1 97.44 229 ASP B CA 1
ATOM 5104 C C . ASP B 1 229 ? 11.602 5.582 -14.023 1 97.44 229 ASP B C 1
ATOM 5106 O O . ASP B 1 229 ? 10.883 5.816 -15 1 97.44 229 ASP B O 1
ATOM 5110 N N . ILE B 1 230 ? 11.141 5.457 -12.828 1 97.88 230 ILE B N 1
ATOM 5111 C CA . ILE B 1 230 ? 9.719 5.266 -12.555 1 97.88 230 ILE B CA 1
ATOM 5112 C C . ILE B 1 230 ? 8.945 6.527 -12.93 1 97.88 230 ILE B C 1
ATOM 5114 O O . ILE B 1 230 ? 7.742 6.465 -13.203 1 97.88 230 ILE B O 1
ATOM 5118 N N . PHE B 1 231 ? 9.578 7.699 -13.039 1 97.62 231 PHE B N 1
ATOM 5119 C CA . PHE B 1 231 ? 8.828 8.922 -13.258 1 97.62 231 PHE B CA 1
ATOM 5120 C C . PHE B 1 231 ? 8.844 9.32 -14.727 1 97.62 231 PHE B C 1
ATOM 5122 O O . PHE B 1 231 ? 8.047 10.156 -15.156 1 97.62 231 PHE B O 1
ATOM 5129 N N . GLU B 1 232 ? 9.766 8.805 -15.547 1 96.25 232 GLU B N 1
ATOM 5130 C CA . GLU B 1 232 ? 9.844 9.219 -16.938 1 96.25 232 GLU B CA 1
ATOM 5131 C C . GLU B 1 232 ? 9.406 8.094 -17.875 1 96.25 232 GLU B C 1
ATOM 5133 O O . GLU B 1 232 ? 9.156 8.328 -19.062 1 96.25 232 GLU B O 1
ATOM 5138 N N . ARG B 1 233 ? 9.383 6.91 -17.391 1 93.5 233 ARG B N 1
ATOM 5139 C CA . ARG B 1 233 ? 9.016 5.812 -18.281 1 93.5 233 ARG B CA 1
ATOM 5140 C C . ARG B 1 233 ? 7.57 5.941 -18.75 1 93.5 233 ARG B C 1
ATOM 5142 O O . ARG B 1 233 ? 6.707 6.395 -17.984 1 93.5 233 ARG B O 1
ATOM 5149 N N . PRO B 1 234 ? 7.223 5.57 -19.938 1 91.31 234 PRO B N 1
ATOM 5150 C CA . PRO B 1 234 ? 5.902 5.801 -20.531 1 91.31 234 PRO B CA 1
ATOM 5151 C C . PRO B 1 234 ? 4.777 5.164 -19.719 1 91.31 234 PRO B C 1
ATOM 5153 O O . PRO B 1 234 ? 3.662 5.691 -19.688 1 91.31 234 PRO B O 1
ATOM 5156 N N . ASP B 1 235 ? 5.02 4.094 -19.078 1 92.38 235 ASP B N 1
ATOM 5157 C CA . ASP B 1 235 ? 4.016 3.418 -18.266 1 92.38 235 ASP B CA 1
ATOM 5158 C C . ASP B 1 235 ? 4.34 3.553 -16.781 1 92.38 235 ASP B C 1
ATOM 5160 O O . ASP B 1 235 ? 3.926 2.719 -15.969 1 92.38 235 ASP B O 1
ATOM 5164 N N . GLY B 1 236 ? 5.051 4.641 -16.469 1 96.19 236 GLY B N 1
ATOM 5165 C CA . GLY B 1 236 ? 5.484 4.855 -15.102 1 96.19 236 GLY B CA 1
ATOM 5166 C C . GLY B 1 236 ? 4.387 5.41 -14.211 1 96.19 236 GLY B C 1
ATOM 5167 O O . GLY B 1 236 ? 3.201 5.293 -14.531 1 96.19 236 GLY B O 1
ATOM 5168 N N . TYR B 1 237 ? 4.766 5.93 -13.086 1 98.06 237 TYR B N 1
ATOM 5169 C CA . TYR B 1 237 ? 3.822 6.316 -12.047 1 98.06 237 TYR B CA 1
ATOM 5170 C C . TYR B 1 237 ? 2.965 7.492 -12.5 1 98.06 237 TYR B C 1
ATOM 5172 O O . TYR B 1 237 ? 1.735 7.445 -12.398 1 98.06 237 TYR B O 1
ATOM 5180 N N . PRO B 1 238 ? 3.6 8.594 -13.062 1 97.44 238 PRO B N 1
ATOM 5181 C CA . PRO B 1 238 ? 2.76 9.719 -13.484 1 97.44 238 PRO B CA 1
ATOM 5182 C C . PRO B 1 238 ? 1.726 9.328 -14.539 1 97.44 238 PRO B C 1
ATOM 5184 O O . PRO B 1 238 ? 0.576 9.773 -14.477 1 97.44 238 PRO B O 1
ATOM 5187 N N . ALA B 1 239 ? 2.098 8.484 -15.438 1 95.62 239 ALA B N 1
ATOM 5188 C CA . ALA B 1 239 ? 1.206 8.062 -16.516 1 95.62 239 ALA B CA 1
ATOM 5189 C C . ALA B 1 239 ? 0.021 7.273 -15.961 1 95.62 239 ALA B C 1
ATOM 5191 O O . ALA B 1 239 ? -1.077 7.32 -16.516 1 95.62 239 ALA B O 1
ATOM 5192 N N . LEU B 1 240 ? 0.231 6.598 -14.922 1 96.56 240 LEU B N 1
ATOM 5193 C CA . LEU B 1 240 ? -0.799 5.742 -14.344 1 96.56 240 LEU B CA 1
ATOM 5194 C C . LEU B 1 240 ? -1.802 6.566 -13.539 1 96.56 240 LEU B C 1
ATOM 5196 O O . LEU B 1 240 ? -3.006 6.301 -13.586 1 96.56 240 LEU B O 1
ATOM 5200 N N . VAL B 1 241 ? -1.333 7.582 -12.82 1 96.94 241 VAL B N 1
ATOM 5201 C CA . VAL B 1 241 ? -2.164 8.156 -11.773 1 96.94 241 VAL B CA 1
ATOM 5202 C C . VAL B 1 241 ? -2.709 9.508 -12.227 1 96.94 241 VAL B C 1
ATOM 5204 O O . VAL B 1 241 ? -3.5 10.133 -11.516 1 96.94 241 VAL B O 1
ATOM 5207 N N . SER B 1 242 ? -2.232 9.961 -13.391 1 95.56 242 SER B N 1
ATOM 5208 C CA . SER B 1 242 ? -2.664 11.273 -13.852 1 95.56 242 SER B CA 1
ATOM 5209 C C . SER B 1 242 ? -2.811 11.312 -15.367 1 95.56 242 SER B C 1
ATOM 5211 O O . SER B 1 242 ? -2.02 10.695 -16.094 1 95.56 242 SER B O 1
ATOM 5213 N N . GLY B 1 243 ? -3.799 12.039 -15.836 1 90.38 243 GLY B N 1
ATOM 5214 C CA . GLY B 1 243 ? -4.012 12.211 -17.266 1 90.38 243 GLY B CA 1
ATOM 5215 C C . GLY B 1 243 ? -3.268 13.398 -17.844 1 90.38 243 GLY B C 1
ATOM 5216 O O . GLY B 1 243 ? -3.199 13.555 -19.062 1 90.38 243 GLY B O 1
ATOM 5217 N N . ASN B 1 244 ? -2.652 14.219 -17.031 1 89.69 244 ASN B N 1
ATOM 5218 C CA . ASN B 1 244 ? -1.979 15.414 -17.531 1 89.69 244 ASN B CA 1
ATOM 5219 C C . ASN B 1 244 ? -0.574 15.547 -16.953 1 89.69 244 ASN B C 1
ATOM 5221 O O . ASN B 1 244 ? -0.112 16.656 -16.688 1 89.69 244 ASN B O 1
ATOM 5225 N N . ALA B 1 245 ? 0.007 14.453 -16.672 1 90.81 245 ALA B N 1
ATOM 5226 C CA . ALA B 1 245 ? 1.374 14.469 -16.156 1 90.81 245 ALA B CA 1
ATOM 5227 C C . ALA B 1 245 ? 2.334 15.094 -17.156 1 90.81 245 ALA B C 1
ATOM 5229 O O . ALA B 1 245 ? 2.166 14.922 -18.375 1 90.81 245 ALA B O 1
ATOM 5230 N N . ARG B 1 246 ? 3.299 15.773 -16.641 1 89.69 246 ARG B N 1
ATOM 5231 C CA . ARG B 1 246 ? 4.34 16.359 -17.469 1 89.69 246 ARG B CA 1
ATOM 5232 C C . ARG B 1 246 ? 5.43 15.344 -17.781 1 89.69 246 ARG B C 1
ATOM 5234 O O . ARG B 1 246 ? 5.629 14.391 -17.031 1 89.69 246 ARG B O 1
ATOM 5241 N N . ARG B 1 247 ? 6.09 15.602 -18.797 1 86.31 247 ARG B N 1
ATOM 5242 C CA . ARG B 1 247 ? 7.172 14.703 -19.188 1 86.31 247 ARG B CA 1
ATOM 5243 C C . ARG B 1 247 ? 8.477 15.07 -18.484 1 86.31 247 ARG B C 1
ATOM 5245 O O . ARG B 1 247 ? 9.273 14.195 -18.156 1 86.31 247 ARG B O 1
ATOM 5252 N N . ASP B 1 248 ? 8.586 16.391 -18.281 1 88 248 ASP B N 1
ATOM 5253 C CA . ASP B 1 248 ? 9.82 16.875 -17.672 1 88 248 ASP B CA 1
ATOM 5254 C C . ASP B 1 248 ? 9.539 17.594 -16.359 1 88 248 ASP B C 1
ATOM 5256 O O . ASP B 1 248 ? 8.445 18.125 -16.156 1 88 248 ASP B O 1
ATOM 5260 N N . LEU B 1 249 ? 10.547 17.469 -15.508 1 88.5 249 LEU B N 1
ATOM 5261 C CA . LEU B 1 249 ? 10.445 18.219 -14.266 1 88.5 249 LEU B CA 1
ATOM 5262 C C . LEU B 1 249 ? 10.492 19.734 -14.531 1 88.5 249 LEU B C 1
ATOM 5264 O O . LEU B 1 249 ? 11.359 20.203 -15.273 1 88.5 249 LEU B O 1
ATOM 5268 N N . PRO B 1 250 ? 9.594 20.406 -13.945 1 78.62 250 PRO B N 1
ATOM 5269 C CA . PRO B 1 250 ? 9.672 21.859 -14.125 1 78.62 250 PRO B CA 1
ATOM 5270 C C . PRO B 1 250 ? 10.945 22.469 -13.516 1 78.62 250 PRO B C 1
ATOM 5272 O O . PRO B 1 250 ? 11.461 21.938 -12.523 1 78.62 250 PRO B O 1
ATOM 5275 N N . VAL B 1 251 ? 11.43 23.5 -14.117 1 72.19 251 VAL B N 1
ATOM 5276 C CA . VAL B 1 251 ? 12.617 24.188 -13.648 1 72.19 251 VAL B CA 1
ATOM 5277 C C . VAL B 1 251 ? 12.32 24.906 -12.328 1 72.19 251 VAL B C 1
ATOM 5279 O O . VAL B 1 251 ? 11.297 25.578 -12.195 1 72.19 251 VAL B O 1
ATOM 5282 N N . ALA B 1 252 ? 13.008 24.609 -11.273 1 68.44 252 ALA B N 1
ATOM 5283 C CA . ALA B 1 252 ? 12.719 25.141 -9.945 1 68.44 252 ALA B CA 1
ATOM 5284 C C . ALA B 1 252 ? 13.25 26.562 -9.797 1 68.44 252 ALA B C 1
ATOM 5286 O O . ALA B 1 252 ? 12.75 27.344 -8.977 1 68.44 252 ALA B O 1
ATOM 5287 N N . ASP B 1 253 ? 13.914 27.109 -10.758 1 68.81 253 ASP B N 1
ATOM 5288 C CA . ASP B 1 253 ? 14.461 28.453 -10.812 1 68.81 253 ASP B CA 1
ATOM 5289 C C . ASP B 1 253 ? 14.75 29 -9.414 1 68.81 253 ASP B C 1
ATOM 5291 O O . ASP B 1 253 ? 14.336 30.109 -9.07 1 68.81 253 ASP B O 1
ATOM 5295 N N . GLY B 1 254 ? 15.422 28.281 -8.492 1 76.44 254 GLY B N 1
ATOM 5296 C CA . GLY B 1 254 ? 15.812 28.766 -7.18 1 76.44 254 GLY B CA 1
ATOM 5297 C C . GLY B 1 254 ? 14.672 28.781 -6.184 1 76.44 254 GLY B C 1
ATOM 5298 O O . GLY B 1 254 ? 14.836 29.219 -5.043 1 76.44 254 GLY B O 1
ATOM 5299 N N . ARG B 1 255 ? 13.648 28.328 -6.445 1 86.19 255 ARG B N 1
ATOM 5300 C CA . ARG B 1 255 ? 12.477 28.344 -5.578 1 86.19 255 ARG B CA 1
ATOM 5301 C C . ARG B 1 255 ? 12.5 27.156 -4.613 1 86.19 255 ARG B C 1
ATOM 5303 O O . ARG B 1 255 ? 12.922 26.062 -4.977 1 86.19 255 ARG B O 1
ATOM 5310 N N . TRP B 1 256 ? 12.117 27.5 -3.318 1 94.38 256 TRP B N 1
ATOM 5311 C CA . TRP B 1 256 ? 12.008 26.5 -2.262 1 94.38 256 TRP B CA 1
ATOM 5312 C C . TRP B 1 256 ? 10.547 26.188 -1.955 1 94.38 256 TRP B C 1
ATOM 5314 O O . TRP B 1 256 ? 9.789 27.078 -1.538 1 94.38 256 TRP B O 1
ATOM 5324 N N . ALA B 1 257 ? 10.203 24.938 -2.168 1 96.25 257 ALA B N 1
ATOM 5325 C CA . ALA B 1 257 ? 8.875 24.5 -1.744 1 96.25 257 ALA B CA 1
ATOM 5326 C C . ALA B 1 257 ? 8.695 24.672 -0.237 1 96.25 257 ALA B C 1
ATOM 5328 O O . ALA B 1 257 ? 7.602 24.969 0.236 1 96.25 257 ALA B O 1
ATOM 5329 N N . THR B 1 258 ? 9.758 24.562 0.523 1 97.31 258 THR B N 1
ATOM 5330 C CA . THR B 1 258 ? 9.75 24.688 1.977 1 97.31 258 THR B CA 1
ATOM 5331 C C . THR B 1 258 ? 9.242 26.062 2.398 1 97.31 258 THR B C 1
ATOM 5333 O O . THR B 1 258 ? 8.57 26.203 3.422 1 97.31 258 THR B O 1
ATOM 5336 N N . ARG B 1 259 ? 9.516 27.078 1.614 1 96.31 259 ARG B N 1
ATOM 5337 C CA . ARG B 1 259 ? 9.094 28.438 1.917 1 96.31 259 ARG B CA 1
ATOM 5338 C C . ARG B 1 259 ? 7.574 28.562 1.816 1 96.31 259 ARG B C 1
ATOM 5340 O O . ARG B 1 259 ? 6.996 29.516 2.346 1 96.31 259 ARG B O 1
ATOM 5347 N N . GLU B 1 260 ? 7 27.625 1.159 1 95.44 260 GLU B N 1
ATOM 5348 C CA . GLU B 1 260 ? 5.566 27.688 0.893 1 95.44 260 GLU B CA 1
ATOM 5349 C C . GLU B 1 260 ? 4.777 26.844 1.892 1 95.44 260 GLU B C 1
ATOM 5351 O O . GLU B 1 260 ? 3.555 26.734 1.781 1 95.44 260 GLU B O 1
ATOM 5356 N N . LEU B 1 261 ? 5.438 26.312 2.855 1 96.56 261 LEU B N 1
ATOM 5357 C CA . LEU B 1 261 ? 4.758 25.516 3.877 1 96.56 261 LEU B CA 1
ATOM 5358 C C . LEU B 1 261 ? 3.875 26.406 4.75 1 96.56 261 LEU B C 1
ATOM 5360 O O . LEU B 1 261 ? 4.312 27.453 5.219 1 96.56 261 LEU B O 1
ATOM 5364 N N . LEU B 1 262 ? 2.637 25.953 4.922 1 96 262 LEU B N 1
ATOM 5365 C CA . LEU B 1 262 ? 1.655 26.719 5.684 1 96 262 LEU B CA 1
ATOM 5366 C C . LEU B 1 262 ? 1.278 25.984 6.969 1 96 262 LEU B C 1
ATOM 5368 O O . LEU B 1 262 ? 1.179 24.75 6.984 1 96 262 LEU B O 1
ATOM 5372 N N . PHE B 1 263 ? 1.054 26.719 8.008 1 96 263 PHE B N 1
ATOM 5373 C CA . PHE B 1 263 ? 0.619 26.172 9.297 1 96 263 PHE B CA 1
ATOM 5374 C C . PHE B 1 263 ? -0.83 26.562 9.578 1 96 263 PHE B C 1
ATOM 5376 O O . PHE B 1 263 ? -1.254 27.672 9.281 1 96 263 PHE B O 1
ATOM 5383 N N . LYS B 1 264 ? -1.536 25.578 10.055 1 93.44 264 LYS B N 1
ATOM 5384 C CA . LYS B 1 264 ? -2.908 25.844 10.477 1 93.44 264 LYS B CA 1
ATOM 5385 C C . LYS B 1 264 ? -2.949 26.391 11.898 1 93.44 264 LYS B C 1
ATOM 5387 O O . LYS B 1 264 ? -2.178 25.953 12.758 1 93.44 264 LYS B O 1
ATOM 5392 N N . TYR B 1 265 ? -3.895 27.266 12.047 1 91.69 265 TYR B N 1
ATOM 5393 C CA . TYR B 1 265 ? -4.043 27.844 13.383 1 91.69 265 TYR B CA 1
ATOM 5394 C C . TYR B 1 265 ? -5.453 27.609 13.922 1 91.69 265 TYR B C 1
ATOM 5396 O O . TYR B 1 265 ? -5.781 28.031 15.031 1 91.69 265 TYR B O 1
ATOM 5404 N N . HIS B 1 266 ? -6.262 26.969 13.102 1 91.69 266 HIS B N 1
ATOM 5405 C CA . HIS B 1 266 ? -7.578 26.453 13.477 1 91.69 266 HIS B CA 1
ATOM 5406 C C . HIS B 1 266 ? -7.672 24.953 13.234 1 91.69 266 HIS B C 1
ATOM 5408 O O . HIS B 1 266 ? -7.219 24.453 12.203 1 91.69 266 HIS B O 1
ATOM 5414 N N . ALA B 1 267 ? -8.188 24.25 14.141 1 88.94 267 ALA B N 1
ATOM 5415 C CA . ALA B 1 267 ? -8.156 22.781 14.125 1 88.94 267 ALA B CA 1
ATOM 5416 C C . ALA B 1 267 ? -9.219 22.219 13.188 1 88.94 267 ALA B C 1
ATOM 5418 O O . ALA B 1 267 ? -10.125 21.516 13.617 1 88.94 267 ALA B O 1
ATOM 5419 N N . SER B 1 268 ? -9.062 22.484 11.914 1 89.12 268 SER B N 1
ATOM 5420 C CA . SER B 1 268 ? -10.062 22.078 10.93 1 89.12 268 SER B CA 1
ATOM 5421 C C . SER B 1 268 ? -9.461 22 9.531 1 89.12 268 SER B C 1
ATOM 5423 O O . SER B 1 268 ? -8.273 22.297 9.344 1 89.12 268 SER B O 1
ATOM 5425 N N . CYS B 1 269 ? -10.258 21.5 8.617 1 88.56 269 CYS B N 1
ATOM 5426 C CA . CYS B 1 269 ? -9.859 21.391 7.215 1 88.56 269 CYS B CA 1
ATOM 5427 C C . CYS B 1 269 ? -9.344 22.734 6.699 1 88.56 269 CYS B C 1
ATOM 5429 O O . CYS B 1 269 ? -9.797 23.797 7.137 1 88.56 269 CYS B O 1
ATOM 5431 N N . TYR B 1 270 ? -8.453 22.656 5.715 1 88.19 270 TYR B N 1
ATOM 5432 C CA . TYR B 1 270 ? -7.793 23.875 5.258 1 88.19 270 TYR B CA 1
ATOM 5433 C C . TYR B 1 270 ? -8.789 24.812 4.594 1 88.19 270 TYR B C 1
ATOM 5435 O O . TYR B 1 270 ? -8.633 26.031 4.648 1 88.19 270 TYR B O 1
ATOM 5443 N N . GLY B 1 271 ? -9.789 24.297 4.027 1 89.56 271 GLY B N 1
ATOM 5444 C CA . GLY B 1 271 ? -10.805 25.109 3.383 1 89.56 271 GLY B CA 1
ATOM 5445 C C . GLY B 1 271 ? -11.586 25.969 4.359 1 89.56 271 GLY B C 1
ATOM 5446 O O . GLY B 1 271 ? -12.258 26.922 3.955 1 89.56 271 GLY B O 1
ATOM 5447 N N . THR B 1 272 ? -11.43 25.688 5.594 1 93.5 272 THR B N 1
ATOM 5448 C CA . THR B 1 272 ? -12.172 26.438 6.605 1 93.5 272 THR B CA 1
ATOM 5449 C C . THR B 1 272 ? -11.328 27.578 7.156 1 93.5 272 THR B C 1
ATOM 5451 O O . THR B 1 272 ? -11.852 28.484 7.82 1 93.5 272 THR B O 1
ATOM 5454 N N . GLN B 1 273 ? -10.039 27.562 6.902 1 94 273 GLN B N 1
ATOM 5455 C CA . GLN B 1 273 ? -9.133 28.516 7.539 1 94 273 GLN B CA 1
ATOM 5456 C C . GLN B 1 273 ? -9.484 29.953 7.156 1 94 273 GLN B C 1
ATOM 5458 O O . GLN B 1 273 ? -9.695 30.797 8.031 1 94 273 GLN B O 1
ATOM 5463 N N . ALA B 1 274 ? -9.617 30.234 5.871 1 95.5 274 ALA B N 1
ATOM 5464 C CA . ALA B 1 274 ? -9.906 31.578 5.398 1 95.5 274 ALA B CA 1
ATOM 5465 C C . ALA B 1 274 ? -11.297 32.031 5.84 1 95.5 274 ALA B C 1
ATOM 5467 O O . ALA B 1 274 ? -11.469 33.156 6.312 1 95.5 274 ALA B O 1
ATOM 5468 N N . PRO B 1 275 ? -12.266 31.156 5.754 1 96.62 275 PRO B N 1
ATOM 5469 C CA . PRO B 1 275 ? -13.586 31.531 6.27 1 96.62 275 PRO B CA 1
ATOM 5470 C C . PRO B 1 275 ? -13.555 31.891 7.75 1 96.62 275 PRO B C 1
ATOM 5472 O O . PRO B 1 275 ? -14.203 32.875 8.164 1 96.62 275 PRO B O 1
ATOM 5475 N N . ILE B 1 276 ? -12.828 31.172 8.562 1 96.31 276 ILE B N 1
ATOM 5476 C CA . ILE B 1 276 ? -12.719 31.438 9.992 1 96.31 276 ILE B CA 1
ATOM 5477 C C . ILE B 1 276 ? -12.078 32.812 10.211 1 96.31 276 ILE B C 1
ATOM 5479 O O . ILE B 1 276 ? -12.562 33.625 11.008 1 96.31 276 ILE B O 1
ATOM 5483 N N . GLU B 1 277 ? -11.031 33.062 9.469 1 94.88 277 GLU B N 1
ATOM 5484 C CA . GLU B 1 277 ? -10.336 34.312 9.602 1 94.88 277 GLU B CA 1
ATOM 5485 C C . GLU B 1 277 ? -11.234 35.5 9.211 1 94.88 277 GLU B C 1
ATOM 5487 O O . GLU B 1 277 ? -11.211 36.531 9.852 1 94.88 277 GLU B O 1
ATOM 5492 N N . ALA B 1 278 ? -11.961 35.312 8.172 1 96.38 278 ALA B N 1
ATOM 5493 C CA . ALA B 1 278 ? -12.914 36.344 7.758 1 96.38 278 ALA B CA 1
ATOM 5494 C C . ALA B 1 278 ? -13.977 36.562 8.828 1 96.38 278 ALA B C 1
ATOM 5496 O O . ALA B 1 278 ? -14.367 37.719 9.086 1 96.38 278 ALA B O 1
ATOM 5497 N N . ALA B 1 279 ? -14.406 35.562 9.414 1 96.81 279 ALA B N 1
ATOM 5498 C CA . ALA B 1 279 ? -15.414 35.625 10.469 1 96.81 279 ALA B CA 1
ATOM 5499 C C . ALA B 1 279 ? -14.859 36.344 11.695 1 96.81 279 ALA B C 1
ATOM 5501 O O . ALA B 1 279 ? -15.57 37.125 12.336 1 96.81 279 ALA B O 1
ATOM 5502 N N . LEU B 1 280 ? -13.688 36 12.055 1 95.06 280 LEU B N 1
ATOM 5503 C CA . LEU B 1 280 ? -13.047 36.656 13.195 1 95.06 280 LEU B CA 1
ATOM 5504 C C . LEU B 1 280 ? -12.883 38.156 12.953 1 95.06 280 LEU B C 1
ATOM 5506 O O . LEU B 1 280 ? -13.094 38.969 13.859 1 95.06 280 LEU B O 1
ATOM 5510 N N . ALA B 1 281 ? -12.508 38.469 11.727 1 94.44 281 ALA B N 1
ATOM 5511 C CA . ALA B 1 281 ? -12.398 39.875 11.359 1 94.44 281 ALA B CA 1
ATOM 5512 C C . ALA B 1 281 ? -13.75 40.594 11.477 1 94.44 281 ALA B C 1
ATOM 5514 O O . ALA B 1 281 ? -13.836 41.719 11.961 1 94.44 281 ALA B O 1
ATOM 5515 N N . LEU B 1 282 ? -14.742 39.938 11.031 1 94.62 282 LEU B N 1
ATOM 5516 C CA . LEU B 1 282 ? -16.094 40.469 11.125 1 94.62 282 LEU B CA 1
ATOM 5517 C C . LEU B 1 282 ? -16.5 40.656 12.578 1 94.62 282 LEU B C 1
ATOM 5519 O O . LEU B 1 282 ? -17.031 41.688 12.953 1 94.62 282 LEU B O 1
ATOM 5523 N N . ARG B 1 283 ? -16.266 39.688 13.336 1 94.25 283 ARG B N 1
ATOM 5524 C CA . ARG B 1 283 ? -16.609 39.75 14.758 1 94.25 283 ARG B CA 1
ATOM 5525 C C . ARG B 1 283 ? -15.906 40.938 15.422 1 94.25 283 ARG B C 1
ATOM 5527 O O . ARG B 1 283 ? -16.516 41.656 16.219 1 94.25 283 ARG B O 1
ATOM 5534 N N . GLU B 1 284 ? -14.664 41.031 15.141 1 93.75 284 GLU B N 1
ATOM 5535 C CA . GLU B 1 284 ? -13.891 42.156 15.688 1 93.75 284 GLU B CA 1
ATOM 5536 C C . GLU B 1 284 ? -14.484 43.5 15.273 1 93.75 284 GLU B C 1
ATOM 5538 O O . GLU B 1 284 ? -14.609 44.406 16.094 1 93.75 284 GLU B O 1
ATOM 5543 N N . ALA B 1 285 ? -14.812 43.594 14.055 1 92.5 285 ALA B N 1
ATOM 5544 C CA . ALA B 1 285 ? -15.383 44.844 13.516 1 92.5 285 ALA B CA 1
ATOM 5545 C C . ALA B 1 285 ? -16.719 45.156 14.18 1 92.5 285 ALA B C 1
ATOM 5547 O O . ALA B 1 285 ? -17.078 46.312 14.305 1 92.5 285 ALA B O 1
ATOM 5548 N N . LEU B 1 286 ? -17.344 44.125 14.734 1 92.12 286 LEU B N 1
ATOM 5549 C CA . LEU B 1 286 ? -18.656 44.281 15.336 1 92.12 286 LEU B CA 1
ATOM 5550 C C . LEU B 1 286 ? -18.547 44.375 16.859 1 92.12 286 LEU B C 1
ATOM 5552 O O . LEU B 1 286 ? -19.562 44.344 17.547 1 92.12 286 LEU B O 1
ATOM 5556 N N . GLY B 1 287 ? -17.359 44.344 17.406 1 92.88 287 GLY B N 1
ATOM 5557 C CA . GLY B 1 287 ? -17.156 44.469 18.844 1 92.88 287 GLY B CA 1
ATOM 5558 C C . GLY B 1 287 ? -17.531 43.188 19.594 1 92.88 287 GLY B C 1
ATOM 5559 O O . GLY B 1 287 ? -17.953 43.25 20.75 1 92.88 287 GLY B O 1
ATOM 5560 N N . GLY B 1 288 ? -17.531 42.125 18.812 1 92.75 288 GLY B N 1
ATOM 5561 C CA . GLY B 1 288 ? -17.781 40.875 19.469 1 92.75 288 GLY B CA 1
ATOM 5562 C C . GLY B 1 288 ? -19.203 40.375 19.344 1 92.75 288 GLY B C 1
ATOM 5563 O O . GLY B 1 288 ? -19.531 39.281 19.75 1 92.75 288 GLY B O 1
ATOM 5564 N N . GLU B 1 289 ? -20.016 41.125 18.734 1 90.75 289 GLU B N 1
ATOM 5565 C CA . GLU B 1 289 ? -21.422 40.75 18.578 1 90.75 289 GLU B CA 1
ATOM 5566 C C . GLU B 1 289 ? -21.641 39.844 17.391 1 90.75 289 GLU B C 1
ATOM 5568 O O . GLU B 1 289 ? -20.922 39.938 16.391 1 90.75 289 GLU B O 1
ATOM 5573 N N . VAL B 1 290 ? -22.547 39 17.484 1 91.62 290 VAL B N 1
ATOM 5574 C CA . VAL B 1 290 ? -22.938 38.125 16.375 1 91.62 290 VAL B CA 1
ATOM 5575 C C . VAL B 1 290 ? -23.812 38.906 15.391 1 91.62 290 VAL B C 1
ATOM 5577 O O . VAL B 1 290 ? -24.766 39.562 15.781 1 91.62 290 VAL B O 1
ATOM 5580 N N . PRO B 1 291 ? -23.391 38.844 14.211 1 90.12 291 PRO B N 1
ATOM 5581 C CA . PRO B 1 291 ? -24.188 39.594 13.227 1 90.12 291 PRO B CA 1
ATOM 5582 C C . PRO B 1 291 ? -25.609 39.031 13.07 1 90.12 291 PRO B C 1
ATOM 5584 O O . PRO B 1 291 ? -25.812 37.812 13.141 1 90.12 291 PRO B O 1
ATOM 5587 N N . ALA B 1 292 ? -26.5 39.938 12.844 1 88.25 292 ALA B N 1
ATOM 5588 C CA . ALA B 1 292 ? -27.891 39.531 12.57 1 88.25 292 ALA B CA 1
ATOM 5589 C C . ALA B 1 292 ? -28.062 39.156 11.102 1 88.25 292 ALA B C 1
ATOM 5591 O O . ALA B 1 292 ? -27.234 39.5 10.266 1 88.25 292 ALA B O 1
ATOM 5592 N N . GLY B 1 293 ? -29.078 38.344 10.789 1 91.69 293 GLY B N 1
ATOM 5593 C CA . GLY B 1 293 ? -29.438 38.062 9.414 1 91.69 293 GLY B CA 1
ATOM 5594 C C . GLY B 1 293 ? -28.641 36.906 8.82 1 91.69 293 GLY B C 1
ATOM 5595 O O . GLY B 1 293 ? -27.938 36.188 9.539 1 91.69 293 GLY B O 1
ATOM 5596 N N . GLU B 1 294 ? -28.766 36.812 7.504 1 94.62 294 GLU B N 1
ATOM 5597 C CA . GLU B 1 294 ? -28.078 35.75 6.766 1 94.62 294 GLU B CA 1
ATOM 5598 C C . GLU B 1 294 ? -26.641 36.125 6.445 1 94.62 294 GLU B C 1
ATOM 5600 O O . GLU B 1 294 ? -26.359 37.281 6.156 1 94.62 294 GLU B O 1
ATOM 5605 N N . LEU B 1 295 ? -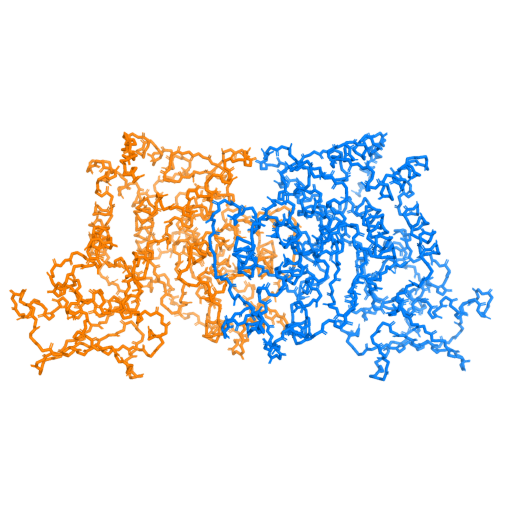25.844 35.188 6.516 1 96.56 295 LEU B N 1
ATOM 5606 C CA . LEU B 1 295 ? -24.438 35.344 6.176 1 96.56 295 LEU B CA 1
ATOM 5607 C C . LEU B 1 295 ? -24.078 34.531 4.949 1 96.56 295 LEU B C 1
ATOM 5609 O O . LEU B 1 295 ? -24.578 33.406 4.773 1 96.56 295 LEU B O 1
ATOM 5613 N N . ARG B 1 296 ? -23.219 35.094 4.148 1 97.12 296 ARG B N 1
ATOM 5614 C CA . ARG B 1 296 ? -22.781 34.406 2.951 1 97.12 296 ARG B CA 1
ATOM 5615 C C . ARG B 1 296 ? -21.266 34.219 2.953 1 97.12 296 ARG B C 1
ATOM 5617 O O . ARG B 1 296 ? -20.516 35.188 3.098 1 97.12 296 ARG B O 1
ATOM 5624 N N . VAL B 1 297 ? -20.797 33.031 2.883 1 97.62 297 VAL B N 1
ATOM 5625 C CA . VAL B 1 297 ? -19.391 32.688 2.77 1 97.62 297 VAL B CA 1
ATOM 5626 C C . VAL B 1 297 ? -19.094 32.156 1.364 1 97.62 297 VAL B C 1
ATOM 5628 O O . VAL B 1 297 ? -19.672 31.172 0.925 1 97.62 297 VAL B O 1
ATOM 5631 N N . GLU B 1 298 ? -18.234 32.844 0.616 1 97.56 298 GLU B N 1
ATOM 5632 C CA . GLU B 1 298 ? -17.797 32.406 -0.708 1 97.56 298 GLU B CA 1
ATOM 5633 C C . GLU B 1 298 ? -16.391 31.812 -0.66 1 97.56 298 GLU B C 1
ATOM 5635 O O . GLU B 1 298 ? -15.5 32.375 -0.019 1 97.56 298 GLU B O 1
ATOM 5640 N N . VAL B 1 299 ? -16.234 30.672 -1.249 1 96.25 299 VAL B N 1
ATOM 5641 C CA . VAL B 1 299 ? -14.961 29.969 -1.277 1 96.25 299 VAL B CA 1
ATOM 5642 C C . VAL B 1 299 ? -14.719 29.391 -2.668 1 96.25 299 VAL B C 1
ATOM 5644 O O . VAL B 1 299 ? -15.586 29.453 -3.537 1 96.25 299 VAL B O 1
ATOM 5647 N N . GLU B 1 300 ? -13.453 28.906 -2.943 1 92.06 300 GLU B N 1
ATOM 5648 C CA . GLU B 1 300 ? -13.148 28.172 -4.168 1 92.06 300 GLU B CA 1
ATOM 5649 C C . GLU B 1 300 ? -14.016 26.922 -4.281 1 92.06 300 GLU B C 1
ATOM 5651 O O . GLU B 1 300 ? -14.234 26.219 -3.291 1 92.06 300 GLU B O 1
ATOM 5656 N N . PRO B 1 301 ? -14.461 26.547 -5.52 1 88.62 301 PRO B N 1
ATOM 5657 C CA . PRO B 1 301 ? -15.5 25.531 -5.738 1 88.62 301 PRO B CA 1
ATOM 5658 C C . PRO B 1 301 ? -15.117 24.172 -5.172 1 88.62 301 PRO B C 1
ATOM 5660 O O . PRO B 1 301 ? -15.977 23.438 -4.66 1 88.62 301 PRO B O 1
ATOM 5663 N N . GLN B 1 302 ? -13.898 23.812 -5.184 1 82.38 302 GLN B N 1
ATOM 5664 C CA . GLN B 1 302 ? -13.5 22.469 -4.758 1 82.38 302 GLN B CA 1
ATOM 5665 C C . GLN B 1 302 ? -13.766 22.266 -3.271 1 82.38 302 GLN B C 1
ATOM 5667 O O . GLN B 1 302 ? -13.984 21.141 -2.826 1 82.38 302 GLN B O 1
ATOM 5672 N N . TYR B 1 303 ? -13.82 23.281 -2.482 1 87.56 303 TYR B N 1
ATOM 5673 C CA . TYR B 1 303 ? -14.008 23.172 -1.04 1 87.56 303 TYR B CA 1
ATOM 5674 C C . TYR B 1 303 ? -15.438 22.766 -0.708 1 87.56 303 TYR B C 1
ATOM 5676 O O . TYR B 1 303 ? -15.711 22.25 0.38 1 87.56 303 TYR B O 1
ATOM 5684 N N . LEU B 1 304 ? -16.391 23 -1.676 1 87.19 304 LEU B N 1
ATOM 5685 C CA . LEU B 1 304 ? -17.781 22.625 -1.432 1 87.19 304 LEU B CA 1
ATOM 5686 C C . LEU B 1 304 ? -17.922 21.109 -1.342 1 87.19 304 LEU B C 1
ATOM 5688 O O . LEU B 1 304 ? -18.797 20.609 -0.618 1 87.19 304 LEU B O 1
ATOM 5692 N N . SER B 1 305 ? -17 20.438 -2.043 1 77.69 305 SER B N 1
ATOM 5693 C CA . SER B 1 305 ? -17.062 18.984 -2.027 1 77.69 305 SER B CA 1
ATOM 5694 C C . SER B 1 305 ? -16.312 18.406 -0.831 1 77.69 305 SER B C 1
ATOM 5696 O O . SER B 1 305 ? -16.469 17.234 -0.499 1 77.69 305 SER B O 1
ATOM 5698 N N . VAL B 1 306 ? -15.633 19.234 -0.116 1 77.94 306 VAL B N 1
ATOM 5699 C CA . VAL B 1 306 ? -14.734 18.719 0.917 1 77.94 306 VAL B CA 1
ATOM 5700 C C . VAL B 1 306 ? -15.242 19.141 2.295 1 77.94 306 VAL B C 1
ATOM 5702 O O . VAL B 1 306 ? -15.258 18.344 3.23 1 77.94 306 VAL B O 1
ATOM 5705 N N . CYS B 1 307 ? -15.609 20.438 2.408 1 85 307 CYS B N 1
ATOM 5706 C CA . CYS B 1 307 ? -15.844 20.922 3.764 1 85 307 CYS B CA 1
ATOM 5707 C C . CYS B 1 307 ? -17.125 21.734 3.838 1 85 307 CYS B C 1
ATOM 5709 O O . CYS B 1 307 ? -17.188 22.75 4.539 1 85 307 CYS B O 1
ATOM 5711 N N . ASP B 1 308 ? -18.172 21.312 3.191 1 85.19 308 ASP B N 1
ATOM 5712 C CA . ASP B 1 308 ? -19.438 22.016 3.281 1 85.19 308 ASP B CA 1
ATOM 5713 C C . ASP B 1 308 ? -20.516 21.141 3.918 1 85.19 308 ASP B C 1
ATOM 5715 O O . ASP B 1 308 ? -21.656 21.078 3.439 1 85.19 308 ASP B O 1
ATOM 5719 N N . LEU B 1 309 ? -20.109 20.484 4.945 1 83.19 309 LEU B N 1
ATOM 5720 C CA . LEU B 1 309 ? -21.094 19.703 5.688 1 83.19 309 LEU B CA 1
ATOM 5721 C C . LEU B 1 309 ? -22 20.609 6.5 1 83.19 309 LEU B C 1
ATOM 5723 O O . LEU B 1 309 ? -21.562 21.281 7.43 1 83.19 309 LEU B O 1
ATOM 5727 N N . PRO B 1 310 ? -23.297 20.609 6.188 1 86.62 310 PRO B N 1
ATOM 5728 C CA . PRO B 1 310 ? -24.188 21.609 6.801 1 86.62 310 PRO B CA 1
ATOM 5729 C C . PRO B 1 310 ? -24.469 21.312 8.273 1 86.62 310 PRO B C 1
ATOM 5731 O O . PRO B 1 310 ? -24.562 22.234 9.078 1 86.62 310 PRO B O 1
ATOM 5734 N N . GLU B 1 311 ? -24.609 20 8.594 1 89 311 GLU B N 1
ATOM 5735 C CA . GLU B 1 311 ? -24.953 19.594 9.953 1 89 311 GLU B CA 1
ATOM 5736 C C . GLU B 1 311 ? -24 18.516 10.461 1 89 311 GLU B C 1
ATOM 5738 O O . GLU B 1 311 ? -24.359 17.344 10.547 1 89 311 GLU B O 1
ATOM 5743 N N . PRO B 1 312 ? -22.812 19 10.883 1 90.25 312 PRO B N 1
ATOM 5744 C CA . PRO B 1 312 ? -21.875 18 11.406 1 90.25 312 PRO B CA 1
ATOM 5745 C C . PRO B 1 312 ? -22.375 17.344 12.688 1 90.25 312 PRO B C 1
ATOM 5747 O O . PRO B 1 312 ? -22.984 18 13.531 1 90.25 312 PRO B O 1
ATOM 5750 N N . ARG B 1 313 ? -22.125 16.031 12.797 1 85.88 313 ARG B N 1
ATOM 5751 C CA . ARG B 1 313 ? -22.641 15.258 13.922 1 85.88 313 ARG B CA 1
ATOM 5752 C C . ARG B 1 313 ? -21.5 14.703 14.766 1 85.88 313 ARG B C 1
ATOM 5754 O O . ARG B 1 313 ? -21.719 14.234 15.883 1 85.88 313 ARG B O 1
ATOM 5761 N N . THR B 1 314 ? -20.281 14.719 14.234 1 82.81 314 THR B N 1
ATOM 5762 C CA . THR B 1 314 ? -19.094 14.25 14.938 1 82.81 314 THR B CA 1
ATOM 5763 C C . THR B 1 314 ? -18 15.312 14.93 1 82.81 314 THR B C 1
ATOM 5765 O O . THR B 1 314 ? -18.062 16.281 14.164 1 82.81 314 THR B O 1
ATOM 5768 N N . ALA B 1 315 ? -17.078 15.125 15.859 1 82.75 315 ALA B N 1
ATOM 5769 C CA . ALA B 1 315 ? -15.938 16.047 15.906 1 82.75 315 ALA B CA 1
ATOM 5770 C C . ALA B 1 315 ? -15.227 16.109 14.555 1 82.75 315 ALA B C 1
ATOM 5772 O O . ALA B 1 315 ? -14.852 17.188 14.094 1 82.75 315 ALA B O 1
ATOM 5773 N N . MET B 1 316 ? -15.023 15.023 13.953 1 78.81 316 MET B N 1
ATOM 5774 C CA . MET B 1 316 ? -14.367 14.961 12.656 1 78.81 316 MET B CA 1
ATOM 5775 C C . MET B 1 316 ? -15.164 15.727 11.602 1 78.81 316 MET B C 1
ATOM 5777 O O . MET B 1 316 ? -14.602 16.516 10.836 1 78.81 316 MET B O 1
ATOM 5781 N N . GLU B 1 317 ? -16.453 15.547 11.625 1 82.94 317 GLU B N 1
ATOM 5782 C CA . GLU B 1 317 ? -17.312 16.25 10.672 1 82.94 317 GLU B CA 1
ATOM 5783 C C . GLU B 1 317 ? -17.281 17.75 10.906 1 82.94 317 GLU B C 1
ATOM 5785 O O . GLU B 1 317 ? -17.297 18.531 9.953 1 82.94 317 GLU B O 1
ATOM 5790 N N . ALA B 1 318 ? -17.266 18.125 12.141 1 89.38 318 ALA B N 1
ATOM 5791 C CA . ALA B 1 318 ? -17.25 19.531 12.5 1 89.38 318 ALA B CA 1
ATOM 5792 C C . ALA B 1 318 ? -16.031 20.234 11.898 1 89.38 318 ALA B C 1
ATOM 5794 O O . ALA B 1 318 ? -16.125 21.375 11.438 1 89.38 318 ALA B O 1
ATOM 5795 N N . ARG B 1 319 ? -14.93 19.531 11.867 1 88.56 319 ARG B N 1
ATOM 5796 C CA . ARG B 1 319 ? -13.672 20.078 11.367 1 88.56 319 ARG B CA 1
ATOM 5797 C C . ARG B 1 319 ? -13.719 20.266 9.859 1 88.56 319 ARG B C 1
ATOM 5799 O O . ARG B 1 319 ? -12.891 20.969 9.289 1 88.56 319 ARG B O 1
ATOM 5806 N N . PHE B 1 320 ? -14.742 19.656 9.266 1 87.94 320 PHE B N 1
ATOM 5807 C CA . PHE B 1 320 ? -14.914 19.75 7.82 1 87.94 320 PHE B CA 1
ATOM 5808 C C . PHE B 1 320 ? -16.188 20.516 7.477 1 87.94 320 PHE B C 1
ATOM 5810 O O . PHE B 1 320 ? -16.812 20.266 6.438 1 87.94 320 PHE B O 1
ATOM 5817 N N . SER B 1 321 ? -16.609 21.391 8.32 1 93 321 SER B N 1
ATOM 5818 C CA . SER B 1 321 ? -17.797 22.234 8.102 1 93 321 SER B CA 1
ATOM 5819 C C . SER B 1 321 ? -17.438 23.719 8.156 1 93 321 SER B C 1
ATOM 5821 O O . SER B 1 321 ? -17.203 24.266 9.234 1 93 321 SER B O 1
ATOM 5823 N N . ILE B 1 322 ? -17.5 24.297 6.98 1 95.88 322 ILE B N 1
ATOM 5824 C CA . ILE B 1 322 ? -17.281 25.734 6.926 1 95.88 322 ILE B CA 1
ATOM 5825 C C . ILE B 1 322 ? -18.312 26.453 7.789 1 95.88 322 ILE B C 1
ATOM 5827 O O . ILE B 1 322 ? -17.969 27.359 8.562 1 95.88 322 ILE B O 1
ATOM 5831 N N . ARG B 1 323 ? -19.562 26.016 7.719 1 96.31 323 ARG B N 1
ATOM 5832 C CA . ARG B 1 323 ? -20.656 26.641 8.453 1 96.31 323 ARG B CA 1
ATOM 5833 C C . ARG B 1 323 ? -20.406 26.578 9.961 1 96.31 323 ARG B C 1
ATOM 5835 O O . ARG B 1 323 ? -20.547 27.578 10.656 1 96.31 323 ARG B O 1
ATOM 5842 N N . HIS B 1 324 ? -20 25.453 10.375 1 95.94 324 HIS B N 1
ATOM 5843 C CA . HIS B 1 324 ? -19.797 25.266 11.805 1 95.94 324 HIS B CA 1
ATOM 5844 C C . HIS B 1 324 ? -18.594 26.062 12.305 1 95.94 324 HIS B C 1
ATOM 5846 O O . HIS B 1 324 ? -18.672 26.719 13.344 1 95.94 324 HIS B O 1
ATOM 5852 N N . MET B 1 325 ? -17.547 26.016 11.602 1 95.75 325 MET B N 1
ATOM 5853 C CA . MET B 1 325 ? -16.328 26.688 12.031 1 95.75 325 MET B CA 1
ATOM 5854 C C . MET B 1 325 ? -16.516 28.203 12.039 1 95.75 325 MET B C 1
ATOM 5856 O O . MET B 1 325 ? -16.031 28.891 12.938 1 95.75 325 MET B O 1
ATOM 5860 N N . VAL B 1 326 ? -17.203 28.688 11.07 1 96.81 326 VAL B N 1
ATOM 5861 C CA . VAL B 1 326 ? -17.531 30.109 11.016 1 96.81 326 VAL B CA 1
ATOM 5862 C C . VAL B 1 326 ? -18.438 30.469 12.188 1 96.81 326 VAL B C 1
ATOM 5864 O O . VAL B 1 326 ? -18.266 31.516 12.82 1 96.81 326 VAL B O 1
ATOM 5867 N N . ALA B 1 327 ? -19.359 29.625 12.453 1 96.75 327 ALA B N 1
ATOM 5868 C CA . ALA B 1 327 ? -20.266 29.859 13.586 1 96.75 327 ALA B CA 1
ATOM 5869 C C . ALA B 1 327 ? -19.484 29.922 14.898 1 96.75 327 ALA B C 1
ATOM 5871 O O . ALA B 1 327 ? -19.766 30.766 15.742 1 96.75 327 ALA B O 1
ATOM 5872 N N . LEU B 1 328 ? -18.547 28.984 15.094 1 96.44 328 LEU B N 1
ATOM 5873 C CA . LEU B 1 328 ? -17.703 29 16.281 1 96.44 328 LEU B CA 1
ATOM 5874 C C . LEU B 1 328 ? -16.984 30.328 16.422 1 96.44 328 LEU B C 1
ATOM 5876 O O . LEU B 1 328 ? -17 30.953 17.484 1 96.44 328 LEU B O 1
ATOM 5880 N N . ALA B 1 329 ? -16.391 30.781 15.352 1 96.06 329 ALA B N 1
ATOM 5881 C CA . ALA B 1 329 ? -15.617 32.031 15.352 1 96.06 329 ALA B CA 1
ATOM 5882 C C . ALA B 1 329 ? -16.5 33.219 15.688 1 96.06 329 ALA B C 1
ATOM 5884 O O . ALA B 1 329 ? -16.125 34.062 16.516 1 96.06 329 ALA B O 1
ATOM 5885 N N . LEU B 1 330 ? -17.609 33.281 15.125 1 96.06 330 LEU B N 1
ATOM 5886 C CA . LEU B 1 330 ? -18.516 34.375 15.328 1 96.06 330 LEU B CA 1
ATOM 5887 C C . LEU B 1 330 ? -19.062 34.375 16.75 1 96.06 330 LEU B C 1
ATOM 5889 O O . LEU B 1 330 ? -19.312 35.438 17.328 1 96.06 330 LEU B O 1
ATOM 5893 N N . ALA B 1 331 ? -19.25 33.219 17.281 1 95.81 331 ALA B N 1
ATOM 5894 C CA . ALA B 1 331 ? -19.797 33.062 18.625 1 95.81 331 ALA B CA 1
ATOM 5895 C C . ALA B 1 331 ? -18.734 33.312 19.688 1 95.81 331 ALA B C 1
ATOM 5897 O O . ALA B 1 331 ? -19.016 33.281 20.891 1 95.81 331 ALA B O 1
ATOM 5898 N N . GLY B 1 332 ? -17.516 33.375 19.281 1 93.81 332 GLY B N 1
ATOM 5899 C CA . GLY B 1 332 ? -16.422 33.625 20.203 1 93.81 332 GLY B CA 1
ATOM 5900 C C . GLY B 1 332 ? -15.906 32.344 20.844 1 93.81 332 GLY B C 1
ATOM 5901 O O . GLY B 1 332 ? -15.273 32.375 21.906 1 93.81 332 GLY B O 1
ATOM 5902 N N . ARG B 1 333 ? -16.266 31.297 20.266 1 93.25 333 ARG B N 1
ATOM 5903 C CA . ARG B 1 333 ? -15.766 30.016 20.75 1 93.25 333 ARG B CA 1
ATOM 5904 C C . ARG B 1 333 ? -14.43 29.672 20.094 1 93.25 333 ARG B C 1
ATOM 5906 O O . ARG B 1 333 ? -14.117 30.141 19 1 93.25 333 ARG B O 1
ATOM 5913 N N . SER B 1 334 ? -13.672 28.922 20.844 1 90.56 334 SER B N 1
ATOM 5914 C CA . SER B 1 334 ? -12.375 28.5 20.328 1 90.56 334 SER B CA 1
ATOM 5915 C C . SER B 1 334 ? -12.523 27.625 19.094 1 90.56 334 SER B C 1
ATOM 5917 O O . SER B 1 334 ? -13.422 26.781 19.047 1 90.56 334 SER B O 1
ATOM 5919 N N . THR B 1 335 ? -11.672 27.906 18.172 1 91.44 335 THR B N 1
ATOM 5920 C CA . THR B 1 335 ? -11.617 27.047 17 1 91.44 335 THR B CA 1
ATOM 5921 C C . THR B 1 335 ? -10.492 26.016 17.141 1 91.44 335 THR B C 1
ATOM 5923 O O . THR B 1 335 ? -10.148 25.328 16.172 1 91.44 335 THR B O 1
ATOM 5926 N N . LEU B 1 336 ? -9.891 25.922 18.375 1 84.94 336 LEU B N 1
ATOM 5927 C CA . LEU B 1 336 ? -8.75 25.047 18.625 1 84.94 336 LEU B CA 1
ATOM 5928 C C . LEU B 1 336 ? -9.07 24.031 19.703 1 84.94 336 LEU B C 1
ATOM 5930 O O . LEU B 1 336 ? -8.641 22.875 19.609 1 84.94 336 LEU B O 1
ATOM 5934 N N . ASP B 1 337 ? -9.844 24.469 20.641 1 80.31 337 ASP B N 1
ATOM 5935 C CA . ASP B 1 337 ? -10.133 23.656 21.828 1 80.31 337 ASP B CA 1
ATOM 5936 C C . ASP B 1 337 ? -11 22.453 21.469 1 80.31 337 ASP B C 1
ATOM 5938 O O . ASP B 1 337 ? -12.008 22.594 20.781 1 80.31 337 ASP B O 1
ATOM 5942 N N . GLU B 1 338 ? -10.523 21.297 21.938 1 78.69 338 GLU B N 1
ATOM 5943 C CA . GLU B 1 338 ? -11.266 20.062 21.672 1 78.69 338 GLU B CA 1
ATOM 5944 C C . GLU B 1 338 ? -12.703 20.172 22.156 1 78.69 338 GLU B C 1
ATOM 5946 O O . GLU B 1 338 ? -13.609 19.562 21.578 1 78.69 338 GLU B O 1
ATOM 5951 N N . ARG B 1 339 ? -13.039 20.938 23.266 1 82.31 339 ARG B N 1
ATOM 5952 C CA . ARG B 1 339 ? -14.383 21.125 23.828 1 82.31 339 ARG B CA 1
ATOM 5953 C C . ARG B 1 339 ? -15.32 21.75 22.812 1 82.31 339 ARG B C 1
ATOM 5955 O O . ARG B 1 339 ? -16.531 21.594 22.891 1 82.31 339 ARG B O 1
ATOM 5962 N N . SER B 1 340 ? -14.695 22.453 21.844 1 89.44 340 SER B N 1
ATOM 5963 C CA . SER B 1 340 ? -15.484 23.109 20.797 1 89.44 340 SER B CA 1
ATOM 5964 C C . SER B 1 340 ? -16.031 22.094 19.797 1 89.44 340 SER B C 1
ATOM 5966 O O . SER B 1 340 ? -16.953 22.391 19.031 1 89.44 340 SER B O 1
ATOM 5968 N N . PHE B 1 341 ? -15.492 20.906 19.812 1 88.62 341 PHE B N 1
ATOM 5969 C CA . PHE B 1 341 ? -15.898 19.875 18.859 1 88.62 341 PHE B CA 1
ATOM 5970 C C . PHE B 1 341 ? -16.641 18.75 19.547 1 88.62 341 PHE B C 1
ATOM 5972 O O . PHE B 1 341 ? -17.031 17.766 18.906 1 88.62 341 PHE B O 1
ATOM 5979 N N . ALA B 1 342 ? -16.891 18.859 20.844 1 87.75 342 ALA B N 1
ATOM 5980 C CA . ALA B 1 342 ? -17.609 17.859 21.625 1 87.75 342 ALA B CA 1
ATOM 5981 C C . ALA B 1 342 ? -19.078 17.797 21.203 1 87.75 342 ALA B C 1
ATOM 5983 O O . ALA B 1 342 ? -19.625 18.766 20.672 1 87.75 342 ALA B O 1
ATOM 5984 N N . ALA B 1 343 ? -19.672 16.719 21.562 1 88.62 343 ALA B N 1
ATOM 5985 C CA . ALA B 1 343 ? -21.078 16.469 21.203 1 88.62 343 ALA B CA 1
ATOM 5986 C C . ALA B 1 343 ? -21.984 17.562 21.766 1 88.62 343 ALA B C 1
ATOM 5988 O O . ALA B 1 343 ? -22.938 17.984 21.094 1 88.62 343 ALA B O 1
ATOM 5989 N N . GLU B 1 344 ? -21.703 17.953 22.938 1 91.38 344 GLU B N 1
ATOM 5990 C CA . GLU B 1 344 ? -22.516 18.984 23.594 1 91.38 344 GLU B CA 1
ATOM 5991 C C . GLU B 1 344 ? -22.469 20.297 22.828 1 91.38 344 GLU B C 1
ATOM 5993 O O . GLU B 1 344 ? -23.484 20.984 22.703 1 91.38 344 GLU B O 1
ATOM 5998 N N . THR B 1 345 ? -21.297 20.656 22.312 1 92.31 345 THR B N 1
ATOM 5999 C CA . THR B 1 345 ? -21.141 21.891 21.562 1 92.31 345 THR B CA 1
ATOM 6000 C C . THR B 1 345 ? -21.828 21.781 20.203 1 92.31 345 THR B C 1
ATOM 6002 O O . THR B 1 345 ? -22.469 22.734 19.734 1 92.31 345 THR B O 1
ATOM 6005 N N . LEU B 1 346 ? -21.719 20.672 19.562 1 92.56 346 LEU B N 1
ATOM 6006 C CA . LEU B 1 346 ? -22.312 20.453 18.266 1 92.56 346 LEU B CA 1
ATOM 6007 C C . LEU B 1 346 ? -23.844 20.531 18.344 1 92.56 346 LEU B C 1
ATOM 6009 O O . LEU B 1 346 ? -24.5 20.938 17.375 1 92.56 346 LEU B O 1
ATOM 6013 N N . ALA B 1 347 ? -24.359 20.234 19.547 1 92.44 347 ALA B N 1
ATOM 6014 C CA . ALA B 1 347 ? -25.797 20.234 19.75 1 92.44 347 ALA B CA 1
ATOM 6015 C C . ALA B 1 347 ? -26.281 21.562 20.312 1 92.44 347 ALA B C 1
ATOM 6017 O O . ALA B 1 347 ? -27.484 21.766 20.484 1 92.44 347 ALA B O 1
ATOM 6018 N N . ASP B 1 348 ? -25.391 22.438 20.562 1 94.94 348 ASP B N 1
ATOM 6019 C CA . ASP B 1 348 ? -25.766 23.75 21.125 1 94.94 348 ASP B CA 1
ATOM 6020 C C . ASP B 1 348 ? -26.766 24.469 20.203 1 94.94 348 ASP B C 1
ATOM 6022 O O . ASP B 1 348 ? -26.453 24.75 19.047 1 94.94 348 ASP B O 1
ATOM 6026 N N . PRO B 1 349 ? -27.969 24.781 20.703 1 95 349 PRO B N 1
ATOM 6027 C CA . PRO B 1 349 ? -29.016 25.375 19.859 1 95 349 PRO B CA 1
ATOM 6028 C C . PRO B 1 349 ? -28.609 26.719 19.266 1 95 349 PRO B C 1
ATOM 6030 O O . PRO B 1 349 ? -29 27.047 18.141 1 95 349 PRO B O 1
ATOM 6033 N N . GLY B 1 350 ? -27.953 27.516 20.031 1 94.75 350 GLY B N 1
ATOM 6034 C CA . GLY B 1 350 ? -27.469 28.781 19.516 1 94.75 350 GLY B CA 1
ATOM 6035 C C . GLY B 1 350 ? -26.531 28.641 18.344 1 94.75 350 GLY B C 1
ATOM 6036 O O . GLY B 1 350 ? -26.641 29.375 17.359 1 94.75 350 GLY B O 1
ATOM 6037 N N . LEU B 1 351 ? -25.578 27.781 18.469 1 95.44 351 LEU B N 1
ATOM 6038 C CA . LEU B 1 351 ? -24.641 27.5 17.375 1 95.44 351 LEU B CA 1
ATOM 6039 C C . LEU B 1 351 ? -25.359 26.922 16.172 1 95.44 351 LEU B C 1
ATOM 6041 O O . LEU B 1 351 ? -25.047 27.266 15.031 1 95.44 351 LEU B O 1
ATOM 6045 N N . ALA B 1 352 ? -26.297 26.031 16.453 1 95.12 352 ALA B N 1
ATOM 6046 C CA . ALA B 1 352 ? -27.078 25.422 15.383 1 95.12 352 ALA B CA 1
ATOM 6047 C C . ALA B 1 352 ? -27.859 26.484 14.617 1 95.12 352 ALA B C 1
ATOM 6049 O O . ALA B 1 352 ? -27.953 26.438 13.383 1 95.12 352 ALA B O 1
ATOM 6050 N N . ALA B 1 353 ? -28.422 27.359 15.359 1 95.25 353 ALA B N 1
ATOM 6051 C CA . ALA B 1 353 ? -29.172 28.453 14.734 1 95.25 353 ALA B CA 1
ATOM 6052 C C . ALA B 1 353 ? -28.266 29.312 13.875 1 95.25 353 ALA B C 1
ATOM 6054 O O . ALA B 1 353 ? -28.656 29.75 12.789 1 95.25 353 ALA B O 1
ATOM 6055 N N . LEU B 1 354 ? -27.156 29.578 14.375 1 95.5 354 LEU B N 1
ATOM 6056 C CA . LEU B 1 354 ? -26.188 30.391 13.641 1 95.5 354 LEU B CA 1
ATOM 6057 C C . LEU B 1 354 ? -25.734 29.672 12.383 1 95.5 354 LEU B C 1
ATOM 6059 O O . LEU B 1 354 ? -25.625 30.281 11.312 1 95.5 354 LEU B O 1
ATOM 6063 N N . ARG B 1 355 ? -25.453 28.391 12.383 1 95.06 355 ARG B N 1
ATOM 6064 C CA . ARG B 1 355 ? -25.062 27.578 11.242 1 95.06 355 ARG B CA 1
ATOM 6065 C C . ARG B 1 355 ? -26.094 27.656 10.125 1 95.06 355 ARG B C 1
ATOM 6067 O O . ARG B 1 355 ? -25.75 27.75 8.953 1 95.06 355 ARG B O 1
ATOM 6074 N N . ARG B 1 356 ? -27.312 27.641 10.547 1 94.62 356 ARG B N 1
ATOM 6075 C CA . ARG B 1 356 ? -28.406 27.609 9.586 1 94.62 356 ARG B CA 1
ATOM 6076 C C . ARG B 1 356 ? -28.484 28.922 8.805 1 94.62 356 ARG B C 1
ATOM 6078 O O . ARG B 1 356 ? -29 28.953 7.688 1 94.62 356 ARG B O 1
ATOM 6085 N N . ARG B 1 357 ? -27.922 29.922 9.391 1 95.75 357 ARG B N 1
ATOM 6086 C CA . ARG B 1 357 ? -27.953 31.234 8.758 1 95.75 357 ARG B CA 1
ATOM 6087 C C . ARG B 1 357 ? -26.781 31.406 7.805 1 95.75 357 ARG B C 1
ATOM 6089 O O . ARG B 1 357 ? -26.734 32.375 7.055 1 95.75 357 ARG B O 1
ATOM 6096 N N . ILE B 1 358 ? -25.875 30.578 7.812 1 96.62 358 ILE B N 1
ATOM 6097 C CA . ILE B 1 358 ? -24.656 30.703 7.004 1 96.62 358 ILE B CA 1
ATOM 6098 C C . ILE B 1 358 ? -24.844 29.938 5.691 1 96.62 358 ILE B C 1
ATOM 6100 O O . ILE B 1 358 ? -25.047 28.719 5.695 1 96.62 358 ILE B O 1
ATOM 6104 N N . ARG B 1 359 ? -24.812 30.609 4.637 1 96.19 359 ARG B N 1
ATOM 6105 C CA . ARG B 1 359 ? -24.828 30.031 3.301 1 96.19 359 ARG B CA 1
ATOM 6106 C C . ARG B 1 359 ? -23.438 30 2.689 1 96.19 359 ARG B C 1
ATOM 6108 O O . ARG B 1 359 ? -22.75 31.016 2.643 1 96.19 359 ARG B O 1
ATOM 6115 N N . VAL B 1 360 ? -23 28.859 2.289 1 96.94 360 VAL B N 1
ATOM 6116 C CA . VAL B 1 360 ? -21.703 28.703 1.656 1 96.94 360 VAL B CA 1
ATOM 6117 C C . VAL B 1 360 ? -21.875 28.562 0.145 1 96.94 360 VAL B C 1
ATOM 6119 O O . VAL B 1 360 ? -22.703 27.781 -0.327 1 96.94 360 VAL B O 1
ATOM 6122 N N . ALA B 1 361 ? -21.172 29.344 -0.613 1 95.5 361 ALA B N 1
ATOM 6123 C CA . ALA B 1 361 ? -21.297 29.344 -2.068 1 95.5 361 ALA B CA 1
ATOM 6124 C C . ALA B 1 361 ? -19.922 29.281 -2.732 1 95.5 361 ALA B C 1
ATOM 6126 O O . ALA B 1 361 ? -18.922 29.672 -2.141 1 95.5 361 ALA B O 1
ATOM 6127 N N . ALA B 1 362 ? -19.953 28.734 -3.943 1 94.94 362 ALA B N 1
ATOM 6128 C CA . ALA B 1 362 ? -18.734 28.672 -4.746 1 94.94 362 ALA B CA 1
ATOM 6129 C C . ALA B 1 362 ? -18.531 29.969 -5.516 1 94.94 362 ALA B C 1
ATOM 6131 O O . ALA B 1 362 ? -19.484 30.562 -6.027 1 94.94 362 ALA B O 1
ATOM 6132 N N . ASP B 1 363 ? -17.328 30.484 -5.48 1 95.19 363 ASP B N 1
ATOM 6133 C CA . ASP B 1 363 ? -16.875 31.562 -6.355 1 95.19 363 ASP B CA 1
ATOM 6134 C C . ASP B 1 363 ? -15.609 31.156 -7.113 1 95.19 363 ASP B C 1
ATOM 6136 O O . ASP B 1 363 ? -14.508 31.188 -6.555 1 95.19 363 ASP B O 1
ATOM 6140 N N . PRO B 1 364 ? -15.719 30.812 -8.375 1 92.62 364 PRO B N 1
ATOM 6141 C CA . PRO B 1 364 ? -14.57 30.344 -9.156 1 92.62 364 PRO B CA 1
ATOM 6142 C C . PRO B 1 364 ? -13.469 31.391 -9.273 1 92.62 364 PRO B C 1
ATOM 6144 O O . PRO B 1 364 ? -12.336 31.062 -9.656 1 92.62 364 PRO B O 1
ATOM 6147 N N . ALA B 1 365 ? -13.805 32.625 -8.961 1 93.12 365 ALA B N 1
ATOM 6148 C CA . ALA B 1 365 ? -12.82 33.719 -9.07 1 93.12 365 ALA B CA 1
ATOM 6149 C C . ALA B 1 365 ? -11.906 33.719 -7.84 1 93.12 365 ALA B C 1
ATOM 6151 O O . ALA B 1 365 ? -10.852 34.375 -7.859 1 93.12 365 ALA B O 1
ATOM 6152 N N . LEU B 1 366 ? -12.328 33.125 -6.762 1 93.38 366 LEU B N 1
ATOM 6153 C CA . LEU B 1 366 ? -11.516 33.094 -5.551 1 93.38 366 LEU B CA 1
ATOM 6154 C C . LEU B 1 366 ? -10.445 32 -5.652 1 93.38 366 LEU B C 1
ATOM 6156 O O . LEU B 1 366 ? -10.742 30.859 -5.984 1 93.38 366 LEU B O 1
ATOM 6160 N N . PRO B 1 367 ? -9.188 32.438 -5.391 1 90 367 PRO B N 1
ATOM 6161 C CA . PRO B 1 367 ? -8.141 31.422 -5.352 1 90 367 PRO B CA 1
ATOM 6162 C C . PRO B 1 367 ? -8.32 30.438 -4.207 1 90 367 PRO B C 1
ATOM 6164 O O . PRO B 1 367 ? -9.062 30.703 -3.26 1 90 367 PRO B O 1
ATOM 6167 N N . ARG B 1 368 ? -7.574 29.375 -4.336 1 87.81 368 ARG B N 1
ATOM 6168 C CA . ARG B 1 368 ? -7.59 28.359 -3.281 1 87.81 368 ARG B CA 1
ATOM 6169 C C . ARG B 1 368 ? -7.195 28.969 -1.938 1 87.81 368 ARG B C 1
ATOM 6171 O O . ARG B 1 368 ? -6.273 29.781 -1.866 1 87.81 368 ARG B O 1
ATOM 6178 N N . ALA B 1 369 ? -7.93 28.609 -0.86 1 92.62 369 ALA B N 1
ATOM 6179 C CA . ALA B 1 369 ? -7.68 29 0.529 1 92.62 369 ALA B CA 1
ATOM 6180 C C . ALA B 1 369 ? -7.977 30.469 0.754 1 92.62 369 ALA B C 1
ATOM 6182 O O . ALA B 1 369 ? -7.379 31.109 1.63 1 92.62 369 ALA B O 1
ATOM 6183 N N . ASN B 1 370 ? -8.805 31.047 -0.111 1 94.94 370 ASN B N 1
ATOM 6184 C CA . ASN B 1 370 ? -9.367 32.375 0.1 1 94.94 370 ASN B CA 1
ATOM 6185 C C . ASN B 1 370 ? -10.867 32.312 0.382 1 94.94 370 ASN B C 1
ATOM 6187 O O . ASN B 1 370 ? -11.531 31.328 0.007 1 94.94 370 ASN B O 1
ATOM 6191 N N . ALA B 1 371 ? -11.32 33.344 1.092 1 96.94 371 ALA B N 1
ATOM 6192 C CA . ALA B 1 371 ? -12.75 33.406 1.378 1 96.94 371 ALA B CA 1
ATOM 6193 C C . ALA B 1 371 ? -13.227 34.844 1.487 1 96.94 371 ALA B C 1
ATOM 6195 O O . ALA B 1 371 ? -12.43 35.75 1.77 1 96.94 371 ALA B O 1
ATOM 6196 N N . ARG B 1 372 ? -14.461 34.969 1.173 1 97.44 372 ARG B N 1
ATOM 6197 C CA . ARG B 1 372 ? -15.172 36.25 1.394 1 97.44 372 ARG B CA 1
ATOM 6198 C C . ARG B 1 372 ? -16.438 36.031 2.203 1 97.44 372 ARG B C 1
ATOM 6200 O O . ARG B 1 372 ? -17.25 35.156 1.865 1 97.44 372 ARG B O 1
ATOM 6207 N N . LEU B 1 373 ? -16.5 36.688 3.275 1 97.44 373 LEU B N 1
ATOM 6208 C CA . LEU B 1 373 ? -17.672 36.625 4.125 1 97.44 373 LEU B CA 1
ATOM 6209 C C . LEU B 1 373 ? -18.453 37.938 4.059 1 97.44 373 LEU B C 1
ATOM 6211 O O . LEU B 1 373 ? -17.891 39.031 4.281 1 97.44 373 LEU B O 1
ATOM 6215 N N . SER B 1 374 ? -19.719 37.781 3.66 1 95.62 374 SER B N 1
ATOM 6216 C CA . SER B 1 374 ? -20.578 38.938 3.553 1 95.62 374 SER B CA 1
ATOM 6217 C C . SER B 1 374 ? -21.734 38.875 4.547 1 95.62 374 SER B C 1
ATOM 6219 O O . SER B 1 374 ? -22.375 37.844 4.691 1 95.62 374 SER B O 1
ATOM 6221 N N . ALA B 1 375 ? -21.875 40 5.273 1 91.38 375 ALA B N 1
ATOM 6222 C CA . ALA B 1 375 ? -22.969 40.156 6.223 1 91.38 375 ALA B CA 1
ATOM 6223 C C . ALA B 1 375 ? -23.422 41.625 6.316 1 91.38 375 ALA B C 1
ATOM 6225 O O . ALA B 1 375 ? -22.594 42.5 6.535 1 91.38 375 ALA B O 1
ATOM 6226 N N . ALA B 1 376 ? -24.766 41.75 6.277 1 82.19 376 ALA B N 1
ATOM 6227 C CA . ALA B 1 376 ? -25.391 43.062 6.477 1 82.19 376 ALA B CA 1
ATOM 6228 C C . ALA B 1 376 ? -24.719 44.125 5.629 1 82.19 376 ALA B C 1
ATOM 6230 O O . ALA B 1 376 ? -24.359 45.219 6.137 1 82.19 376 ALA B O 1
ATOM 6231 N N . GLY B 1 377 ? -24.406 43.875 4.52 1 84.12 377 GLY B N 1
ATOM 6232 C CA . GLY B 1 377 ? -23.859 44.875 3.6 1 84.12 377 GLY B CA 1
ATOM 6233 C C . GLY B 1 377 ? -22.344 45.031 3.73 1 84.12 377 GLY B C 1
ATOM 6234 O O . GLY B 1 377 ? -21.75 45.844 3.033 1 84.12 377 GLY B O 1
ATOM 6235 N N . ARG B 1 378 ? -21.688 44.344 4.594 1 90.44 378 ARG B N 1
ATOM 6236 C CA . ARG B 1 378 ? -20.234 44.375 4.75 1 90.44 378 ARG B CA 1
ATOM 6237 C C . ARG B 1 378 ? -19.609 43.062 4.262 1 90.44 378 ARG B C 1
ATOM 6239 O O . ARG B 1 378 ? -20.234 42 4.328 1 90.44 378 ARG B O 1
ATOM 6246 N N . ALA B 1 379 ? -18.406 43.281 3.732 1 94.5 379 ALA B N 1
ATOM 6247 C CA . ALA B 1 379 ? -17.688 42.125 3.246 1 94.5 379 ALA B CA 1
ATOM 6248 C C . ALA B 1 379 ? -16.281 42.031 3.838 1 94.5 379 ALA B C 1
ATOM 6250 O O . ALA B 1 379 ? -15.609 43.062 3.967 1 94.5 379 ALA B O 1
ATOM 6251 N N . PHE B 1 380 ? -15.922 40.906 4.266 1 96.06 380 PHE B N 1
ATOM 6252 C CA . PHE B 1 380 ? -14.594 40.656 4.797 1 96.06 380 PHE B CA 1
ATOM 6253 C C . PHE B 1 380 ? -13.906 39.531 4.023 1 96.06 380 PHE B C 1
ATOM 6255 O O . PHE B 1 380 ? -14.5 38.469 3.787 1 96.06 380 PHE B O 1
ATOM 6262 N N . ALA B 1 381 ? -12.711 39.844 3.588 1 95.88 381 ALA B N 1
ATOM 6263 C CA . ALA B 1 381 ? -11.938 38.875 2.852 1 95.88 381 ALA B CA 1
ATOM 6264 C C . ALA B 1 381 ? -10.758 38.344 3.68 1 95.88 381 ALA B C 1
ATOM 6266 O O . ALA B 1 381 ? -10.227 39.094 4.516 1 95.88 381 ALA B O 1
ATOM 6267 N N . ALA B 1 382 ? -10.398 37.156 3.469 1 95.38 382 ALA B N 1
ATOM 6268 C CA . ALA B 1 382 ? -9.219 36.562 4.094 1 95.38 382 ALA B CA 1
ATOM 6269 C C . ALA B 1 382 ? -8.469 35.656 3.113 1 95.38 382 ALA B C 1
ATOM 6271 O O . ALA B 1 382 ? -9.086 34.969 2.281 1 95.38 382 ALA B O 1
ATOM 6272 N N . ASP B 1 383 ? -7.168 35.75 3.172 1 94.19 383 ASP B N 1
ATOM 6273 C CA . ASP B 1 383 ? -6.266 34.938 2.381 1 94.19 383 ASP B CA 1
ATOM 6274 C C . ASP B 1 383 ? -5.414 34.031 3.279 1 94.19 383 ASP B C 1
ATOM 6276 O O . ASP B 1 383 ? -4.469 34.5 3.914 1 94.19 383 ASP B O 1
ATOM 6280 N N . ALA B 1 384 ? -5.738 32.781 3.277 1 90.75 384 ALA B N 1
ATOM 6281 C CA . ALA B 1 384 ? -5.004 31.844 4.105 1 90.75 384 ALA B CA 1
ATOM 6282 C C . ALA B 1 384 ? -3.99 31.062 3.275 1 90.75 384 ALA B C 1
ATOM 6284 O O . ALA B 1 384 ? -3.451 30.047 3.732 1 90.75 384 ALA B O 1
ATOM 6285 N N . SER B 1 385 ? -3.721 31.484 2.066 1 90.69 385 SER B N 1
ATOM 6286 C CA . SER B 1 385 ? -2.852 30.75 1.158 1 90.69 385 SER B CA 1
ATOM 6287 C C . SER B 1 385 ? -1.418 31.266 1.219 1 90.69 385 SER B C 1
ATOM 6289 O O . SER B 1 385 ? -0.529 30.734 0.558 1 90.69 385 SER B O 1
ATOM 6291 N N . ARG B 1 386 ? -1.117 32.25 2.016 1 89.31 386 ARG B N 1
ATOM 6292 C CA . ARG B 1 386 ? 0.198 32.875 2.004 1 89.31 386 ARG B CA 1
ATOM 6293 C C . ARG B 1 386 ? 1.017 32.469 3.221 1 89.31 386 ARG B C 1
ATOM 6295 O O . ARG B 1 386 ? 0.567 32.625 4.359 1 89.31 386 ARG B O 1
ATOM 6302 N N . PRO B 1 387 ? 2.221 32.062 2.904 1 90.88 387 PRO B N 1
ATOM 6303 C CA . PRO B 1 387 ? 3.102 31.766 4.039 1 90.88 387 PRO B CA 1
ATOM 6304 C C . PRO B 1 387 ? 3.467 33.031 4.836 1 90.88 387 PRO B C 1
ATOM 6306 O O . PRO B 1 387 ? 3.518 34.125 4.281 1 90.88 387 PRO B O 1
ATOM 6309 N N . GLU B 1 388 ? 3.672 32.812 6.09 1 88.38 388 GLU B N 1
ATOM 6310 C CA . GLU B 1 388 ? 4.121 33.938 6.945 1 88.38 388 GLU B CA 1
ATOM 6311 C C . GLU B 1 388 ? 5.551 34.344 6.602 1 88.38 388 GLU B C 1
ATOM 6313 O O . GLU B 1 388 ? 6.434 33.5 6.48 1 88.38 388 GLU B O 1
ATOM 6318 N N . SER B 1 389 ? 5.805 35.625 6.43 1 89.5 389 SER B N 1
ATOM 6319 C CA . SER B 1 389 ? 7.137 36.094 6.094 1 89.5 389 SER B CA 1
ATOM 6320 C C . SER B 1 389 ? 7.938 36.438 7.352 1 89.5 389 SER B C 1
ATOM 6322 O O . SER B 1 389 ? 9.172 36.438 7.328 1 89.5 389 SER B O 1
ATOM 6324 N N . ASP B 1 390 ? 7.246 36.75 8.445 1 94.75 390 ASP B N 1
ATOM 6325 C CA . ASP B 1 390 ? 7.887 37 9.742 1 94.75 390 ASP B CA 1
ATOM 6326 C C . ASP B 1 390 ? 8 35.688 10.531 1 94.75 390 ASP B C 1
ATOM 6328 O O . ASP B 1 390 ? 7.082 35.312 11.258 1 94.75 390 ASP B O 1
ATOM 6332 N N . HIS B 1 391 ? 9.164 35.125 10.523 1 95.31 391 HIS B N 1
ATOM 6333 C CA . HIS B 1 391 ? 9.359 33.812 11.125 1 95.31 391 HIS B CA 1
ATOM 6334 C C . HIS B 1 391 ? 9.367 33.906 12.641 1 95.31 391 HIS B C 1
ATOM 6336 O O . HIS B 1 391 ? 9.078 32.906 13.328 1 95.31 391 HIS B O 1
ATOM 6342 N N . ALA B 1 392 ? 9.719 35.062 13.172 1 95.88 392 ALA B N 1
ATOM 6343 C CA . ALA B 1 392 ? 9.594 35.25 14.609 1 95.88 392 ALA B CA 1
ATOM 6344 C C . ALA B 1 392 ? 8.133 35.219 15.047 1 95.88 392 ALA B C 1
ATOM 6346 O O . ALA B 1 392 ? 7.797 34.656 16.078 1 95.88 392 ALA B O 1
ATOM 6347 N N . ALA B 1 393 ? 7.301 35.906 14.258 1 95.5 393 ALA B N 1
ATOM 6348 C CA . ALA B 1 393 ? 5.867 35.875 14.531 1 95.5 393 ALA B CA 1
ATOM 6349 C C . ALA B 1 393 ? 5.301 34.469 14.375 1 95.5 393 ALA B C 1
ATOM 6351 O O . ALA B 1 393 ? 4.465 34.031 15.172 1 95.5 393 ALA B O 1
ATOM 6352 N N . GLN B 1 394 ? 5.715 33.781 13.367 1 96.19 394 GLN B N 1
ATOM 6353 C CA . GLN B 1 394 ? 5.305 32.406 13.156 1 96.19 394 GLN B CA 1
ATOM 6354 C C . GLN B 1 394 ? 5.684 31.531 14.344 1 96.19 394 GLN B C 1
ATOM 6356 O O . GLN B 1 394 ? 4.867 30.734 14.828 1 96.19 394 GLN B O 1
ATOM 6361 N N . ARG B 1 395 ? 6.914 31.719 14.789 1 97.75 395 ARG B N 1
ATOM 6362 C CA . ARG B 1 395 ? 7.383 30.953 15.945 1 97.75 395 ARG B CA 1
ATOM 6363 C C . ARG B 1 395 ? 6.492 31.203 17.156 1 97.75 395 ARG B C 1
ATOM 6365 O O . ARG B 1 395 ? 6.086 30.266 17.844 1 97.75 395 ARG B O 1
ATOM 6372 N N . ARG B 1 396 ? 6.227 32.406 17.422 1 97 396 ARG B N 1
ATOM 6373 C CA . ARG B 1 396 ? 5.406 32.781 18.562 1 97 396 ARG B CA 1
ATOM 6374 C C . ARG B 1 396 ? 4.02 32.156 18.469 1 97 396 ARG B C 1
ATOM 6376 O O . ARG B 1 396 ? 3.494 31.641 19.453 1 97 396 ARG B O 1
ATOM 6383 N N . ARG B 1 397 ? 3.438 32.219 17.281 1 94.62 397 ARG B N 1
ATOM 6384 C CA . ARG B 1 397 ? 2.109 31.656 17.078 1 94.62 397 ARG B CA 1
ATOM 6385 C C . ARG B 1 397 ? 2.125 30.141 17.281 1 94.62 397 ARG B C 1
ATOM 6387 O O . ARG B 1 397 ? 1.2 29.578 17.859 1 94.62 397 ARG B O 1
ATOM 6394 N N . LEU B 1 398 ? 3.154 29.516 16.812 1 97.25 398 LEU B N 1
ATOM 6395 C CA . LEU B 1 398 ? 3.252 28.062 16.922 1 97.25 398 LEU B CA 1
ATOM 6396 C C . LEU B 1 398 ? 3.516 27.641 18.359 1 97.25 398 LEU B C 1
ATOM 6398 O O . LEU B 1 398 ? 3.047 26.578 18.797 1 97.25 398 LEU B O 1
ATOM 6402 N N . LEU B 1 399 ? 4.324 28.469 19.094 1 97.56 399 LEU B N 1
ATOM 6403 C CA . LEU B 1 399 ? 4.488 28.219 20.516 1 97.56 399 LEU B CA 1
ATOM 6404 C C . LEU B 1 399 ? 3.15 28.312 21.25 1 97.56 399 LEU B C 1
ATOM 6406 O O . LEU B 1 399 ? 2.85 27.469 22.094 1 97.56 399 LEU B O 1
ATOM 6410 N N . GLY B 1 400 ? 2.393 29.266 20.875 1 94.44 400 GLY B N 1
ATOM 6411 C CA . GLY B 1 400 ? 1.058 29.391 21.438 1 94.44 400 GLY B CA 1
ATOM 6412 C C . GLY B 1 400 ? 0.153 28.219 21.094 1 94.44 400 GLY B C 1
ATOM 6413 O O . GLY B 1 400 ? -0.565 27.719 21.953 1 94.44 400 GLY B O 1
ATOM 6414 N N . LYS B 1 401 ? 0.136 27.828 19.828 1 93.31 401 LYS B N 1
ATOM 6415 C CA . LYS B 1 401 ? -0.651 26.688 19.375 1 93.31 401 LYS B CA 1
ATOM 6416 C C . LYS B 1 401 ? -0.304 25.422 20.156 1 93.31 401 LYS B C 1
ATOM 6418 O O . LYS B 1 401 ? -1.193 24.734 20.672 1 93.31 401 LYS B O 1
ATOM 6423 N N . SER B 1 402 ? 0.98 25.141 20.281 1 95.19 402 SER B N 1
ATOM 6424 C CA . SER B 1 402 ? 1.414 23.938 20.969 1 95.19 402 SER B CA 1
ATOM 6425 C C . SER B 1 402 ? 1.044 24 22.453 1 95.19 402 SER B C 1
ATOM 6427 O O . SER B 1 402 ? 0.641 22.984 23.031 1 95.19 402 SER B O 1
ATOM 6429 N N . ALA B 1 403 ? 1.207 25.141 23.031 1 94.12 403 ALA B N 1
ATOM 6430 C CA . ALA B 1 403 ? 0.843 25.297 24.438 1 94.12 403 ALA B CA 1
ATOM 6431 C C . ALA B 1 403 ? -0.641 25.016 24.656 1 94.12 403 ALA B C 1
ATOM 6433 O O . ALA B 1 403 ? -1.016 24.344 25.625 1 94.12 403 ALA B O 1
ATOM 6434 N N . GLN B 1 404 ? -1.443 25.5 23.766 1 89.88 404 GLN B N 1
ATOM 6435 C CA . GLN B 1 404 ? -2.883 25.281 23.891 1 89.88 404 GLN B CA 1
ATOM 6436 C C . GLN B 1 404 ? -3.248 23.828 23.656 1 89.88 404 GLN B C 1
ATOM 6438 O O . GLN B 1 404 ? -4.078 23.266 24.375 1 89.88 404 GLN B O 1
ATOM 6443 N N . LEU B 1 405 ? -2.621 23.266 22.703 1 91.38 405 LEU B N 1
ATOM 6444 C CA . LEU B 1 405 ? -2.9 21.875 22.344 1 91.38 405 LEU B CA 1
ATOM 6445 C C . LEU B 1 405 ? -2.531 20.938 23.5 1 91.38 405 LEU B C 1
ATOM 6447 O O . LEU B 1 405 ? -3.197 19.922 23.719 1 91.38 405 LEU B O 1
ATOM 6451 N N . LEU B 1 406 ? -1.513 21.297 24.125 1 92.75 406 LEU B N 1
ATOM 6452 C CA . LEU B 1 406 ? -0.95 20.359 25.094 1 92.75 406 LEU B CA 1
ATOM 6453 C C . LEU B 1 406 ? -1.357 20.719 26.516 1 92.75 406 LEU B C 1
ATOM 6455 O O . LEU B 1 406 ? -1.01 20.016 27.469 1 92.75 406 LEU B O 1
ATOM 6459 N N . ALA B 1 407 ? -2.201 21.781 26.484 1 87.12 407 ALA B N 1
ATOM 6460 C CA . ALA B 1 407 ? -2.709 22.156 27.797 1 87.12 407 ALA B CA 1
ATOM 6461 C C . ALA B 1 407 ? -3.516 21.031 28.422 1 87.12 407 ALA B C 1
ATOM 6463 O O . ALA B 1 407 ? -4.324 20.391 27.75 1 87.12 407 ALA B O 1
ATOM 6464 N N . GLY B 1 408 ? -3.254 20.531 29.531 1 83.44 408 GLY B N 1
ATOM 6465 C CA . GLY B 1 408 ? -3.957 19.453 30.203 1 83.44 408 GLY B CA 1
ATOM 6466 C C . GLY B 1 408 ? -3.254 18.125 30.078 1 83.44 408 GLY B C 1
ATOM 6467 O O . GLY B 1 408 ? -3.541 17.188 30.828 1 83.44 408 GLY B O 1
ATOM 6468 N N . ARG B 1 409 ? -2.467 18.109 29.031 1 88.06 409 ARG B N 1
ATOM 6469 C CA . ARG B 1 409 ? -1.734 16.859 28.828 1 88.06 409 ARG B CA 1
ATOM 6470 C C . ARG B 1 409 ? -0.375 16.906 29.531 1 88.06 409 ARG B C 1
ATOM 6472 O O . ARG B 1 409 ? 0.139 15.883 29.969 1 88.06 409 ARG B O 1
ATOM 6479 N N . LEU B 1 410 ? 0.223 18.078 29.438 1 91.94 410 LEU B N 1
ATOM 6480 C CA . LEU B 1 410 ? 1.521 18.297 30.062 1 91.94 410 LEU B CA 1
ATOM 6481 C C . LEU B 1 410 ? 1.495 19.547 30.953 1 91.94 410 LEU B C 1
ATOM 6483 O O . LEU B 1 410 ? 0.712 20.469 30.703 1 91.94 410 LEU B O 1
ATOM 6487 N N . GLU B 1 411 ? 2.367 19.516 31.953 1 93.38 411 GLU B N 1
ATOM 6488 C CA . GLU B 1 411 ? 2.555 20.719 32.75 1 93.38 411 GLU B CA 1
ATOM 6489 C C . GLU B 1 411 ? 3.232 21.828 31.938 1 93.38 411 GLU B C 1
ATOM 6491 O O . GLU B 1 411 ? 4 21.547 31.031 1 93.38 411 GLU B O 1
ATOM 6496 N N . PRO B 1 412 ? 2.982 23.062 32.25 1 94.12 412 PRO B N 1
ATOM 6497 C CA . PRO B 1 412 ? 3.537 24.203 31.5 1 94.12 412 PRO B CA 1
ATOM 6498 C C . PRO B 1 412 ? 5.055 24.125 31.359 1 94.12 412 PRO B C 1
ATOM 6500 O O . PRO B 1 412 ? 5.586 24.391 30.266 1 94.12 412 PRO B O 1
ATOM 6503 N N . ALA B 1 413 ? 5.719 23.688 32.438 1 95.06 413 ALA B N 1
ATOM 6504 C CA . ALA B 1 413 ? 7.176 23.578 32.375 1 95.06 413 ALA B CA 1
ATOM 6505 C C . ALA B 1 413 ? 7.605 22.531 31.344 1 95.06 413 ALA B C 1
ATOM 6507 O O . ALA B 1 413 ? 8.625 22.688 30.672 1 95.06 413 ALA B O 1
ATOM 6508 N N . ALA B 1 414 ? 6.875 21.469 31.344 1 95.06 414 ALA B N 1
ATOM 6509 C CA . ALA B 1 414 ? 7.16 20.406 30.375 1 95.06 414 ALA B CA 1
ATOM 6510 C C . ALA B 1 414 ? 6.887 20.875 28.953 1 95.06 414 ALA B C 1
ATOM 6512 O O . ALA B 1 414 ? 7.59 20.484 28.016 1 95.06 414 ALA B O 1
ATOM 6513 N N . ILE B 1 415 ? 5.852 21.688 28.75 1 96.56 415 ILE B N 1
ATOM 6514 C CA . ILE B 1 415 ? 5.535 22.234 27.438 1 96.56 415 ILE B CA 1
ATOM 6515 C C . ILE B 1 415 ? 6.68 23.125 26.969 1 96.56 415 ILE B C 1
ATOM 6517 O O . ILE B 1 415 ? 7.117 23.031 25.812 1 96.56 415 ILE B O 1
ATOM 6521 N N . ASP B 1 416 ? 7.145 23.953 27.875 1 97.25 416 ASP B N 1
ATOM 6522 C CA . ASP B 1 416 ? 8.266 24.828 27.547 1 97.25 416 ASP B CA 1
ATOM 6523 C C . ASP B 1 416 ? 9.492 24.016 27.141 1 97.25 416 ASP B C 1
ATOM 6525 O O . ASP B 1 416 ? 10.18 24.359 26.172 1 97.25 416 ASP B O 1
ATOM 6529 N N . GLU B 1 417 ? 9.758 22.969 27.922 1 97.38 417 GLU B N 1
ATOM 6530 C CA . GLU B 1 417 ? 10.898 22.109 27.625 1 97.38 417 GLU B CA 1
ATOM 6531 C C . GLU B 1 417 ? 10.727 21.406 26.281 1 97.38 417 GLU B C 1
ATOM 6533 O O . GLU B 1 417 ? 11.688 21.281 25.516 1 97.38 417 GLU B O 1
ATOM 6538 N N . LEU B 1 418 ? 9.562 20.938 26.031 1 97.25 418 LEU B N 1
ATOM 6539 C CA . LEU B 1 418 ? 9.258 20.281 24.766 1 97.25 418 LEU B CA 1
ATOM 6540 C C . LEU B 1 418 ? 9.492 21.234 23.594 1 97.25 418 LEU B C 1
ATOM 6542 O O . LEU B 1 418 ? 10.094 20.859 22.578 1 97.25 418 LEU B O 1
ATOM 6546 N N . GLN B 1 419 ? 8.961 22.438 23.719 1 98.44 419 GLN B N 1
ATOM 6547 C CA . GLN B 1 419 ? 9.117 23.453 22.688 1 98.44 419 GLN B CA 1
ATOM 6548 C C . GLN B 1 419 ? 10.594 23.766 22.453 1 98.44 419 GLN B C 1
ATOM 6550 O O . GLN B 1 419 ? 11.031 23.891 21.297 1 98.44 419 GLN B O 1
ATOM 6555 N N . ALA B 1 420 ? 11.336 23.828 23.516 1 98.38 420 ALA B N 1
ATOM 6556 C CA . ALA B 1 420 ? 12.766 24.094 23.406 1 98.38 420 ALA B CA 1
ATOM 6557 C C . ALA B 1 420 ? 13.484 22.953 22.703 1 98.38 420 ALA B C 1
ATOM 6559 O O . ALA B 1 420 ? 14.375 23.188 21.875 1 98.38 420 ALA B O 1
ATOM 6560 N N . LEU B 1 421 ? 13.164 21.734 23.047 1 97.81 421 LEU B N 1
ATOM 6561 C CA . LEU B 1 421 ? 13.758 20.562 22.406 1 97.81 421 LEU B CA 1
ATOM 6562 C C . LEU B 1 421 ? 13.469 20.547 20.922 1 97.81 421 LEU B C 1
ATOM 6564 O O . LEU B 1 421 ? 14.367 20.266 20.109 1 97.81 421 LEU B O 1
ATOM 6568 N N . ALA B 1 422 ? 12.211 20.812 20.531 1 98.38 422 ALA B N 1
ATOM 6569 C CA . ALA B 1 422 ? 11.836 20.828 19.125 1 98.38 422 ALA B CA 1
ATOM 6570 C C . ALA B 1 422 ? 12.656 21.844 18.344 1 98.38 422 ALA B C 1
ATOM 6572 O O . ALA B 1 422 ? 13.156 21.547 17.25 1 98.38 422 ALA B O 1
ATOM 6573 N N . LEU B 1 423 ? 12.828 23.031 18.891 1 98.44 423 LEU B N 1
ATOM 6574 C CA . LEU B 1 423 ? 13.484 24.125 18.188 1 98.44 423 LEU B CA 1
ATOM 6575 C C . LEU B 1 423 ? 15 23.969 18.219 1 98.44 423 LEU B C 1
ATOM 6577 O O . LEU B 1 423 ? 15.711 24.625 17.453 1 98.44 423 LEU B O 1
ATOM 6581 N N . ALA B 1 424 ? 15.555 23 19.047 1 98.12 424 ALA B N 1
ATOM 6582 C CA . ALA B 1 424 ? 17 22.828 19.219 1 98.12 424 ALA B CA 1
ATOM 6583 C C . ALA B 1 424 ? 17.484 21.531 18.578 1 98.12 424 ALA B C 1
ATOM 6585 O O . ALA B 1 424 ? 18.578 21.062 18.859 1 98.12 424 ALA B O 1
ATOM 6586 N N . ILE B 1 425 ? 16.703 20.984 17.719 1 98.25 425 ILE B N 1
ATOM 6587 C CA . ILE B 1 425 ? 17 19.656 17.203 1 98.25 425 ILE B CA 1
ATOM 6588 C C . ILE B 1 425 ? 18.406 19.625 16.594 1 98.25 425 ILE B C 1
ATOM 6590 O O . ILE B 1 425 ? 19.109 18.625 16.672 1 98.25 425 ILE B O 1
ATOM 6594 N N . GLU B 1 426 ? 18.859 20.75 15.938 1 98.06 426 GLU B N 1
ATOM 6595 C CA . GLU B 1 426 ? 20.125 20.812 15.211 1 98.06 426 GLU B CA 1
ATOM 6596 C C . GLU B 1 426 ? 21.312 20.688 16.156 1 98.06 426 GLU B C 1
ATOM 6598 O O . GLU B 1 426 ? 22.453 20.453 15.727 1 98.06 426 GLU B O 1
ATOM 6603 N N . THR B 1 427 ? 21.094 20.844 17.422 1 98.06 427 THR B N 1
ATOM 6604 C CA . THR B 1 427 ? 22.188 20.812 18.391 1 98.06 427 THR B CA 1
ATOM 6605 C C . THR B 1 427 ? 22.469 19.391 18.828 1 98.06 427 THR B C 1
ATOM 6607 O O . THR B 1 427 ? 23.469 19.141 19.516 1 98.06 427 THR B O 1
ATOM 6610 N N . PHE B 1 428 ? 21.703 18.422 18.438 1 98.5 428 PHE B N 1
ATOM 6611 C CA . PHE B 1 428 ? 21.906 17.031 18.828 1 98.5 428 PHE B CA 1
ATOM 6612 C C . PHE B 1 428 ? 22.688 16.266 17.766 1 98.5 428 PHE B C 1
ATOM 6614 O O . PHE B 1 428 ? 22.328 16.281 16.594 1 98.5 428 PHE B O 1
ATOM 6621 N N . ASP B 1 429 ? 23.703 15.57 18.172 1 98.06 429 ASP B N 1
ATOM 6622 C CA . ASP B 1 429 ? 24.531 14.781 17.281 1 98.06 429 ASP B CA 1
ATOM 6623 C C . ASP B 1 429 ? 23.953 13.383 17.078 1 98.06 429 ASP B C 1
ATOM 6625 O O . ASP B 1 429 ? 24.359 12.656 16.156 1 98.06 429 ASP B O 1
ATOM 6629 N N . ASP B 1 430 ? 23.016 13.094 17.938 1 98.5 430 ASP B N 1
ATOM 6630 C CA . ASP B 1 430 ? 22.359 11.797 17.922 1 98.5 430 ASP B CA 1
ATOM 6631 C C . ASP B 1 430 ? 20.875 11.922 18.281 1 98.5 430 ASP B C 1
ATOM 6633 O O . ASP B 1 430 ? 20.531 12.266 19.422 1 98.5 430 ASP B O 1
ATOM 6637 N N . LEU B 1 431 ? 20.031 11.57 17.344 1 98.25 431 LEU B N 1
ATOM 6638 C CA . LEU B 1 431 ? 18.594 11.711 17.547 1 98.25 431 LEU B CA 1
ATOM 6639 C C . LEU B 1 431 ? 18.109 10.844 18.703 1 98.25 431 LEU B C 1
ATOM 6641 O O . LEU B 1 431 ? 17.062 11.109 19.297 1 98.25 431 LEU B O 1
ATOM 6645 N N . ASN B 1 432 ? 18.875 9.781 19.094 1 97.94 432 ASN B N 1
ATOM 6646 C CA . ASN B 1 432 ? 18.516 8.977 20.25 1 97.94 432 ASN B CA 1
ATOM 6647 C C . ASN B 1 432 ? 18.531 9.812 21.531 1 97.94 432 ASN B C 1
ATOM 6649 O O . ASN B 1 432 ? 17.719 9.586 22.438 1 97.94 432 ASN B O 1
ATOM 6653 N N . GLN B 1 433 ? 19.453 10.719 21.578 1 97.94 433 GLN B N 1
ATOM 6654 C CA . GLN B 1 433 ? 19.5 11.609 22.734 1 97.94 433 GLN B CA 1
ATOM 6655 C C . GLN B 1 433 ? 18.297 12.555 22.75 1 97.94 433 GLN B C 1
ATOM 6657 O O . GLN B 1 433 ? 17.719 12.812 23.812 1 97.94 433 GLN B O 1
ATOM 6662 N N . TRP B 1 434 ? 17.969 13.047 21.594 1 97.81 434 TRP B N 1
ATOM 6663 C CA . TRP B 1 434 ? 16.844 13.961 21.453 1 97.81 434 TRP B CA 1
ATOM 6664 C C . TRP B 1 434 ? 15.539 13.273 21.812 1 97.81 434 TRP B C 1
ATOM 6666 O O . TRP B 1 434 ? 14.75 13.797 22.609 1 97.81 434 TRP B O 1
ATOM 6676 N N . THR B 1 435 ? 15.312 12.031 21.266 1 97.5 435 THR B N 1
ATOM 6677 C CA . THR B 1 435 ? 14.07 11.305 21.531 1 97.5 435 THR B CA 1
ATOM 6678 C C . THR B 1 435 ? 14.016 10.82 22.969 1 97.5 435 THR B C 1
ATOM 6680 O O . THR B 1 435 ? 12.938 10.75 23.562 1 97.5 435 THR B O 1
ATOM 6683 N N . ALA B 1 436 ? 15.156 10.469 23.547 1 96.56 436 ALA B N 1
ATOM 6684 C CA . ALA B 1 436 ? 15.195 10.086 24.969 1 96.56 436 ALA B CA 1
ATOM 6685 C C . ALA B 1 436 ? 14.734 11.234 25.859 1 96.56 436 ALA B C 1
ATOM 6687 O O . ALA B 1 436 ? 14.023 11.016 26.828 1 96.56 436 ALA B O 1
ATOM 6688 N N . ALA B 1 437 ? 15.195 12.438 25.516 1 95.75 437 ALA B N 1
ATOM 6689 C CA . ALA B 1 437 ? 14.773 13.617 26.266 1 95.75 437 ALA B CA 1
ATOM 6690 C C . ALA B 1 437 ? 13.266 13.828 26.156 1 95.75 437 ALA B C 1
ATOM 6692 O O . ALA B 1 437 ? 12.602 14.148 27.141 1 95.75 437 ALA B O 1
ATOM 6693 N N . LEU B 1 438 ? 12.75 13.617 24.969 1 95.31 438 LEU B N 1
ATOM 6694 C CA . LEU B 1 438 ? 11.312 13.766 24.75 1 95.31 438 LEU B CA 1
ATOM 6695 C C . LEU B 1 438 ? 10.539 12.703 25.516 1 95.31 438 LEU B C 1
ATOM 6697 O O . LEU B 1 438 ? 9.5 12.992 26.125 1 95.31 438 LEU B O 1
ATOM 6701 N N . ARG B 1 439 ? 11.039 11.461 25.469 1 94.69 439 ARG B N 1
ATOM 6702 C CA . ARG B 1 439 ? 10.375 10.367 26.172 1 94.69 439 ARG B CA 1
ATOM 6703 C C . ARG B 1 439 ? 10.352 10.625 27.688 1 94.69 439 ARG B C 1
ATOM 6705 O O . ARG B 1 439 ? 9.352 10.328 28.344 1 94.69 439 ARG B O 1
ATOM 6712 N N . ARG B 1 440 ? 11.406 11.141 28.234 1 92.94 440 ARG B N 1
ATOM 6713 C CA . ARG B 1 440 ? 11.461 11.461 29.656 1 92.94 440 ARG B CA 1
ATOM 6714 C C . ARG B 1 440 ? 10.422 12.516 30.031 1 92.94 440 ARG B C 1
ATOM 6716 O O . ARG B 1 440 ? 9.797 12.43 31.094 1 92.94 440 ARG B O 1
ATOM 6723 N N . LEU B 1 441 ? 10.305 13.391 29.156 1 91.94 441 LEU B N 1
ATOM 6724 C CA . LEU B 1 441 ? 9.367 14.484 29.391 1 91.94 441 LEU B CA 1
ATOM 6725 C C . LEU B 1 441 ? 7.926 13.977 29.359 1 91.94 441 LEU B C 1
ATOM 6727 O O . LEU B 1 441 ? 7.113 14.336 30.203 1 91.94 441 LEU B O 1
ATOM 6731 N N . ILE B 1 442 ? 7.609 13.156 28.375 1 89.94 442 ILE B N 1
ATOM 6732 C CA . ILE B 1 442 ? 6.254 12.672 28.141 1 89.94 442 ILE B CA 1
ATOM 6733 C C . ILE B 1 442 ? 5.906 11.609 29.188 1 89.94 442 ILE B C 1
ATOM 6735 O O . ILE B 1 442 ? 4.75 11.508 29.609 1 89.94 442 ILE B O 1
ATOM 6739 N N . GLY B 1 443 ? 6.828 10.805 29.594 1 84.31 443 GLY B N 1
ATOM 6740 C CA . GLY B 1 443 ? 6.621 9.75 30.562 1 84.31 443 GLY B CA 1
ATOM 6741 C C . GLY B 1 443 ? 6.336 10.281 31.969 1 84.31 443 GLY B C 1
ATOM 6742 O O . GLY B 1 443 ? 5.809 9.555 32.812 1 84.31 443 GLY B O 1
ATOM 6743 N N . ARG B 1 444 ? 6.695 11.477 32.344 1 72.06 444 ARG B N 1
ATOM 6744 C CA . ARG B 1 444 ? 6.48 12.094 33.625 1 72.06 444 ARG B CA 1
ATOM 6745 C C . ARG B 1 444 ? 5.012 12.453 33.844 1 72.06 444 ARG B C 1
ATOM 6747 O O . ARG B 1 444 ? 4.59 12.773 34.969 1 72.06 444 ARG B O 1
ATOM 6754 N N . VAL B 1 445 ? 4.293 12.469 32.812 1 60.72 445 VAL B N 1
ATOM 6755 C CA . VAL B 1 445 ? 2.902 12.906 32.875 1 60.72 445 VAL B CA 1
ATOM 6756 C C . VAL B 1 445 ? 2.031 11.781 33.438 1 60.72 445 VAL B C 1
ATOM 6758 O O . VAL B 1 445 ? 2.018 10.672 32.906 1 60.72 445 VAL B O 1
ATOM 6761 N N . PRO B 1 446 ? 1.58 12.039 34.719 1 52.38 446 PRO B N 1
ATOM 6762 C CA . PRO B 1 446 ? 0.637 11.031 35.219 1 52.38 446 PRO B CA 1
ATOM 6763 C C . PRO B 1 446 ? -0.501 10.758 34.219 1 52.38 446 PRO B C 1
ATOM 6765 O O . PRO B 1 446 ? -0.957 11.672 33.531 1 52.38 446 PRO B O 1
ATOM 6768 N N . ARG B 1 447 ? -0.563 9.586 33.625 1 49.06 447 ARG B N 1
ATOM 6769 C CA . ARG B 1 447 ? -1.71 9.25 32.781 1 49.06 447 ARG B CA 1
ATOM 6770 C C . ARG B 1 447 ? -3.018 9.656 33.438 1 49.06 447 ARG B C 1
ATOM 6772 O O . ARG B 1 447 ? -3.273 9.297 34.594 1 49.06 447 ARG B O 1
ATOM 6779 N N . ILE B 1 448 ? -3.508 10.719 33.094 1 43.16 448 ILE B N 1
ATOM 6780 C CA . ILE B 1 448 ? -4.848 11 33.594 1 43.16 448 ILE B CA 1
ATOM 6781 C C . ILE B 1 448 ? -5.766 9.812 33.312 1 43.16 448 ILE B C 1
ATOM 6783 O O . ILE B 1 448 ? -5.906 9.398 32.156 1 43.16 448 ILE B O 1
ATOM 6787 N N . PRO B 1 449 ? -6.082 9.031 34.344 1 38.81 449 PRO B N 1
ATOM 6788 C CA . PRO B 1 449 ? -7.008 7.91 34.156 1 38.81 449 PRO B CA 1
ATOM 6789 C C . PRO B 1 449 ? -8.25 8.305 33.344 1 38.81 449 PRO B C 1
ATOM 6791 O O . PRO B 1 449 ? -8.789 9.398 33.562 1 38.81 449 PRO B O 1
ATOM 6794 N N . HIS B 1 450 ? -8.367 7.801 32.25 1 36.91 450 HIS B N 1
ATOM 6795 C CA . HIS B 1 450 ? -9.68 7.914 31.594 1 36.91 450 HIS B CA 1
ATOM 6796 C C . HIS B 1 450 ? -10.789 7.504 32.562 1 36.91 450 HIS B C 1
ATOM 6798 O O . HIS B 1 450 ? -10.695 6.469 33.219 1 36.91 450 HIS B O 1
ATOM 6804 N N . HIS B 1 451 ? -11.594 8.367 33.094 1 29.34 451 HIS B N 1
ATOM 6805 C CA . HIS B 1 451 ? -12.805 8.047 33.844 1 29.34 451 HIS B CA 1
ATOM 6806 C C . HIS B 1 451 ? -13.688 7.07 33.062 1 29.34 451 HIS B C 1
ATOM 6808 O O . HIS B 1 451 ? -14.078 7.344 31.922 1 29.34 451 HIS B O 1
ATOM 6814 N N . LYS B 1 452 ? -13.688 5.777 33.344 1 39.38 452 LYS B N 1
ATOM 6815 C CA . LYS B 1 452 ? -14.727 4.805 33 1 39.38 452 LYS B CA 1
ATOM 6816 C C . LYS B 1 452 ? -16.109 5.316 33.406 1 39.38 452 LYS B C 1
ATOM 6818 O O . LYS B 1 452 ? -16.625 4.957 34.438 1 39.38 452 LYS B O 1
ATOM 6823 N N . ASP B 1 453 ? -16.484 6.586 33.406 1 28.05 453 ASP B N 1
ATOM 6824 C CA . ASP B 1 453 ? -17.781 6.867 34 1 28.05 453 ASP B CA 1
ATOM 6825 C C . ASP B 1 453 ? -18.891 6.086 33.281 1 28.05 453 ASP B C 1
ATOM 6827 O O . ASP B 1 453 ? -19.781 5.527 33.938 1 28.05 453 ASP B O 1
ATOM 6831 N N . SER B 1 454 ? -19.469 6.566 32.062 1 25.77 454 SER B N 1
ATOM 6832 C CA . SER B 1 454 ? -20.922 6.48 31.906 1 25.77 454 SER B CA 1
ATOM 6833 C C . SER B 1 454 ? -21.344 5.094 31.438 1 25.77 454 SER B C 1
ATOM 6835 O O . SER B 1 454 ? -21.031 4.688 30.328 1 25.77 454 SER B O 1
ATOM 6837 N N . GLU B 1 455 ? -21.234 4.09 32.281 1 25.42 455 GLU B N 1
ATOM 6838 C CA . GLU B 1 455 ? -22.234 3.027 32.219 1 25.42 455 GLU B CA 1
ATOM 6839 C C . GLU B 1 455 ? -23.625 3.592 31.922 1 25.42 455 GLU B C 1
ATOM 6841 O O . GLU B 1 455 ? -24.141 4.41 32.688 1 25.42 455 GLU B O 1
ATOM 6846 N N . PRO B 1 456 ? -24.016 3.729 30.562 1 21.67 456 PRO B N 1
ATOM 6847 C CA . PRO B 1 456 ? -25.453 3.51 30.719 1 21.67 456 PRO B CA 1
ATOM 6848 C C . PRO B 1 456 ? -25.797 2.078 31.125 1 21.67 456 PRO B C 1
ATOM 6850 O O . PRO B 1 456 ? -25.016 1.157 30.859 1 21.67 456 PRO B O 1
#

pLDDT: mean 92.84, std 10.99, range [21.22, 98.94]

Sequence (912 aa):
MPIPSPTAALVDLGLGLRHDDLPEDIRSIARHSLLDWIGVLLAGWDDPAVQILRAQATERGALPRATLLGSAERGDPLDAALINGSASHVLDFDDAHLASRIHASVVLWPALIAVGELRASSGREALTAFVAGLEVQARIADLVGNDHYRRGWHSTATLGSFGATLAAGRLYGLEPGALRHALGLAATLTGGLRALFGTPCKPLHAGRAAANGVNAADLARRGFTAVEDIFERPDGYPALVSGNARRDLPVADGRWATRELLFKYHASCYGTQAPIEAALALREALGGEVPAGELRVEVEPQYLSVCDLPEPRTAMEARFSIRHMVALALAGRSTLDERSFAAETLADPGLAALRRRIRVAADPALPRANARLSAAGRAFAADASRPESDHAAQRRRLLGKSAQLLAGRLEPAAIDELQALALAIETFDDLNQWTAALRRLIGRVPRIPHHKDSEPMPIPSPTAALVDLGLGLRHDDLPEDIRSIARHSLLDWIGVLLAGWDDPAVQILRAQATERGALPRATLLGSAERGDPLDAALINGSASHVLDFDDAHLASRIHASVVLWPALIAVGELRASSGREALTAFVAGLEVQARIADLVGNDHYRRGWHSTATLGSFGATLAAGRLYGLEPGALRHALGLAATLTGGLRALFGTPCKPLHAGRAAANGVNAADLARRGFTAVEDIFERPDGYPALVSGNARRDLPVADGRWATRELLFKYHASCYGTQAPIEAALALREALGGEVPAGELRVEVEPQYLSVCDLPEPRTAMEARFSIRHMVALALAGRSTLDERSFAAETLADPGLAALRRRIRVAADPALPRANARLSAAGRAFAADASRPESDHAAQRRRLLGKSAQLLAGRLEPAAIDELQALALAIETFDDLNQWTAALRRLIGRVPRIPHHKDSEP